Protein 1KVN (pdb70)

Secondary structure (DSSP, 8-state):
---EEEETTTT-SSS-TTTT--S-GGG--SS--HHHHHHHHHHHTSSEEE---TTT-SS-SS--EEEES--S-SHHHHHHHHHHHHHHHHHHHHS-HHHHSS--

Radius of gyration: 14.31 Å; Cα contacts (8 Å, |Δi|>4): 149; chains: 1; bounding box: 42×31×30 Å

Structure (mmCIF, N/CA/C/O backbone):
data_1KVN
#
_entry.id   1KVN
#
loop_
_atom_site.group_PDB
_atom_site.id
_atom_site.type_symbol
_atom_site.label_atom_id
_atom_site.label_alt_id
_atom_site.label_comp_id
_atom_site.label_asym_id
_atom_site.label_entity_id
_atom_site.label_seq_id
_atom_site.pdbx_PDB_ins_code
_atom_site.Cartn_x
_atom_site.Cartn_y
_atom_site.Cartn_z
_atom_site.occupancy
_atom_site.B_iso_or_equiv
_atom_site.auth_seq_id
_atom_site.auth_comp_id
_atom_site.auth_asym_id
_atom_site.auth_atom_id
_atom_site.pdbx_PDB_model_num
ATOM 1 N N . MET A 1 1 ? -12.117 3.827 16.211 1.00 0.00 1 MET A N 1
ATOM 2 C CA . MET A 1 1 ? -13.514 3.869 15.692 1.00 0.00 1 MET A CA 1
ATOM 3 C C . MET A 1 1 ? -13.605 4.808 14.486 1.00 0.00 1 MET A C 1
ATOM 4 O O . MET A 1 1 ? -14.337 5.778 14.496 1.00 0.00 1 MET A O 1
ATOM 20 N N . LYS A 1 2 ? -12.883 4.517 13.439 1.00 0.00 2 LYS A N 1
ATOM 21 C CA . LYS A 1 2 ? -12.945 5.377 12.227 1.00 0.00 2 LYS A CA 1
ATOM 22 C C . LYS A 1 2 ? -12.707 4.505 10.997 1.00 0.00 2 LYS A C 1
ATOM 23 O O . LYS A 1 2 ? -11.985 3.531 11.058 1.00 0.00 2 LYS A O 1
ATOM 42 N N . GLU A 1 3 ? -13.311 4.822 9.887 1.00 0.00 3 GLU A N 1
ATOM 43 C CA . GLU A 1 3 ? -13.099 3.977 8.681 1.00 0.00 3 GLU A CA 1
ATOM 44 C C . GLU A 1 3 ? -12.834 4.834 7.441 1.00 0.00 3 GLU A C 1
ATOM 45 O O . GLU A 1 3 ? -13.500 5.816 7.188 1.00 0.00 3 GLU A O 1
ATOM 57 N N . SER A 1 4 ? -11.876 4.443 6.652 1.00 0.00 4 SER A N 1
ATOM 58 C CA . SER A 1 4 ? -11.566 5.199 5.407 1.00 0.00 4 SER A CA 1
ATOM 59 C C . SER A 1 4 ? -11.222 4.211 4.297 1.00 0.00 4 SER A C 1
ATOM 60 O O . SER A 1 4 ? -10.555 3.222 4.531 1.00 0.00 4 SER A O 1
ATOM 68 N N . VAL A 1 5 ? -11.686 4.438 3.101 1.00 0.00 5 VAL A N 1
ATOM 69 C CA . VAL A 1 5 ? -11.390 3.466 2.016 1.00 0.00 5 VAL A CA 1
ATOM 70 C C . VAL A 1 5 ? -10.078 3.816 1.318 1.00 0.00 5 VAL A C 1
ATOM 71 O O . VAL A 1 5 ? -9.800 4.955 0.999 1.00 0.00 5 VAL A O 1
ATOM 84 N N . VAL A 1 6 ? -9.281 2.817 1.081 1.00 0.00 6 VAL A N 1
ATOM 85 C CA . VAL A 1 6 ? -7.980 3.014 0.403 1.00 0.00 6 VAL A CA 1
ATOM 86 C C . VAL A 1 6 ? -7.865 2.006 -0.737 1.00 0.00 6 VAL A C 1
ATOM 87 O O . VAL A 1 6 ? -8.403 0.919 -0.671 1.00 0.00 6 VAL A O 1
ATOM 100 N N . TRP A 1 7 ? -7.199 2.351 -1.789 1.00 0.00 7 TRP A N 1
ATOM 101 C CA . TRP A 1 7 ? -7.091 1.393 -2.922 1.00 0.00 7 TRP A CA 1
ATOM 102 C C . TRP A 1 7 ? -5.640 0.990 -3.202 1.00 0.00 7 TRP A C 1
ATOM 103 O O . TRP A 1 7 ? -4.694 1.646 -2.813 1.00 0.00 7 TRP A O 1
ATOM 124 N N . THR A 1 8 ? -5.499 -0.064 -3.946 1.00 0.00 8 THR A N 1
ATOM 125 C CA . THR A 1 8 ? -4.133 -0.510 -4.353 1.00 0.00 8 THR A CA 1
ATOM 126 C C . THR A 1 8 ? -3.579 0.466 -5.396 1.00 0.00 8 THR A C 1
ATOM 127 O O . THR A 1 8 ? -2.434 0.859 -5.354 1.00 0.00 8 THR A O 1
ATOM 138 N N . VAL A 1 9 ? -4.403 0.862 -6.330 1.00 0.00 9 VAL A N 1
ATOM 139 C CA . VAL A 1 9 ? -3.955 1.818 -7.387 1.00 0.00 9 VAL A CA 1
ATOM 140 C C . VAL A 1 9 ? -3.932 3.245 -6.833 1.00 0.00 9 VAL A C 1
ATOM 141 O O . VAL A 1 9 ? -3.161 4.080 -7.260 1.00 0.00 9 VAL A O 1
ATOM 154 N N . ASN A 1 10 ? -4.781 3.523 -5.882 1.00 0.00 10 ASN A N 1
ATOM 155 C CA . ASN A 1 10 ? -4.832 4.885 -5.284 1.00 0.00 10 ASN A CA 1
ATOM 156 C C . ASN A 1 10 ? -3.433 5.310 -4.835 1.00 0.00 10 ASN A C 1
ATOM 157 O O . ASN A 1 10 ? -2.994 6.409 -5.109 1.00 0.00 10 ASN A O 1
ATOM 168 N N . LEU A 1 11 ? -2.721 4.453 -4.159 1.00 0.00 11 LEU A N 1
ATOM 169 C CA . LEU A 1 11 ? -1.353 4.821 -3.715 1.00 0.00 11 LEU A CA 1
ATOM 170 C C . LEU A 1 11 ? -0.340 4.284 -4.724 1.00 0.00 11 LEU A C 1
ATOM 171 O O . LEU A 1 11 ? 0.750 3.877 -4.374 1.00 0.00 11 LEU A O 1
ATOM 187 N N . ASP A 1 12 ? -0.690 4.290 -5.980 1.00 0.00 12 ASP A N 1
ATOM 188 C CA . ASP A 1 12 ? 0.259 3.790 -7.012 1.00 0.00 12 ASP A CA 1
ATOM 189 C C . ASP A 1 12 ? 0.490 4.865 -8.077 1.00 0.00 12 ASP A C 1
ATOM 190 O O . ASP A 1 12 ? -0.436 5.358 -8.690 1.00 0.00 12 ASP A O 1
ATOM 199 N N . SER A 1 13 ? 1.722 5.226 -8.306 1.00 0.00 13 SER A N 1
ATOM 200 C CA . SER A 1 13 ? 2.020 6.262 -9.334 1.00 0.00 13 SER A CA 1
ATOM 201 C C . SER A 1 13 ? 2.017 5.627 -10.730 1.00 0.00 13 SER A C 1
ATOM 202 O O . SER A 1 13 ? 1.782 6.283 -11.726 1.00 0.00 13 SER A O 1
ATOM 210 N N . LYS A 1 14 ? 2.278 4.349 -10.801 1.00 0.00 14 LYS A N 1
ATOM 211 C CA . LYS A 1 14 ? 2.297 3.646 -12.119 1.00 0.00 14 LYS A CA 1
ATOM 212 C C . LYS A 1 14 ? 0.928 3.728 -12.802 1.00 0.00 14 LYS A C 1
ATOM 213 O O . LYS A 1 14 ? 0.826 3.734 -14.013 1.00 0.00 14 LYS A O 1
ATOM 232 N N . LYS A 1 15 ? -0.123 3.772 -12.034 1.00 0.00 15 LYS A N 1
ATOM 233 C CA . LYS A 1 15 ? -1.485 3.831 -12.634 1.00 0.00 15 LYS A CA 1
ATOM 234 C C . LYS A 1 15 ? -1.873 5.288 -12.899 1.00 0.00 15 LYS A C 1
ATOM 235 O O . LYS A 1 15 ? -1.456 6.189 -12.201 1.00 0.00 15 LYS A O 1
ATOM 254 N N . SER A 1 16 ? -2.666 5.524 -13.905 1.00 0.00 16 SER A N 1
ATOM 255 C CA . SER A 1 16 ? -3.084 6.922 -14.223 1.00 0.00 16 SER A CA 1
ATOM 256 C C . SER A 1 16 ? -4.292 7.317 -13.369 1.00 0.00 16 SER A C 1
ATOM 257 O O . SER A 1 16 ? -4.881 6.494 -12.698 1.00 0.00 16 SER A O 1
ATOM 265 N N . ARG A 1 17 ? -4.672 8.568 -13.389 1.00 0.00 17 ARG A N 1
ATOM 266 C CA . ARG A 1 17 ? -5.847 8.995 -12.576 1.00 0.00 17 ARG A CA 1
ATOM 267 C C . ARG A 1 17 ? -7.075 8.160 -12.949 1.00 0.00 17 ARG A C 1
ATOM 268 O O . ARG A 1 17 ? -7.807 7.700 -12.096 1.00 0.00 17 ARG A O 1
ATOM 289 N N . ALA A 1 18 ? -7.299 7.947 -14.218 1.00 0.00 18 ALA A N 1
ATOM 290 C CA . ALA A 1 18 ? -8.470 7.125 -14.638 1.00 0.00 18 ALA A CA 1
ATOM 291 C C . ALA A 1 18 ? -8.255 5.678 -14.194 1.00 0.00 18 ALA A C 1
ATOM 292 O O . ALA A 1 18 ? -9.171 4.992 -13.788 1.00 0.00 18 ALA A O 1
ATOM 299 N N . GLU A 1 19 ? -7.038 5.219 -14.271 1.00 0.00 19 GLU A N 1
ATOM 300 C CA . GLU A 1 19 ? -6.732 3.821 -13.859 1.00 0.00 19 GLU A CA 1
ATOM 301 C C . GLU A 1 19 ? -7.192 3.593 -12.418 1.00 0.00 19 GLU A C 1
ATOM 302 O O . GLU A 1 19 ? -7.488 2.486 -12.016 1.00 0.00 19 GLU A O 1
ATOM 314 N N . GLY A 1 20 ? -7.259 4.638 -11.641 1.00 0.00 20 GLY A N 1
ATOM 315 C CA . GLY A 1 20 ? -7.705 4.487 -10.225 1.00 0.00 20 GLY A CA 1
ATOM 316 C C . GLY A 1 20 ? -6.712 5.172 -9.278 1.00 0.00 20 GLY A C 1
ATOM 317 O O . GLY A 1 20 ? -6.593 4.802 -8.127 1.00 0.00 20 GLY A O 1
ATOM 321 N N . ARG A 1 21 ? -6.002 6.168 -9.741 1.00 0.00 21 ARG A N 1
ATOM 322 C CA . ARG A 1 21 ? -5.030 6.864 -8.851 1.00 0.00 21 ARG A CA 1
ATOM 323 C C . ARG A 1 21 ? -5.570 8.242 -8.467 1.00 0.00 21 ARG A C 1
ATOM 324 O O . ARG A 1 21 ? -6.217 8.907 -9.252 1.00 0.00 21 ARG A O 1
ATOM 345 N N . ARG A 1 22 ? -5.317 8.669 -7.265 1.00 0.00 22 ARG A N 1
ATOM 346 C CA . ARG A 1 22 ? -5.817 9.994 -6.823 1.00 0.00 22 ARG A CA 1
ATOM 347 C C . ARG A 1 22 ? -4.929 10.517 -5.700 1.00 0.00 22 ARG A C 1
ATOM 348 O O . ARG A 1 22 ? -5.369 11.246 -4.833 1.00 0.00 22 ARG A O 1
ATOM 369 N N . ILE A 1 23 ? -3.680 10.137 -5.699 1.00 0.00 23 ILE A N 1
ATOM 370 C CA . ILE A 1 23 ? -2.757 10.592 -4.627 1.00 0.00 23 ILE A CA 1
ATOM 371 C C . ILE A 1 23 ? -1.613 11.411 -5.244 1.00 0.00 23 ILE A C 1
ATOM 372 O O . ILE A 1 23 ? -1.204 11.157 -6.359 1.00 0.00 23 ILE A O 1
ATOM 388 N N . PRO A 1 24 ? -1.121 12.362 -4.490 1.00 0.00 24 PRO A N 1
ATOM 389 C CA . PRO A 1 24 ? -0.001 13.208 -4.971 1.00 0.00 24 PRO A CA 1
ATOM 390 C C . PRO A 1 24 ? 1.256 12.362 -5.189 1.00 0.00 24 PRO A C 1
ATOM 391 O O . PRO A 1 24 ? 1.699 11.639 -4.319 1.00 0.00 24 PRO A O 1
ATOM 402 N N . ARG A 1 25 ? 1.819 12.453 -6.356 1.00 0.00 25 ARG A N 1
ATOM 403 C CA . ARG A 1 25 ? 3.042 11.667 -6.687 1.00 0.00 25 ARG A CA 1
ATOM 404 C C . ARG A 1 25 ? 4.160 11.922 -5.672 1.00 0.00 25 ARG A C 1
ATOM 405 O O . ARG A 1 25 ? 5.025 11.093 -5.470 1.00 0.00 25 ARG A O 1
ATOM 426 N N . ARG A 1 26 ? 4.163 13.066 -5.051 1.00 0.00 26 ARG A N 1
ATOM 427 C CA . ARG A 1 26 ? 5.243 13.378 -4.072 1.00 0.00 26 ARG A CA 1
ATOM 428 C C . ARG A 1 26 ? 5.293 12.312 -2.975 1.00 0.00 26 ARG A C 1
ATOM 429 O O . ARG A 1 26 ? 6.349 11.976 -2.476 1.00 0.00 26 ARG A O 1
ATOM 450 N N . PHE A 1 27 ? 4.170 11.763 -2.604 1.00 0.00 27 PHE A N 1
ATOM 451 C CA . PHE A 1 27 ? 4.171 10.706 -1.552 1.00 0.00 27 PHE A CA 1
ATOM 452 C C . PHE A 1 27 ? 3.454 9.455 -2.067 1.00 0.00 27 PHE A C 1
ATOM 453 O O . PHE A 1 27 ? 2.773 8.775 -1.330 1.00 0.00 27 PHE A O 1
ATOM 470 N N . ALA A 1 28 ? 3.596 9.146 -3.328 1.00 0.00 28 ALA A N 1
ATOM 471 C CA . ALA A 1 28 ? 2.910 7.933 -3.871 1.00 0.00 28 ALA A CA 1
ATOM 472 C C . ALA A 1 28 ? 3.923 6.821 -4.177 1.00 0.00 28 ALA A C 1
ATOM 473 O O . ALA A 1 28 ? 4.973 7.062 -4.737 1.00 0.00 28 ALA A O 1
ATOM 480 N N . VAL A 1 29 ? 3.609 5.602 -3.818 1.00 0.00 29 VAL A N 1
ATOM 481 C CA . VAL A 1 29 ? 4.548 4.470 -4.092 1.00 0.00 29 VAL A CA 1
ATOM 482 C C . VAL A 1 29 ? 4.076 3.686 -5.329 1.00 0.00 29 VAL A C 1
ATOM 483 O O . VAL A 1 29 ? 2.981 3.160 -5.342 1.00 0.00 29 VAL A O 1
ATOM 496 N N . PRO A 1 30 ? 4.914 3.635 -6.338 1.00 0.00 30 PRO A N 1
ATOM 497 C CA . PRO A 1 30 ? 4.555 2.909 -7.583 1.00 0.00 30 PRO A CA 1
ATOM 498 C C . PRO A 1 30 ? 4.473 1.405 -7.317 1.00 0.00 30 PRO A C 1
ATOM 499 O O . PRO A 1 30 ? 5.146 0.882 -6.451 1.00 0.00 30 PRO A O 1
ATOM 510 N N . ASN A 1 31 ? 3.651 0.700 -8.053 1.00 0.00 31 ASN A N 1
ATOM 511 C CA . ASN A 1 31 ? 3.528 -0.775 -7.834 1.00 0.00 31 ASN A CA 1
ATOM 512 C C . ASN A 1 31 ? 3.024 -1.057 -6.416 1.00 0.00 31 ASN A C 1
ATOM 513 O O . ASN A 1 31 ? 3.754 -1.531 -5.568 1.00 0.00 31 ASN A O 1
ATOM 524 N N . VAL A 1 32 ? 1.790 -0.728 -6.146 1.00 0.00 32 VAL A N 1
ATOM 525 C CA . VAL A 1 32 ? 1.259 -0.940 -4.767 1.00 0.00 32 VAL A CA 1
ATOM 526 C C . VAL A 1 32 ? 1.439 -2.406 -4.369 1.00 0.00 32 VAL A C 1
ATOM 527 O O . VAL A 1 32 ? 0.852 -3.300 -4.945 1.00 0.00 32 VAL A O 1
ATOM 540 N N . LYS A 1 33 ? 2.285 -2.661 -3.406 1.00 0.00 33 LYS A N 1
ATOM 541 C CA . LYS A 1 33 ? 2.549 -4.069 -2.988 1.00 0.00 33 LYS A CA 1
ATOM 542 C C . LYS A 1 33 ? 1.860 -4.380 -1.662 1.00 0.00 33 LYS A C 1
ATOM 543 O O . LYS A 1 33 ? 1.794 -3.558 -0.775 1.00 0.00 33 LYS A O 1
ATOM 562 N N . LEU A 1 34 ? 1.360 -5.572 -1.512 1.00 0.00 34 LEU A N 1
ATOM 563 C CA . LEU A 1 34 ? 0.695 -5.936 -0.233 1.00 0.00 34 LEU A CA 1
ATOM 564 C C . LEU A 1 34 ? 1.669 -5.726 0.921 1.00 0.00 34 LEU A C 1
ATOM 565 O O . LEU A 1 34 ? 1.297 -5.317 2.003 1.00 0.00 34 LEU A O 1
ATOM 581 N N . HIS A 1 35 ? 2.914 -6.017 0.692 1.00 0.00 35 HIS A N 1
ATOM 582 C CA . HIS A 1 35 ? 3.932 -5.856 1.761 1.00 0.00 35 HIS A CA 1
ATOM 583 C C . HIS A 1 35 ? 3.938 -4.427 2.312 1.00 0.00 35 HIS A C 1
ATOM 584 O O . HIS A 1 35 ? 3.995 -4.229 3.499 1.00 0.00 35 HIS A O 1
ATOM 598 N N . GLU A 1 36 ? 3.864 -3.427 1.476 1.00 0.00 36 GLU A N 1
ATOM 599 C CA . GLU A 1 36 ? 3.856 -2.028 2.012 1.00 0.00 36 GLU A CA 1
ATOM 600 C C . GLU A 1 36 ? 2.505 -1.713 2.660 1.00 0.00 36 GLU A C 1
ATOM 601 O O . GLU A 1 36 ? 2.426 -1.108 3.710 1.00 0.00 36 GLU A O 1
ATOM 613 N N . LEU A 1 37 ? 1.442 -2.114 2.033 1.00 0.00 37 LEU A N 1
ATOM 614 C CA . LEU A 1 37 ? 0.100 -1.833 2.600 1.00 0.00 37 LEU A CA 1
ATOM 615 C C . LEU A 1 37 ? -0.141 -2.633 3.887 1.00 0.00 37 LEU A C 1
ATOM 616 O O . LEU A 1 37 ? -0.522 -2.087 4.903 1.00 0.00 37 LEU A O 1
ATOM 632 N N . VAL A 1 38 ? 0.062 -3.921 3.850 1.00 0.00 38 VAL A N 1
ATOM 633 C CA . VAL A 1 38 ? -0.176 -4.750 5.071 1.00 0.00 38 VAL A CA 1
ATOM 634 C C . VAL A 1 38 ? 0.907 -4.538 6.142 1.00 0.00 38 VAL A C 1
ATOM 635 O O . VAL A 1 38 ? 0.606 -4.339 7.301 1.00 0.00 38 VAL A O 1
ATOM 648 N N . GLU A 1 39 ? 2.158 -4.603 5.775 1.00 0.00 39 GLU A N 1
ATOM 649 C CA . GLU A 1 39 ? 3.251 -4.439 6.794 1.00 0.00 39 GLU A CA 1
ATOM 650 C C . GLU A 1 39 ? 3.120 -3.124 7.570 1.00 0.00 39 GLU A C 1
ATOM 651 O O . GLU A 1 39 ? 3.471 -3.055 8.732 1.00 0.00 39 GLU A O 1
ATOM 663 N N . ALA A 1 40 ? 2.617 -2.083 6.963 1.00 0.00 40 ALA A N 1
ATOM 664 C CA . ALA A 1 40 ? 2.480 -0.799 7.712 1.00 0.00 40 ALA A CA 1
ATOM 665 C C . ALA A 1 40 ? 1.471 -0.971 8.847 1.00 0.00 40 ALA A C 1
ATOM 666 O O . ALA A 1 40 ? 1.691 -0.547 9.963 1.00 0.00 40 ALA A O 1
ATOM 673 N N . SER A 1 41 ? 0.371 -1.603 8.565 1.00 0.00 41 SER A N 1
ATOM 674 C CA . SER A 1 41 ? -0.658 -1.828 9.619 1.00 0.00 41 SER A CA 1
ATOM 675 C C . SER A 1 41 ? -0.113 -2.779 10.682 1.00 0.00 41 SER A C 1
ATOM 676 O O . SER A 1 41 ? -0.396 -2.647 11.857 1.00 0.00 41 SER A O 1
ATOM 684 N N . LYS A 1 42 ? 0.674 -3.734 10.276 1.00 0.00 42 LYS A N 1
ATOM 685 C CA . LYS A 1 42 ? 1.249 -4.694 11.264 1.00 0.00 42 LYS A CA 1
ATOM 686 C C . LYS A 1 42 ? 2.011 -3.925 12.340 1.00 0.00 42 LYS A C 1
ATOM 687 O O . LYS A 1 42 ? 2.034 -4.304 13.494 1.00 0.00 42 LYS A O 1
ATOM 706 N N . GLU A 1 43 ? 2.631 -2.840 11.970 1.00 0.00 43 GLU A N 1
ATOM 707 C CA . GLU A 1 43 ? 3.386 -2.036 12.967 1.00 0.00 43 GLU A CA 1
ATOM 708 C C . GLU A 1 43 ? 2.448 -1.603 14.103 1.00 0.00 43 GLU A C 1
ATOM 709 O O . GLU A 1 43 ? 2.818 -1.592 15.260 1.00 0.00 43 GLU A O 1
ATOM 721 N N . LEU A 1 44 ? 1.234 -1.252 13.774 1.00 0.00 44 LEU A N 1
ATOM 722 C CA . LEU A 1 44 ? 0.262 -0.824 14.826 1.00 0.00 44 LEU A CA 1
ATOM 723 C C . LEU A 1 44 ? -0.750 -1.940 15.126 1.00 0.00 44 LEU A C 1
ATOM 724 O O . LEU A 1 44 ? -1.507 -1.863 16.073 1.00 0.00 44 LEU A O 1
ATOM 740 N N . GLY A 1 45 ? -0.758 -2.983 14.337 1.00 0.00 45 GLY A N 1
ATOM 741 C CA . GLY A 1 45 ? -1.707 -4.111 14.585 1.00 0.00 45 GLY A CA 1
ATOM 742 C C . GLY A 1 45 ? -3.165 -3.670 14.370 1.00 0.00 45 GLY A C 1
ATOM 743 O O . GLY A 1 45 ? -4.082 -4.435 14.591 1.00 0.00 45 GLY A O 1
ATOM 747 N N . LEU A 1 46 ? -3.394 -2.455 13.941 1.00 0.00 46 LEU A N 1
ATOM 748 C CA . LEU A 1 46 ? -4.794 -1.987 13.720 1.00 0.00 46 LEU A CA 1
ATOM 749 C C . LEU A 1 46 ? -4.772 -0.568 13.155 1.00 0.00 46 LEU A C 1
ATOM 750 O O . LEU A 1 46 ? -4.386 0.363 13.830 1.00 0.00 46 LEU A O 1
ATOM 766 N N . LYS A 1 47 ? -5.197 -0.400 11.930 1.00 0.00 47 LYS A N 1
ATOM 767 C CA . LYS A 1 47 ? -5.218 0.953 11.290 1.00 0.00 47 LYS A CA 1
ATOM 768 C C . LYS A 1 47 ? -5.583 0.795 9.816 1.00 0.00 47 LYS A C 1
ATOM 769 O O . LYS A 1 47 ? -6.319 1.578 9.253 1.00 0.00 47 LYS A O 1
ATOM 788 N N . PHE A 1 48 ? -5.058 -0.224 9.196 1.00 0.00 48 PHE A N 1
ATOM 789 C CA . PHE A 1 48 ? -5.341 -0.469 7.756 1.00 0.00 48 PHE A CA 1
ATOM 790 C C . PHE A 1 48 ? -5.902 -1.891 7.577 1.00 0.00 48 PHE A C 1
ATOM 791 O O . PHE A 1 48 ? -5.738 -2.745 8.425 1.00 0.00 48 PHE A O 1
ATOM 808 N N . ARG A 1 49 ? -6.559 -2.142 6.479 1.00 0.00 49 ARG A N 1
ATOM 809 C CA . ARG A 1 49 ? -7.129 -3.493 6.239 1.00 0.00 49 ARG A CA 1
ATOM 810 C C . ARG A 1 49 ? -7.124 -3.772 4.743 1.00 0.00 49 ARG A C 1
ATOM 811 O O . ARG A 1 49 ? -7.386 -2.895 3.947 1.00 0.00 49 ARG A O 1
ATOM 832 N N . ALA A 1 50 ? -6.838 -4.974 4.342 1.00 0.00 50 ALA A N 1
ATOM 833 C CA . ALA A 1 50 ? -6.840 -5.264 2.887 1.00 0.00 50 ALA A CA 1
ATOM 834 C C . ALA A 1 50 ? -7.624 -6.546 2.602 1.00 0.00 50 ALA A C 1
ATOM 835 O O . ALA A 1 50 ? -7.386 -7.575 3.202 1.00 0.00 50 ALA A O 1
ATOM 842 N N . GLU A 1 51 ? -8.555 -6.499 1.689 1.00 0.00 51 GLU A N 1
ATOM 843 C CA . GLU A 1 51 ? -9.342 -7.725 1.373 1.00 0.00 51 GLU A CA 1
ATOM 844 C C . GLU A 1 51 ? -9.560 -7.851 -0.138 1.00 0.00 51 GLU A C 1
ATOM 845 O O . GLU A 1 51 ? -10.003 -6.928 -0.792 1.00 0.00 51 GLU A O 1
ATOM 857 N N . GLU A 1 52 ? -9.251 -8.990 -0.695 1.00 0.00 52 GLU A N 1
ATOM 858 C CA . GLU A 1 52 ? -9.436 -9.185 -2.163 1.00 0.00 52 GLU A CA 1
ATOM 859 C C . GLU A 1 52 ? -10.790 -9.850 -2.441 1.00 0.00 52 GLU A C 1
ATOM 860 O O . GLU A 1 52 ? -11.244 -10.690 -1.689 1.00 0.00 52 GLU A O 1
ATOM 872 N N . LYS A 1 53 ? -11.441 -9.477 -3.511 1.00 0.00 53 LYS A N 1
ATOM 873 C CA . LYS A 1 53 ? -12.768 -10.085 -3.826 1.00 0.00 53 LYS A CA 1
ATOM 874 C C . LYS A 1 53 ? -12.624 -11.581 -4.124 1.00 0.00 53 LYS A C 1
ATOM 875 O O . LYS A 1 53 ? -11.606 -12.038 -4.604 1.00 0.00 53 LYS A O 1
ATOM 894 N N . LYS A 1 54 ? -13.644 -12.345 -3.834 1.00 0.00 54 LYS A N 1
ATOM 895 C CA . LYS A 1 54 ? -13.588 -13.814 -4.090 1.00 0.00 54 LYS A CA 1
ATOM 896 C C . LYS A 1 54 ? -13.535 -14.109 -5.594 1.00 0.00 54 LYS A C 1
ATOM 897 O O . LYS A 1 54 ? -13.017 -15.123 -6.013 1.00 0.00 54 LYS A O 1
ATOM 916 N N . TYR A 1 55 ? -14.089 -13.244 -6.407 1.00 0.00 55 TYR A N 1
ATOM 917 C CA . TYR A 1 55 ? -14.090 -13.491 -7.885 1.00 0.00 55 TYR A CA 1
ATOM 918 C C . TYR A 1 55 ? -12.707 -13.956 -8.374 1.00 0.00 55 TYR A C 1
ATOM 919 O O . TYR A 1 55 ? -12.576 -15.050 -8.885 1.00 0.00 55 TYR A O 1
ATOM 937 N N . PRO A 1 56 ? -11.715 -13.117 -8.202 1.00 0.00 56 PRO A N 1
ATOM 938 C CA . PRO A 1 56 ? -10.341 -13.478 -8.638 1.00 0.00 56 PRO A CA 1
ATOM 939 C C . PRO A 1 56 ? -9.770 -14.603 -7.769 1.00 0.00 56 PRO A C 1
ATOM 940 O O . PRO A 1 56 ? -8.974 -15.397 -8.228 1.00 0.00 56 PRO A O 1
ATOM 951 N N . LYS A 1 57 ? -10.177 -14.662 -6.519 1.00 0.00 57 LYS A N 1
ATOM 952 C CA . LYS A 1 57 ? -9.676 -15.716 -5.567 1.00 0.00 57 LYS A CA 1
ATOM 953 C C . LYS A 1 57 ? -8.182 -16.006 -5.775 1.00 0.00 57 LYS A C 1
ATOM 954 O O . LYS A 1 57 ? -7.484 -15.272 -6.444 1.00 0.00 57 LYS A O 1
ATOM 973 N N . SER A 1 58 ? -7.691 -17.073 -5.191 1.00 0.00 58 SER A N 1
ATOM 974 C CA . SER A 1 58 ? -6.241 -17.429 -5.337 1.00 0.00 58 SER A CA 1
ATOM 975 C C . SER A 1 58 ? -5.347 -16.187 -5.214 1.00 0.00 58 SER A C 1
ATOM 976 O O . SER A 1 58 ? -5.772 -15.147 -4.750 1.00 0.00 58 SER A O 1
ATOM 984 N N . TRP A 1 59 ? -4.115 -16.287 -5.633 1.00 0.00 59 TRP A N 1
ATOM 985 C CA . TRP A 1 59 ? -3.202 -15.110 -5.551 1.00 0.00 59 TRP A CA 1
ATOM 986 C C . TRP A 1 59 ? -2.966 -14.541 -6.953 1.00 0.00 59 TRP A C 1
ATOM 987 O O . TRP A 1 59 ? -2.414 -15.199 -7.813 1.00 0.00 59 TRP A O 1
ATOM 1008 N N . TRP A 1 60 ? -3.387 -13.327 -7.196 1.00 0.00 60 TRP A N 1
ATOM 1009 C CA . TRP A 1 60 ? -3.188 -12.734 -8.550 1.00 0.00 60 TRP A CA 1
ATOM 1010 C C . TRP A 1 60 ? -2.869 -11.238 -8.449 1.00 0.00 60 TRP A C 1
ATOM 1011 O O . TRP A 1 60 ? -3.177 -10.590 -7.469 1.00 0.00 60 TRP A O 1
ATOM 1032 N N . GLU A 1 61 ? -2.256 -10.690 -9.464 1.00 0.00 61 GLU A N 1
ATOM 1033 C CA . GLU A 1 61 ? -1.913 -9.238 -9.448 1.00 0.00 61 GLU A CA 1
ATOM 1034 C C . GLU A 1 61 ? -2.997 -8.428 -10.167 1.00 0.00 61 GLU A C 1
ATOM 1035 O O . GLU A 1 61 ? -2.746 -7.355 -10.679 1.00 0.00 61 GLU A O 1
ATOM 1047 N N . GLU A 1 62 ? -4.196 -8.939 -10.218 1.00 0.00 62 GLU A N 1
ATOM 1048 C CA . GLU A 1 62 ? -5.293 -8.203 -10.913 1.00 0.00 62 GLU A CA 1
ATOM 1049 C C . GLU A 1 62 ? -5.661 -6.924 -10.149 1.00 0.00 62 GLU A C 1
ATOM 1050 O O . GLU A 1 62 ? -6.401 -6.094 -10.639 1.00 0.00 62 GLU A O 1
ATOM 1062 N N . GLY A 1 63 ? -5.146 -6.746 -8.960 1.00 0.00 63 GLY A N 1
ATOM 1063 C CA . GLY A 1 63 ? -5.468 -5.510 -8.190 1.00 0.00 63 GLY A CA 1
ATOM 1064 C C . GLY A 1 63 ? -6.200 -5.875 -6.897 1.00 0.00 63 GLY A C 1
ATOM 1065 O O . GLY A 1 63 ? -6.912 -6.856 -6.828 1.00 0.00 63 GLY A O 1
ATOM 1069 N N . GLY A 1 64 ? -6.026 -5.086 -5.870 1.00 0.00 64 GLY A N 1
ATOM 1070 C CA . GLY A 1 64 ? -6.705 -5.377 -4.574 1.00 0.00 64 GLY A CA 1
ATOM 1071 C C . GLY A 1 64 ? -7.323 -4.089 -4.020 1.00 0.00 64 GLY A C 1
ATOM 1072 O O . GLY A 1 64 ? -7.401 -3.085 -4.700 1.00 0.00 64 GLY A O 1
ATOM 1076 N N . ARG A 1 65 ? -7.736 -4.102 -2.782 1.00 0.00 65 ARG A N 1
ATOM 1077 C CA . ARG A 1 65 ? -8.320 -2.867 -2.175 1.00 0.00 65 ARG A CA 1
ATOM 1078 C C . ARG A 1 65 ? -8.089 -2.872 -0.662 1.00 0.00 65 ARG A C 1
ATOM 1079 O O . ARG A 1 65 ? -8.131 -3.911 -0.031 1.00 0.00 65 ARG A O 1
ATOM 1100 N N . VAL A 1 66 ? -7.848 -1.735 -0.065 1.00 0.00 66 VAL A N 1
ATOM 1101 C CA . VAL A 1 66 ? -7.621 -1.731 1.416 1.00 0.00 66 VAL A CA 1
ATOM 1102 C C . VAL A 1 66 ? -8.481 -0.674 2.133 1.00 0.00 66 VAL A C 1
ATOM 1103 O O . VAL A 1 66 ? -8.832 0.347 1.583 1.00 0.00 66 VAL A O 1
ATOM 1116 N N . VAL A 1 67 ? -8.806 -0.923 3.375 1.00 0.00 67 VAL A N 1
ATOM 1117 C CA . VAL A 1 67 ? -9.626 0.048 4.163 1.00 0.00 67 VAL A CA 1
ATOM 1118 C C . VAL A 1 67 ? -8.839 0.468 5.407 1.00 0.00 67 VAL A C 1
ATOM 1119 O O . VAL A 1 67 ? -8.312 -0.361 6.121 1.00 0.00 67 VAL A O 1
ATOM 1132 N N . VAL A 1 68 ? -8.709 1.742 5.653 1.00 0.00 68 VAL A N 1
ATOM 1133 C CA . VAL A 1 68 ? -7.900 2.189 6.826 1.00 0.00 68 VAL A CA 1
ATOM 1134 C C . VAL A 1 68 ? -8.704 3.072 7.778 1.00 0.00 68 VAL A C 1
ATOM 1135 O O . VAL A 1 68 ? -9.572 3.817 7.381 1.00 0.00 68 VAL A O 1
ATOM 1148 N N . GLU A 1 69 ? -8.391 2.999 9.039 1.00 0.00 69 GLU A N 1
ATOM 1149 C CA . GLU A 1 69 ? -9.094 3.832 10.043 1.00 0.00 69 GLU A CA 1
ATOM 1150 C C . GLU A 1 69 ? -8.663 5.288 9.866 1.00 0.00 69 GLU A C 1
ATOM 1151 O O . GLU A 1 69 ? -7.543 5.568 9.491 1.00 0.00 69 GLU A O 1
ATOM 1163 N N . LYS A 1 70 ? -9.562 6.196 10.149 1.00 0.00 70 LYS A N 1
ATOM 1164 C CA . LYS A 1 70 ? -9.303 7.680 10.034 1.00 0.00 70 LYS A CA 1
ATOM 1165 C C . LYS A 1 70 ? -10.650 8.382 9.881 1.00 0.00 70 LYS A C 1
ATOM 1166 O O . LYS A 1 70 ? -11.120 9.053 10.777 1.00 0.00 70 LYS A O 1
ATOM 1185 N N . ARG A 1 71 ? -11.290 8.188 8.759 1.00 0.00 71 ARG A N 1
ATOM 1186 C CA . ARG A 1 71 ? -12.636 8.792 8.524 1.00 0.00 71 ARG A CA 1
ATOM 1187 C C . ARG A 1 71 ? -12.592 10.321 8.628 1.00 0.00 71 ARG A C 1
ATOM 1188 O O . ARG A 1 71 ? -12.108 10.882 9.591 1.00 0.00 71 ARG A O 1
ATOM 1209 N N . GLY A 1 72 ? -13.103 10.998 7.636 1.00 0.00 72 GLY A N 1
ATOM 1210 C CA . GLY A 1 72 ? -13.102 12.489 7.663 1.00 0.00 72 GLY A CA 1
ATOM 1211 C C . GLY A 1 72 ? -11.921 13.014 6.844 1.00 0.00 72 GLY A C 1
ATOM 1212 O O . GLY A 1 72 ? -11.930 14.131 6.369 1.00 0.00 72 GLY A O 1
ATOM 1216 N N . THR A 1 73 ? -10.904 12.216 6.678 1.00 0.00 73 THR A N 1
ATOM 1217 C CA . THR A 1 73 ? -9.720 12.666 5.891 1.00 0.00 73 THR A CA 1
ATOM 1218 C C . THR A 1 73 ? -9.830 12.200 4.435 1.00 0.00 73 THR A C 1
ATOM 1219 O O . THR A 1 73 ? -10.566 11.287 4.117 1.00 0.00 73 THR A O 1
ATOM 1230 N N . LYS A 1 74 ? -9.093 12.818 3.552 1.00 0.00 74 LYS A N 1
ATOM 1231 C CA . LYS A 1 74 ? -9.138 12.413 2.116 1.00 0.00 74 LYS A CA 1
ATOM 1232 C C . LYS A 1 74 ? -7.709 12.104 1.632 1.00 0.00 74 LYS A C 1
ATOM 1233 O O . LYS A 1 74 ? -7.095 11.162 2.092 1.00 0.00 74 LYS A O 1
ATOM 1252 N N . THR A 1 75 ? -7.154 12.885 0.735 1.00 0.00 75 THR A N 1
ATOM 1253 C CA . THR A 1 75 ? -5.761 12.605 0.282 1.00 0.00 75 THR A CA 1
ATOM 1254 C C . THR A 1 75 ? -4.840 12.652 1.496 1.00 0.00 75 THR A C 1
ATOM 1255 O O . THR A 1 75 ? -3.896 11.897 1.603 1.00 0.00 75 THR A O 1
ATOM 1266 N N . LYS A 1 76 ? -5.101 13.537 2.423 1.00 0.00 76 LYS A N 1
ATOM 1267 C CA . LYS A 1 76 ? -4.230 13.618 3.631 1.00 0.00 76 LYS A CA 1
ATOM 1268 C C . LYS A 1 76 ? -4.089 12.225 4.238 1.00 0.00 76 LYS A C 1
ATOM 1269 O O . LYS A 1 76 ? -3.009 11.809 4.604 1.00 0.00 76 LYS A O 1
ATOM 1288 N N . LEU A 1 77 ? -5.156 11.471 4.297 1.00 0.00 77 LEU A N 1
ATOM 1289 C CA . LEU A 1 77 ? -5.035 10.088 4.819 1.00 0.00 77 LEU A CA 1
ATOM 1290 C C . LEU A 1 77 ? -4.094 9.331 3.895 1.00 0.00 77 LEU A C 1
ATOM 1291 O O . LEU A 1 77 ? -3.214 8.612 4.325 1.00 0.00 77 LEU A O 1
ATOM 1307 N N . MET A 1 78 ? -4.278 9.502 2.614 1.00 0.00 78 MET A N 1
ATOM 1308 C CA . MET A 1 78 ? -3.394 8.807 1.645 1.00 0.00 78 MET A CA 1
ATOM 1309 C C . MET A 1 78 ? -1.963 9.269 1.857 1.00 0.00 78 MET A C 1
ATOM 1310 O O . MET A 1 78 ? -1.037 8.482 1.848 1.00 0.00 78 MET A O 1
ATOM 1324 N N . ILE A 1 79 ? -1.773 10.541 2.077 1.00 0.00 79 ILE A N 1
ATOM 1325 C CA . ILE A 1 79 ? -0.388 11.027 2.322 1.00 0.00 79 ILE A CA 1
ATOM 1326 C C . ILE A 1 79 ? 0.158 10.268 3.543 1.00 0.00 79 ILE A C 1
ATOM 1327 O O . ILE A 1 79 ? 1.252 9.741 3.522 1.00 0.00 79 ILE A O 1
ATOM 1343 N N . GLU A 1 80 ? -0.619 10.184 4.593 1.00 0.00 80 GLU A N 1
ATOM 1344 C CA . GLU A 1 80 ? -0.161 9.430 5.792 1.00 0.00 80 GLU A CA 1
ATOM 1345 C C . GLU A 1 80 ? -0.032 7.942 5.449 1.00 0.00 80 GLU A C 1
ATOM 1346 O O . GLU A 1 80 ? 0.927 7.301 5.820 1.00 0.00 80 GLU A O 1
ATOM 1358 N N . LEU A 1 81 ? -0.966 7.376 4.721 1.00 0.00 81 LEU A N 1
ATOM 1359 C CA . LEU A 1 81 ? -0.821 5.933 4.360 1.00 0.00 81 LEU A CA 1
ATOM 1360 C C . LEU A 1 81 ? 0.501 5.749 3.616 1.00 0.00 81 LEU A C 1
ATOM 1361 O O . LEU A 1 81 ? 1.251 4.829 3.867 1.00 0.00 81 LEU A O 1
ATOM 1377 N N . ALA A 1 82 ? 0.812 6.654 2.738 1.00 0.00 82 ALA A N 1
ATOM 1378 C CA . ALA A 1 82 ? 2.105 6.577 2.012 1.00 0.00 82 ALA A CA 1
ATOM 1379 C C . ALA A 1 82 ? 3.241 6.787 3.015 1.00 0.00 82 ALA A C 1
ATOM 1380 O O . ALA A 1 82 ? 4.320 6.258 2.877 1.00 0.00 82 ALA A O 1
ATOM 1387 N N . ARG A 1 83 ? 2.981 7.559 4.032 1.00 0.00 83 ARG A N 1
ATOM 1388 C CA . ARG A 1 83 ? 4.037 7.805 5.054 1.00 0.00 83 ARG A CA 1
ATOM 1389 C C . ARG A 1 83 ? 4.515 6.463 5.622 1.00 0.00 83 ARG A C 1
ATOM 1390 O O . ARG A 1 83 ? 5.694 6.176 5.641 1.00 0.00 83 ARG A O 1
ATOM 1411 N N . LYS A 1 84 ? 3.607 5.617 6.042 1.00 0.00 84 LYS A N 1
ATOM 1412 C CA . LYS A 1 84 ? 4.018 4.273 6.557 1.00 0.00 84 LYS A CA 1
ATOM 1413 C C . LYS A 1 84 ? 4.374 3.337 5.394 1.00 0.00 84 LYS A C 1
ATOM 1414 O O . LYS A 1 84 ? 5.383 2.661 5.411 1.00 0.00 84 LYS A O 1
ATOM 1433 N N . ILE A 1 85 ? 3.538 3.288 4.387 1.00 0.00 85 ILE A N 1
ATOM 1434 C CA . ILE A 1 85 ? 3.810 2.389 3.222 1.00 0.00 85 ILE A CA 1
ATOM 1435 C C . ILE A 1 85 ? 5.141 2.767 2.553 1.00 0.00 85 ILE A C 1
ATOM 1436 O O . ILE A 1 85 ? 5.905 1.914 2.147 1.00 0.00 85 ILE A O 1
ATOM 1452 N N . ALA A 1 86 ? 5.419 4.032 2.433 1.00 0.00 86 ALA A N 1
ATOM 1453 C CA . ALA A 1 86 ? 6.693 4.454 1.786 1.00 0.00 86 ALA A CA 1
ATOM 1454 C C . ALA A 1 86 ? 7.873 3.878 2.552 1.00 0.00 86 ALA A C 1
ATOM 1455 O O . ALA A 1 86 ? 8.900 3.579 1.978 1.00 0.00 86 ALA A O 1
ATOM 1462 N N . GLU A 1 87 ? 7.730 3.680 3.837 1.00 0.00 87 GLU A N 1
ATOM 1463 C CA . GLU A 1 87 ? 8.871 3.080 4.574 1.00 0.00 87 GLU A CA 1
ATOM 1464 C C . GLU A 1 87 ? 9.044 1.667 4.035 1.00 0.00 87 GLU A C 1
ATOM 1465 O O . GLU A 1 87 ? 10.119 1.266 3.658 1.00 0.00 87 GLU A O 1
ATOM 1477 N N . ILE A 1 88 ? 7.998 0.888 4.082 1.00 0.00 88 ILE A N 1
ATOM 1478 C CA . ILE A 1 88 ? 8.161 -0.538 3.650 1.00 0.00 88 ILE A CA 1
ATOM 1479 C C . ILE A 1 88 ? 8.818 -0.580 2.261 1.00 0.00 88 ILE A C 1
ATOM 1480 O O . ILE A 1 88 ? 9.846 -1.210 2.100 1.00 0.00 88 ILE A O 1
ATOM 1496 N N . ARG A 1 89 ? 8.293 0.089 1.258 1.00 0.00 89 ARG A N 1
ATOM 1497 C CA . ARG A 1 89 ? 8.990 0.054 -0.070 1.00 0.00 89 ARG A CA 1
ATOM 1498 C C . ARG A 1 89 ? 10.428 0.539 0.151 1.00 0.00 89 ARG A C 1
ATOM 1499 O O . ARG A 1 89 ? 11.388 -0.020 -0.340 1.00 0.00 89 ARG A O 1
ATOM 1520 N N . GLU A 1 90 ? 10.545 1.582 0.915 1.00 0.00 90 GLU A N 1
ATOM 1521 C CA . GLU A 1 90 ? 11.886 2.150 1.229 1.00 0.00 90 GLU A CA 1
ATOM 1522 C C . GLU A 1 90 ? 12.738 1.089 1.935 1.00 0.00 90 GLU A C 1
ATOM 1523 O O . GLU A 1 90 ? 13.942 1.044 1.777 1.00 0.00 90 GLU A O 1
ATOM 1535 N N . GLN A 1 91 ? 12.123 0.219 2.694 1.00 0.00 91 GLN A N 1
ATOM 1536 C CA . GLN A 1 91 ? 12.913 -0.849 3.375 1.00 0.00 91 GLN A CA 1
ATOM 1537 C C . GLN A 1 91 ? 13.390 -1.864 2.340 1.00 0.00 91 GLN A C 1
ATOM 1538 O O . GLN A 1 91 ? 14.485 -2.385 2.416 1.00 0.00 91 GLN A O 1
ATOM 1552 N N . LYS A 1 92 ? 12.568 -2.138 1.367 1.00 0.00 92 LYS A N 1
ATOM 1553 C CA . LYS A 1 92 ? 12.959 -3.110 0.311 1.00 0.00 92 LYS A CA 1
ATOM 1554 C C . LYS A 1 92 ? 14.183 -2.591 -0.444 1.00 0.00 92 LYS A C 1
ATOM 1555 O O . LYS A 1 92 ? 15.061 -3.343 -0.809 1.00 0.00 92 LYS A O 1
ATOM 1574 N N . ARG A 1 93 ? 14.249 -1.309 -0.680 1.00 0.00 93 ARG A N 1
ATOM 1575 C CA . ARG A 1 93 ? 15.422 -0.747 -1.409 1.00 0.00 93 ARG A CA 1
ATOM 1576 C C . ARG A 1 93 ? 16.705 -0.922 -0.591 1.00 0.00 93 ARG A C 1
ATOM 1577 O O . ARG A 1 93 ? 17.751 -1.241 -1.120 1.00 0.00 93 ARG A O 1
ATOM 1598 N N . GLU A 1 94 ? 16.638 -0.699 0.693 1.00 0.00 94 GLU A N 1
ATOM 1599 C CA . GLU A 1 94 ? 17.858 -0.833 1.544 1.00 0.00 94 GLU A CA 1
ATOM 1600 C C . GLU A 1 94 ? 18.429 -2.253 1.478 1.00 0.00 94 GLU A C 1
ATOM 1601 O O . GLU A 1 94 ? 19.627 -2.447 1.522 1.00 0.00 94 GLU A O 1
ATOM 1613 N N . GLN A 1 95 ? 17.591 -3.247 1.382 1.00 0.00 95 GLN A N 1
ATOM 1614 C CA . GLN A 1 95 ? 18.107 -4.646 1.326 1.00 0.00 95 GLN A CA 1
ATOM 1615 C C . GLN A 1 95 ? 17.815 -5.267 -0.040 1.00 0.00 95 GLN A C 1
ATOM 1616 O O . GLN A 1 95 ? 16.826 -4.962 -0.672 1.00 0.00 95 GLN A O 1
ATOM 1630 N N . LYS A 1 96 ? 18.664 -6.143 -0.500 1.00 0.00 96 LYS A N 1
ATOM 1631 C CA . LYS A 1 96 ? 18.420 -6.782 -1.824 1.00 0.00 96 LYS A CA 1
ATOM 1632 C C . LYS A 1 96 ? 18.654 -8.289 -1.719 1.00 0.00 96 LYS A C 1
ATOM 1633 O O . LYS A 1 96 ? 19.174 -8.770 -0.737 1.00 0.00 96 LYS A O 1
ATOM 1652 N N . LYS A 1 97 ? 18.271 -9.038 -2.716 1.00 0.00 97 LYS A N 1
ATOM 1653 C CA . LYS A 1 97 ? 18.467 -10.519 -2.661 1.00 0.00 97 LYS A CA 1
ATOM 1654 C C . LYS A 1 97 ? 19.895 -10.864 -2.221 1.00 0.00 97 LYS A C 1
ATOM 1655 O O . LYS A 1 97 ? 20.115 -11.805 -1.483 1.00 0.00 97 LYS A O 1
ATOM 1674 N N . ASP A 1 98 ? 20.866 -10.113 -2.660 1.00 0.00 98 ASP A N 1
ATOM 1675 C CA . ASP A 1 98 ? 22.270 -10.408 -2.253 1.00 0.00 98 ASP A CA 1
ATOM 1676 C C . ASP A 1 98 ? 22.420 -10.281 -0.733 1.00 0.00 98 ASP A C 1
ATOM 1677 O O . ASP A 1 98 ? 23.042 -11.102 -0.089 1.00 0.00 98 ASP A O 1
ATOM 1686 N N . LYS A 1 99 ? 21.852 -9.256 -0.155 1.00 0.00 99 LYS A N 1
ATOM 1687 C CA . LYS A 1 99 ? 21.958 -9.076 1.322 1.00 0.00 99 LYS A CA 1
ATOM 1688 C C . LYS A 1 99 ? 20.659 -9.502 2.018 1.00 0.00 99 LYS A C 1
ATOM 1689 O O . LYS A 1 99 ? 20.480 -9.286 3.200 1.00 0.00 99 LYS A O 1
ATOM 1708 N N . LYS A 1 100 ? 19.744 -10.087 1.295 1.00 0.00 100 LYS A N 1
ATOM 1709 C CA . LYS A 1 100 ? 18.456 -10.502 1.916 1.00 0.00 100 LYS A CA 1
ATOM 1710 C C . LYS A 1 100 ? 18.664 -11.695 2.855 1.00 0.00 100 LYS A C 1
ATOM 1711 O O . LYS A 1 100 ? 18.335 -11.637 4.024 1.00 0.00 100 LYS A O 1
ATOM 1730 N N . LYS A 1 101 ? 19.204 -12.776 2.358 1.00 0.00 101 LYS A N 1
ATOM 1731 C CA . LYS A 1 101 ? 19.422 -13.963 3.234 1.00 0.00 101 LYS A CA 1
ATOM 1732 C C . LYS A 1 101 ? 20.917 -14.284 3.354 1.00 0.00 101 LYS A C 1
ATOM 1733 O O . LYS A 1 101 ? 21.541 -14.010 4.359 1.00 0.00 101 LYS A O 1
ATOM 1752 N N . LYS A 1 102 ? 21.492 -14.870 2.338 1.00 0.00 102 LYS A N 1
ATOM 1753 C CA . LYS A 1 102 ? 22.942 -15.217 2.396 1.00 0.00 102 LYS A CA 1
ATOM 1754 C C . LYS A 1 102 ? 23.784 -14.105 1.764 1.00 0.00 102 LYS A C 1
ATOM 1755 O O . LYS A 1 102 ? 23.430 -13.551 0.742 1.00 0.00 102 LYS A O 1
ATOM 1774 N N . LYS A 1 103 ? 24.896 -13.777 2.364 1.00 0.00 103 LYS A N 1
ATOM 1775 C CA . LYS A 1 103 ? 25.763 -12.703 1.798 1.00 0.00 103 LYS A CA 1
ATOM 1776 C C . LYS A 1 103 ? 26.732 -13.291 0.770 1.00 0.00 103 LYS A C 1
ATOM 1777 O O . LYS A 1 103 ? 27.269 -14.366 0.952 1.00 0.00 103 LYS A O 1
ATOM 1796 N N . LYS A 1 104 ? 26.961 -12.592 -0.308 1.00 0.00 104 LYS A N 1
ATOM 1797 C CA . LYS A 1 104 ? 27.897 -13.107 -1.347 1.00 0.00 104 LYS A CA 1
ATOM 1798 C C . LYS A 1 104 ? 28.941 -12.043 -1.693 1.00 0.00 104 LYS A C 1
ATOM 1799 O O . LYS A 1 104 ? 28.612 -10.870 -1.614 1.00 0.00 104 LYS A O 1
ATOM 1819 N N . MET A 1 1 ? -12.157 8.311 14.122 1.00 0.00 1 MET A N 2
ATOM 1820 C CA . MET A 1 1 ? -12.043 6.825 14.059 1.00 0.00 1 MET A CA 2
ATOM 1821 C C . MET A 1 1 ? -13.197 6.237 13.240 1.00 0.00 1 MET A C 2
ATOM 1822 O O . MET A 1 1 ? -14.087 5.599 13.769 1.00 0.00 1 MET A O 2
ATOM 1838 N N . LYS A 1 2 ? -13.187 6.443 11.952 1.00 0.00 2 LYS A N 2
ATOM 1839 C CA . LYS A 1 2 ? -14.273 5.899 11.091 1.00 0.00 2 LYS A CA 2
ATOM 1840 C C . LYS A 1 2 ? -13.639 5.044 9.998 1.00 0.00 2 LYS A C 2
ATOM 1841 O O . LYS A 1 2 ? -12.568 4.526 10.182 1.00 0.00 2 LYS A O 2
ATOM 1860 N N . GLU A 1 3 ? -14.270 4.880 8.871 1.00 0.00 3 GLU A N 2
ATOM 1861 C CA . GLU A 1 3 ? -13.648 4.038 7.804 1.00 0.00 3 GLU A CA 2
ATOM 1862 C C . GLU A 1 3 ? -13.160 4.897 6.633 1.00 0.00 3 GLU A C 2
ATOM 1863 O O . GLU A 1 3 ? -13.772 5.877 6.273 1.00 0.00 3 GLU A O 2
ATOM 1875 N N . SER A 1 4 ? -12.078 4.510 6.012 1.00 0.00 4 SER A N 2
ATOM 1876 C CA . SER A 1 4 ? -11.574 5.281 4.839 1.00 0.00 4 SER A CA 2
ATOM 1877 C C . SER A 1 4 ? -11.144 4.291 3.762 1.00 0.00 4 SER A C 2
ATOM 1878 O O . SER A 1 4 ? -10.512 3.293 4.049 1.00 0.00 4 SER A O 2
ATOM 1886 N N . VAL A 1 5 ? -11.515 4.519 2.534 1.00 0.00 5 VAL A N 2
ATOM 1887 C CA . VAL A 1 5 ? -11.156 3.537 1.477 1.00 0.00 5 VAL A CA 2
ATOM 1888 C C . VAL A 1 5 ? -9.806 3.856 0.834 1.00 0.00 5 VAL A C 2
ATOM 1889 O O . VAL A 1 5 ? -9.518 4.969 0.439 1.00 0.00 5 VAL A O 2
ATOM 1902 N N . VAL A 1 6 ? -8.998 2.845 0.714 1.00 0.00 6 VAL A N 2
ATOM 1903 C CA . VAL A 1 6 ? -7.665 2.976 0.084 1.00 0.00 6 VAL A CA 2
ATOM 1904 C C . VAL A 1 6 ? -7.525 1.855 -0.940 1.00 0.00 6 VAL A C 2
ATOM 1905 O O . VAL A 1 6 ? -8.131 0.810 -0.806 1.00 0.00 6 VAL A O 2
ATOM 1918 N N . TRP A 1 7 ? -6.777 2.055 -1.972 1.00 0.00 7 TRP A N 2
ATOM 1919 C CA . TRP A 1 7 ? -6.661 0.981 -2.996 1.00 0.00 7 TRP A CA 2
ATOM 1920 C C . TRP A 1 7 ? -5.223 0.467 -3.166 1.00 0.00 7 TRP A C 2
ATOM 1921 O O . TRP A 1 7 ? -4.249 1.102 -2.821 1.00 0.00 7 TRP A O 2
ATOM 1942 N N . THR A 1 8 ? -5.136 -0.680 -3.765 1.00 0.00 8 THR A N 2
ATOM 1943 C CA . THR A 1 8 ? -3.801 -1.280 -4.065 1.00 0.00 8 THR A CA 2
ATOM 1944 C C . THR A 1 8 ? -3.148 -0.487 -5.204 1.00 0.00 8 THR A C 2
ATOM 1945 O O . THR A 1 8 ? -1.964 -0.217 -5.201 1.00 0.00 8 THR A O 2
ATOM 1956 N N . VAL A 1 9 ? -3.935 -0.133 -6.186 1.00 0.00 9 VAL A N 2
ATOM 1957 C CA . VAL A 1 9 ? -3.417 0.629 -7.363 1.00 0.00 9 VAL A CA 2
ATOM 1958 C C . VAL A 1 9 ? -3.304 2.137 -7.084 1.00 0.00 9 VAL A C 2
ATOM 1959 O O . VAL A 1 9 ? -2.499 2.821 -7.683 1.00 0.00 9 VAL A O 2
ATOM 1972 N N . ASN A 1 10 ? -4.117 2.672 -6.213 1.00 0.00 10 ASN A N 2
ATOM 1973 C CA . ASN A 1 10 ? -4.054 4.142 -5.955 1.00 0.00 10 ASN A CA 2
ATOM 1974 C C . ASN A 1 10 ? -2.652 4.565 -5.507 1.00 0.00 10 ASN A C 2
ATOM 1975 O O . ASN A 1 10 ? -2.183 5.632 -5.845 1.00 0.00 10 ASN A O 2
ATOM 1986 N N . LEU A 1 11 ? -1.984 3.749 -4.745 1.00 0.00 11 LEU A N 2
ATOM 1987 C CA . LEU A 1 11 ? -0.622 4.121 -4.276 1.00 0.00 11 LEU A CA 2
ATOM 1988 C C . LEU A 1 11 ? 0.395 3.967 -5.408 1.00 0.00 11 LEU A C 2
ATOM 1989 O O . LEU A 1 11 ? 1.540 4.352 -5.277 1.00 0.00 11 LEU A O 2
ATOM 2005 N N . ASP A 1 12 ? -0.003 3.401 -6.516 1.00 0.00 12 ASP A N 2
ATOM 2006 C CA . ASP A 1 12 ? 0.957 3.218 -7.636 1.00 0.00 12 ASP A CA 2
ATOM 2007 C C . ASP A 1 12 ? 0.870 4.374 -8.634 1.00 0.00 12 ASP A C 2
ATOM 2008 O O . ASP A 1 12 ? -0.196 4.739 -9.091 1.00 0.00 12 ASP A O 2
ATOM 2017 N N . SER A 1 13 ? 1.992 4.935 -8.988 1.00 0.00 13 SER A N 2
ATOM 2018 C CA . SER A 1 13 ? 1.993 6.051 -9.974 1.00 0.00 13 SER A CA 2
ATOM 2019 C C . SER A 1 13 ? 2.009 5.489 -11.402 1.00 0.00 13 SER A C 2
ATOM 2020 O O . SER A 1 13 ? 1.764 6.196 -12.358 1.00 0.00 13 SER A O 2
ATOM 2028 N N . LYS A 1 14 ? 2.282 4.215 -11.555 1.00 0.00 14 LYS A N 2
ATOM 2029 C CA . LYS A 1 14 ? 2.294 3.614 -12.921 1.00 0.00 14 LYS A CA 2
ATOM 2030 C C . LYS A 1 14 ? 0.904 3.739 -13.547 1.00 0.00 14 LYS A C 2
ATOM 2031 O O . LYS A 1 14 ? 0.755 3.863 -14.746 1.00 0.00 14 LYS A O 2
ATOM 2050 N N . LYS A 1 15 ? -0.113 3.700 -12.732 1.00 0.00 15 LYS A N 2
ATOM 2051 C CA . LYS A 1 15 ? -1.503 3.808 -13.253 1.00 0.00 15 LYS A CA 2
ATOM 2052 C C . LYS A 1 15 ? -1.923 5.278 -13.349 1.00 0.00 15 LYS A C 2
ATOM 2053 O O . LYS A 1 15 ? -1.450 6.121 -12.613 1.00 0.00 15 LYS A O 2
ATOM 2072 N N . SER A 1 16 ? -2.802 5.589 -14.261 1.00 0.00 16 SER A N 2
ATOM 2073 C CA . SER A 1 16 ? -3.253 7.003 -14.429 1.00 0.00 16 SER A CA 2
ATOM 2074 C C . SER A 1 16 ? -4.359 7.356 -13.427 1.00 0.00 16 SER A C 2
ATOM 2075 O O . SER A 1 16 ? -4.843 6.520 -12.691 1.00 0.00 16 SER A O 2
ATOM 2083 N N . ARG A 1 17 ? -4.749 8.602 -13.398 1.00 0.00 17 ARG A N 2
ATOM 2084 C CA . ARG A 1 17 ? -5.815 9.046 -12.452 1.00 0.00 17 ARG A CA 2
ATOM 2085 C C . ARG A 1 17 ? -7.087 8.216 -12.635 1.00 0.00 17 ARG A C 2
ATOM 2086 O O . ARG A 1 17 ? -7.738 7.847 -11.677 1.00 0.00 17 ARG A O 2
ATOM 2107 N N . ALA A 1 18 ? -7.452 7.919 -13.852 1.00 0.00 18 ALA A N 2
ATOM 2108 C CA . ALA A 1 18 ? -8.687 7.116 -14.076 1.00 0.00 18 ALA A CA 2
ATOM 2109 C C . ALA A 1 18 ? -8.575 5.789 -13.325 1.00 0.00 18 ALA A C 2
ATOM 2110 O O . ALA A 1 18 ? -9.531 5.297 -12.758 1.00 0.00 18 ALA A O 2
ATOM 2117 N N . GLU A 1 19 ? -7.407 5.213 -13.314 1.00 0.00 19 GLU A N 2
ATOM 2118 C CA . GLU A 1 19 ? -7.221 3.919 -12.595 1.00 0.00 19 GLU A CA 2
ATOM 2119 C C . GLU A 1 19 ? -7.533 4.106 -11.106 1.00 0.00 19 GLU A C 2
ATOM 2120 O O . GLU A 1 19 ? -7.975 3.195 -10.434 1.00 0.00 19 GLU A O 2
ATOM 2132 N N . GLY A 1 20 ? -7.307 5.283 -10.590 1.00 0.00 20 GLY A N 2
ATOM 2133 C CA . GLY A 1 20 ? -7.587 5.543 -9.147 1.00 0.00 20 GLY A CA 2
ATOM 2134 C C . GLY A 1 20 ? -6.647 6.640 -8.650 1.00 0.00 20 GLY A C 2
ATOM 2135 O O . GLY A 1 20 ? -7.054 7.754 -8.386 1.00 0.00 20 GLY A O 2
ATOM 2139 N N . ARG A 1 21 ? -5.386 6.330 -8.538 1.00 0.00 21 ARG A N 2
ATOM 2140 C CA . ARG A 1 21 ? -4.386 7.338 -8.076 1.00 0.00 21 ARG A CA 2
ATOM 2141 C C . ARG A 1 21 ? -4.890 8.118 -6.853 1.00 0.00 21 ARG A C 2
ATOM 2142 O O . ARG A 1 21 ? -5.614 9.087 -6.968 1.00 0.00 21 ARG A O 2
ATOM 2163 N N . ARG A 1 22 ? -4.476 7.707 -5.686 1.00 0.00 22 ARG A N 2
ATOM 2164 C CA . ARG A 1 22 ? -4.876 8.408 -4.431 1.00 0.00 22 ARG A CA 2
ATOM 2165 C C . ARG A 1 22 ? -3.625 8.529 -3.559 1.00 0.00 22 ARG A C 2
ATOM 2166 O O . ARG A 1 22 ? -3.637 8.281 -2.368 1.00 0.00 22 ARG A O 2
ATOM 2187 N N . ILE A 1 23 ? -2.537 8.884 -4.185 1.00 0.00 23 ILE A N 2
ATOM 2188 C CA . ILE A 1 23 ? -1.242 9.005 -3.454 1.00 0.00 23 ILE A CA 2
ATOM 2189 C C . ILE A 1 23 ? -0.386 10.149 -4.031 1.00 0.00 23 ILE A C 2
ATOM 2190 O O . ILE A 1 23 ? -0.384 10.373 -5.225 1.00 0.00 23 ILE A O 2
ATOM 2206 N N . PRO A 1 24 ? 0.317 10.838 -3.159 1.00 0.00 24 PRO A N 2
ATOM 2207 C CA . PRO A 1 24 ? 1.183 11.965 -3.595 1.00 0.00 24 PRO A CA 2
ATOM 2208 C C . PRO A 1 24 ? 2.398 11.454 -4.370 1.00 0.00 24 PRO A C 2
ATOM 2209 O O . PRO A 1 24 ? 2.994 10.453 -4.027 1.00 0.00 24 PRO A O 2
ATOM 2220 N N . ARG A 1 25 ? 2.777 12.153 -5.399 1.00 0.00 25 ARG A N 2
ATOM 2221 C CA . ARG A 1 25 ? 3.963 11.739 -6.201 1.00 0.00 25 ARG A CA 2
ATOM 2222 C C . ARG A 1 25 ? 5.224 11.720 -5.327 1.00 0.00 25 ARG A C 2
ATOM 2223 O O . ARG A 1 25 ? 6.115 10.917 -5.517 1.00 0.00 25 ARG A O 2
ATOM 2244 N N . ARG A 1 26 ? 5.306 12.615 -4.382 1.00 0.00 26 ARG A N 2
ATOM 2245 C CA . ARG A 1 26 ? 6.508 12.680 -3.498 1.00 0.00 26 ARG A CA 2
ATOM 2246 C C . ARG A 1 26 ? 6.696 11.376 -2.724 1.00 0.00 26 ARG A C 2
ATOM 2247 O O . ARG A 1 26 ? 7.807 10.945 -2.481 1.00 0.00 26 ARG A O 2
ATOM 2268 N N . PHE A 1 27 ? 5.630 10.743 -2.327 1.00 0.00 27 PHE A N 2
ATOM 2269 C CA . PHE A 1 27 ? 5.766 9.472 -1.566 1.00 0.00 27 PHE A CA 2
ATOM 2270 C C . PHE A 1 27 ? 4.798 8.420 -2.105 1.00 0.00 27 PHE A C 2
ATOM 2271 O O . PHE A 1 27 ? 4.177 7.694 -1.356 1.00 0.00 27 PHE A O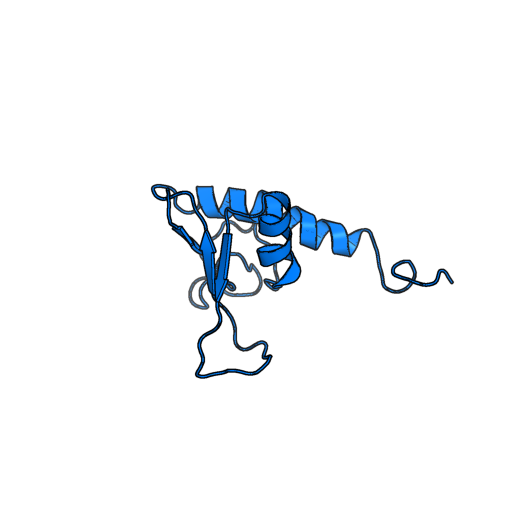 2
ATOM 2288 N N . ALA A 1 28 ? 4.673 8.320 -3.400 1.00 0.00 28 ALA A N 2
ATOM 2289 C CA . ALA A 1 28 ? 3.750 7.297 -3.970 1.00 0.00 28 ALA A CA 2
ATOM 2290 C C . ALA A 1 28 ? 4.532 6.036 -4.350 1.00 0.00 28 ALA A C 2
ATOM 2291 O O . ALA A 1 28 ? 5.600 6.110 -4.924 1.00 0.00 28 ALA A O 2
ATOM 2298 N N . VAL A 1 29 ? 4.022 4.877 -4.017 1.00 0.00 29 VAL A N 2
ATOM 2299 C CA . VAL A 1 29 ? 4.756 3.619 -4.341 1.00 0.00 29 VAL A CA 2
ATOM 2300 C C . VAL A 1 29 ? 4.169 2.980 -5.604 1.00 0.00 29 VAL A C 2
ATOM 2301 O O . VAL A 1 29 ? 3.057 2.498 -5.580 1.00 0.00 29 VAL A O 2
ATOM 2314 N N . PRO A 1 30 ? 4.941 2.986 -6.661 1.00 0.00 30 PRO A N 2
ATOM 2315 C CA . PRO A 1 30 ? 4.486 2.395 -7.947 1.00 0.00 30 PRO A CA 2
ATOM 2316 C C . PRO A 1 30 ? 4.337 0.878 -7.818 1.00 0.00 30 PRO A C 2
ATOM 2317 O O . PRO A 1 30 ? 5.018 0.249 -7.035 1.00 0.00 30 PRO A O 2
ATOM 2328 N N . ASN A 1 31 ? 3.441 0.295 -8.576 1.00 0.00 31 ASN A N 2
ATOM 2329 C CA . ASN A 1 31 ? 3.227 -1.181 -8.508 1.00 0.00 31 ASN A CA 2
ATOM 2330 C C . ASN A 1 31 ? 2.762 -1.590 -7.109 1.00 0.00 31 ASN A C 2
ATOM 2331 O O . ASN A 1 31 ? 3.346 -1.227 -6.109 1.00 0.00 31 ASN A O 2
ATOM 2342 N N . VAL A 1 32 ? 1.696 -2.330 -7.046 1.00 0.00 32 VAL A N 2
ATOM 2343 C CA . VAL A 1 32 ? 1.142 -2.770 -5.729 1.00 0.00 32 VAL A CA 2
ATOM 2344 C C . VAL A 1 32 ? 2.178 -3.582 -4.935 1.00 0.00 32 VAL A C 2
ATOM 2345 O O . VAL A 1 32 ? 2.957 -4.334 -5.488 1.00 0.00 32 VAL A O 2
ATOM 2358 N N . LYS A 1 33 ? 2.166 -3.442 -3.633 1.00 0.00 33 LYS A N 2
ATOM 2359 C CA . LYS A 1 33 ? 3.113 -4.207 -2.778 1.00 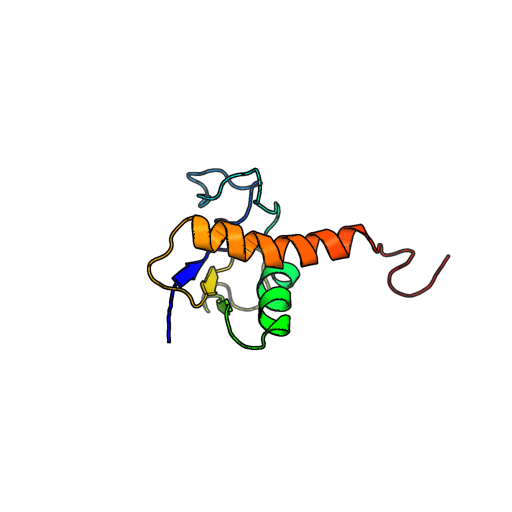0.00 33 LYS A CA 2
ATOM 2360 C C . LYS A 1 33 ? 2.379 -4.643 -1.512 1.00 0.00 33 LYS A C 2
ATOM 2361 O O . LYS A 1 33 ? 2.281 -3.898 -0.563 1.00 0.00 33 LYS A O 2
ATOM 2380 N N . LEU A 1 34 ? 1.855 -5.841 -1.477 1.00 0.00 34 LEU A N 2
ATOM 2381 C CA . LEU A 1 34 ? 1.130 -6.280 -0.246 1.00 0.00 34 LEU A CA 2
ATOM 2382 C C . LEU A 1 34 ? 2.053 -6.125 0.949 1.00 0.00 34 LEU A C 2
ATOM 2383 O O . LEU A 1 34 ? 1.643 -5.763 2.034 1.00 0.00 34 LEU A O 2
ATOM 2399 N N . HIS A 1 35 ? 3.307 -6.388 0.747 1.00 0.00 35 HIS A N 2
ATOM 2400 C CA . HIS A 1 35 ? 4.276 -6.251 1.853 1.00 0.00 35 HIS A CA 2
ATOM 2401 C C . HIS A 1 35 ? 4.195 -4.852 2.465 1.00 0.00 35 HIS A C 2
ATOM 2402 O O . HIS A 1 35 ? 4.320 -4.696 3.656 1.00 0.00 35 HIS A O 2
ATOM 2416 N N . GLU A 1 36 ? 3.981 -3.827 1.676 1.00 0.00 36 GLU A N 2
ATOM 2417 C CA . GLU A 1 36 ? 3.898 -2.464 2.279 1.00 0.00 36 GLU A CA 2
ATOM 2418 C C . GLU A 1 36 ? 2.571 -2.263 3.024 1.00 0.00 36 GLU A C 2
ATOM 2419 O O . GLU A 1 36 ? 2.537 -1.721 4.111 1.00 0.00 36 GLU A O 2
ATOM 2431 N N . LEU A 1 37 ? 1.480 -2.680 2.448 1.00 0.00 37 LEU A N 2
ATOM 2432 C CA . LEU A 1 37 ? 0.171 -2.490 3.132 1.00 0.00 37 LEU A CA 2
ATOM 2433 C C . LEU A 1 37 ? 0.029 -3.396 4.357 1.00 0.00 37 LEU A C 2
ATOM 2434 O O . LEU A 1 37 ? -0.279 -2.944 5.433 1.00 0.00 37 LEU A O 2
ATOM 2450 N N . VAL A 1 38 ? 0.233 -4.670 4.206 1.00 0.00 38 VAL A N 2
ATOM 2451 C CA . VAL A 1 38 ? 0.069 -5.583 5.374 1.00 0.00 38 VAL A CA 2
ATOM 2452 C C . VAL A 1 38 ? 1.152 -5.341 6.436 1.00 0.00 38 VAL A C 2
ATOM 2453 O O . VAL A 1 38 ? 0.866 -5.235 7.612 1.00 0.00 38 VAL A O 2
ATOM 2466 N N . GLU A 1 39 ? 2.390 -5.265 6.037 1.00 0.00 39 GLU A N 2
ATOM 2467 C CA . GLU A 1 39 ? 3.491 -5.045 7.033 1.00 0.00 39 GLU A CA 2
ATOM 2468 C C . GLU A 1 39 ? 3.352 -3.702 7.771 1.00 0.00 39 GLU A C 2
ATOM 2469 O O . GLU A 1 39 ? 3.755 -3.577 8.911 1.00 0.00 39 GLU A O 2
ATOM 2481 N N . ALA A 1 40 ? 2.812 -2.693 7.139 1.00 0.00 40 ALA A N 2
ATOM 2482 C CA . ALA A 1 40 ? 2.687 -1.364 7.822 1.00 0.00 40 ALA A CA 2
ATOM 2483 C C . ALA A 1 40 ? 1.708 -1.420 9.002 1.00 0.00 40 ALA A C 2
ATOM 2484 O O . ALA A 1 40 ? 1.985 -0.924 10.075 1.00 0.00 40 ALA A O 2
ATOM 2491 N N . SER A 1 41 ? 0.567 -2.012 8.808 1.00 0.00 41 SER A N 2
ATOM 2492 C CA . SER A 1 41 ? -0.437 -2.093 9.915 1.00 0.00 41 SER A CA 2
ATOM 2493 C C . SER A 1 41 ? 0.152 -2.819 11.128 1.00 0.00 41 SER A C 2
ATOM 2494 O O . SER A 1 41 ? -0.164 -2.513 12.260 1.00 0.00 41 SER A O 2
ATOM 2502 N N . LYS A 1 42 ? 0.997 -3.783 10.897 1.00 0.00 42 LYS A N 2
ATOM 2503 C CA . LYS A 1 42 ? 1.602 -4.537 12.033 1.00 0.00 42 LYS A CA 2
ATOM 2504 C C . LYS A 1 42 ? 2.370 -3.581 12.946 1.00 0.00 42 LYS A C 2
ATOM 2505 O O . LYS A 1 42 ? 2.419 -3.753 14.147 1.00 0.00 42 LYS A O 2
ATOM 2524 N N . GLU A 1 43 ? 2.976 -2.577 12.379 1.00 0.00 43 GLU A N 2
ATOM 2525 C CA . GLU A 1 43 ? 3.750 -1.608 13.203 1.00 0.00 43 GLU A CA 2
ATOM 2526 C C . GLU A 1 43 ? 2.851 -0.968 14.271 1.00 0.00 43 GLU A C 2
ATOM 2527 O O . GLU A 1 43 ? 3.244 -0.811 15.410 1.00 0.00 43 GLU A O 2
ATOM 2539 N N . LEU A 1 44 ? 1.650 -0.601 13.914 1.00 0.00 44 LEU A N 2
ATOM 2540 C CA . LEU A 1 44 ? 0.734 0.025 14.916 1.00 0.00 44 LEU A CA 2
ATOM 2541 C C . LEU A 1 44 ? -0.319 -0.981 15.403 1.00 0.00 44 LEU A C 2
ATOM 2542 O O . LEU A 1 44 ? -1.045 -0.723 16.343 1.00 0.00 44 LEU A O 2
ATOM 2558 N N . GLY A 1 45 ? -0.400 -2.129 14.784 1.00 0.00 45 GLY A N 2
ATOM 2559 C CA . GLY A 1 45 ? -1.396 -3.152 15.225 1.00 0.00 45 GLY A CA 2
ATOM 2560 C C . GLY A 1 45 ? -2.830 -2.706 14.889 1.00 0.00 45 GLY A C 2
ATOM 2561 O O . GLY A 1 45 ? -3.783 -3.383 15.218 1.00 0.00 45 GLY A O 2
ATOM 2565 N N . LEU A 1 46 ? -2.996 -1.583 14.237 1.00 0.00 46 LEU A N 2
ATOM 2566 C CA . LEU A 1 46 ? -4.372 -1.114 13.889 1.00 0.00 46 LEU A CA 2
ATOM 2567 C C . LEU A 1 46 ? -4.289 0.160 13.045 1.00 0.00 46 LEU A C 2
ATOM 2568 O O . LEU A 1 46 ? -3.648 1.119 13.421 1.00 0.00 46 LEU A O 2
ATOM 2584 N N . LYS A 1 47 ? -4.930 0.177 11.907 1.00 0.00 47 LYS A N 2
ATOM 2585 C CA . LYS A 1 47 ? -4.884 1.382 11.037 1.00 0.00 47 LYS A CA 2
ATOM 2586 C C . LYS A 1 47 ? -5.753 1.148 9.806 1.00 0.00 47 LYS A C 2
ATOM 2587 O O . LYS A 1 47 ? -6.506 2.006 9.390 1.00 0.00 47 LYS A O 2
ATOM 2606 N N . PHE A 1 48 ? -5.657 -0.016 9.220 1.00 0.00 48 PHE A N 2
ATOM 2607 C CA . PHE A 1 48 ? -6.482 -0.308 8.021 1.00 0.00 48 PHE A CA 2
ATOM 2608 C C . PHE A 1 48 ? -6.811 -1.799 7.890 1.00 0.00 48 PHE A C 2
ATOM 2609 O O . PHE A 1 48 ? -6.390 -2.625 8.676 1.00 0.00 48 PHE A O 2
ATOM 2626 N N . ARG A 1 49 ? -7.565 -2.125 6.880 1.00 0.00 49 ARG A N 2
ATOM 2627 C CA . ARG A 1 49 ? -7.956 -3.534 6.632 1.00 0.00 49 ARG A CA 2
ATOM 2628 C C . ARG A 1 49 ? -7.785 -3.832 5.151 1.00 0.00 49 ARG A C 2
ATOM 2629 O O . ARG A 1 49 ? -7.989 -2.975 4.316 1.00 0.00 49 ARG A O 2
ATOM 2650 N N . ALA A 1 50 ? -7.409 -5.026 4.808 1.00 0.00 50 ALA A N 2
ATOM 2651 C CA . ALA A 1 50 ? -7.230 -5.335 3.369 1.00 0.00 50 ALA A CA 2
ATOM 2652 C C . ALA A 1 50 ? -8.374 -6.223 2.865 1.00 0.00 50 ALA A C 2
ATOM 2653 O O . ALA A 1 50 ? -8.903 -7.044 3.586 1.00 0.00 50 ALA A O 2
ATOM 2660 N N . GLU A 1 51 ? -8.748 -6.061 1.627 1.00 0.00 51 GLU A N 2
ATOM 2661 C CA . GLU A 1 51 ? -9.846 -6.890 1.055 1.00 0.00 51 GLU A CA 2
ATOM 2662 C C . GLU A 1 51 ? -9.400 -7.490 -0.279 1.00 0.00 51 GLU A C 2
ATOM 2663 O O . GLU A 1 51 ? -8.567 -6.936 -0.969 1.00 0.00 51 GLU A O 2
ATOM 2675 N N . GLU A 1 52 ? -9.944 -8.614 -0.655 1.00 0.00 52 GLU A N 2
ATOM 2676 C CA . GLU A 1 52 ? -9.540 -9.230 -1.950 1.00 0.00 52 GLU A CA 2
ATOM 2677 C C . GLU A 1 52 ? -10.768 -9.754 -2.700 1.00 0.00 52 GLU A C 2
ATOM 2678 O O . GLU A 1 52 ? -11.666 -10.329 -2.118 1.00 0.00 52 GLU A O 2
ATOM 2690 N N . LYS A 1 53 ? -10.805 -9.570 -3.993 1.00 0.00 53 LYS A N 2
ATOM 2691 C CA . LYS A 1 53 ? -11.963 -10.065 -4.793 1.00 0.00 53 LYS A CA 2
ATOM 2692 C C . LYS A 1 53 ? -13.292 -9.628 -4.164 1.00 0.00 53 LYS A C 2
ATOM 2693 O O . LYS A 1 53 ? -13.801 -10.263 -3.260 1.00 0.00 53 LYS A O 2
ATOM 2712 N N . LYS A 1 54 ? -13.861 -8.553 -4.641 1.00 0.00 54 LYS A N 2
ATOM 2713 C CA . LYS A 1 54 ? -15.159 -8.084 -4.077 1.00 0.00 54 LYS A CA 2
ATOM 2714 C C . LYS A 1 54 ? -16.317 -8.718 -4.870 1.00 0.00 54 LYS A C 2
ATOM 2715 O O . LYS A 1 54 ? -16.330 -9.913 -5.090 1.00 0.00 54 LYS A O 2
ATOM 2734 N N . TYR A 1 55 ? -17.284 -7.949 -5.309 1.00 0.00 55 TYR A N 2
ATOM 2735 C CA . TYR A 1 55 ? -18.406 -8.556 -6.084 1.00 0.00 55 TYR A CA 2
ATOM 2736 C C . TYR A 1 55 ? -18.660 -7.758 -7.370 1.00 0.00 55 TYR A C 2
ATOM 2737 O O . TYR A 1 55 ? -19.759 -7.296 -7.604 1.00 0.00 55 TYR A O 2
ATOM 2755 N N . PRO A 1 56 ? -17.631 -7.629 -8.173 1.00 0.00 56 PRO A N 2
ATOM 2756 C CA . PRO A 1 56 ? -17.756 -6.887 -9.452 1.00 0.00 56 PRO A CA 2
ATOM 2757 C C . PRO A 1 56 ? -18.506 -7.729 -10.493 1.00 0.00 56 PRO A C 2
ATOM 2758 O O . PRO A 1 56 ? -18.924 -7.229 -11.519 1.00 0.00 56 PRO A O 2
ATOM 2769 N N . LYS A 1 57 ? -18.663 -9.005 -10.243 1.00 0.00 57 LYS A N 2
ATOM 2770 C CA . LYS A 1 57 ? -19.369 -9.882 -11.223 1.00 0.00 57 LYS A CA 2
ATOM 2771 C C . LYS A 1 57 ? -18.690 -9.786 -12.592 1.00 0.00 57 LYS A C 2
ATOM 2772 O O . LYS A 1 57 ? -19.292 -10.040 -13.616 1.00 0.00 57 LYS A O 2
ATOM 2791 N N . SER A 1 58 ? -17.435 -9.427 -12.609 1.00 0.00 58 SER A N 2
ATOM 2792 C CA . SER A 1 58 ? -16.700 -9.317 -13.902 1.00 0.00 58 SER A CA 2
ATOM 2793 C C . SER A 1 58 ? -15.228 -9.681 -13.694 1.00 0.00 58 SER A C 2
ATOM 2794 O O . SER A 1 58 ? -14.706 -9.590 -12.601 1.00 0.00 58 SER A O 2
ATOM 2802 N N . TRP A 1 59 ? -14.550 -10.088 -14.732 1.00 0.00 59 TRP A N 2
ATOM 2803 C CA . TRP A 1 59 ? -13.113 -10.450 -14.575 1.00 0.00 59 TRP A CA 2
ATOM 2804 C C . TRP A 1 59 ? -12.244 -9.193 -14.679 1.00 0.00 59 TRP A C 2
ATOM 2805 O O . TRP A 1 59 ? -11.659 -8.913 -15.707 1.00 0.00 59 TRP A O 2
ATOM 2826 N N . TRP A 1 60 ? -12.159 -8.434 -13.620 1.00 0.00 60 TRP A N 2
ATOM 2827 C CA . TRP A 1 60 ? -11.331 -7.193 -13.651 1.00 0.00 60 TRP A CA 2
ATOM 2828 C C . TRP A 1 60 ? -10.728 -6.918 -12.272 1.00 0.00 60 TRP A C 2
ATOM 2829 O O . TRP A 1 60 ? -10.936 -7.658 -11.331 1.00 0.00 60 TRP A O 2
ATOM 2850 N N . GLU A 1 61 ? -9.983 -5.852 -12.148 1.00 0.00 61 GLU A N 2
ATOM 2851 C CA . GLU A 1 61 ? -9.364 -5.512 -10.834 1.00 0.00 61 GLU A CA 2
ATOM 2852 C C . GLU A 1 61 ? -8.516 -6.679 -10.320 1.00 0.00 61 GLU A C 2
ATOM 2853 O O . GLU A 1 61 ? -8.810 -7.273 -9.302 1.00 0.00 61 GLU A O 2
ATOM 2865 N N . GLU A 1 62 ? -7.460 -7.002 -11.014 1.00 0.00 62 GLU A N 2
ATOM 2866 C CA . GLU A 1 62 ? -6.578 -8.120 -10.566 1.00 0.00 62 GLU A CA 2
ATOM 2867 C C . GLU A 1 62 ? -5.811 -7.722 -9.296 1.00 0.00 62 GLU A C 2
ATOM 2868 O O . GLU A 1 62 ? -5.144 -8.535 -8.685 1.00 0.00 62 GLU A O 2
ATOM 2880 N N . GLY A 1 63 ? -5.901 -6.482 -8.891 1.00 0.00 63 GLY A N 2
ATOM 2881 C CA . GLY A 1 63 ? -5.182 -6.040 -7.664 1.00 0.00 63 GLY A CA 2
ATOM 2882 C C . GLY A 1 63 ? -6.023 -6.374 -6.433 1.00 0.00 63 GLY A C 2
ATOM 2883 O O . GLY A 1 63 ? -6.792 -7.313 -6.431 1.00 0.00 63 GLY A O 2
ATOM 2887 N N . GLY A 1 64 ? -5.885 -5.608 -5.387 1.00 0.00 64 GLY A N 2
ATOM 2888 C CA . GLY A 1 64 ? -6.678 -5.874 -4.154 1.00 0.00 64 GLY A CA 2
ATOM 2889 C C . GLY A 1 64 ? -7.312 -4.568 -3.675 1.00 0.00 64 GLY A C 2
ATOM 2890 O O . GLY A 1 64 ? -7.442 -3.622 -4.427 1.00 0.00 64 GLY A O 2
ATOM 2894 N N . ARG A 1 65 ? -7.681 -4.491 -2.427 1.00 0.00 65 ARG A N 2
ATOM 2895 C CA . ARG A 1 65 ? -8.273 -3.222 -1.909 1.00 0.00 65 ARG A CA 2
ATOM 2896 C C . ARG A 1 65 ? -8.001 -3.097 -0.410 1.00 0.00 65 ARG A C 2
ATOM 2897 O O . ARG A 1 65 ? -8.046 -4.070 0.310 1.00 0.00 65 ARG A O 2
ATOM 2918 N N . VAL A 1 66 ? -7.730 -1.919 0.076 1.00 0.00 66 VAL A N 2
ATOM 2919 C CA . VAL A 1 66 ? -7.476 -1.778 1.544 1.00 0.00 66 VAL A CA 2
ATOM 2920 C C . VAL A 1 66 ? -8.310 -0.632 2.132 1.00 0.00 66 VAL A C 2
ATOM 2921 O O . VAL A 1 66 ? -8.599 0.345 1.476 1.00 0.00 66 VAL A O 2
ATOM 2934 N N . VAL A 1 67 ? -8.696 -0.751 3.371 1.00 0.00 67 VAL A N 2
ATOM 2935 C CA . VAL A 1 67 ? -9.509 0.325 4.012 1.00 0.00 67 VAL A CA 2
ATOM 2936 C C . VAL A 1 67 ? -8.806 0.831 5.274 1.00 0.00 67 VAL A C 2
ATOM 2937 O O . VAL A 1 67 ? -8.396 0.060 6.110 1.00 0.00 67 VAL A O 2
ATOM 2950 N N . VAL A 1 68 ? -8.658 2.116 5.425 1.00 0.00 68 VAL A N 2
ATOM 2951 C CA . VAL A 1 68 ? -7.968 2.639 6.644 1.00 0.00 68 VAL A CA 2
ATOM 2952 C C . VAL A 1 68 ? -8.962 3.377 7.526 1.00 0.00 68 VAL A C 2
ATOM 2953 O O . VAL A 1 68 ? -9.810 4.098 7.040 1.00 0.00 68 VAL A O 2
ATOM 2966 N N . GLU A 1 69 ? -8.890 3.204 8.821 1.00 0.00 69 GLU A N 2
ATOM 2967 C CA . GLU A 1 69 ? -9.874 3.915 9.682 1.00 0.00 69 GLU A CA 2
ATOM 2968 C C . GLU A 1 69 ? -9.514 5.400 9.773 1.00 0.00 69 GLU A C 2
ATOM 2969 O O . GLU A 1 69 ? -8.574 5.787 10.436 1.00 0.00 69 GLU A O 2
ATOM 2981 N N . LYS A 1 70 ? -10.272 6.223 9.087 1.00 0.00 70 LYS A N 2
ATOM 2982 C CA . LYS A 1 70 ? -10.006 7.699 9.079 1.00 0.00 70 LYS A CA 2
ATOM 2983 C C . LYS A 1 70 ? -10.972 8.409 8.127 1.00 0.00 70 LYS A C 2
ATOM 2984 O O . LYS A 1 70 ? -10.564 9.097 7.213 1.00 0.00 70 LYS A O 2
ATOM 3003 N N . ARG A 1 71 ? -12.249 8.249 8.329 1.00 0.00 71 ARG A N 2
ATOM 3004 C CA . ARG A 1 71 ? -13.231 8.914 7.425 1.00 0.00 71 ARG A CA 2
ATOM 3005 C C . ARG A 1 71 ? -13.331 10.410 7.738 1.00 0.00 71 ARG A C 2
ATOM 3006 O O . ARG A 1 71 ? -13.060 10.847 8.839 1.00 0.00 71 ARG A O 2
ATOM 3027 N N . GLY A 1 72 ? -13.710 11.196 6.768 1.00 0.00 72 GLY A N 2
ATOM 3028 C CA . GLY A 1 72 ? -13.823 12.666 6.988 1.00 0.00 72 GLY A CA 2
ATOM 3029 C C . GLY A 1 72 ? -12.593 13.351 6.392 1.00 0.00 72 GLY A C 2
ATOM 3030 O O . GLY A 1 72 ? -12.642 14.488 5.967 1.00 0.00 72 GLY A O 2
ATOM 3034 N N . THR A 1 73 ? -11.491 12.655 6.352 1.00 0.00 73 THR A N 2
ATOM 3035 C CA . THR A 1 73 ? -10.247 13.245 5.777 1.00 0.00 73 THR A CA 2
ATOM 3036 C C . THR A 1 73 ? -10.107 12.836 4.309 1.00 0.00 73 THR A C 2
ATOM 3037 O O . THR A 1 73 ? -10.773 11.933 3.842 1.00 0.00 73 THR A O 2
ATOM 3048 N N . LYS A 1 74 ? -9.249 13.490 3.574 1.00 0.00 74 LYS A N 2
ATOM 3049 C CA . LYS A 1 74 ? -9.079 13.128 2.137 1.00 0.00 74 LYS A CA 2
ATOM 3050 C C . LYS A 1 74 ? -7.686 12.511 1.895 1.00 0.00 74 LYS A C 2
ATOM 3051 O O . LYS A 1 74 ? -7.249 11.648 2.630 1.00 0.00 74 LYS A O 2
ATOM 3070 N N . THR A 1 75 ? -6.995 12.931 0.863 1.00 0.00 75 THR A N 2
ATOM 3071 C CA . THR A 1 75 ? -5.649 12.361 0.557 1.00 0.00 75 THR A CA 2
ATOM 3072 C C . THR A 1 75 ? -4.674 12.551 1.716 1.00 0.00 75 THR A C 2
ATOM 3073 O O . THR A 1 75 ? -3.826 11.717 1.947 1.00 0.00 75 THR A O 2
ATOM 3084 N N . LYS A 1 76 ? -4.748 13.642 2.423 1.00 0.00 76 LYS A N 2
ATOM 3085 C CA . LYS A 1 76 ? -3.772 13.861 3.534 1.00 0.00 76 LYS A CA 2
ATOM 3086 C C . LYS A 1 76 ? -3.713 12.643 4.449 1.00 0.00 76 LYS A C 2
ATOM 3087 O O . LYS A 1 76 ? -2.643 12.209 4.829 1.00 0.00 76 LYS A O 2
ATOM 3106 N N . LEU A 1 77 ? -4.830 12.057 4.783 1.00 0.00 77 LEU A N 2
ATOM 3107 C CA . LEU A 1 77 ? -4.767 10.847 5.637 1.00 0.00 77 LEU A CA 2
ATOM 3108 C C . LEU A 1 77 ? -4.086 9.756 4.823 1.00 0.00 77 LEU A C 2
ATOM 3109 O O . LEU A 1 77 ? -3.230 9.043 5.308 1.00 0.00 77 LEU A O 2
ATOM 3125 N N . MET A 1 78 ? -4.430 9.653 3.565 1.00 0.00 78 MET A N 2
ATOM 3126 C CA . MET A 1 78 ? -3.761 8.642 2.701 1.00 0.00 78 MET A CA 2
ATOM 3127 C C . MET A 1 78 ? -2.277 8.975 2.683 1.00 0.00 78 MET A C 2
ATOM 3128 O O . MET A 1 78 ? -1.423 8.110 2.694 1.00 0.00 78 MET A O 2
ATOM 3142 N N . ILE A 1 79 ? -1.970 10.245 2.692 1.00 0.00 79 ILE A N 2
ATOM 3143 C CA . ILE A 1 79 ? -0.544 10.669 2.716 1.00 0.00 79 ILE A CA 2
ATOM 3144 C C . ILE A 1 79 ? 0.117 9.967 3.914 1.00 0.00 79 ILE A C 2
ATOM 3145 O O . ILE A 1 79 ? 1.191 9.409 3.806 1.00 0.00 79 ILE A O 2
ATOM 3161 N N . GLU A 1 80 ? -0.541 9.963 5.047 1.00 0.00 80 GLU A N 2
ATOM 3162 C CA . GLU A 1 80 ? 0.041 9.257 6.229 1.00 0.00 80 GLU A CA 2
ATOM 3163 C C . GLU A 1 80 ? 0.178 7.762 5.916 1.00 0.00 80 GLU A C 2
ATOM 3164 O O . GLU A 1 80 ? 1.161 7.140 6.264 1.00 0.00 80 GLU A O 2
ATOM 3176 N N . LEU A 1 81 ? -0.779 7.176 5.239 1.00 0.00 81 LEU A N 2
ATOM 3177 C CA . LEU A 1 81 ? -0.644 5.727 4.898 1.00 0.00 81 LEU A CA 2
ATOM 3178 C C . LEU A 1 81 ? 0.635 5.534 4.085 1.00 0.00 81 LEU A C 2
ATOM 3179 O O . LEU A 1 81 ? 1.370 4.585 4.273 1.00 0.00 81 LEU A O 2
ATOM 3195 N N . ALA A 1 82 ? 0.931 6.462 3.217 1.00 0.00 82 ALA A N 2
ATOM 3196 C CA . ALA A 1 82 ? 2.190 6.378 2.427 1.00 0.00 82 ALA A CA 2
ATOM 3197 C C . ALA A 1 82 ? 3.372 6.543 3.384 1.00 0.00 82 ALA A C 2
ATOM 3198 O O . ALA A 1 82 ? 4.438 6.004 3.184 1.00 0.00 82 ALA A O 2
ATOM 3205 N N . ARG A 1 83 ? 3.164 7.288 4.434 1.00 0.00 83 ARG A N 2
ATOM 3206 C CA . ARG A 1 83 ? 4.258 7.491 5.425 1.00 0.00 83 ARG A CA 2
ATOM 3207 C C . ARG A 1 83 ? 4.722 6.118 5.928 1.00 0.00 83 ARG A C 2
ATOM 3208 O O . ARG A 1 83 ? 5.897 5.807 5.919 1.00 0.00 83 ARG A O 2
ATOM 3229 N N . LYS A 1 84 ? 3.798 5.278 6.320 1.00 0.00 84 LYS A N 2
ATOM 3230 C CA . LYS A 1 84 ? 4.176 3.898 6.772 1.00 0.00 84 LYS A CA 2
ATOM 3231 C C . LYS A 1 84 ? 4.533 3.023 5.567 1.00 0.00 84 LYS A C 2
ATOM 3232 O O . LYS A 1 84 ? 5.529 2.325 5.562 1.00 0.00 84 LYS A O 2
ATOM 3251 N N . ILE A 1 85 ? 3.723 3.060 4.544 1.00 0.00 85 ILE A N 2
ATOM 3252 C CA . ILE A 1 85 ? 4.006 2.235 3.328 1.00 0.00 85 ILE A CA 2
ATOM 3253 C C . ILE A 1 85 ? 5.350 2.625 2.698 1.00 0.00 85 ILE A C 2
ATOM 3254 O O . ILE A 1 85 ? 6.088 1.789 2.215 1.00 0.00 85 ILE A O 2
ATOM 3270 N N . ALA A 1 86 ? 5.654 3.889 2.679 1.00 0.00 86 ALA A N 2
ATOM 3271 C CA . ALA A 1 86 ? 6.928 4.355 2.060 1.00 0.00 86 ALA A CA 2
ATOM 3272 C C . ALA A 1 86 ? 8.131 3.729 2.758 1.00 0.00 86 ALA A C 2
ATOM 3273 O O . ALA A 1 86 ? 9.135 3.458 2.130 1.00 0.00 86 ALA A O 2
ATOM 3280 N N . GLU A 1 87 ? 8.039 3.458 4.036 1.00 0.00 87 GLU A N 2
ATOM 3281 C CA . GLU A 1 87 ? 9.207 2.809 4.691 1.00 0.00 87 GLU A CA 2
ATOM 3282 C C . GLU A 1 87 ? 9.347 1.432 4.050 1.00 0.00 87 GLU A C 2
ATOM 3283 O O . GLU A 1 87 ? 10.407 1.038 3.615 1.00 0.00 87 GLU A O 2
ATOM 3295 N N . ILE A 1 88 ? 8.285 0.669 4.079 1.00 0.00 88 ILE A N 2
ATOM 3296 C CA . ILE A 1 88 ? 8.400 -0.728 3.553 1.00 0.00 88 ILE A CA 2
ATOM 3297 C C . ILE A 1 88 ? 9.041 -0.692 2.157 1.00 0.00 88 ILE A C 2
ATOM 3298 O O . ILE A 1 88 ? 10.051 -1.333 1.937 1.00 0.00 88 ILE A O 2
ATOM 3314 N N . ARG A 1 89 ? 8.523 0.064 1.221 1.00 0.00 89 ARG A N 2
ATOM 3315 C CA . ARG A 1 89 ? 9.199 0.122 -0.113 1.00 0.00 89 ARG A CA 2
ATOM 3316 C C . ARG A 1 89 ? 10.649 0.576 0.110 1.00 0.00 89 ARG A C 2
ATOM 3317 O O . ARG A 1 89 ? 11.588 0.053 -0.456 1.00 0.00 89 ARG A O 2
ATOM 3338 N N . GLU A 1 90 ? 10.800 1.560 0.948 1.00 0.00 90 GLU A N 2
ATOM 3339 C CA . GLU A 1 90 ? 12.156 2.098 1.258 1.00 0.00 90 GLU A CA 2
ATOM 3340 C C . GLU A 1 90 ? 13.036 0.977 1.826 1.00 0.00 90 GLU A C 2
ATOM 3341 O O . GLU A 1 90 ? 14.228 0.940 1.597 1.00 0.00 90 GLU A O 2
ATOM 3353 N N . GLN A 1 91 ? 12.454 0.042 2.534 1.00 0.00 91 GLN A N 2
ATOM 3354 C CA . GLN A 1 91 ? 13.279 -1.087 3.066 1.00 0.00 91 GLN A CA 2
ATOM 3355 C C . GLN A 1 91 ? 13.698 -1.992 1.905 1.00 0.00 91 GLN A C 2
ATOM 3356 O O . GLN A 1 91 ? 14.810 -2.480 1.845 1.00 0.00 91 GLN A O 2
ATOM 3370 N N . LYS A 1 92 ? 12.807 -2.202 0.978 1.00 0.00 92 LYS A N 2
ATOM 3371 C CA . LYS A 1 92 ? 13.128 -3.056 -0.202 1.00 0.00 92 LYS A CA 2
ATOM 3372 C C . LYS A 1 92 ? 14.202 -2.389 -1.064 1.00 0.00 92 LYS A C 2
ATOM 3373 O O . LYS A 1 92 ? 15.080 -3.035 -1.601 1.00 0.00 92 LYS A O 2
ATOM 3392 N N . ARG A 1 93 ? 14.130 -1.093 -1.202 1.00 0.00 93 ARG A N 2
ATOM 3393 C CA . ARG A 1 93 ? 15.129 -0.356 -2.028 1.00 0.00 93 ARG A CA 2
ATOM 3394 C C . ARG A 1 93 ? 16.517 -0.411 -1.381 1.00 0.00 93 ARG A C 2
ATOM 3395 O O . ARG A 1 93 ? 17.526 -0.276 -2.043 1.00 0.00 93 ARG A O 2
ATOM 3416 N N . GLU A 1 94 ? 16.577 -0.577 -0.088 1.00 0.00 94 GLU A N 2
ATOM 3417 C CA . GLU A 1 94 ? 17.903 -0.608 0.596 1.00 0.00 94 GLU A CA 2
ATOM 3418 C C . GLU A 1 94 ? 18.802 -1.711 0.019 1.00 0.00 94 GLU A C 2
ATOM 3419 O O . GLU A 1 94 ? 19.960 -1.470 -0.251 1.00 0.00 94 GLU A O 2
ATOM 3431 N N . GLN A 1 95 ? 18.266 -2.906 -0.174 1.00 0.00 95 GLN A N 2
ATOM 3432 C CA . GLN A 1 95 ? 19.057 -4.071 -0.740 1.00 0.00 95 GLN A CA 2
ATOM 3433 C C . GLN A 1 95 ? 20.580 -3.883 -0.592 1.00 0.00 95 GLN A C 2
ATOM 3434 O O . GLN A 1 95 ? 21.262 -3.484 -1.512 1.00 0.00 95 GLN A O 2
ATOM 3448 N N . LYS A 1 96 ? 21.116 -4.154 0.568 1.00 0.00 96 LYS A N 2
ATOM 3449 C CA . LYS A 1 96 ? 22.585 -3.968 0.763 1.00 0.00 96 LYS A CA 2
ATOM 3450 C C . LYS A 1 96 ? 23.348 -5.252 0.411 1.00 0.00 96 LYS A C 2
ATOM 3451 O O . LYS A 1 96 ? 23.971 -5.341 -0.627 1.00 0.00 96 LYS A O 2
ATOM 3470 N N . LYS A 1 97 ? 23.302 -6.251 1.252 1.00 0.00 97 LYS A N 2
ATOM 3471 C CA . LYS A 1 97 ? 24.023 -7.519 0.935 1.00 0.00 97 LYS A CA 2
ATOM 3472 C C . LYS A 1 97 ? 23.015 -8.616 0.608 1.00 0.00 97 LYS A C 2
ATOM 3473 O O . LYS A 1 97 ? 22.397 -9.189 1.485 1.00 0.00 97 LYS A O 2
ATOM 3492 N N . ASP A 1 98 ? 22.836 -8.906 -0.652 1.00 0.00 98 ASP A N 2
ATOM 3493 C CA . ASP A 1 98 ? 21.859 -9.958 -1.048 1.00 0.00 98 ASP A CA 2
ATOM 3494 C C . ASP A 1 98 ? 20.519 -9.718 -0.345 1.00 0.00 98 ASP A C 2
ATOM 3495 O O . ASP A 1 98 ? 19.789 -10.643 -0.052 1.00 0.00 98 ASP A O 2
ATOM 3504 N N . LYS A 1 99 ? 20.193 -8.477 -0.075 1.00 0.00 99 LYS A N 2
ATOM 3505 C CA . LYS A 1 99 ? 18.898 -8.169 0.607 1.00 0.00 99 LYS A CA 2
ATOM 3506 C C . LYS A 1 99 ? 18.720 -9.083 1.830 1.00 0.00 99 LYS A C 2
ATOM 3507 O O . LYS A 1 99 ? 18.216 -10.184 1.726 1.00 0.00 99 LYS A O 2
ATOM 3526 N N . LYS A 1 100 ? 19.146 -8.641 2.982 1.00 0.00 100 LYS A N 2
ATOM 3527 C CA . LYS A 1 100 ? 19.018 -9.495 4.197 1.00 0.00 100 LYS A CA 2
ATOM 3528 C C . LYS A 1 100 ? 17.567 -9.546 4.671 1.00 0.00 100 LYS A C 2
ATOM 3529 O O . LYS A 1 100 ? 16.977 -8.546 5.029 1.00 0.00 100 LYS A O 2
ATOM 3548 N N . LYS A 1 101 ? 16.997 -10.716 4.674 1.00 0.00 101 LYS A N 2
ATOM 3549 C CA . LYS A 1 101 ? 15.586 -10.872 5.118 1.00 0.00 101 LYS A CA 2
ATOM 3550 C C . LYS A 1 101 ? 15.358 -12.295 5.633 1.00 0.00 101 LYS A C 2
ATOM 3551 O O . LYS A 1 101 ? 14.751 -12.503 6.664 1.00 0.00 101 LYS A O 2
ATOM 3570 N N . LYS A 1 102 ? 15.848 -13.274 4.922 1.00 0.00 102 LYS A N 2
ATOM 3571 C CA . LYS A 1 102 ? 15.669 -14.684 5.369 1.00 0.00 102 LYS A CA 2
ATOM 3572 C C . LYS A 1 102 ? 16.667 -15.003 6.485 1.00 0.00 102 LYS A C 2
ATOM 3573 O O . LYS A 1 102 ? 17.849 -14.747 6.362 1.00 0.00 102 LYS A O 2
ATOM 3592 N N . LYS A 1 103 ? 16.205 -15.553 7.573 1.00 0.00 103 LYS A N 2
ATOM 3593 C CA . LYS A 1 103 ? 17.137 -15.877 8.692 1.00 0.00 103 LYS A CA 2
ATOM 3594 C C . LYS A 1 103 ? 18.051 -17.041 8.304 1.00 0.00 103 LYS A C 2
ATOM 3595 O O . LYS A 1 103 ? 17.618 -18.018 7.726 1.00 0.00 103 LYS A O 2
ATOM 3614 N N . LYS A 1 104 ? 19.312 -16.943 8.620 1.00 0.00 104 LYS A N 2
ATOM 3615 C CA . LYS A 1 104 ? 20.257 -18.043 8.271 1.00 0.00 104 LYS A CA 2
ATOM 3616 C C . LYS A 1 104 ? 20.776 -18.723 9.543 1.00 0.00 104 LYS A C 2
ATOM 3617 O O . LYS A 1 104 ? 21.928 -19.124 9.549 1.00 0.00 104 LYS A O 2
ATOM 3637 N N . MET A 1 1 ? -13.242 9.411 13.502 1.00 0.00 1 MET A N 3
ATOM 3638 C CA . MET A 1 1 ? -12.520 8.150 13.169 1.00 0.00 1 MET A CA 3
ATOM 3639 C C . MET A 1 1 ? -13.516 7.025 12.874 1.00 0.00 1 MET A C 3
ATOM 3640 O O . MET A 1 1 ? -14.283 6.622 13.726 1.00 0.00 1 MET A O 3
ATOM 3656 N N . LYS A 1 2 ? -13.491 6.501 11.677 1.00 0.00 2 LYS A N 3
ATOM 3657 C CA . LYS A 1 2 ? -14.416 5.386 11.321 1.00 0.00 2 LYS A CA 3
ATOM 3658 C C . LYS A 1 2 ? -13.831 4.561 10.166 1.00 0.00 2 LYS A C 3
ATOM 3659 O O . LYS A 1 2 ? -13.032 3.672 10.378 1.00 0.00 2 LYS A O 3
ATOM 3678 N N . GLU A 1 3 ? -14.221 4.835 8.948 1.00 0.00 3 GLU A N 3
ATOM 3679 C CA . GLU A 1 3 ? -13.678 4.048 7.804 1.00 0.00 3 GLU A CA 3
ATOM 3680 C C . GLU A 1 3 ? -13.315 4.957 6.622 1.00 0.00 3 GLU A C 3
ATOM 3681 O O . GLU A 1 3 ? -14.004 5.909 6.313 1.00 0.00 3 GLU A O 3
ATOM 3693 N N . SER A 1 4 ? -12.241 4.641 5.951 1.00 0.00 4 SER A N 3
ATOM 3694 C CA . SER A 1 4 ? -11.805 5.436 4.768 1.00 0.00 4 SER A CA 3
ATOM 3695 C C . SER A 1 4 ? -11.262 4.477 3.710 1.00 0.00 4 SER A C 3
ATOM 3696 O O . SER A 1 4 ? -10.587 3.517 4.029 1.00 0.00 4 SER A O 3
ATOM 3704 N N . VAL A 1 5 ? -11.586 4.684 2.464 1.00 0.00 5 VAL A N 3
ATOM 3705 C CA . VAL A 1 5 ? -11.118 3.725 1.425 1.00 0.00 5 VAL A CA 3
ATOM 3706 C C . VAL A 1 5 ? -9.749 4.107 0.857 1.00 0.00 5 VAL A C 3
ATOM 3707 O O . VAL A 1 5 ? -9.488 5.234 0.483 1.00 0.00 5 VAL A O 3
ATOM 3720 N N . VAL A 1 6 ? -8.896 3.127 0.774 1.00 0.00 6 VAL A N 3
ATOM 3721 C CA . VAL A 1 6 ? -7.533 3.308 0.214 1.00 0.00 6 VAL A CA 3
ATOM 3722 C C . VAL A 1 6 ? -7.314 2.208 -0.820 1.00 0.00 6 VAL A C 3
ATOM 3723 O O . VAL A 1 6 ? -7.782 1.103 -0.654 1.00 0.00 6 VAL A O 3
ATOM 3736 N N . TRP A 1 7 ? -6.635 2.483 -1.889 1.00 0.00 7 TRP A N 3
ATOM 3737 C CA . TRP A 1 7 ? -6.447 1.410 -2.908 1.00 0.00 7 TRP A CA 3
ATOM 3738 C C . TRP A 1 7 ? -4.976 1.067 -3.142 1.00 0.00 7 TRP A C 3
ATOM 3739 O O . TRP A 1 7 ? -4.062 1.778 -2.773 1.00 0.00 7 TRP A O 3
ATOM 3760 N N . THR A 1 8 ? -4.793 -0.002 -3.849 1.00 0.00 8 THR A N 3
ATOM 3761 C CA . THR A 1 8 ? -3.417 -0.409 -4.244 1.00 0.00 8 THR A CA 3
ATOM 3762 C C . THR A 1 8 ? -2.911 0.565 -5.316 1.00 0.00 8 THR A C 3
ATOM 3763 O O . THR A 1 8 ? -1.767 0.960 -5.325 1.00 0.00 8 THR A O 3
ATOM 3774 N N . VAL A 1 9 ? -3.772 0.938 -6.229 1.00 0.00 9 VAL A N 3
ATOM 3775 C CA . VAL A 1 9 ? -3.376 1.868 -7.335 1.00 0.00 9 VAL A CA 3
ATOM 3776 C C . VAL A 1 9 ? -3.375 3.351 -6.906 1.00 0.00 9 VAL A C 3
ATOM 3777 O O . VAL A 1 9 ? -2.642 4.151 -7.454 1.00 0.00 9 VAL A O 3
ATOM 3790 N N . ASN A 1 10 ? -4.193 3.736 -5.963 1.00 0.00 10 ASN A N 3
ATOM 3791 C CA . ASN A 1 10 ? -4.226 5.177 -5.557 1.00 0.00 10 ASN A CA 3
ATOM 3792 C C . ASN A 1 10 ? -2.854 5.688 -5.108 1.00 0.00 10 ASN A C 3
ATOM 3793 O O . ASN A 1 10 ? -2.527 6.835 -5.322 1.00 0.00 10 ASN A O 3
ATOM 3804 N N . LEU A 1 11 ? -2.054 4.875 -4.473 1.00 0.00 11 LEU A N 3
ATOM 3805 C CA . LEU A 1 11 ? -0.722 5.368 -4.006 1.00 0.00 11 LEU A CA 3
ATOM 3806 C C . LEU A 1 11 ? 0.366 5.146 -5.069 1.00 0.00 11 LEU A C 3
ATOM 3807 O O . LEU A 1 11 ? 1.509 5.513 -4.876 1.00 0.00 11 LEU A O 3
ATOM 3823 N N . ASP A 1 12 ? 0.038 4.522 -6.166 1.00 0.00 12 ASP A N 3
ATOM 3824 C CA . ASP A 1 12 ? 1.075 4.248 -7.211 1.00 0.00 12 ASP A CA 3
ATOM 3825 C C . ASP A 1 12 ? 1.137 5.357 -8.266 1.00 0.00 12 ASP A C 3
ATOM 3826 O O . ASP A 1 12 ? 0.149 5.702 -8.883 1.00 0.00 12 ASP A O 3
ATOM 3835 N N . SER A 1 13 ? 2.305 5.901 -8.486 1.00 0.00 13 SER A N 3
ATOM 3836 C CA . SER A 1 13 ? 2.454 6.972 -9.513 1.00 0.00 13 SER A CA 3
ATOM 3837 C C . SER A 1 13 ? 2.586 6.354 -10.914 1.00 0.00 13 SER A C 3
ATOM 3838 O O . SER A 1 13 ? 2.303 6.990 -11.910 1.00 0.00 13 SER A O 3
ATOM 3846 N N . LYS A 1 14 ? 3.007 5.117 -10.997 1.00 0.00 14 LYS A N 3
ATOM 3847 C CA . LYS A 1 14 ? 3.147 4.461 -12.334 1.00 0.00 14 LYS A CA 3
ATOM 3848 C C . LYS A 1 14 ? 1.794 4.445 -13.047 1.00 0.00 14 LYS A C 3
ATOM 3849 O O . LYS A 1 14 ? 1.707 4.528 -14.256 1.00 0.00 14 LYS A O 3
ATOM 3868 N N . LYS A 1 15 ? 0.742 4.334 -12.291 1.00 0.00 15 LYS A N 3
ATOM 3869 C CA . LYS A 1 15 ? -0.619 4.304 -12.891 1.00 0.00 15 LYS A CA 3
ATOM 3870 C C . LYS A 1 15 ? -1.137 5.732 -13.060 1.00 0.00 15 LYS A C 3
ATOM 3871 O O . LYS A 1 15 ? -0.761 6.631 -12.334 1.00 0.00 15 LYS A O 3
ATOM 3890 N N . SER A 1 16 ? -1.992 5.952 -14.020 1.00 0.00 16 SER A N 3
ATOM 3891 C CA . SER A 1 16 ? -2.534 7.323 -14.250 1.00 0.00 16 SER A CA 3
ATOM 3892 C C . SER A 1 16 ? -3.813 7.531 -13.437 1.00 0.00 16 SER A C 3
ATOM 3893 O O . SER A 1 16 ? -4.313 6.621 -12.807 1.00 0.00 16 SER A O 3
ATOM 3901 N N . ARG A 1 17 ? -4.350 8.722 -13.448 1.00 0.00 17 ARG A N 3
ATOM 3902 C CA . ARG A 1 17 ? -5.598 8.980 -12.674 1.00 0.00 17 ARG A CA 3
ATOM 3903 C C . ARG A 1 17 ? -6.710 8.030 -13.125 1.00 0.00 17 ARG A C 3
ATOM 3904 O O . ARG A 1 17 ? -7.432 7.482 -12.315 1.00 0.00 17 ARG A O 3
ATOM 3925 N N . ALA A 1 18 ? -6.847 7.812 -14.407 1.00 0.00 18 ALA A N 3
ATOM 3926 C CA . ALA A 1 18 ? -7.906 6.877 -14.884 1.00 0.00 18 ALA A CA 3
ATOM 3927 C C . ALA A 1 18 ? -7.610 5.480 -14.339 1.00 0.00 18 ALA A C 3
ATOM 3928 O O . ALA A 1 18 ? -8.489 4.761 -13.909 1.00 0.00 18 ALA A O 3
ATOM 3935 N N . GLU A 1 19 ? -6.361 5.112 -14.341 1.00 0.00 19 GLU A N 3
ATOM 3936 C CA . GLU A 1 19 ? -5.967 3.779 -13.809 1.00 0.00 19 GLU A CA 3
ATOM 3937 C C . GLU A 1 19 ? -6.342 3.694 -12.326 1.00 0.00 19 GLU A C 3
ATOM 3938 O O . GLU A 1 19 ? -6.510 2.624 -11.775 1.00 0.00 19 GLU A O 3
ATOM 3950 N N . GLY A 1 20 ? -6.475 4.823 -11.682 1.00 0.00 20 GLY A N 3
ATOM 3951 C CA . GLY A 1 20 ? -6.839 4.825 -10.236 1.00 0.00 20 GLY A CA 3
ATOM 3952 C C . GLY A 1 20 ? -5.807 5.633 -9.436 1.00 0.00 20 GLY A C 3
ATOM 3953 O O . GLY A 1 20 ? -5.708 5.503 -8.233 1.00 0.00 20 GLY A O 3
ATOM 3957 N N . ARG A 1 21 ? -5.044 6.471 -10.089 1.00 0.00 21 ARG A N 3
ATOM 3958 C CA . ARG A 1 21 ? -4.031 7.284 -9.358 1.00 0.00 21 ARG A CA 3
ATOM 3959 C C . ARG A 1 21 ? -4.678 8.545 -8.788 1.00 0.00 21 ARG A C 3
ATOM 3960 O O . ARG A 1 21 ? -5.391 9.252 -9.471 1.00 0.00 21 ARG A O 3
ATOM 3981 N N . ARG A 1 22 ? -4.437 8.834 -7.544 1.00 0.00 22 ARG A N 3
ATOM 3982 C CA . ARG A 1 22 ? -5.039 10.050 -6.939 1.00 0.00 22 ARG A CA 3
ATOM 3983 C C . ARG A 1 22 ? -4.249 10.448 -5.694 1.00 0.00 22 ARG A C 3
ATOM 3984 O O . ARG A 1 22 ? -4.806 10.891 -4.710 1.00 0.00 22 ARG A O 3
ATOM 4005 N N . ILE A 1 23 ? -2.954 10.286 -5.726 1.00 0.00 23 ILE A N 3
ATOM 4006 C CA . ILE A 1 23 ? -2.113 10.642 -4.551 1.00 0.00 23 ILE A CA 3
ATOM 4007 C C . ILE A 1 23 ? -0.997 11.587 -5.008 1.00 0.00 23 ILE A C 3
ATOM 4008 O O . ILE A 1 23 ? -0.525 11.473 -6.123 1.00 0.00 23 ILE A O 3
ATOM 4024 N N . PRO A 1 24 ? -0.588 12.478 -4.148 1.00 0.00 24 PRO A N 3
ATOM 4025 C CA . PRO A 1 24 ? 0.501 13.412 -4.513 1.00 0.00 24 PRO A CA 3
ATOM 4026 C C . PRO A 1 24 ? 1.796 12.633 -4.750 1.00 0.00 24 PRO A C 3
ATOM 4027 O O . PRO A 1 24 ? 2.279 11.921 -3.892 1.00 0.00 24 PRO A O 3
ATOM 4038 N N . ARG A 1 25 ? 2.340 12.758 -5.922 1.00 0.00 25 ARG A N 3
ATOM 4039 C CA . ARG A 1 25 ? 3.592 12.027 -6.265 1.00 0.00 25 ARG A CA 3
ATOM 4040 C C . ARG A 1 25 ? 4.689 12.312 -5.239 1.00 0.00 25 ARG A C 3
ATOM 4041 O O . ARG A 1 25 ? 5.591 11.521 -5.046 1.00 0.00 25 ARG A O 3
ATOM 4062 N N . ARG A 1 26 ? 4.633 13.439 -4.593 1.00 0.00 26 ARG A N 3
ATOM 4063 C CA . ARG A 1 26 ? 5.688 13.772 -3.597 1.00 0.00 26 ARG A CA 3
ATOM 4064 C C . ARG A 1 26 ? 5.773 12.681 -2.523 1.00 0.00 26 ARG A C 3
ATOM 4065 O O . ARG A 1 26 ? 6.838 12.388 -2.017 1.00 0.00 26 ARG A O 3
ATOM 4086 N N . PHE A 1 27 ? 4.674 12.066 -2.172 1.00 0.00 27 PHE A N 3
ATOM 4087 C CA . PHE A 1 27 ? 4.724 10.992 -1.135 1.00 0.00 27 PHE A CA 3
ATOM 4088 C C . PHE A 1 27 ? 4.017 9.725 -1.640 1.00 0.00 27 PHE A C 3
ATOM 4089 O O . PHE A 1 27 ? 3.447 8.976 -0.872 1.00 0.00 27 PHE A O 3
ATOM 4106 N N . ALA A 1 28 ? 4.052 9.479 -2.923 1.00 0.00 28 ALA A N 3
ATOM 4107 C CA . ALA A 1 28 ? 3.379 8.258 -3.468 1.00 0.00 28 ALA A CA 3
ATOM 4108 C C . ALA A 1 28 ? 4.418 7.214 -3.891 1.00 0.00 28 ALA A C 3
ATOM 4109 O O . ALA A 1 28 ? 5.437 7.541 -4.466 1.00 0.00 28 ALA A O 3
ATOM 4116 N N . VAL A 1 29 ? 4.181 5.961 -3.598 1.00 0.00 29 VAL A N 3
ATOM 4117 C CA . VAL A 1 29 ? 5.171 4.908 -3.970 1.00 0.00 29 VAL A CA 3
ATOM 4118 C C . VAL A 1 29 ? 4.731 4.187 -5.256 1.00 0.00 29 VAL A C 3
ATOM 4119 O O . VAL A 1 29 ? 3.689 3.567 -5.290 1.00 0.00 29 VAL A O 3
ATOM 4132 N N . PRO A 1 30 ? 5.548 4.284 -6.281 1.00 0.00 30 PRO A N 3
ATOM 4133 C CA . PRO A 1 30 ? 5.224 3.620 -7.568 1.00 0.00 30 PRO A CA 3
ATOM 4134 C C . PRO A 1 30 ? 5.317 2.105 -7.399 1.00 0.00 30 PRO A C 3
ATOM 4135 O O . PRO A 1 30 ? 6.019 1.620 -6.534 1.00 0.00 30 PRO A O 3
ATOM 4146 N N . ASN A 1 31 ? 4.608 1.349 -8.197 1.00 0.00 31 ASN A N 3
ATOM 4147 C CA . ASN A 1 31 ? 4.663 -0.139 -8.048 1.00 0.00 31 ASN A CA 3
ATOM 4148 C C . ASN A 1 31 ? 4.215 -0.523 -6.635 1.00 0.00 31 ASN A C 3
ATOM 4149 O O . ASN A 1 31 ? 4.952 -1.116 -5.873 1.00 0.00 31 ASN A O 3
ATOM 4160 N N . VAL A 1 32 ? 3.019 -0.151 -6.275 1.00 0.00 32 VAL A N 3
ATOM 4161 C CA . VAL A 1 32 ? 2.520 -0.448 -4.897 1.00 0.00 32 VAL A CA 3
ATOM 4162 C C . VAL A 1 32 ? 2.532 -1.948 -4.610 1.00 0.00 32 VAL A C 3
ATOM 4163 O O . VAL A 1 32 ? 1.813 -2.720 -5.212 1.00 0.00 32 VAL A O 3
ATOM 4176 N N . LYS A 1 33 ? 3.351 -2.354 -3.680 1.00 0.00 33 LYS A N 3
ATOM 4177 C CA . LYS A 1 33 ? 3.438 -3.795 -3.314 1.00 0.00 33 LYS A CA 3
ATOM 4178 C C . LYS A 1 33 ? 2.668 -4.033 -2.006 1.00 0.00 33 LYS A C 3
ATOM 4179 O O . LYS A 1 33 ? 2.624 -3.185 -1.143 1.00 0.00 33 LYS A O 3
ATOM 4198 N N . LEU A 1 34 ? 2.038 -5.164 -1.859 1.00 0.00 34 LEU A N 3
ATOM 4199 C CA . LEU A 1 34 ? 1.263 -5.417 -0.607 1.00 0.00 34 LEU A CA 3
ATOM 4200 C C . LEU A 1 34 ? 2.179 -5.456 0.616 1.00 0.00 34 LEU A C 3
ATOM 4201 O O . LEU A 1 34 ? 1.804 -5.044 1.693 1.00 0.00 34 LEU A O 3
ATOM 4217 N N . HIS A 1 35 ? 3.362 -5.977 0.468 1.00 0.00 35 HIS A N 3
ATOM 4218 C CA . HIS A 1 35 ? 4.279 -6.077 1.640 1.00 0.00 35 HIS A CA 3
ATOM 4219 C C . HIS A 1 35 ? 4.413 -4.732 2.359 1.00 0.00 35 HIS A C 3
ATOM 4220 O O . HIS A 1 35 ? 4.331 -4.666 3.563 1.00 0.00 35 HIS A O 3
ATOM 4234 N N . GLU A 1 36 ? 4.585 -3.658 1.642 1.00 0.00 36 GLU A N 3
ATOM 4235 C CA . GLU A 1 36 ? 4.682 -2.332 2.318 1.00 0.00 36 GLU A CA 3
ATOM 4236 C C . GLU A 1 36 ? 3.299 -1.876 2.790 1.00 0.00 36 GLU A C 3
ATOM 4237 O O . GLU A 1 36 ? 3.160 -1.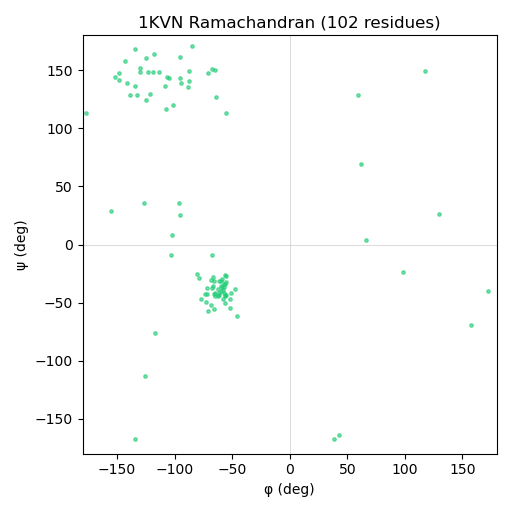224 3.807 1.00 0.00 36 GLU A O 3
ATOM 4249 N N . LEU A 1 37 ? 2.281 -2.191 2.037 1.00 0.00 37 LEU A N 3
ATOM 4250 C CA . LEU A 1 37 ? 0.904 -1.755 2.409 1.00 0.00 37 LEU A CA 3
ATOM 4251 C C . LEU A 1 37 ? 0.413 -2.445 3.690 1.00 0.00 37 LEU A C 3
ATOM 4252 O O . LEU A 1 37 ? 0.022 -1.791 4.635 1.00 0.00 37 LEU A O 3
ATOM 4268 N N . VAL A 1 38 ? 0.434 -3.753 3.739 1.00 0.00 38 VAL A N 3
ATOM 4269 C CA . VAL A 1 38 ? -0.041 -4.462 4.972 1.00 0.00 38 VAL A CA 3
ATOM 4270 C C . VAL A 1 38 ? 0.966 -4.305 6.116 1.00 0.00 38 VAL A C 3
ATOM 4271 O O . VAL A 1 38 ? 0.598 -4.125 7.260 1.00 0.00 38 VAL A O 3
ATOM 4284 N N . GLU A 1 39 ? 2.230 -4.375 5.816 1.00 0.00 39 GLU A N 3
ATOM 4285 C CA . GLU A 1 39 ? 3.277 -4.234 6.877 1.00 0.00 39 GLU A CA 3
ATOM 4286 C C . GLU A 1 39 ? 3.207 -2.869 7.571 1.00 0.00 39 GLU A C 3
ATOM 4287 O O . GLU A 1 39 ? 3.566 -2.735 8.723 1.00 0.00 39 GLU A O 3
ATOM 4299 N N . ALA A 1 40 ? 2.758 -1.851 6.887 1.00 0.00 40 ALA A N 3
ATOM 4300 C CA . ALA A 1 40 ? 2.683 -0.503 7.526 1.00 0.00 40 ALA A CA 3
ATOM 4301 C C . ALA A 1 40 ? 1.679 -0.506 8.684 1.00 0.00 40 ALA A C 3
ATOM 4302 O O . ALA A 1 40 ? 1.923 0.059 9.732 1.00 0.00 40 ALA A O 3
ATOM 4309 N N . SER A 1 41 ? 0.554 -1.139 8.502 1.00 0.00 41 SER A N 3
ATOM 4310 C CA . SER A 1 41 ? -0.468 -1.184 9.589 1.00 0.00 41 SER A CA 3
ATOM 4311 C C . SER A 1 41 ? 0.101 -1.895 10.820 1.00 0.00 41 SER A C 3
ATOM 4312 O O . SER A 1 41 ? -0.224 -1.573 11.945 1.00 0.00 41 SER A O 3
ATOM 4320 N N . LYS A 1 42 ? 0.949 -2.863 10.607 1.00 0.00 42 LYS A N 3
ATOM 4321 C CA . LYS A 1 42 ? 1.546 -3.610 11.753 1.00 0.00 42 LYS A CA 3
ATOM 4322 C C . LYS A 1 42 ? 2.288 -2.646 12.677 1.00 0.00 42 LYS A C 3
ATOM 4323 O O . LYS A 1 42 ? 2.323 -2.819 13.879 1.00 0.00 42 LYS A O 3
ATOM 4342 N N . GLU A 1 43 ? 2.890 -1.636 12.116 1.00 0.00 43 GLU A N 3
ATOM 4343 C CA . GLU A 1 43 ? 3.644 -0.656 12.946 1.00 0.00 43 GLU A CA 3
ATOM 4344 C C . GLU A 1 43 ? 2.733 -0.017 14.004 1.00 0.00 43 GLU A C 3
ATOM 4345 O O . GLU A 1 43 ? 3.138 0.208 15.127 1.00 0.00 43 GLU A O 3
ATOM 4357 N N . LEU A 1 44 ? 1.509 0.279 13.656 1.00 0.00 44 LEU A N 3
ATOM 4358 C CA . LEU A 1 44 ? 0.585 0.904 14.652 1.00 0.00 44 LEU A CA 3
ATOM 4359 C C . LEU A 1 44 ? -0.366 -0.140 15.255 1.00 0.00 44 LEU A C 3
ATOM 4360 O O . LEU A 1 44 ? -1.092 0.139 16.189 1.00 0.00 44 LEU A O 3
ATOM 4376 N N . GLY A 1 45 ? -0.371 -1.338 14.734 1.00 0.00 45 GLY A N 3
ATOM 4377 C CA . GLY A 1 45 ? -1.277 -2.390 15.285 1.00 0.00 45 GLY A CA 3
ATOM 4378 C C . GLY A 1 45 ? -2.735 -2.093 14.902 1.00 0.00 45 GLY A C 3
ATOM 4379 O O . GLY A 1 45 ? -3.643 -2.783 15.320 1.00 0.00 45 GLY A O 3
ATOM 4383 N N . LEU A 1 46 ? -2.967 -1.078 14.110 1.00 0.00 46 LEU A N 3
ATOM 4384 C CA . LEU A 1 46 ? -4.362 -0.742 13.698 1.00 0.00 46 LEU A CA 3
ATOM 4385 C C . LEU A 1 46 ? -4.318 0.425 12.707 1.00 0.00 46 LEU A C 3
ATOM 4386 O O . LEU A 1 46 ? -3.702 1.440 12.968 1.00 0.00 46 LEU A O 3
ATOM 4402 N N . LYS A 1 47 ? -4.946 0.295 11.572 1.00 0.00 47 LYS A N 3
ATOM 4403 C CA . LYS A 1 47 ? -4.905 1.406 10.588 1.00 0.00 47 LYS A CA 3
ATOM 4404 C C . LYS A 1 47 ? -5.821 1.101 9.410 1.00 0.00 47 LYS A C 3
ATOM 4405 O O . LYS A 1 47 ? -6.641 1.916 9.031 1.00 0.00 47 LYS A O 3
ATOM 4424 N N . PHE A 1 48 ? -5.694 -0.056 8.815 1.00 0.00 48 PHE A N 3
ATOM 4425 C CA . PHE A 1 48 ? -6.574 -0.367 7.661 1.00 0.00 48 PHE A CA 3
ATOM 4426 C C . PHE A 1 48 ? -6.859 -1.867 7.520 1.00 0.00 48 PHE A C 3
ATOM 4427 O O . PHE A 1 48 ? -6.347 -2.696 8.246 1.00 0.00 48 PHE A O 3
ATOM 4444 N N . ARG A 1 49 ? -7.685 -2.192 6.568 1.00 0.00 49 ARG A N 3
ATOM 4445 C CA . ARG A 1 49 ? -8.056 -3.606 6.302 1.00 0.00 49 ARG A CA 3
ATOM 4446 C C . ARG A 1 49 ? -8.065 -3.826 4.797 1.00 0.00 49 ARG A C 3
ATOM 4447 O O . ARG A 1 49 ? -8.355 -2.922 4.040 1.00 0.00 49 ARG A O 3
ATOM 4468 N N . ALA A 1 50 ? -7.738 -4.998 4.341 1.00 0.00 50 ALA A N 3
ATOM 4469 C CA . ALA A 1 50 ? -7.724 -5.213 2.872 1.00 0.00 50 ALA A CA 3
ATOM 4470 C C . ALA A 1 50 ? -8.956 -5.998 2.415 1.00 0.00 50 ALA A C 3
ATOM 4471 O O . ALA A 1 50 ? -9.418 -6.904 3.081 1.00 0.00 50 ALA A O 3
ATOM 4478 N N . GLU A 1 51 ? -9.481 -5.658 1.270 1.00 0.00 51 GLU A N 3
ATOM 4479 C CA . GLU A 1 51 ? -10.674 -6.377 0.739 1.00 0.00 51 GLU A CA 3
ATOM 4480 C C . GLU A 1 51 ? -10.383 -6.863 -0.682 1.00 0.00 51 GLU A C 3
ATOM 4481 O O . GLU A 1 51 ? -9.619 -6.255 -1.406 1.00 0.00 51 GLU A O 3
ATOM 4493 N N . GLU A 1 52 ? -10.981 -7.947 -1.099 1.00 0.00 52 GLU A N 3
ATOM 4494 C CA . GLU A 1 52 ? -10.717 -8.440 -2.482 1.00 0.00 52 GLU A CA 3
ATOM 4495 C C . GLU A 1 52 ? -12.027 -8.577 -3.265 1.00 0.00 52 GLU A C 3
ATOM 4496 O O . GLU A 1 52 ? -12.921 -9.305 -2.881 1.00 0.00 52 GLU A O 3
ATOM 4508 N N . LYS A 1 53 ? -12.135 -7.889 -4.370 1.00 0.00 53 LYS A N 3
ATOM 4509 C CA . LYS A 1 53 ? -13.373 -7.975 -5.203 1.00 0.00 53 LYS A CA 3
ATOM 4510 C C . LYS A 1 53 ? -14.634 -7.757 -4.356 1.00 0.00 53 LYS A C 3
ATOM 4511 O O . LYS A 1 53 ? -15.721 -8.127 -4.754 1.00 0.00 53 LYS A O 3
ATOM 4530 N N . LYS A 1 54 ? -14.507 -7.148 -3.206 1.00 0.00 54 LYS A N 3
ATOM 4531 C CA . LYS A 1 54 ? -15.704 -6.902 -2.346 1.00 0.00 54 LYS A CA 3
ATOM 4532 C C . LYS A 1 54 ? -16.464 -8.218 -2.096 1.00 0.00 54 LYS A C 3
ATOM 4533 O O . LYS A 1 54 ? -16.195 -9.231 -2.709 1.00 0.00 54 LYS A O 3
ATOM 4552 N N . TYR A 1 55 ? -17.403 -8.215 -1.188 1.00 0.00 55 TYR A N 3
ATOM 4553 C CA . TYR A 1 55 ? -18.167 -9.465 -0.894 1.00 0.00 55 TYR A CA 3
ATOM 4554 C C . TYR A 1 55 ? -18.837 -10.015 -2.165 1.00 0.00 55 TYR A C 3
ATOM 4555 O O . TYR A 1 55 ? -18.577 -11.135 -2.558 1.00 0.00 55 TYR A O 3
ATOM 4573 N N . PRO A 1 56 ? -19.687 -9.215 -2.767 1.00 0.00 56 PRO A N 3
ATOM 4574 C CA . PRO A 1 56 ? -20.399 -9.652 -4.000 1.00 0.00 56 PRO A CA 3
ATOM 4575 C C . PRO A 1 56 ? -19.427 -9.799 -5.174 1.00 0.00 56 PRO A C 3
ATOM 4576 O O . PRO A 1 56 ? -18.427 -9.113 -5.256 1.00 0.00 56 PRO A O 3
ATOM 4587 N N . LYS A 1 57 ? -19.714 -10.693 -6.083 1.00 0.00 57 LYS A N 3
ATOM 4588 C CA . LYS A 1 57 ? -18.809 -10.889 -7.253 1.00 0.00 57 LYS A CA 3
ATOM 4589 C C . LYS A 1 57 ? -19.114 -9.860 -8.347 1.00 0.00 57 LYS A C 3
ATOM 4590 O O . LYS A 1 57 ? -20.250 -9.479 -8.558 1.00 0.00 57 LYS A O 3
ATOM 4609 N N . SER A 1 58 ? -18.108 -9.411 -9.044 1.00 0.00 58 SER A N 3
ATOM 4610 C CA . SER A 1 58 ? -18.334 -8.410 -10.127 1.00 0.00 58 SER A CA 3
ATOM 4611 C C . SER A 1 58 ? -17.710 -8.900 -11.436 1.00 0.00 58 SER A C 3
ATOM 4612 O O . SER A 1 58 ? -16.677 -9.539 -11.441 1.00 0.00 58 SER A O 3
ATOM 4620 N N . TRP A 1 59 ? -18.326 -8.604 -12.549 1.00 0.00 59 TRP A N 3
ATOM 4621 C CA . TRP A 1 59 ? -17.761 -9.054 -13.854 1.00 0.00 59 TRP A CA 3
ATOM 4622 C C . TRP A 1 59 ? -16.308 -8.589 -13.982 1.00 0.00 59 TRP A C 3
ATOM 4623 O O . TRP A 1 59 ? -15.464 -9.294 -14.499 1.00 0.00 59 TRP A O 3
ATOM 4644 N N . TRP A 1 60 ? -16.008 -7.411 -13.507 1.00 0.00 60 TRP A N 3
ATOM 4645 C CA . TRP A 1 60 ? -14.608 -6.907 -13.590 1.00 0.00 60 TRP A CA 3
ATOM 4646 C C . TRP A 1 60 ? -14.009 -6.804 -12.184 1.00 0.00 60 TRP A C 3
ATOM 4647 O O . TRP A 1 60 ? -14.675 -6.422 -11.243 1.00 0.00 60 TRP A O 3
ATOM 4668 N N . GLU A 1 61 ? -12.758 -7.148 -12.029 1.00 0.00 61 GLU A N 3
ATOM 4669 C CA . GLU A 1 61 ? -12.129 -7.073 -10.679 1.00 0.00 61 GLU A CA 3
ATOM 4670 C C . GLU A 1 61 ? -11.346 -5.764 -10.528 1.00 0.00 61 GLU A C 3
ATOM 4671 O O . GLU A 1 61 ? -10.458 -5.467 -11.303 1.00 0.00 61 GLU A O 3
ATOM 4683 N N . GLU A 1 62 ? -11.667 -4.983 -9.530 1.00 0.00 62 GLU A N 3
ATOM 4684 C CA . GLU A 1 62 ? -10.941 -3.694 -9.321 1.00 0.00 62 GLU A CA 3
ATOM 4685 C C . GLU A 1 62 ? -9.504 -3.968 -8.870 1.00 0.00 62 GLU A C 3
ATOM 4686 O O . GLU A 1 62 ? -8.622 -3.150 -9.033 1.00 0.00 62 GLU A O 3
ATOM 4698 N N . GLY A 1 63 ? -9.271 -5.118 -8.303 1.00 0.00 63 GLY A N 3
ATOM 4699 C CA . GLY A 1 63 ? -7.900 -5.461 -7.837 1.00 0.00 63 GLY A CA 3
ATOM 4700 C C . GLY A 1 63 ? -7.805 -5.281 -6.320 1.00 0.00 63 GLY A C 3
ATOM 4701 O O . GLY A 1 63 ? -8.632 -4.637 -5.705 1.00 0.00 63 GLY A O 3
ATOM 4705 N N . GLY A 1 64 ? -6.804 -5.860 -5.714 1.00 0.00 64 GLY A N 3
ATOM 4706 C CA . GLY A 1 64 ? -6.645 -5.746 -4.234 1.00 0.00 64 GLY A CA 3
ATOM 4707 C C . GLY A 1 64 ? -6.744 -4.280 -3.801 1.00 0.00 64 GLY A C 3
ATOM 4708 O O . GLY A 1 64 ? -6.214 -3.392 -4.440 1.00 0.00 64 GLY A O 3
ATOM 4712 N N . ARG A 1 65 ? -7.426 -4.026 -2.717 1.00 0.00 65 ARG A N 3
ATOM 4713 C CA . ARG A 1 65 ? -7.578 -2.624 -2.223 1.00 0.00 65 ARG A CA 3
ATOM 4714 C C . ARG A 1 65 ? -7.666 -2.632 -0.697 1.00 0.00 65 ARG A C 3
ATOM 4715 O O . ARG A 1 65 ? -7.848 -3.669 -0.089 1.00 0.00 65 ARG A O 3
ATOM 4736 N N . VAL A 1 66 ? -7.510 -1.501 -0.063 1.00 0.00 66 VAL A N 3
ATOM 4737 C CA . VAL A 1 66 ? -7.560 -1.497 1.437 1.00 0.00 66 VAL A CA 3
ATOM 4738 C C . VAL A 1 66 ? -8.486 -0.418 2.013 1.00 0.00 66 VAL A C 3
ATOM 4739 O O . VAL A 1 66 ? -8.791 0.577 1.393 1.00 0.00 66 VAL A O 3
ATOM 4752 N N . VAL A 1 67 ? -8.903 -0.615 3.233 1.00 0.00 67 VAL A N 3
ATOM 4753 C CA . VAL A 1 67 ? -9.775 0.382 3.916 1.00 0.00 67 VAL A CA 3
ATOM 4754 C C . VAL A 1 67 ? -9.089 0.829 5.210 1.00 0.00 67 VAL A C 3
ATOM 4755 O O . VAL A 1 67 ? -8.678 0.018 6.007 1.00 0.00 67 VAL A O 3
ATOM 4768 N N . VAL A 1 68 ? -8.972 2.106 5.427 1.00 0.00 68 VAL A N 3
ATOM 4769 C CA . VAL A 1 68 ? -8.304 2.603 6.669 1.00 0.00 68 VAL A CA 3
ATOM 4770 C C . VAL A 1 68 ? -9.330 3.281 7.563 1.00 0.00 68 VAL A C 3
ATOM 4771 O O . VAL A 1 68 ? -10.219 3.933 7.076 1.00 0.00 68 VAL A O 3
ATOM 4784 N N . GLU A 1 69 ? -9.241 3.138 8.859 1.00 0.00 69 GLU A N 3
ATOM 4785 C CA . GLU A 1 69 ? -10.278 3.804 9.695 1.00 0.00 69 GLU A CA 3
ATOM 4786 C C . GLU A 1 69 ? -9.875 5.237 10.069 1.00 0.00 69 GLU A C 3
ATOM 4787 O O . GLU A 1 69 ? -9.019 5.469 10.897 1.00 0.00 69 GLU A O 3
ATOM 4799 N N . LYS A 1 70 ? -10.522 6.187 9.441 1.00 0.00 70 LYS A N 3
ATOM 4800 C CA . LYS A 1 70 ? -10.255 7.639 9.694 1.00 0.00 70 LYS A CA 3
ATOM 4801 C C . LYS A 1 70 ? -10.987 8.474 8.635 1.00 0.00 70 LYS A C 3
ATOM 4802 O O . LYS A 1 70 ? -10.379 9.202 7.876 1.00 0.00 70 LYS A O 3
ATOM 4821 N N . ARG A 1 71 ? -12.293 8.363 8.569 1.00 0.00 71 ARG A N 3
ATOM 4822 C CA . ARG A 1 71 ? -13.059 9.138 7.548 1.00 0.00 71 ARG A CA 3
ATOM 4823 C C . ARG A 1 71 ? -12.874 10.644 7.755 1.00 0.00 71 ARG A C 3
ATOM 4824 O O . ARG A 1 71 ? -12.243 11.082 8.697 1.00 0.00 71 ARG A O 3
ATOM 4845 N N . GLY A 1 72 ? -13.416 11.436 6.870 1.00 0.00 72 GLY A N 3
ATOM 4846 C CA . GLY A 1 72 ? -13.274 12.913 6.998 1.00 0.00 72 GLY A CA 3
ATOM 4847 C C . GLY A 1 72 ? -12.079 13.361 6.162 1.00 0.00 72 GLY A C 3
ATOM 4848 O O . GLY A 1 72 ? -12.123 14.363 5.476 1.00 0.00 72 GLY A O 3
ATOM 4852 N N . THR A 1 73 ? -11.012 12.617 6.213 1.00 0.00 73 THR A N 3
ATOM 4853 C CA . THR A 1 73 ? -9.804 12.974 5.423 1.00 0.00 73 THR A CA 3
ATOM 4854 C C . THR A 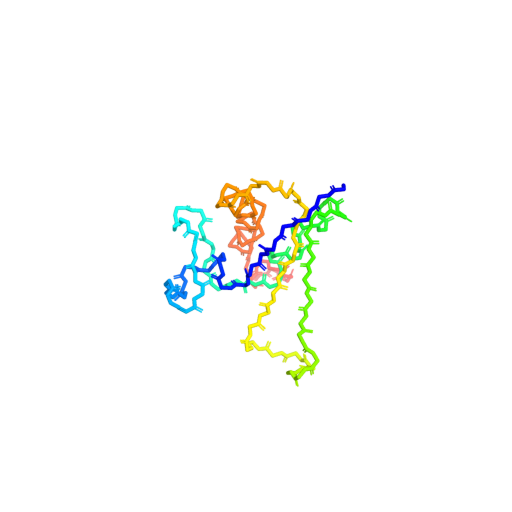1 73 ? -9.813 12.211 4.095 1.00 0.00 73 THR A C 3
ATOM 4855 O O . THR A 1 73 ? -10.486 11.210 3.952 1.00 0.00 73 THR A O 3
ATOM 4866 N N . LYS A 1 74 ? -9.065 12.663 3.129 1.00 0.00 74 LYS A N 3
ATOM 4867 C CA . LYS A 1 74 ? -9.025 11.945 1.823 1.00 0.00 74 LYS A CA 3
ATOM 4868 C C . LYS A 1 74 ? -7.572 11.571 1.494 1.00 0.00 74 LYS A C 3
ATOM 4869 O O . LYS A 1 74 ? -7.041 10.624 2.030 1.00 0.00 74 LYS A O 3
ATOM 4888 N N . THR A 1 75 ? -6.915 12.304 0.636 1.00 0.00 75 THR A N 3
ATOM 4889 C CA . THR A 1 75 ? -5.498 11.976 0.313 1.00 0.00 75 THR A CA 3
ATOM 4890 C C . THR A 1 75 ? -4.638 12.101 1.565 1.00 0.00 75 THR A C 3
ATOM 4891 O O . THR A 1 75 ? -3.692 11.364 1.756 1.00 0.00 75 THR A O 3
ATOM 4902 N N . LYS A 1 76 ? -4.935 13.047 2.411 1.00 0.00 76 LYS A N 3
ATOM 4903 C CA . LYS A 1 76 ? -4.102 13.231 3.635 1.00 0.00 76 LYS A CA 3
ATOM 4904 C C . LYS A 1 76 ? -3.919 11.903 4.360 1.00 0.00 76 LYS A C 3
ATOM 4905 O O . LYS A 1 76 ? -2.825 11.574 4.770 1.00 0.00 76 LYS A O 3
ATOM 4924 N N . LEU A 1 77 ? -4.954 11.115 4.504 1.00 0.00 77 LEU A N 3
ATOM 4925 C CA . LEU A 1 77 ? -4.753 9.813 5.182 1.00 0.00 77 LEU A CA 3
ATOM 4926 C C . LEU A 1 77 ? -3.858 8.957 4.291 1.00 0.00 77 LEU A C 3
ATOM 4927 O O . LEU A 1 77 ? -2.991 8.247 4.762 1.00 0.00 77 LEU A O 3
ATOM 4943 N N . MET A 1 78 ? -4.058 9.025 2.997 1.00 0.00 78 MET A N 3
ATOM 4944 C CA . MET A 1 78 ? -3.202 8.215 2.086 1.00 0.00 78 MET A CA 3
ATOM 4945 C C . MET A 1 78 ? -1.768 8.659 2.291 1.00 0.00 78 MET A C 3
ATOM 4946 O O . MET A 1 78 ? -0.857 7.859 2.375 1.00 0.00 78 MET A O 3
ATOM 4960 N N . ILE A 1 79 ? -1.572 9.939 2.436 1.00 0.00 79 ILE A N 3
ATOM 4961 C CA . ILE A 1 79 ? -0.197 10.432 2.711 1.00 0.00 79 ILE A CA 3
ATOM 4962 C C . ILE A 1 79 ? 0.286 9.765 4.001 1.00 0.00 79 ILE A C 3
ATOM 4963 O O . ILE A 1 79 ? 1.382 9.244 4.072 1.00 0.00 79 ILE A O 3
ATOM 4979 N N . GLU A 1 80 ? -0.538 9.759 5.021 1.00 0.00 80 GLU A N 3
ATOM 4980 C CA . GLU A 1 80 ? -0.130 9.103 6.294 1.00 0.00 80 GLU A CA 3
ATOM 4981 C C . GLU A 1 80 ? 0.078 7.606 6.053 1.00 0.00 80 GLU A C 3
ATOM 4982 O O . GLU A 1 80 ? 1.081 7.049 6.447 1.00 0.00 80 GLU A O 3
ATOM 4994 N N . LEU A 1 81 ? -0.836 6.944 5.387 1.00 0.00 81 LEU A N 3
ATOM 4995 C CA . LEU A 1 81 ? -0.614 5.493 5.123 1.00 0.00 81 LEU A CA 3
ATOM 4996 C C . LEU A 1 81 ? 0.655 5.348 4.285 1.00 0.00 81 LEU A C 3
ATOM 4997 O O . LEU A 1 81 ? 1.457 4.460 4.494 1.00 0.00 81 LEU A O 3
ATOM 5013 N N . ALA A 1 82 ? 0.863 6.255 3.370 1.00 0.00 82 ALA A N 3
ATOM 5014 C CA . ALA A 1 82 ? 2.102 6.225 2.545 1.00 0.00 82 ALA A CA 3
ATOM 5015 C C . ALA A 1 82 ? 3.294 6.537 3.451 1.00 0.00 82 ALA A C 3
ATOM 5016 O O . ALA A 1 82 ? 4.387 6.057 3.258 1.00 0.00 82 ALA A O 3
ATOM 5023 N N . ARG A 1 83 ? 3.065 7.338 4.454 1.00 0.00 83 ARG A N 3
ATOM 5024 C CA . ARG A 1 83 ? 4.170 7.679 5.393 1.00 0.00 83 ARG A CA 3
ATOM 5025 C C . ARG A 1 83 ? 4.748 6.380 5.966 1.00 0.00 83 ARG A C 3
ATOM 5026 O O . ARG A 1 83 ? 5.941 6.154 5.943 1.00 0.00 83 ARG A O 3
ATOM 5047 N N . LYS A 1 84 ? 3.899 5.510 6.447 1.00 0.00 84 LYS A N 3
ATOM 5048 C CA . LYS A 1 84 ? 4.379 4.200 6.986 1.00 0.00 84 LYS A CA 3
ATOM 5049 C C . LYS A 1 84 ? 4.766 3.246 5.847 1.00 0.00 84 LYS A C 3
ATOM 5050 O O . LYS A 1 84 ? 5.802 2.610 5.876 1.00 0.00 84 LYS A O 3
ATOM 5069 N N . ILE A 1 85 ? 3.922 3.133 4.853 1.00 0.00 85 ILE A N 3
ATOM 5070 C CA . ILE A 1 85 ? 4.210 2.208 3.711 1.00 0.00 85 ILE A CA 3
ATOM 5071 C C . ILE A 1 85 ? 5.429 2.659 2.895 1.00 0.00 85 ILE A C 3
ATOM 5072 O O . ILE A 1 85 ? 6.229 1.852 2.465 1.00 0.00 85 ILE A O 3
ATOM 5088 N N . ALA A 1 86 ? 5.570 3.931 2.662 1.00 0.00 86 ALA A N 3
ATOM 5089 C CA . ALA A 1 86 ? 6.727 4.416 1.854 1.00 0.00 86 ALA A CA 3
ATOM 5090 C C . ALA A 1 86 ? 8.037 4.005 2.508 1.00 0.00 86 ALA A C 3
ATOM 5091 O O . ALA A 1 86 ? 9.007 3.728 1.835 1.00 0.00 86 ALA A O 3
ATOM 5098 N N . GLU A 1 87 ? 8.065 3.913 3.809 1.00 0.00 87 GLU A N 3
ATOM 5099 C CA . GLU A 1 87 ? 9.331 3.463 4.443 1.00 0.00 87 GLU A CA 3
ATOM 5100 C C . GLU A 1 87 ? 9.523 2.009 4.030 1.00 0.00 87 GLU A C 3
ATOM 5101 O O . GLU A 1 87 ? 10.577 1.607 3.584 1.00 0.00 87 GLU A O 3
ATOM 5113 N N . ILE A 1 88 ? 8.527 1.203 4.276 1.00 0.00 88 ILE A N 3
ATOM 5114 C CA . ILE A 1 88 ? 8.703 -0.255 3.988 1.00 0.00 88 ILE A CA 3
ATOM 5115 C C . ILE A 1 88 ? 9.222 -0.433 2.547 1.00 0.00 88 ILE A C 3
ATOM 5116 O O . ILE A 1 88 ? 10.256 -1.039 2.350 1.00 0.00 88 ILE A O 3
ATOM 5132 N N . ARG A 1 89 ? 8.570 0.099 1.536 1.00 0.00 89 ARG A N 3
ATOM 5133 C CA . ARG A 1 89 ? 9.135 -0.060 0.154 1.00 0.00 89 ARG A CA 3
ATOM 5134 C C . ARG A 1 89 ? 10.551 0.530 0.149 1.00 0.00 89 ARG A C 3
ATOM 5135 O O . ARG A 1 89 ? 11.487 -0.033 -0.381 1.00 0.00 89 ARG A O 3
ATOM 5156 N N . GLU A 1 90 ? 10.681 1.669 0.761 1.00 0.00 90 GLU A N 3
ATOM 5157 C CA . GLU A 1 90 ? 12.006 2.349 0.841 1.00 0.00 90 GLU A CA 3
ATOM 5158 C C . GLU A 1 90 ? 13.008 1.416 1.529 1.00 0.00 90 GLU A C 3
ATOM 5159 O O . GLU A 1 90 ? 14.190 1.444 1.253 1.00 0.00 90 GLU A O 3
ATOM 5171 N N . GLN A 1 91 ? 12.533 0.578 2.408 1.00 0.00 91 GLN A N 3
ATOM 5172 C CA . GLN A 1 91 ? 13.452 -0.374 3.099 1.00 0.00 91 GLN A CA 3
ATOM 5173 C C . GLN A 1 91 ? 13.914 -1.451 2.116 1.00 0.00 91 GLN A C 3
ATOM 5174 O O . GLN A 1 91 ? 15.023 -1.944 2.189 1.00 0.00 91 GLN A O 3
ATOM 5188 N N . LYS A 1 92 ? 13.069 -1.804 1.189 1.00 0.00 92 LYS A N 3
ATOM 5189 C CA . LYS A 1 92 ? 13.447 -2.837 0.183 1.00 0.00 92 LYS A CA 3
ATOM 5190 C C . LYS A 1 92 ? 14.579 -2.315 -0.706 1.00 0.00 92 LYS A C 3
ATOM 5191 O O . LYS A 1 92 ? 15.447 -3.056 -1.123 1.00 0.00 92 LYS A O 3
ATOM 5210 N N . ARG A 1 93 ? 14.576 -1.042 -0.997 1.00 0.00 93 ARG A N 3
ATOM 5211 C CA . ARG A 1 93 ? 15.650 -0.466 -1.859 1.00 0.00 93 ARG A CA 3
ATOM 5212 C C . ARG A 1 93 ? 17.026 -0.613 -1.203 1.00 0.00 93 ARG A C 3
ATOM 5213 O O . ARG A 1 93 ? 18.022 -0.819 -1.870 1.00 0.00 93 ARG A O 3
ATOM 5234 N N . GLU A 1 94 ? 17.099 -0.486 0.093 1.00 0.00 94 GLU A N 3
ATOM 5235 C CA . GLU A 1 94 ? 18.423 -0.591 0.778 1.00 0.00 94 GLU A CA 3
ATOM 5236 C C . GLU A 1 94 ? 19.064 -1.964 0.544 1.00 0.00 94 GLU A C 3
ATOM 5237 O O . GLU A 1 94 ? 20.249 -2.061 0.293 1.00 0.00 94 GLU A O 3
ATOM 5249 N N . GLN A 1 95 ? 18.295 -3.023 0.614 1.00 0.00 95 GLN A N 3
ATOM 5250 C CA . GLN A 1 95 ? 18.864 -4.393 0.392 1.00 0.00 95 GLN A CA 3
ATOM 5251 C C . GLN A 1 95 ? 20.200 -4.559 1.132 1.00 0.00 95 GLN A C 3
ATOM 5252 O O . GLN A 1 95 ? 21.256 -4.551 0.529 1.00 0.00 95 GLN A O 3
ATOM 5266 N N . LYS A 1 96 ? 20.167 -4.697 2.430 1.00 0.00 96 LYS A N 3
ATOM 5267 C CA . LYS A 1 96 ? 21.446 -4.847 3.189 1.00 0.00 96 LYS A CA 3
ATOM 5268 C C . LYS A 1 96 ? 21.272 -5.811 4.369 1.00 0.00 96 LYS A C 3
ATOM 5269 O O . LYS A 1 96 ? 20.303 -5.743 5.098 1.00 0.00 96 LYS A O 3
ATOM 5288 N N . LYS A 1 97 ? 22.209 -6.705 4.558 1.00 0.00 97 LYS A N 3
ATOM 5289 C CA . LYS A 1 97 ? 22.115 -7.682 5.687 1.00 0.00 97 LYS A CA 3
ATOM 5290 C C . LYS A 1 97 ? 20.778 -8.430 5.647 1.00 0.00 97 LYS A C 3
ATOM 5291 O O . LYS A 1 97 ? 20.676 -9.494 5.069 1.00 0.00 97 LYS A O 3
ATOM 5310 N N . ASP A 1 98 ? 19.750 -7.891 6.250 1.00 0.00 98 ASP A N 3
ATOM 5311 C CA . ASP A 1 98 ? 18.432 -8.586 6.229 1.00 0.00 98 ASP A CA 3
ATOM 5312 C C . ASP A 1 98 ? 18.038 -8.907 4.787 1.00 0.00 98 ASP A C 3
ATOM 5313 O O . ASP A 1 98 ? 17.464 -9.940 4.502 1.00 0.00 98 ASP A O 3
ATOM 5322 N N . LYS A 1 99 ? 18.350 -8.028 3.874 1.00 0.00 99 LYS A N 3
ATOM 5323 C CA . LYS A 1 99 ? 18.002 -8.279 2.448 1.00 0.00 99 LYS A CA 3
ATOM 5324 C C . LYS A 1 99 ? 19.265 -8.234 1.580 1.00 0.00 99 LYS A C 3
ATOM 5325 O O . LYS A 1 99 ? 19.874 -7.198 1.407 1.00 0.00 99 LYS A O 3
ATOM 5344 N N . LYS A 1 100 ? 19.658 -9.352 1.032 1.00 0.00 100 LYS A N 3
ATOM 5345 C CA . LYS A 1 100 ? 20.877 -9.377 0.171 1.00 0.00 100 LYS A CA 3
ATOM 5346 C C . LYS A 1 100 ? 20.729 -10.448 -0.914 1.00 0.00 100 LYS A C 3
ATOM 5347 O O . LYS A 1 100 ? 20.708 -10.145 -2.088 1.00 0.00 100 LYS A O 3
ATOM 5366 N N . LYS A 1 101 ? 20.623 -11.695 -0.517 1.00 0.00 101 LYS A N 3
ATOM 5367 C CA . LYS A 1 101 ? 20.468 -12.818 -1.501 1.00 0.00 101 LYS A CA 3
ATOM 5368 C C . LYS A 1 101 ? 21.714 -12.952 -2.384 1.00 0.00 101 LYS A C 3
ATOM 5369 O O . LYS A 1 101 ? 22.399 -13.956 -2.355 1.00 0.00 101 LYS A O 3
ATOM 5388 N N . LYS A 1 102 ? 22.014 -11.957 -3.172 1.00 0.00 102 LYS A N 3
ATOM 5389 C CA . LYS A 1 102 ? 23.212 -12.043 -4.053 1.00 0.00 102 LYS A CA 3
ATOM 5390 C C . LYS A 1 102 ? 24.480 -11.708 -3.265 1.00 0.00 102 LYS A C 3
ATOM 5391 O O . LYS A 1 102 ? 24.505 -10.796 -2.462 1.00 0.00 102 LYS A O 3
ATOM 5410 N N . LYS A 1 103 ? 25.536 -12.441 -3.492 1.00 0.00 103 LYS A N 3
ATOM 5411 C CA . LYS A 1 103 ? 26.807 -12.171 -2.764 1.00 0.00 103 LYS A CA 3
ATOM 5412 C C . LYS A 1 103 ? 27.829 -11.531 -3.708 1.00 0.00 103 LYS A C 3
ATOM 5413 O O . LYS A 1 103 ? 27.932 -11.893 -4.863 1.00 0.00 103 LYS A O 3
ATOM 5432 N N . LYS A 1 104 ? 28.585 -10.579 -3.228 1.00 0.00 104 LYS A N 3
ATOM 5433 C CA . LYS A 1 104 ? 29.600 -9.915 -4.101 1.00 0.00 104 LYS A CA 3
ATOM 5434 C C . LYS A 1 104 ? 28.926 -9.331 -5.345 1.00 0.00 104 LYS A C 3
ATOM 5435 O O . LYS A 1 104 ? 27.739 -9.556 -5.513 1.00 0.00 104 LYS A O 3
ATOM 5455 N N . MET A 1 1 ? -11.623 9.148 12.922 1.00 0.00 1 MET A N 4
ATOM 5456 C CA . MET A 1 1 ? -11.466 7.744 13.401 1.00 0.00 1 MET A CA 4
ATOM 5457 C C . MET A 1 1 ? -12.662 6.897 12.961 1.00 0.00 1 MET A C 4
ATOM 5458 O O . MET A 1 1 ? -13.488 6.508 13.761 1.00 0.00 1 MET A O 4
ATOM 5474 N N . LYS A 1 2 ? -12.756 6.608 11.693 1.00 0.00 2 LYS A N 4
ATOM 5475 C CA . LYS A 1 2 ? -13.894 5.783 11.198 1.00 0.00 2 LYS A CA 4
ATOM 5476 C C . LYS A 1 2 ? -13.431 4.897 10.029 1.00 0.00 2 LYS A C 4
ATOM 5477 O O . LYS A 1 2 ? -12.625 4.007 10.214 1.00 0.00 2 LYS A O 4
ATOM 5496 N N . GLU A 1 3 ? -13.923 5.109 8.833 1.00 0.00 3 GLU A N 4
ATOM 5497 C CA . GLU A 1 3 ? -13.484 4.245 7.697 1.00 0.00 3 GLU A CA 4
ATOM 5498 C C . GLU A 1 3 ? -13.126 5.082 6.464 1.00 0.00 3 GLU A C 4
ATOM 5499 O O . GLU A 1 3 ? -13.789 6.043 6.138 1.00 0.00 3 GLU A O 4
ATOM 5511 N N . SER A 1 4 ? -12.101 4.693 5.756 1.00 0.00 4 SER A N 4
ATOM 5512 C CA . SER A 1 4 ? -11.718 5.430 4.517 1.00 0.00 4 SER A CA 4
ATOM 5513 C C . SER A 1 4 ? -11.250 4.422 3.474 1.00 0.00 4 SER A C 4
ATOM 5514 O O . SER A 1 4 ? -10.579 3.460 3.794 1.00 0.00 4 SER A O 4
ATOM 5522 N N . VAL A 1 5 ? -11.629 4.596 2.241 1.00 0.00 5 VAL A N 4
ATOM 5523 C CA . VAL A 1 5 ? -11.230 3.598 1.213 1.00 0.00 5 VAL A CA 4
ATOM 5524 C C . VAL A 1 5 ? -9.895 3.957 0.562 1.00 0.00 5 VAL A C 4
ATOM 5525 O O . VAL A 1 5 ? -9.641 5.083 0.179 1.00 0.00 5 VAL A O 4
ATOM 5538 N N . VAL A 1 6 ? -9.061 2.969 0.422 1.00 0.00 6 VAL A N 4
ATOM 5539 C CA . VAL A 1 6 ? -7.738 3.148 -0.217 1.00 0.00 6 VAL A CA 4
ATOM 5540 C C . VAL A 1 6 ? -7.580 2.061 -1.273 1.00 0.00 6 VAL A C 4
ATOM 5541 O O . VAL A 1 6 ? -8.143 0.991 -1.154 1.00 0.00 6 VAL A O 4
ATOM 5554 N N . TRP A 1 7 ? -6.860 2.314 -2.315 1.00 0.00 7 TRP A N 4
ATOM 5555 C CA . TRP A 1 7 ? -6.729 1.266 -3.362 1.00 0.00 7 TRP A CA 4
ATOM 5556 C C . TRP A 1 7 ? -5.268 0.852 -3.596 1.00 0.00 7 TRP A C 4
ATOM 5557 O O . TRP A 1 7 ? -4.328 1.480 -3.149 1.00 0.00 7 TRP A O 4
ATOM 5578 N N . THR A 1 8 ? -5.119 -0.199 -4.341 1.00 0.00 8 THR A N 4
ATOM 5579 C CA . THR A 1 8 ? -3.745 -0.689 -4.682 1.00 0.00 8 THR A CA 4
ATOM 5580 C C . THR A 1 8 ? -3.074 0.322 -5.628 1.00 0.00 8 THR A C 4
ATOM 5581 O O . THR A 1 8 ? -1.925 0.679 -5.461 1.00 0.00 8 THR A O 4
ATOM 5592 N N . VAL A 1 9 ? -3.800 0.792 -6.610 1.00 0.00 9 VAL A N 4
ATOM 5593 C CA . VAL A 1 9 ? -3.240 1.796 -7.572 1.00 0.00 9 VAL A CA 4
ATOM 5594 C C . VAL A 1 9 ? -3.346 3.218 -7.003 1.00 0.00 9 VAL A C 4
ATOM 5595 O O . VAL A 1 9 ? -2.608 4.107 -7.375 1.00 0.00 9 VAL A O 4
ATOM 5608 N N . ASN A 1 10 ? -4.273 3.431 -6.114 1.00 0.00 10 ASN A N 4
ATOM 5609 C CA . ASN A 1 10 ? -4.462 4.782 -5.517 1.00 0.00 10 ASN A CA 4
ATOM 5610 C C . ASN A 1 10 ? -3.163 5.257 -4.894 1.00 0.00 10 ASN A C 4
ATOM 5611 O O . ASN A 1 10 ? -2.820 6.418 -4.961 1.00 0.00 10 ASN A O 4
ATOM 5622 N N . LEU A 1 11 ? -2.422 4.367 -4.307 1.00 0.00 11 LEU A N 4
ATOM 5623 C CA . LEU A 1 11 ? -1.128 4.761 -3.704 1.00 0.00 11 LEU A CA 4
ATOM 5624 C C . LEU A 1 11 ? -0.026 4.538 -4.736 1.00 0.00 11 LEU A C 4
ATOM 5625 O O . LEU A 1 11 ? 1.059 4.093 -4.417 1.00 0.00 11 LEU A O 4
ATOM 5641 N N . ASP A 1 12 ? -0.300 4.837 -5.979 1.00 0.00 12 ASP A N 4
ATOM 5642 C CA . ASP A 1 12 ? 0.733 4.632 -7.037 1.00 0.00 12 ASP A CA 4
ATOM 5643 C C . ASP A 1 12 ? 0.858 5.872 -7.935 1.00 0.00 12 ASP A C 4
ATOM 5644 O O . ASP A 1 12 ? -0.124 6.430 -8.383 1.00 0.00 12 ASP A O 4
ATOM 5653 N N . SER A 1 13 ? 2.066 6.312 -8.188 1.00 0.00 13 SER A N 4
ATOM 5654 C CA . SER A 1 13 ? 2.270 7.523 -9.042 1.00 0.00 13 SER A CA 4
ATOM 5655 C C . SER A 1 13 ? 2.418 7.171 -10.533 1.00 0.00 13 SER A C 4
ATOM 5656 O O . SER A 1 13 ? 2.122 7.982 -11.387 1.00 0.00 13 SER A O 4
ATOM 5664 N N . LYS A 1 14 ? 2.873 5.987 -10.870 1.00 0.00 14 LYS A N 4
ATOM 5665 C CA . LYS A 1 14 ? 3.022 5.651 -12.325 1.00 0.00 14 LYS A CA 4
ATOM 5666 C C . LYS A 1 14 ? 1.642 5.593 -12.993 1.00 0.00 14 LYS A C 4
ATOM 5667 O O . LYS A 1 14 ? 1.515 5.673 -14.198 1.00 0.00 14 LYS A O 4
ATOM 5686 N N . LYS A 1 15 ? 0.612 5.460 -12.207 1.00 0.00 15 LYS A N 4
ATOM 5687 C CA . LYS A 1 15 ? -0.762 5.402 -12.771 1.00 0.00 15 LYS A CA 4
ATOM 5688 C C . LYS A 1 15 ? -1.307 6.826 -12.924 1.00 0.00 15 LYS A C 4
ATOM 5689 O O . LYS A 1 15 ? -0.928 7.723 -12.200 1.00 0.00 15 LYS A O 4
ATOM 5708 N N . SER A 1 16 ? -2.190 7.040 -13.856 1.00 0.00 16 SER A N 4
ATOM 5709 C CA . SER A 1 16 ? -2.763 8.405 -14.054 1.00 0.00 16 SER A CA 4
ATOM 5710 C C . SER A 1 16 ? -4.155 8.477 -13.416 1.00 0.00 16 SER A C 4
ATOM 5711 O O . SER A 1 16 ? -4.668 7.494 -12.920 1.00 0.00 16 SER A O 4
ATOM 5719 N N . ARG A 1 17 ? -4.770 9.629 -13.418 1.00 0.00 17 ARG A N 4
ATOM 5720 C CA . ARG A 1 17 ? -6.126 9.745 -12.803 1.00 0.00 17 ARG A CA 4
ATOM 5721 C C . ARG A 1 17 ? -7.085 8.734 -13.438 1.00 0.00 17 ARG A C 4
ATOM 5722 O O . ARG A 1 17 ? -7.895 8.126 -12.766 1.00 0.00 17 ARG A O 4
ATOM 5743 N N . ALA A 1 18 ? -6.998 8.545 -14.727 1.00 0.00 18 ALA A N 4
ATOM 5744 C CA . ALA A 1 18 ? -7.902 7.566 -15.399 1.00 0.00 18 ALA A CA 4
ATOM 5745 C C . ALA A 1 18 ? -7.550 6.139 -14.966 1.00 0.00 18 ALA A C 4
ATOM 5746 O O . ALA A 1 18 ? -8.414 5.316 -14.739 1.00 0.00 18 ALA A O 4
ATOM 5753 N N . GLU A 1 19 ? -6.283 5.845 -14.850 1.00 0.00 19 GLU A N 4
ATOM 5754 C CA . GLU A 1 19 ? -5.874 4.473 -14.431 1.00 0.00 19 GLU A CA 4
ATOM 5755 C C . GLU A 1 19 ? -6.406 4.172 -13.029 1.00 0.00 19 GLU A C 4
ATOM 5756 O O . GLU A 1 19 ? -6.689 3.039 -12.691 1.00 0.00 19 GLU A O 4
ATOM 5768 N N . GLY A 1 20 ? -6.552 5.178 -12.211 1.00 0.00 20 GLY A N 4
ATOM 5769 C CA . GLY A 1 20 ? -7.076 4.946 -10.835 1.00 0.00 20 GLY A CA 4
ATOM 5770 C C . GLY A 1 20 ? -6.175 5.625 -9.800 1.00 0.00 20 GLY A C 4
ATOM 5771 O O . GLY A 1 20 ? -5.998 5.129 -8.705 1.00 0.00 20 GLY A O 4
ATOM 5775 N N . ARG A 1 21 ? -5.612 6.758 -10.124 1.00 0.00 21 ARG A N 4
ATOM 5776 C CA . ARG A 1 21 ? -4.740 7.453 -9.135 1.00 0.00 21 ARG A CA 4
ATOM 5777 C C . ARG A 1 21 ? -5.407 8.738 -8.650 1.00 0.00 21 ARG A C 4
ATOM 5778 O O . ARG A 1 21 ? -6.070 9.431 -9.395 1.00 0.00 21 ARG A O 4
ATOM 5799 N N . ARG A 1 22 ? -5.225 9.059 -7.403 1.00 0.00 22 ARG A N 4
ATOM 5800 C CA . ARG A 1 22 ? -5.830 10.295 -6.847 1.00 0.00 22 ARG A CA 4
ATOM 5801 C C . ARG A 1 22 ? -5.086 10.666 -5.570 1.00 0.00 22 ARG A C 4
ATOM 5802 O O . ARG A 1 22 ? -5.660 11.170 -4.626 1.00 0.00 22 ARG A O 4
ATOM 5823 N N . ILE A 1 23 ? -3.807 10.405 -5.529 1.00 0.00 23 ILE A N 4
ATOM 5824 C CA . ILE A 1 23 ? -3.004 10.720 -4.320 1.00 0.00 23 ILE A CA 4
ATOM 5825 C C . ILE A 1 23 ? -1.845 11.645 -4.721 1.00 0.00 23 ILE A C 4
ATOM 5826 O O . ILE A 1 23 ? -1.355 11.558 -5.830 1.00 0.00 23 ILE A O 4
ATOM 5842 N N . PRO A 1 24 ? -1.436 12.500 -3.821 1.00 0.00 24 PRO A N 4
ATOM 5843 C CA . PRO A 1 24 ? -0.323 13.433 -4.124 1.00 0.00 24 PRO A CA 4
ATOM 5844 C C . PRO A 1 24 ? 0.978 12.668 -4.379 1.00 0.00 24 PRO A C 4
ATOM 5845 O O . PRO A 1 24 ? 1.484 11.963 -3.529 1.00 0.00 24 PRO A O 4
ATOM 5856 N N . ARG A 1 25 ? 1.518 12.818 -5.555 1.00 0.00 25 ARG A N 4
ATOM 5857 C CA . ARG A 1 25 ? 2.788 12.124 -5.908 1.00 0.00 25 ARG A CA 4
ATOM 5858 C C . ARG A 1 25 ? 3.879 12.472 -4.893 1.00 0.00 25 ARG A C 4
ATOM 5859 O O . ARG A 1 25 ? 4.819 11.729 -4.695 1.00 0.00 25 ARG A O 4
ATOM 5880 N N . ARG A 1 26 ? 3.768 13.608 -4.268 1.00 0.00 26 ARG A N 4
ATOM 5881 C CA . ARG A 1 26 ? 4.806 14.026 -3.282 1.00 0.00 26 ARG A CA 4
ATOM 5882 C C . ARG A 1 26 ? 4.967 12.964 -2.192 1.00 0.00 26 ARG A C 4
ATOM 5883 O O . ARG A 1 26 ? 6.059 12.710 -1.724 1.00 0.00 26 ARG A O 4
ATOM 5904 N N . PHE A 1 27 ? 3.899 12.336 -1.787 1.00 0.00 27 PHE A N 4
ATOM 5905 C CA . PHE A 1 27 ? 4.013 11.288 -0.733 1.00 0.00 27 PHE A CA 4
ATOM 5906 C C . PHE A 1 27 ? 3.345 9.991 -1.203 1.00 0.00 27 PHE A C 4
ATOM 5907 O O . PHE A 1 27 ? 2.759 9.267 -0.426 1.00 0.00 27 PHE A O 4
ATOM 5924 N N . ALA A 1 28 ? 3.441 9.690 -2.472 1.00 0.00 28 ALA A N 4
ATOM 5925 C CA . ALA A 1 28 ? 2.822 8.434 -2.994 1.00 0.00 28 ALA A CA 4
ATOM 5926 C C . ALA A 1 28 ? 3.914 7.469 -3.472 1.00 0.00 28 ALA A C 4
ATOM 5927 O O . ALA A 1 28 ? 4.939 7.884 -3.976 1.00 0.00 28 ALA A O 4
ATOM 5934 N N . VAL A 1 29 ? 3.719 6.187 -3.301 1.00 0.00 29 VAL A N 4
ATOM 5935 C CA . VAL A 1 29 ? 4.769 5.211 -3.729 1.00 0.00 29 VAL A CA 4
ATOM 5936 C C . VAL A 1 29 ? 4.410 4.593 -5.092 1.00 0.00 29 VAL A C 4
ATOM 5937 O O . VAL A 1 29 ? 3.341 4.042 -5.250 1.00 0.00 29 VAL A O 4
ATOM 5950 N N . PRO A 1 30 ? 5.318 4.706 -6.038 1.00 0.00 30 PRO A N 4
ATOM 5951 C CA . PRO A 1 30 ? 5.077 4.151 -7.398 1.00 0.00 30 PRO A CA 4
ATOM 5952 C C . PRO A 1 30 ? 5.072 2.620 -7.382 1.00 0.00 30 PRO A C 4
ATOM 5953 O O . PRO A 1 30 ? 5.798 1.994 -6.637 1.00 0.00 30 PRO A O 4
ATOM 5964 N N . ASN A 1 31 ? 4.254 2.015 -8.211 1.00 0.00 31 ASN A N 4
ATOM 5965 C CA . ASN A 1 31 ? 4.184 0.519 -8.275 1.00 0.00 31 ASN A CA 4
ATOM 5966 C C . ASN A 1 31 ? 3.591 -0.055 -6.985 1.00 0.00 31 ASN A C 4
ATOM 5967 O O . ASN A 1 31 ? 4.133 0.108 -5.910 1.00 0.00 31 ASN A O 4
ATOM 5978 N N . VAL A 1 32 ? 2.468 -0.717 -7.091 1.00 0.00 32 VAL A N 4
ATOM 5979 C CA . VAL A 1 32 ? 1.804 -1.302 -5.888 1.00 0.00 32 VAL A CA 4
ATOM 5980 C C . VAL A 1 32 ? 2.740 -2.294 -5.184 1.00 0.00 32 VAL A C 4
ATOM 5981 O O . VAL A 1 32 ? 3.519 -2.988 -5.808 1.00 0.00 32 VAL A O 4
ATOM 5994 N N . LYS A 1 33 ? 2.645 -2.370 -3.884 1.00 0.00 33 LYS A N 4
ATOM 5995 C CA . LYS A 1 33 ? 3.496 -3.317 -3.116 1.00 0.00 33 LYS A CA 4
ATOM 5996 C C . LYS A 1 33 ? 2.711 -3.871 -1.926 1.00 0.00 33 LYS A C 4
ATOM 5997 O O . LYS A 1 33 ? 2.552 -3.208 -0.923 1.00 0.00 33 LYS A O 4
ATOM 6016 N N . LEU A 1 34 ? 2.232 -5.084 -1.994 1.00 0.00 34 LEU A N 4
ATOM 6017 C CA . LEU A 1 34 ? 1.498 -5.621 -0.811 1.00 0.00 34 LEU A CA 4
ATOM 6018 C C . LEU A 1 34 ? 2.422 -5.536 0.394 1.00 0.00 34 LEU A C 4
ATOM 6019 O O . LEU A 1 34 ? 2.015 -5.233 1.498 1.00 0.00 34 LEU A O 4
ATOM 6035 N N . HIS A 1 35 ? 3.676 -5.791 0.169 1.00 0.00 35 HIS A N 4
ATOM 6036 C CA . HIS A 1 35 ? 4.660 -5.719 1.269 1.00 0.00 35 HIS A CA 4
ATOM 6037 C C . HIS A 1 35 ? 4.647 -4.324 1.895 1.00 0.00 35 HIS A C 4
ATOM 6038 O O . HIS A 1 35 ? 4.638 -4.189 3.094 1.00 0.00 35 HIS A O 4
ATOM 6052 N N . GLU A 1 36 ? 4.608 -3.278 1.103 1.00 0.00 36 GLU A N 4
ATOM 6053 C CA . GLU A 1 36 ? 4.554 -1.916 1.713 1.00 0.00 36 GLU A CA 4
ATOM 6054 C C . GLU A 1 36 ? 3.142 -1.636 2.229 1.00 0.00 36 GLU A C 4
ATOM 6055 O O . GLU A 1 36 ? 2.950 -1.059 3.282 1.00 0.00 36 GLU A O 4
ATOM 6067 N N . LEU A 1 37 ? 2.157 -2.014 1.461 1.00 0.00 37 LEU A N 4
ATOM 6068 C CA . LEU A 1 37 ? 0.747 -1.743 1.862 1.00 0.00 37 LEU A CA 4
ATOM 6069 C C . LEU A 1 37 ? 0.336 -2.533 3.110 1.00 0.00 37 LEU A C 4
ATOM 6070 O O . LEU A 1 37 ? -0.182 -1.972 4.044 1.00 0.00 37 LEU A O 4
ATOM 6086 N N . VAL A 1 38 ? 0.535 -3.824 3.130 1.00 0.00 38 VAL A N 4
ATOM 6087 C CA . VAL A 1 38 ? 0.117 -4.627 4.327 1.00 0.00 38 VAL A CA 4
ATOM 6088 C C . VAL A 1 38 ? 1.019 -4.368 5.543 1.00 0.00 38 VAL A C 4
ATOM 6089 O O . VAL A 1 38 ? 0.552 -4.220 6.655 1.00 0.00 38 VAL A O 4
ATOM 6102 N N . GLU A 1 39 ? 2.305 -4.359 5.345 1.00 0.00 39 GLU A N 4
ATOM 6103 C CA . GLU A 1 39 ? 3.267 -4.165 6.486 1.00 0.00 39 GLU A CA 4
ATOM 6104 C C . GLU A 1 39 ? 3.082 -2.845 7.248 1.00 0.00 39 GLU A C 4
ATOM 6105 O O . GLU A 1 39 ? 3.423 -2.762 8.413 1.00 0.00 39 GLU A O 4
ATOM 6117 N N . ALA A 1 40 ? 2.571 -1.812 6.636 1.00 0.00 40 ALA A N 4
ATOM 6118 C CA . ALA A 1 40 ? 2.414 -0.528 7.390 1.00 0.00 40 ALA A CA 4
ATOM 6119 C C . ALA A 1 40 ? 1.532 -0.749 8.623 1.00 0.00 40 ALA A C 4
ATOM 6120 O O . ALA A 1 40 ? 1.789 -0.225 9.688 1.00 0.00 40 ALA A O 4
ATOM 6127 N N . SER A 1 41 ? 0.504 -1.533 8.484 1.00 0.00 41 SER A N 4
ATOM 6128 C CA . SER A 1 41 ? -0.398 -1.816 9.639 1.00 0.00 41 SER A CA 4
ATOM 6129 C C . SER A 1 41 ? 0.370 -2.511 10.763 1.00 0.00 41 SER A C 4
ATOM 6130 O O . SER A 1 41 ? 0.104 -2.306 11.928 1.00 0.00 41 SER A O 4
ATOM 6138 N N . LYS A 1 42 ? 1.315 -3.343 10.423 1.00 0.00 42 LYS A N 4
ATOM 6139 C CA . LYS A 1 42 ? 2.092 -4.061 11.473 1.00 0.00 42 LYS A CA 4
ATOM 6140 C C . LYS A 1 42 ? 2.778 -3.057 12.396 1.00 0.00 42 LYS A C 4
ATOM 6141 O O . LYS A 1 42 ? 2.930 -3.280 13.580 1.00 0.00 42 LYS A O 4
ATOM 6160 N N . GLU A 1 43 ? 3.202 -1.955 11.852 1.00 0.00 43 GLU A N 4
ATOM 6161 C CA . GLU A 1 43 ? 3.893 -0.926 12.675 1.00 0.00 43 GLU A CA 4
ATOM 6162 C C . GLU A 1 43 ? 2.966 -0.357 13.759 1.00 0.00 43 GLU A C 4
ATOM 6163 O O . GLU A 1 43 ? 3.374 -0.147 14.885 1.00 0.00 43 GLU A O 4
ATOM 6175 N N . LEU A 1 44 ? 1.729 -0.095 13.433 1.00 0.00 44 LEU A N 4
ATOM 6176 C CA . LEU A 1 44 ? 0.792 0.473 14.453 1.00 0.00 44 LEU A CA 4
ATOM 6177 C C . LEU A 1 44 ? -0.184 -0.594 14.972 1.00 0.00 44 LEU A C 4
ATOM 6178 O O . LEU A 1 44 ? -0.891 -0.379 15.937 1.00 0.00 44 LEU A O 4
ATOM 6194 N N . GLY A 1 45 ? -0.229 -1.738 14.345 1.00 0.00 45 GLY A N 4
ATOM 6195 C CA . GLY A 1 45 ? -1.161 -2.808 14.808 1.00 0.00 45 GLY A CA 4
ATOM 6196 C C . GLY A 1 45 ? -2.617 -2.421 14.502 1.00 0.00 45 GLY A C 4
ATOM 6197 O O . GLY A 1 45 ? -3.539 -3.114 14.883 1.00 0.00 45 GLY A O 4
ATOM 6201 N N . LEU A 1 46 ? -2.834 -1.326 13.818 1.00 0.00 46 LEU A N 4
ATOM 6202 C CA . LEU A 1 46 ? -4.228 -0.902 13.490 1.00 0.00 46 LEU A CA 4
ATOM 6203 C C . LEU A 1 46 ? -4.181 0.345 12.604 1.00 0.00 46 LEU A C 4
ATOM 6204 O O . LEU A 1 46 ? -3.573 1.337 12.955 1.00 0.00 46 LEU A O 4
ATOM 6220 N N . LYS A 1 47 ? -4.808 0.307 11.458 1.00 0.00 47 LYS A N 4
ATOM 6221 C CA . LYS A 1 47 ? -4.781 1.488 10.557 1.00 0.00 47 LYS A CA 4
ATOM 6222 C C . LYS A 1 47 ? -5.664 1.225 9.340 1.00 0.00 47 LYS A C 4
ATOM 6223 O O . LYS A 1 47 ? -6.432 2.068 8.924 1.00 0.00 47 LYS A O 4
ATOM 6242 N N . PHE A 1 48 ? -5.556 0.057 8.762 1.00 0.00 48 PHE A N 4
ATOM 6243 C CA . PHE A 1 48 ? -6.390 -0.252 7.570 1.00 0.00 48 PHE A CA 4
ATOM 6244 C C . PHE A 1 48 ? -6.720 -1.745 7.465 1.00 0.00 48 PHE A C 4
ATOM 6245 O O . PHE A 1 48 ? -6.264 -2.565 8.237 1.00 0.00 48 PHE A O 4
ATOM 6262 N N . ARG A 1 49 ? -7.511 -2.078 6.487 1.00 0.00 49 ARG A N 4
ATOM 6263 C CA . ARG A 1 49 ? -7.906 -3.490 6.253 1.00 0.00 49 ARG A CA 4
ATOM 6264 C C . ARG A 1 49 ? -7.854 -3.756 4.755 1.00 0.00 49 ARG A C 4
ATOM 6265 O O . ARG A 1 49 ? -8.133 -2.882 3.960 1.00 0.00 49 ARG A O 4
ATOM 6286 N N . ALA A 1 50 ? -7.497 -4.937 4.351 1.00 0.00 50 ALA A N 4
ATOM 6287 C CA . ALA A 1 50 ? -7.433 -5.207 2.892 1.00 0.00 50 ALA A CA 4
ATOM 6288 C C . ALA A 1 50 ? -8.669 -5.990 2.443 1.00 0.00 50 ALA A C 4
ATOM 6289 O O . ALA A 1 50 ? -9.171 -6.839 3.152 1.00 0.00 50 ALA A O 4
ATOM 6296 N N . GLU A 1 51 ? -9.164 -5.707 1.270 1.00 0.00 51 GLU A N 4
ATOM 6297 C CA . GLU A 1 51 ? -10.367 -6.433 0.776 1.00 0.00 51 GLU A CA 4
ATOM 6298 C C . GLU A 1 51 ? -10.114 -6.995 -0.623 1.00 0.00 51 GLU A C 4
ATOM 6299 O O . GLU A 1 51 ? -9.328 -6.467 -1.384 1.00 0.00 51 GLU A O 4
ATOM 6311 N N . GLU A 1 52 ? -10.784 -8.060 -0.969 1.00 0.00 52 GLU A N 4
ATOM 6312 C CA . GLU A 1 52 ? -10.598 -8.656 -2.323 1.00 0.00 52 GLU A CA 4
ATOM 6313 C C . GLU A 1 52 ? -11.947 -8.705 -3.047 1.00 0.00 52 GLU A C 4
ATOM 6314 O O . GLU A 1 52 ? -12.973 -8.942 -2.441 1.00 0.00 52 GLU A O 4
ATOM 6326 N N . LYS A 1 53 ? -11.962 -8.476 -4.331 1.00 0.00 53 LYS A N 4
ATOM 6327 C CA . LYS A 1 53 ? -13.260 -8.503 -5.070 1.00 0.00 53 LYS A CA 4
ATOM 6328 C C . LYS A 1 53 ? -13.730 -9.942 -5.309 1.00 0.00 53 LYS A C 4
ATOM 6329 O O . LYS A 1 53 ? -13.088 -10.710 -6.000 1.00 0.00 53 LYS A O 4
ATOM 6348 N N . LYS A 1 54 ? -14.860 -10.301 -4.757 1.00 0.00 54 LYS A N 4
ATOM 6349 C CA . LYS A 1 54 ? -15.407 -11.680 -4.956 1.00 0.00 54 LYS A CA 4
ATOM 6350 C C . LYS A 1 54 ? -14.317 -12.746 -4.795 1.00 0.00 54 LYS A C 4
ATOM 6351 O O . LYS A 1 54 ? -13.632 -13.090 -5.738 1.00 0.00 54 LYS A O 4
ATOM 6370 N N . TYR A 1 55 ? -14.163 -13.284 -3.609 1.00 0.00 55 TYR A N 4
ATOM 6371 C CA . TYR A 1 55 ? -13.127 -14.343 -3.380 1.00 0.00 55 TYR A CA 4
ATOM 6372 C C . TYR A 1 55 ? -11.719 -13.787 -3.644 1.00 0.00 55 TYR A C 4
ATOM 6373 O O . TYR A 1 55 ? -11.500 -13.109 -4.627 1.00 0.00 55 TYR A O 4
ATOM 6391 N N . PRO A 1 56 ? -10.802 -14.094 -2.757 1.00 0.00 56 PRO A N 4
ATOM 6392 C CA . PRO A 1 56 ? -9.408 -13.612 -2.921 1.00 0.00 56 PRO A CA 4
ATOM 6393 C C . PRO A 1 56 ? -8.744 -14.308 -4.114 1.00 0.00 56 PRO A C 4
ATOM 6394 O O . PRO A 1 56 ? -7.775 -13.826 -4.665 1.00 0.00 56 PRO A O 4
ATOM 6405 N N . LYS A 1 57 ? -9.262 -15.437 -4.517 1.00 0.00 57 LYS A N 4
ATOM 6406 C CA . LYS A 1 57 ? -8.663 -16.162 -5.676 1.00 0.00 57 LYS A CA 4
ATOM 6407 C C . LYS A 1 57 ? -9.349 -15.721 -6.971 1.00 0.00 57 LYS A C 4
ATOM 6408 O O . LYS A 1 57 ? -10.556 -15.586 -7.026 1.00 0.00 57 LYS A O 4
ATOM 6427 N N . SER A 1 58 ? -8.598 -15.488 -8.010 1.00 0.00 58 SER A N 4
ATOM 6428 C CA . SER A 1 58 ? -9.224 -15.050 -9.291 1.00 0.00 58 SER A CA 4
ATOM 6429 C C . SER A 1 58 ? -8.395 -15.521 -10.489 1.00 0.00 58 SER A C 4
ATOM 6430 O O . SER A 1 58 ? -7.240 -15.874 -10.361 1.00 0.00 58 SER A O 4
ATOM 6438 N N . TRP A 1 59 ? -8.980 -15.521 -11.655 1.00 0.00 59 TRP A N 4
ATOM 6439 C CA . TRP A 1 59 ? -8.234 -15.959 -12.868 1.00 0.00 59 TRP A CA 4
ATOM 6440 C C . TRP A 1 59 ? -7.035 -15.041 -13.127 1.00 0.00 59 TRP A C 4
ATOM 6441 O O . TRP A 1 59 ? -5.996 -15.482 -13.578 1.00 0.00 59 TRP A O 4
ATOM 6462 N N . TRP A 1 60 ? -7.165 -13.769 -12.853 1.00 0.00 60 TRP A N 4
ATOM 6463 C CA . TRP A 1 60 ? -6.021 -12.842 -13.100 1.00 0.00 60 TRP A CA 4
ATOM 6464 C C . TRP A 1 60 ? -6.265 -11.477 -12.442 1.00 0.00 60 TRP A C 4
ATOM 6465 O O . TRP A 1 60 ? -6.605 -10.513 -13.100 1.00 0.00 60 TRP A O 4
ATOM 6486 N N . GLU A 1 61 ? -6.076 -11.383 -11.154 1.00 0.00 61 GLU A N 4
ATOM 6487 C CA . GLU A 1 61 ? -6.279 -10.074 -10.465 1.00 0.00 61 GLU A CA 4
ATOM 6488 C C . GLU A 1 61 ? -5.273 -9.938 -9.321 1.00 0.00 61 GLU A C 4
ATOM 6489 O O . GLU A 1 61 ? -5.608 -10.080 -8.161 1.00 0.00 61 GLU A O 4
ATOM 6501 N N . GLU A 1 62 ? -4.038 -9.667 -9.643 1.00 0.00 62 GLU A N 4
ATOM 6502 C CA . GLU A 1 62 ? -2.996 -9.525 -8.587 1.00 0.00 62 GLU A CA 4
ATOM 6503 C C . GLU A 1 62 ? -3.227 -8.257 -7.758 1.00 0.00 62 GLU A C 4
ATOM 6504 O O . GLU A 1 62 ? -2.578 -8.040 -6.755 1.00 0.00 62 GLU A O 4
ATOM 6516 N N . GLY A 1 63 ? -4.149 -7.420 -8.154 1.00 0.00 63 GLY A N 4
ATOM 6517 C CA . GLY A 1 63 ? -4.406 -6.183 -7.367 1.00 0.00 63 GLY A CA 4
ATOM 6518 C C . GLY A 1 63 ? -5.545 -6.436 -6.381 1.00 0.00 63 GLY A C 4
ATOM 6519 O O . GLY A 1 63 ? -6.216 -7.447 -6.436 1.00 0.00 63 GLY A O 4
ATOM 6523 N N . GLY A 1 64 ? -5.770 -5.526 -5.474 1.00 0.00 64 GLY A N 4
ATOM 6524 C CA . GLY A 1 64 ? -6.866 -5.720 -4.485 1.00 0.00 64 GLY A CA 4
ATOM 6525 C C . GLY A 1 64 ? -7.378 -4.361 -4.006 1.00 0.00 64 GLY A C 4
ATOM 6526 O O . GLY A 1 64 ? -7.437 -3.409 -4.757 1.00 0.00 64 GLY A O 4
ATOM 6530 N N . ARG A 1 65 ? -7.724 -4.260 -2.753 1.00 0.00 65 ARG A N 4
ATOM 6531 C CA . ARG A 1 65 ? -8.203 -2.952 -2.212 1.00 0.00 65 ARG A CA 4
ATOM 6532 C C . ARG A 1 65 ? -7.860 -2.835 -0.728 1.00 0.00 65 ARG A C 4
ATOM 6533 O O . ARG A 1 65 ? -7.948 -3.794 0.014 1.00 0.00 65 ARG A O 4
ATOM 6554 N N . VAL A 1 66 ? -7.506 -1.666 -0.275 1.00 0.00 66 VAL A N 4
ATOM 6555 C CA . VAL A 1 66 ? -7.205 -1.506 1.183 1.00 0.00 66 VAL A CA 4
ATOM 6556 C C . VAL A 1 66 ? -8.101 -0.414 1.784 1.00 0.00 66 VAL A C 4
ATOM 6557 O O . VAL A 1 66 ? -8.413 0.571 1.153 1.00 0.00 66 VAL A O 4
ATOM 6570 N N . VAL A 1 67 ? -8.512 -0.583 3.008 1.00 0.00 67 VAL A N 4
ATOM 6571 C CA . VAL A 1 67 ? -9.377 0.443 3.656 1.00 0.00 67 VAL A CA 4
ATOM 6572 C C . VAL A 1 67 ? -8.706 0.938 4.935 1.00 0.00 67 VAL A C 4
ATOM 6573 O O . VAL A 1 67 ? -8.281 0.160 5.749 1.00 0.00 67 VAL A O 4
ATOM 6586 N N . VAL A 1 68 ? -8.613 2.222 5.118 1.00 0.00 68 VAL A N 4
ATOM 6587 C CA . VAL A 1 68 ? -7.961 2.755 6.353 1.00 0.00 68 VAL A CA 4
ATOM 6588 C C . VAL A 1 68 ? -9.011 3.411 7.236 1.00 0.00 68 VAL A C 4
ATOM 6589 O O . VAL A 1 68 ? -9.880 4.102 6.747 1.00 0.00 68 VAL A O 4
ATOM 6602 N N . GLU A 1 69 ? -8.963 3.209 8.529 1.00 0.00 69 GLU A N 4
ATOM 6603 C CA . GLU A 1 69 ? -10.009 3.854 9.372 1.00 0.00 69 GLU A CA 4
ATOM 6604 C C . GLU A 1 69 ? -9.563 5.246 9.833 1.00 0.00 69 GLU A C 4
ATOM 6605 O O . GLU A 1 69 ? -8.695 5.399 10.668 1.00 0.00 69 GLU A O 4
ATOM 6617 N N . LYS A 1 70 ? -10.164 6.256 9.266 1.00 0.00 70 LYS A N 4
ATOM 6618 C CA . LYS A 1 70 ? -9.814 7.665 9.613 1.00 0.00 70 LYS A CA 4
ATOM 6619 C C . LYS A 1 70 ? -10.935 8.578 9.124 1.00 0.00 70 LYS A C 4
ATOM 6620 O O . LYS A 1 70 ? -11.390 9.466 9.818 1.00 0.00 70 LYS A O 4
ATOM 6639 N N . ARG A 1 71 ? -11.384 8.343 7.921 1.00 0.00 71 ARG A N 4
ATOM 6640 C CA . ARG A 1 71 ? -12.484 9.160 7.336 1.00 0.00 71 ARG A CA 4
ATOM 6641 C C . ARG A 1 71 ? -12.209 10.654 7.550 1.00 0.00 71 ARG A C 4
ATOM 6642 O O . ARG A 1 71 ? -11.083 11.055 7.772 1.00 0.00 71 ARG A O 4
ATOM 6663 N N . GLY A 1 72 ? -13.213 11.485 7.469 1.00 0.00 72 GLY A N 4
ATOM 6664 C CA . GLY A 1 72 ? -12.976 12.941 7.648 1.00 0.00 72 GLY A CA 4
ATOM 6665 C C . GLY A 1 72 ? -12.125 13.439 6.479 1.00 0.00 72 GLY A C 4
ATOM 6666 O O . GLY A 1 72 ? -12.632 13.968 5.510 1.00 0.00 72 GLY A O 4
ATOM 6670 N N . THR A 1 73 ? -10.836 13.258 6.558 1.00 0.00 73 THR A N 4
ATOM 6671 C CA . THR A 1 73 ? -9.951 13.705 5.445 1.00 0.00 73 THR A CA 4
ATOM 6672 C C . THR A 1 73 ? -9.670 12.536 4.490 1.00 0.00 73 THR A C 4
ATOM 6673 O O . THR A 1 73 ? -9.627 11.391 4.895 1.00 0.00 73 THR A O 4
ATOM 6684 N N . LYS A 1 74 ? -9.490 12.814 3.226 1.00 0.00 74 LYS A N 4
ATOM 6685 C CA . LYS A 1 74 ? -9.224 11.715 2.250 1.00 0.00 74 LYS A CA 4
ATOM 6686 C C . LYS A 1 74 ? -7.724 11.577 1.960 1.00 0.00 74 LYS A C 4
ATOM 6687 O O . LYS A 1 74 ? -7.084 10.633 2.379 1.00 0.00 74 LYS A O 4
ATOM 6706 N N . THR A 1 75 ? -7.166 12.502 1.225 1.00 0.00 75 THR A N 4
ATOM 6707 C CA . THR A 1 75 ? -5.714 12.419 0.878 1.00 0.00 75 THR A CA 4
ATOM 6708 C C . THR A 1 75 ? -4.845 12.419 2.133 1.00 0.00 75 THR A C 4
ATOM 6709 O O . THR A 1 75 ? -3.875 11.693 2.207 1.00 0.00 75 THR A O 4
ATOM 6720 N N . LYS A 1 76 ? -5.145 13.232 3.114 1.00 0.00 76 LYS A N 4
ATOM 6721 C CA . LYS A 1 76 ? -4.277 13.249 4.332 1.00 0.00 76 LYS A CA 4
ATOM 6722 C C . LYS A 1 76 ? -4.089 11.826 4.843 1.00 0.00 76 LYS A C 4
ATOM 6723 O O . LYS A 1 76 ? -2.996 11.425 5.188 1.00 0.00 76 LYS A O 4
ATOM 6742 N N . LEU A 1 77 ? -5.126 11.033 4.846 1.00 0.00 77 LEU A N 4
ATOM 6743 C CA . LEU A 1 77 ? -4.959 9.623 5.279 1.00 0.00 77 LEU A CA 4
ATOM 6744 C C . LEU A 1 77 ? -3.963 8.963 4.336 1.00 0.00 77 LEU A C 4
ATOM 6745 O O . LEU A 1 77 ? -3.080 8.234 4.743 1.00 0.00 77 LEU A O 4
ATOM 6761 N N . MET A 1 78 ? -4.118 9.214 3.065 1.00 0.00 78 MET A N 4
ATOM 6762 C CA . MET A 1 78 ? -3.198 8.602 2.072 1.00 0.00 78 MET A CA 4
ATOM 6763 C C . MET A 1 78 ? -1.782 9.081 2.345 1.00 0.00 78 MET A C 4
ATOM 6764 O O . MET A 1 78 ? -0.843 8.310 2.321 1.00 0.00 78 MET A O 4
ATOM 6778 N N . ILE A 1 79 ? -1.618 10.341 2.640 1.00 0.00 79 ILE A N 4
ATOM 6779 C CA . ILE A 1 79 ? -0.247 10.829 2.950 1.00 0.00 79 ILE A CA 4
ATOM 6780 C C . ILE A 1 79 ? 0.258 10.051 4.177 1.00 0.00 79 ILE A C 4
ATOM 6781 O O . ILE A 1 79 ? 1.350 9.520 4.185 1.00 0.00 79 ILE A O 4
ATOM 6797 N N . GLU A 1 80 ? -0.549 9.970 5.205 1.00 0.00 80 GLU A N 4
ATOM 6798 C CA . GLU A 1 80 ? -0.128 9.216 6.419 1.00 0.00 80 GLU A CA 4
ATOM 6799 C C . GLU A 1 80 ? 0.045 7.735 6.075 1.00 0.00 80 GLU A C 4
ATOM 6800 O O . GLU A 1 80 ? 1.033 7.124 6.426 1.00 0.00 80 GLU A O 4
ATOM 6812 N N . LEU A 1 81 ? -0.892 7.143 5.376 1.00 0.00 81 LEU A N 4
ATOM 6813 C CA . LEU A 1 81 ? -0.721 5.707 5.016 1.00 0.00 81 LEU A CA 4
ATOM 6814 C C . LEU A 1 81 ? 0.535 5.555 4.160 1.00 0.00 81 LEU A C 4
ATOM 6815 O O . LEU A 1 81 ? 1.310 4.635 4.327 1.00 0.00 81 LEU A O 4
ATOM 6831 N N . ALA A 1 82 ? 0.761 6.483 3.272 1.00 0.00 82 ALA A N 4
ATOM 6832 C CA . ALA A 1 82 ? 1.988 6.437 2.432 1.00 0.00 82 ALA A CA 4
ATOM 6833 C C . ALA A 1 82 ? 3.199 6.703 3.326 1.00 0.00 82 ALA A C 4
ATOM 6834 O O . ALA A 1 82 ? 4.281 6.203 3.105 1.00 0.00 82 ALA A O 4
ATOM 6841 N N . ARG A 1 83 ? 3.003 7.489 4.347 1.00 0.00 83 ARG A N 4
ATOM 6842 C CA . ARG A 1 83 ? 4.131 7.781 5.273 1.00 0.00 83 ARG A CA 4
ATOM 6843 C C . ARG A 1 83 ? 4.667 6.455 5.825 1.00 0.00 83 ARG A C 4
ATOM 6844 O O . ARG A 1 83 ? 5.851 6.190 5.792 1.00 0.00 83 ARG A O 4
ATOM 6865 N N . LYS A 1 84 ? 3.792 5.599 6.294 1.00 0.00 84 LYS A N 4
ATOM 6866 C CA . LYS A 1 84 ? 4.240 4.265 6.800 1.00 0.00 84 LYS A CA 4
ATOM 6867 C C . LYS A 1 84 ? 4.587 3.340 5.626 1.00 0.00 84 LYS A C 4
ATOM 6868 O O . LYS A 1 84 ? 5.598 2.666 5.624 1.00 0.00 84 LYS A O 4
ATOM 6887 N N . ILE A 1 85 ? 3.731 3.299 4.638 1.00 0.00 85 ILE A N 4
ATOM 6888 C CA . ILE A 1 85 ? 3.967 2.411 3.456 1.00 0.00 85 ILE A CA 4
ATOM 6889 C C . ILE A 1 85 ? 5.216 2.820 2.656 1.00 0.00 85 ILE A C 4
ATOM 6890 O O . ILE A 1 85 ? 5.962 1.984 2.188 1.00 0.00 85 ILE A O 4
ATOM 6906 N N . ALA A 1 86 ? 5.428 4.085 2.469 1.00 0.00 86 ALA A N 4
ATOM 6907 C CA . ALA A 1 86 ? 6.605 4.534 1.669 1.00 0.00 86 ALA A CA 4
ATOM 6908 C C . ALA A 1 86 ? 7.902 4.091 2.322 1.00 0.00 86 ALA A C 4
ATOM 6909 O O . ALA A 1 86 ? 8.870 3.795 1.647 1.00 0.00 86 ALA A O 4
ATOM 6916 N N . GLU A 1 87 ? 7.928 4.003 3.619 1.00 0.00 87 GLU A N 4
ATOM 6917 C CA . GLU A 1 87 ? 9.181 3.529 4.254 1.00 0.00 87 GLU A CA 4
ATOM 6918 C C . GLU A 1 87 ? 9.345 2.069 3.859 1.00 0.00 87 GLU A C 4
ATOM 6919 O O . GLU A 1 87 ? 10.392 1.646 3.431 1.00 0.00 87 GLU A O 4
ATOM 6931 N N . ILE A 1 88 ? 8.340 1.281 4.114 1.00 0.00 88 ILE A N 4
ATOM 6932 C CA . ILE A 1 88 ? 8.500 -0.185 3.864 1.00 0.00 88 ILE A CA 4
ATOM 6933 C C . ILE A 1 88 ? 9.049 -0.432 2.446 1.00 0.00 88 ILE A C 4
ATOM 6934 O O . ILE A 1 88 ? 10.062 -1.091 2.309 1.00 0.00 88 ILE A O 4
ATOM 6950 N N . ARG A 1 89 ? 8.452 0.080 1.389 1.00 0.00 89 ARG A N 4
ATOM 6951 C CA . ARG A 1 89 ? 9.068 -0.181 0.046 1.00 0.00 89 ARG A CA 4
ATOM 6952 C C . ARG A 1 89 ? 10.484 0.410 0.048 1.00 0.00 89 ARG A C 4
ATOM 6953 O O . ARG A 1 89 ? 11.426 -0.183 -0.436 1.00 0.00 89 ARG A O 4
ATOM 6974 N N . GLU A 1 90 ? 10.624 1.580 0.612 1.00 0.00 90 GLU A N 4
ATOM 6975 C CA . GLU A 1 90 ? 11.960 2.228 0.678 1.00 0.00 90 GLU A CA 4
ATOM 6976 C C . GLU A 1 90 ? 12.894 1.296 1.435 1.00 0.00 90 GLU A C 4
ATOM 6977 O O . GLU A 1 90 ? 14.067 1.177 1.140 1.00 0.00 90 GLU A O 4
ATOM 6989 N N . GLN A 1 91 ? 12.348 0.601 2.385 1.00 0.00 91 GLN A N 4
ATOM 6990 C CA . GLN A 1 91 ? 13.150 -0.376 3.154 1.00 0.00 91 GLN A CA 4
ATOM 6991 C C . GLN A 1 91 ? 13.381 -1.600 2.278 1.00 0.00 91 GLN A C 4
ATOM 6992 O O . GLN A 1 91 ? 14.456 -2.166 2.239 1.00 0.00 91 GLN A O 4
ATOM 7006 N N . LYS A 1 92 ? 12.368 -1.997 1.552 1.00 0.00 92 LYS A N 4
ATOM 7007 C CA . LYS A 1 92 ? 12.515 -3.171 0.649 1.00 0.00 92 LYS A CA 4
ATOM 7008 C C . LYS A 1 92 ? 13.507 -2.823 -0.459 1.00 0.00 92 LYS A C 4
ATOM 7009 O O . LYS A 1 92 ? 14.363 -3.608 -0.817 1.00 0.00 92 LYS A O 4
ATOM 7028 N N . ARG A 1 93 ? 13.410 -1.632 -0.990 1.00 0.00 93 ARG A N 4
ATOM 7029 C CA . ARG A 1 93 ? 14.360 -1.212 -2.060 1.00 0.00 93 ARG A CA 4
ATOM 7030 C C . ARG A 1 93 ? 15.786 -1.189 -1.504 1.00 0.00 93 ARG A C 4
ATOM 7031 O O . ARG A 1 93 ? 16.738 -1.520 -2.181 1.00 0.00 93 ARG A O 4
ATOM 7052 N N . GLU A 1 94 ? 15.930 -0.796 -0.268 1.00 0.00 94 GLU A N 4
ATOM 7053 C CA . GLU A 1 94 ? 17.282 -0.740 0.358 1.00 0.00 94 GLU A CA 4
ATOM 7054 C C . GLU A 1 94 ? 17.909 -2.138 0.410 1.00 0.00 94 GLU A C 4
ATOM 7055 O O . GLU A 1 94 ? 19.106 -2.282 0.552 1.00 0.00 94 GLU A O 4
ATOM 7067 N N . GLN A 1 95 ? 17.103 -3.163 0.319 1.00 0.00 95 GLN A N 4
ATOM 7068 C CA . GLN A 1 95 ? 17.636 -4.559 0.379 1.00 0.00 95 GLN A CA 4
ATOM 7069 C C . GLN A 1 95 ? 18.377 -4.791 1.697 1.00 0.00 95 GLN A C 4
ATOM 7070 O O . GLN A 1 95 ? 18.537 -3.892 2.499 1.00 0.00 95 GLN A O 4
ATOM 7084 N N . LYS A 1 96 ? 18.817 -5.997 1.933 1.00 0.00 96 LYS A N 4
ATOM 7085 C CA . LYS A 1 96 ? 19.534 -6.296 3.205 1.00 0.00 96 LYS A CA 4
ATOM 7086 C C . LYS A 1 96 ? 20.138 -7.705 3.154 1.00 0.00 96 LYS A C 4
ATOM 7087 O O . LYS A 1 96 ? 21.318 -7.883 2.940 1.00 0.00 96 LYS A O 4
ATOM 7106 N N . LYS A 1 97 ? 19.338 -8.715 3.346 1.00 0.00 97 LYS A N 4
ATOM 7107 C CA . LYS A 1 97 ? 19.869 -10.109 3.307 1.00 0.00 97 LYS A CA 4
ATOM 7108 C C . LYS A 1 97 ? 20.707 -10.322 2.040 1.00 0.00 97 LYS A C 4
ATOM 7109 O O . LYS A 1 97 ? 21.690 -11.035 2.049 1.00 0.00 97 LYS A O 4
ATOM 7128 N N . ASP A 1 98 ? 20.331 -9.702 0.954 1.00 0.00 98 ASP A N 4
ATOM 7129 C CA . ASP A 1 98 ? 21.118 -9.861 -0.304 1.00 0.00 98 ASP A CA 4
ATOM 7130 C C . ASP A 1 98 ? 21.997 -8.625 -0.537 1.00 0.00 98 ASP A C 4
ATOM 7131 O O . ASP A 1 98 ? 22.992 -8.679 -1.233 1.00 0.00 98 ASP A O 4
ATOM 7140 N N . LYS A 1 99 ? 21.631 -7.513 0.042 1.00 0.00 99 LYS A N 4
ATOM 7141 C CA . LYS A 1 99 ? 22.435 -6.267 -0.140 1.00 0.00 99 LYS A CA 4
ATOM 7142 C C . LYS A 1 99 ? 23.314 -6.007 1.091 1.00 0.00 99 LYS A C 4
ATOM 7143 O O . LYS A 1 99 ? 24.518 -5.877 1.000 1.00 0.00 99 LYS A O 4
ATOM 7162 N N . LYS A 1 100 ? 22.708 -5.953 2.239 1.00 0.00 100 LYS A N 4
ATOM 7163 C CA . LYS A 1 100 ? 23.464 -5.729 3.509 1.00 0.00 100 LYS A CA 4
ATOM 7164 C C . LYS A 1 100 ? 24.414 -6.903 3.769 1.00 0.00 100 LYS A C 4
ATOM 7165 O O . LYS A 1 100 ? 25.300 -6.829 4.599 1.00 0.00 100 LYS A O 4
ATOM 7184 N N . LYS A 1 101 ? 24.221 -7.991 3.075 1.00 0.00 101 LYS A N 4
ATOM 7185 C CA . LYS A 1 101 ? 25.084 -9.186 3.280 1.00 0.00 101 LYS A CA 4
ATOM 7186 C C . LYS A 1 101 ? 26.570 -8.807 3.281 1.00 0.00 101 LYS A C 4
ATOM 7187 O O . LYS A 1 101 ? 27.341 -9.308 4.075 1.00 0.00 101 LYS A O 4
ATOM 7206 N N . LYS A 1 102 ? 26.984 -7.932 2.406 1.00 0.00 102 LYS A N 4
ATOM 7207 C CA . LYS A 1 102 ? 28.425 -7.545 2.381 1.00 0.00 102 LYS A CA 4
ATOM 7208 C C . LYS A 1 102 ? 28.596 -6.080 2.788 1.00 0.00 102 LYS A C 4
ATOM 7209 O O . LYS A 1 102 ? 27.794 -5.231 2.452 1.00 0.00 102 LYS A O 4
ATOM 7228 N N . LYS A 1 103 ? 29.640 -5.781 3.511 1.00 0.00 103 LYS A N 4
ATOM 7229 C CA . LYS A 1 103 ? 29.877 -4.375 3.947 1.00 0.00 103 LYS A CA 4
ATOM 7230 C C . LYS A 1 103 ? 31.009 -3.752 3.124 1.00 0.00 103 LYS A C 4
ATOM 7231 O O . LYS A 1 103 ? 31.997 -4.394 2.828 1.00 0.00 103 LYS A O 4
ATOM 7250 N N . LYS A 1 104 ? 30.876 -2.508 2.754 1.00 0.00 104 LYS A N 4
ATOM 7251 C CA . LYS A 1 104 ? 31.952 -1.853 1.954 1.00 0.00 104 LYS A CA 4
ATOM 7252 C C . LYS A 1 104 ? 32.831 -0.983 2.859 1.00 0.00 104 LYS A C 4
ATOM 7253 O O . LYS A 1 104 ? 33.783 -1.510 3.410 1.00 0.00 104 LYS A O 4
ATOM 7273 N N . MET A 1 1 ? -12.117 9.365 13.879 1.00 0.00 1 MET A N 5
ATOM 7274 C CA . MET A 1 1 ? -11.478 8.103 13.404 1.00 0.00 1 MET A CA 5
ATOM 7275 C C . MET A 1 1 ? -12.525 6.995 13.259 1.00 0.00 1 MET A C 5
ATOM 7276 O O . MET A 1 1 ? -13.246 6.684 14.183 1.00 0.00 1 MET A O 5
ATOM 7292 N N . LYS A 1 2 ? -12.582 6.384 12.106 1.00 0.00 2 LYS A N 5
ATOM 7293 C CA . LYS A 1 2 ? -13.554 5.273 11.877 1.00 0.00 2 LYS A CA 5
ATOM 7294 C C . LYS A 1 2 ? -13.110 4.432 10.674 1.00 0.00 2 LYS A C 5
ATOM 7295 O O . LYS A 1 2 ? -12.333 3.507 10.810 1.00 0.00 2 LYS A O 5
ATOM 7314 N N . GLU A 1 3 ? -13.589 4.740 9.499 1.00 0.00 3 GLU A N 5
ATOM 7315 C CA . GLU A 1 3 ? -13.185 3.953 8.300 1.00 0.00 3 GLU A CA 5
ATOM 7316 C C . GLU A 1 3 ? -12.903 4.879 7.111 1.00 0.00 3 GLU A C 5
ATOM 7317 O O . GLU A 1 3 ? -13.607 5.840 6.875 1.00 0.00 3 GLU A O 5
ATOM 7329 N N . SER A 1 4 ? -11.893 4.569 6.345 1.00 0.00 4 SER A N 5
ATOM 7330 C CA . SER A 1 4 ? -11.566 5.390 5.144 1.00 0.00 4 SER A CA 5
ATOM 7331 C C . SER A 1 4 ? -11.079 4.454 4.036 1.00 0.00 4 SER A C 5
ATOM 7332 O O . SER A 1 4 ? -10.405 3.478 4.301 1.00 0.00 4 SER A O 5
ATOM 7340 N N . VAL A 1 5 ? -11.447 4.700 2.810 1.00 0.00 5 VAL A N 5
ATOM 7341 C CA . VAL A 1 5 ? -11.030 3.765 1.724 1.00 0.00 5 VAL A CA 5
ATOM 7342 C C . VAL A 1 5 ? -9.691 4.158 1.093 1.00 0.00 5 VAL A C 5
ATOM 7343 O O . VAL A 1 5 ? -9.426 5.305 0.792 1.00 0.00 5 VAL A O 5
ATOM 7356 N N . VAL A 1 6 ? -8.868 3.169 0.864 1.00 0.00 6 VAL A N 5
ATOM 7357 C CA . VAL A 1 6 ? -7.547 3.378 0.218 1.00 0.00 6 VAL A CA 5
ATOM 7358 C C . VAL A 1 6 ? -7.419 2.365 -0.921 1.00 0.00 6 VAL A C 5
ATOM 7359 O O . VAL A 1 6 ? -7.966 1.281 -0.854 1.00 0.00 6 VAL A O 5
ATOM 7372 N N . TRP A 1 7 ? -6.756 2.707 -1.981 1.00 0.00 7 TRP A N 5
ATOM 7373 C CA . TRP A 1 7 ? -6.667 1.750 -3.123 1.00 0.00 7 TRP A CA 5
ATOM 7374 C C . TRP A 1 7 ? -5.222 1.361 -3.484 1.00 0.00 7 TRP A C 5
ATOM 7375 O O . TRP A 1 7 ? -4.270 2.078 -3.246 1.00 0.00 7 TRP A O 5
ATOM 7396 N N . THR A 1 8 ? -5.116 0.248 -4.153 1.00 0.00 8 THR A N 5
ATOM 7397 C CA . THR A 1 8 ? -3.781 -0.204 -4.668 1.00 0.00 8 THR A CA 5
ATOM 7398 C C . THR A 1 8 ? -3.393 0.631 -5.895 1.00 0.00 8 THR A C 5
ATOM 7399 O O . THR A 1 8 ? -2.258 1.027 -6.068 1.00 0.00 8 THR A O 5
ATOM 7410 N N . VAL A 1 9 ? -4.346 0.869 -6.763 1.00 0.00 9 VAL A N 5
ATOM 7411 C CA . VAL A 1 9 ? -4.077 1.644 -8.014 1.00 0.00 9 VAL A CA 5
ATOM 7412 C C . VAL A 1 9 ? -4.034 3.155 -7.754 1.00 0.00 9 VAL A C 5
ATOM 7413 O O . VAL A 1 9 ? -3.322 3.880 -8.417 1.00 0.00 9 VAL A O 5
ATOM 7426 N N . ASN A 1 10 ? -4.797 3.646 -6.819 1.00 0.00 10 ASN A N 5
ATOM 7427 C CA . ASN A 1 10 ? -4.780 5.117 -6.568 1.00 0.00 10 ASN A CA 5
ATOM 7428 C C . ASN A 1 10 ? -3.621 5.490 -5.638 1.00 0.00 10 ASN A C 5
ATOM 7429 O O . ASN A 1 10 ? -3.397 6.649 -5.348 1.00 0.00 10 ASN A O 5
ATOM 7440 N N . LEU A 1 11 ? -2.868 4.524 -5.182 1.00 0.00 11 LEU A N 5
ATOM 7441 C CA . LEU A 1 11 ? -1.713 4.828 -4.292 1.00 0.00 11 LEU A CA 5
ATOM 7442 C C . LEU A 1 11 ? -0.403 4.657 -5.069 1.00 0.00 11 LEU A C 5
ATOM 7443 O O . LEU A 1 11 ? 0.654 5.056 -4.619 1.00 0.00 11 LEU A O 5
ATOM 7459 N N . ASP A 1 12 ? -0.460 4.051 -6.227 1.00 0.00 12 ASP A N 5
ATOM 7460 C CA . ASP A 1 12 ? 0.783 3.837 -7.016 1.00 0.00 12 ASP A CA 5
ATOM 7461 C C . ASP A 1 12 ? 0.936 4.894 -8.117 1.00 0.00 12 ASP A C 5
ATOM 7462 O O . ASP A 1 12 ? 0.008 5.604 -8.454 1.00 0.00 12 ASP A O 5
ATOM 7471 N N . SER A 1 13 ? 2.109 4.987 -8.676 1.00 0.00 13 SER A N 5
ATOM 7472 C CA . SER A 1 13 ? 2.364 5.975 -9.764 1.00 0.00 13 SER A CA 5
ATOM 7473 C C . SER A 1 13 ? 2.353 5.275 -11.133 1.00 0.00 13 SER A C 5
ATOM 7474 O O . SER A 1 13 ? 2.200 5.903 -12.162 1.00 0.00 13 SER A O 5
ATOM 7482 N N . LYS A 1 14 ? 2.530 3.974 -11.149 1.00 0.00 14 LYS A N 5
ATOM 7483 C CA . LYS A 1 14 ? 2.547 3.213 -12.444 1.00 0.00 14 LYS A CA 5
ATOM 7484 C C . LYS A 1 14 ? 1.139 3.120 -13.073 1.00 0.00 14 LYS A C 5
ATOM 7485 O O . LYS A 1 14 ? 0.939 2.469 -14.078 1.00 0.00 14 LYS A O 5
ATOM 7504 N N . LYS A 1 15 ? 0.171 3.757 -12.485 1.00 0.00 15 LYS A N 5
ATOM 7505 C CA . LYS A 1 15 ? -1.218 3.703 -13.029 1.00 0.00 15 LYS A CA 5
ATOM 7506 C C . LYS A 1 15 ? -1.382 4.722 -14.164 1.00 0.00 15 LYS A C 5
ATOM 7507 O O . LYS A 1 15 ? -0.722 5.742 -14.202 1.00 0.00 15 LYS A O 5
ATOM 7526 N N . SER A 1 16 ? -2.248 4.431 -15.101 1.00 0.00 16 SER A N 5
ATOM 7527 C CA . SER A 1 16 ? -2.461 5.348 -16.264 1.00 0.00 16 SER A CA 5
ATOM 7528 C C . SER A 1 16 ? -3.312 6.558 -15.870 1.00 0.00 16 SER A C 5
ATOM 7529 O O . SER A 1 16 ? -3.830 6.639 -14.780 1.00 0.00 16 SER A O 5
ATOM 7537 N N . ARG A 1 17 ? -3.463 7.498 -16.762 1.00 0.00 17 ARG A N 5
ATOM 7538 C CA . ARG A 1 17 ? -4.278 8.705 -16.445 1.00 0.00 17 ARG A CA 5
ATOM 7539 C C . ARG A 1 17 ? -5.734 8.319 -16.179 1.00 0.00 17 ARG A C 5
ATOM 7540 O O . ARG A 1 17 ? -6.383 8.879 -15.318 1.00 0.00 17 ARG A O 5
ATOM 7561 N N . ALA A 1 18 ? -6.257 7.364 -16.900 1.00 0.00 18 ALA A N 5
ATOM 7562 C CA . ALA A 1 18 ? -7.672 6.958 -16.663 1.00 0.00 18 ALA A CA 5
ATOM 7563 C C . ALA A 1 18 ? -7.814 6.462 -15.225 1.00 0.00 18 ALA A C 5
ATOM 7564 O O . ALA A 1 18 ? -8.759 6.782 -14.531 1.00 0.00 18 ALA A O 5
ATOM 7571 N N . GLU A 1 19 ? -6.880 5.667 -14.783 1.00 0.00 19 GLU A N 5
ATOM 7572 C CA . GLU A 1 19 ? -6.961 5.130 -13.393 1.00 0.00 19 GLU A CA 5
ATOM 7573 C C . GLU A 1 19 ? -7.120 6.293 -12.405 1.00 0.00 19 GLU A C 5
ATOM 7574 O O . GLU A 1 19 ? -7.688 6.146 -11.342 1.00 0.00 19 GLU A O 5
ATOM 7586 N N . GLY A 1 20 ? -6.656 7.458 -12.769 1.00 0.00 20 GLY A N 5
ATOM 7587 C CA . GLY A 1 20 ? -6.817 8.644 -11.883 1.00 0.00 20 GLY A CA 5
ATOM 7588 C C . GLY A 1 20 ? -6.171 8.396 -10.526 1.00 0.00 20 GLY A C 5
ATOM 7589 O O . GLY A 1 20 ? -6.723 7.734 -9.670 1.00 0.00 20 GLY A O 5
ATOM 7593 N N . ARG A 1 21 ? -5.004 8.932 -10.324 1.00 0.00 21 ARG A N 5
ATOM 7594 C CA . ARG A 1 21 ? -4.313 8.741 -9.020 1.00 0.00 21 ARG A CA 5
ATOM 7595 C C . ARG A 1 21 ? -5.038 9.512 -7.914 1.00 0.00 21 ARG A C 5
ATOM 7596 O O . ARG A 1 21 ? -5.753 10.462 -8.166 1.00 0.00 21 ARG A O 5
ATOM 7617 N N . ARG A 1 22 ? -4.823 9.130 -6.689 1.00 0.00 22 ARG A N 5
ATOM 7618 C CA . ARG A 1 22 ? -5.454 9.852 -5.552 1.00 0.00 22 ARG A CA 5
ATOM 7619 C C . ARG A 1 22 ? -4.377 10.214 -4.529 1.00 0.00 22 ARG A C 5
ATOM 7620 O O . ARG A 1 22 ? -4.669 10.631 -3.426 1.00 0.00 22 ARG A O 5
ATOM 7641 N N . ILE A 1 23 ? -3.127 10.044 -4.882 1.00 0.00 23 ILE A N 5
ATOM 7642 C CA . ILE A 1 23 ? -2.026 10.360 -3.939 1.00 0.00 23 ILE A CA 5
ATOM 7643 C C . ILE A 1 23 ? -1.047 11.335 -4.616 1.00 0.00 23 ILE A C 5
ATOM 7644 O O . ILE A 1 23 ? -0.809 11.242 -5.803 1.00 0.00 23 ILE A O 5
ATOM 7660 N N . PRO A 1 24 ? -0.497 12.226 -3.835 1.00 0.00 24 PRO A N 5
ATOM 7661 C CA . PRO A 1 24 ? 0.473 13.197 -4.379 1.00 0.00 24 PRO A CA 5
ATOM 7662 C C . PRO A 1 24 ? 1.772 12.480 -4.755 1.00 0.00 24 PRO A C 5
ATOM 7663 O O . PRO A 1 24 ? 2.296 11.675 -4.010 1.00 0.00 24 PRO A O 5
ATOM 7674 N N . ARG A 1 25 ? 2.275 12.766 -5.915 1.00 0.00 25 ARG A N 5
ATOM 7675 C CA . ARG A 1 25 ? 3.528 12.116 -6.395 1.00 0.00 25 ARG A CA 5
ATOM 7676 C C . ARG A 1 25 ? 4.673 12.300 -5.393 1.00 0.00 25 ARG A C 5
ATOM 7677 O O . ARG A 1 25 ? 5.597 11.512 -5.343 1.00 0.00 25 ARG A O 5
ATOM 7698 N N . ARG A 1 26 ? 4.635 13.345 -4.620 1.00 0.00 26 ARG A N 5
ATOM 7699 C CA . ARG A 1 26 ? 5.738 13.595 -3.645 1.00 0.00 26 ARG A CA 5
ATOM 7700 C C . ARG A 1 26 ? 5.904 12.416 -2.681 1.00 0.00 26 ARG A C 5
ATOM 7701 O O . ARG A 1 26 ? 7.007 12.077 -2.298 1.00 0.00 26 ARG A O 5
ATOM 7722 N N . PHE A 1 27 ? 4.835 11.784 -2.281 1.00 0.00 27 PHE A N 5
ATOM 7723 C CA . PHE A 1 27 ? 4.967 10.632 -1.341 1.00 0.00 27 PHE A CA 5
ATOM 7724 C C . PHE A 1 27 ? 4.238 9.399 -1.882 1.00 0.00 27 PHE A C 5
ATOM 7725 O O . PHE A 1 27 ? 3.662 8.633 -1.136 1.00 0.00 27 PHE A O 5
ATOM 7742 N N . ALA A 1 28 ? 4.256 9.199 -3.170 1.00 0.00 28 ALA A N 5
ATOM 7743 C CA . ALA A 1 28 ? 3.557 8.008 -3.741 1.00 0.00 28 ALA A CA 5
ATOM 7744 C C . ALA A 1 28 ? 4.569 6.939 -4.178 1.00 0.00 28 ALA A C 5
ATOM 7745 O O . ALA A 1 28 ? 5.596 7.244 -4.751 1.00 0.00 28 ALA A O 5
ATOM 7752 N N . VAL A 1 29 ? 4.295 5.689 -3.897 1.00 0.00 29 VAL A N 5
ATOM 7753 C CA . VAL A 1 29 ? 5.251 4.604 -4.280 1.00 0.00 29 VAL A CA 5
ATOM 7754 C C . VAL A 1 29 ? 4.817 3.968 -5.611 1.00 0.00 29 VAL A C 5
ATOM 7755 O O . VAL A 1 29 ? 3.698 3.516 -5.738 1.00 0.00 29 VAL A O 5
ATOM 7768 N N . PRO A 1 30 ? 5.717 3.964 -6.572 1.00 0.00 30 PRO A N 5
ATOM 7769 C CA . PRO A 1 30 ? 5.403 3.389 -7.909 1.00 0.00 30 PRO A CA 5
ATOM 7770 C C . PRO A 1 30 ? 5.144 1.885 -7.808 1.00 0.00 30 PRO A C 5
ATOM 7771 O O . PRO A 1 30 ? 5.896 1.161 -7.187 1.00 0.00 30 PRO A O 5
ATOM 7782 N N . ASN A 1 31 ? 4.082 1.403 -8.409 1.00 0.00 31 ASN A N 5
ATOM 7783 C CA . ASN A 1 31 ? 3.788 -0.062 -8.331 1.00 0.00 31 ASN A CA 5
ATOM 7784 C C . ASN A 1 31 ? 3.607 -0.484 -6.870 1.00 0.00 31 ASN A C 5
ATOM 7785 O O . ASN A 1 31 ? 4.399 -1.225 -6.323 1.00 0.00 31 ASN A O 5
ATOM 7796 N N . VAL A 1 32 ? 2.588 0.016 -6.225 1.00 0.00 32 VAL A N 5
ATOM 7797 C CA . VAL A 1 32 ? 2.379 -0.320 -4.787 1.00 0.00 32 VAL A CA 5
ATOM 7798 C C . VAL A 1 32 ? 2.271 -1.830 -4.601 1.00 0.00 32 VAL A C 5
ATOM 7799 O O . VAL A 1 32 ? 1.514 -2.506 -5.269 1.00 0.00 32 VAL A O 5
ATOM 7812 N N . LYS A 1 33 ? 3.046 -2.359 -3.696 1.00 0.00 33 LYS A N 5
ATOM 7813 C CA . LYS A 1 33 ? 3.031 -3.824 -3.446 1.00 0.00 33 LYS A CA 5
ATOM 7814 C C . LYS A 1 33 ? 2.281 -4.133 -2.151 1.00 0.00 33 LYS A C 5
ATOM 7815 O O . LYS A 1 33 ? 2.330 -3.381 -1.203 1.00 0.00 33 LYS A O 5
ATOM 7834 N N . LEU A 1 34 ? 1.594 -5.240 -2.088 1.00 0.00 34 LEU A N 5
ATOM 7835 C CA . LEU A 1 34 ? 0.864 -5.576 -0.834 1.00 0.00 34 LEU A CA 5
ATOM 7836 C C . LEU A 1 34 ? 1.846 -5.597 0.334 1.00 0.00 34 LEU A C 5
ATOM 7837 O O . LEU A 1 34 ? 1.529 -5.208 1.440 1.00 0.00 34 LEU A O 5
ATOM 7853 N N . HIS A 1 35 ? 3.034 -6.069 0.090 1.00 0.00 35 HIS A N 5
ATOM 7854 C CA . HIS A 1 35 ? 4.045 -6.142 1.175 1.00 0.00 35 HIS A CA 5
ATOM 7855 C C . HIS A 1 35 ? 4.232 -4.784 1.856 1.00 0.00 35 HIS A C 5
ATOM 7856 O O . HIS A 1 35 ? 4.330 -4.713 3.060 1.00 0.00 35 HIS A O 5
ATOM 7870 N N . GLU A 1 36 ? 4.266 -3.701 1.121 1.00 0.00 36 GLU A N 5
ATOM 7871 C CA . GLU A 1 36 ? 4.430 -2.379 1.798 1.00 0.00 36 GLU A CA 5
ATOM 7872 C C . GLU A 1 36 ? 3.129 -1.968 2.494 1.00 0.00 36 GLU A C 5
ATOM 7873 O O . GLU A 1 36 ? 3.134 -1.460 3.596 1.00 0.00 36 GLU A O 5
ATOM 7885 N N . LEU A 1 37 ? 2.020 -2.163 1.837 1.00 0.00 37 LEU A N 5
ATOM 7886 C CA . LEU A 1 37 ? 0.718 -1.755 2.433 1.00 0.00 37 LEU A CA 5
ATOM 7887 C C . LEU A 1 37 ? 0.355 -2.588 3.664 1.00 0.00 37 LEU A C 5
ATOM 7888 O O . LEU A 1 37 ? 0.073 -2.051 4.711 1.00 0.00 37 LEU A O 5
ATOM 7904 N N . VAL A 1 38 ? 0.339 -3.884 3.554 1.00 0.00 38 VAL A N 5
ATOM 7905 C CA . VAL A 1 38 ? -0.042 -4.725 4.730 1.00 0.00 38 VAL A CA 5
ATOM 7906 C C . VAL A 1 38 ? 1.040 -4.696 5.821 1.00 0.00 38 VAL A C 5
ATOM 7907 O O . VAL A 1 38 ? 0.746 -4.587 6.995 1.00 0.00 38 VAL A O 5
ATOM 7920 N N . GLU A 1 39 ? 2.281 -4.806 5.444 1.00 0.00 39 GLU A N 5
ATOM 7921 C CA . GLU A 1 39 ? 3.389 -4.801 6.455 1.00 0.00 39 GLU A CA 5
ATOM 7922 C C . GLU A 1 39 ? 3.447 -3.488 7.252 1.00 0.00 39 GLU A C 5
ATOM 7923 O O . GLU A 1 39 ? 3.851 -3.474 8.398 1.00 0.00 39 GLU A O 5
ATOM 7935 N N . ALA A 1 40 ? 3.056 -2.387 6.671 1.00 0.00 40 ALA A N 5
ATOM 7936 C CA . ALA A 1 40 ? 3.107 -1.093 7.420 1.00 0.00 40 ALA A CA 5
ATOM 7937 C C . ALA A 1 40 ? 2.161 -1.135 8.624 1.00 0.00 40 ALA A C 5
ATOM 7938 O O . ALA A 1 40 ? 2.475 -0.658 9.695 1.00 0.00 40 ALA A O 5
ATOM 7945 N N . SER A 1 41 ? 1.006 -1.707 8.454 1.00 0.00 41 SER A N 5
ATOM 7946 C CA . SER A 1 41 ? 0.032 -1.792 9.584 1.00 0.00 41 SER A CA 5
ATOM 7947 C C . SER A 1 41 ? 0.643 -2.551 10.763 1.00 0.00 41 SER A C 5
ATOM 7948 O O . SER A 1 41 ? 0.371 -2.257 11.907 1.00 0.00 41 SER A O 5
ATOM 7956 N N . LYS A 1 42 ? 1.461 -3.530 10.493 1.00 0.00 42 LYS A N 5
ATOM 7957 C CA . LYS A 1 42 ? 2.078 -4.308 11.604 1.00 0.00 42 LYS A CA 5
ATOM 7958 C C . LYS A 1 42 ? 2.825 -3.365 12.541 1.00 0.00 42 LYS A C 5
ATOM 7959 O O . LYS A 1 42 ? 2.874 -3.567 13.738 1.00 0.00 42 LYS A O 5
ATOM 7978 N N . GLU A 1 43 ? 3.408 -2.337 12.001 1.00 0.00 43 GLU A N 5
ATOM 7979 C CA . GLU A 1 43 ? 4.156 -1.374 12.848 1.00 0.00 43 GLU A CA 5
ATOM 7980 C C . GLU A 1 43 ? 3.233 -0.765 13.914 1.00 0.00 43 GLU A C 5
ATOM 7981 O O . GLU A 1 43 ? 3.625 -0.573 15.048 1.00 0.00 43 GLU A O 5
ATOM 7993 N N . LEU A 1 44 ? 2.011 -0.463 13.563 1.00 0.00 44 LEU A N 5
ATOM 7994 C CA . LEU A 1 44 ? 1.071 0.128 14.565 1.00 0.00 44 LEU A CA 5
ATOM 7995 C C . LEU A 1 44 ? 0.066 -0.924 15.059 1.00 0.00 44 LEU A C 5
ATOM 7996 O O . LEU A 1 44 ? -0.618 -0.726 16.044 1.00 0.00 44 LEU A O 5
ATOM 8012 N N . GLY A 1 45 ? -0.023 -2.042 14.388 1.00 0.00 45 GLY A N 5
ATOM 8013 C CA . GLY A 1 45 ? -0.974 -3.107 14.823 1.00 0.00 45 GLY A CA 5
ATOM 8014 C C . GLY A 1 45 ? -2.427 -2.634 14.659 1.00 0.00 45 GLY A C 5
ATOM 8015 O O . GLY A 1 45 ? -3.347 -3.287 15.109 1.00 0.00 45 GLY A O 5
ATOM 8019 N N . LEU A 1 46 ? -2.645 -1.514 14.019 1.00 0.00 46 LEU A N 5
ATOM 8020 C CA . LEU A 1 46 ? -4.042 -1.013 13.835 1.00 0.00 46 LEU A CA 5
ATOM 8021 C C . LEU A 1 46 ? -4.017 0.266 12.993 1.00 0.00 46 LEU A C 5
ATOM 8022 O O . LEU A 1 46 ? -3.427 1.254 13.379 1.00 0.00 46 LEU A O 5
ATOM 8038 N N . LYS A 1 47 ? -4.648 0.261 11.848 1.00 0.00 47 LYS A N 5
ATOM 8039 C CA . LYS A 1 47 ? -4.643 1.480 10.995 1.00 0.00 47 LYS A CA 5
ATOM 8040 C C . LYS A 1 47 ? -5.506 1.252 9.757 1.00 0.00 47 LYS A C 5
ATOM 8041 O O . LYS A 1 47 ? -6.291 2.096 9.370 1.00 0.00 47 LYS A O 5
ATOM 8060 N N . PHE A 1 48 ? -5.356 0.123 9.118 1.00 0.00 48 PHE A N 5
ATOM 8061 C CA . PHE A 1 48 ? -6.158 -0.140 7.895 1.00 0.00 48 PHE A CA 5
ATOM 8062 C C . PHE A 1 48 ? -6.428 -1.645 7.717 1.00 0.00 48 PHE A C 5
ATOM 8063 O O . PHE A 1 48 ? -5.955 -2.473 8.469 1.00 0.00 48 PHE A O 5
ATOM 8080 N N . ARG A 1 49 ? -7.179 -1.984 6.708 1.00 0.00 49 ARG A N 5
ATOM 8081 C CA . ARG A 1 49 ? -7.492 -3.410 6.435 1.00 0.00 49 ARG A CA 5
ATOM 8082 C C . ARG A 1 49 ? -7.518 -3.614 4.928 1.00 0.00 49 ARG A C 5
ATOM 8083 O O . ARG A 1 49 ? -7.817 -2.702 4.181 1.00 0.00 49 ARG A O 5
ATOM 8104 N N . ALA A 1 50 ? -7.202 -4.785 4.466 1.00 0.00 50 ALA A N 5
ATOM 8105 C CA . ALA A 1 50 ? -7.207 -5.003 2.999 1.00 0.00 50 ALA A CA 5
ATOM 8106 C C . ALA A 1 50 ? -8.439 -5.802 2.572 1.00 0.00 50 ALA A C 5
ATOM 8107 O O . ALA A 1 50 ? -8.899 -6.683 3.272 1.00 0.00 50 ALA A O 5
ATOM 8114 N N . GLU A 1 51 ? -8.967 -5.505 1.418 1.00 0.00 51 GLU A N 5
ATOM 8115 C CA . GLU A 1 51 ? -10.160 -6.248 0.926 1.00 0.00 51 GLU A CA 5
ATOM 8116 C C . GLU A 1 51 ? -9.819 -6.940 -0.395 1.00 0.00 51 GLU A C 5
ATOM 8117 O O . GLU A 1 51 ? -9.046 -6.436 -1.185 1.00 0.00 51 GLU A O 5
ATOM 8129 N N . GLU A 1 52 ? -10.379 -8.090 -0.641 1.00 0.00 52 GLU A N 5
ATOM 8130 C CA . GLU A 1 52 ? -10.069 -8.803 -1.911 1.00 0.00 52 GLU A CA 5
ATOM 8131 C C . GLU A 1 52 ? -11.354 -9.119 -2.682 1.00 0.00 52 GLU A C 5
ATOM 8132 O O . GLU A 1 52 ? -12.374 -9.441 -2.106 1.00 0.00 52 GLU A O 5
ATOM 8144 N N . LYS A 1 53 ? -11.306 -9.032 -3.983 1.00 0.00 53 LYS A N 5
ATOM 8145 C CA . LYS A 1 53 ? -12.514 -9.330 -4.804 1.00 0.00 53 LYS A CA 5
ATOM 8146 C C . LYS A 1 53 ? -12.119 -10.235 -5.981 1.00 0.00 53 LYS A C 5
ATOM 8147 O O . LYS A 1 53 ? -11.316 -11.134 -5.832 1.00 0.00 53 LYS A O 5
ATOM 8166 N N . LYS A 1 54 ? -12.669 -10.012 -7.151 1.00 0.00 54 LYS A N 5
ATOM 8167 C CA . LYS A 1 54 ? -12.311 -10.863 -8.325 1.00 0.00 54 LYS A CA 5
ATOM 8168 C C . LYS A 1 54 ? -12.606 -12.337 -8.030 1.00 0.00 54 LYS A C 5
ATOM 8169 O O . LYS A 1 54 ? -11.888 -12.991 -7.300 1.00 0.00 54 LYS A O 5
ATOM 8188 N N . TYR A 1 55 ? -13.661 -12.862 -8.601 1.00 0.00 55 TYR A N 5
ATOM 8189 C CA . TYR A 1 55 ? -14.017 -14.295 -8.369 1.00 0.00 55 TYR A CA 5
ATOM 8190 C C . TYR A 1 55 ? -12.782 -15.204 -8.490 1.00 0.00 55 TYR A C 5
ATOM 8191 O O . TYR A 1 55 ? -12.500 -15.971 -7.592 1.00 0.00 55 TYR A O 5
ATOM 8209 N N . PRO A 1 56 ? -12.079 -15.097 -9.595 1.00 0.00 56 PRO A N 5
ATOM 8210 C CA . PRO A 1 56 ? -10.872 -15.939 -9.798 1.00 0.00 56 PRO A CA 5
ATOM 8211 C C . PRO A 1 56 ? -9.768 -15.537 -8.813 1.00 0.00 56 PRO A C 5
ATOM 8212 O O . PRO A 1 56 ? -9.718 -14.418 -8.344 1.00 0.00 56 PRO A O 5
ATOM 8223 N N . LYS A 1 57 ? -8.894 -16.451 -8.483 1.00 0.00 57 LYS A N 5
ATOM 8224 C CA . LYS A 1 57 ? -7.807 -16.132 -7.512 1.00 0.00 57 LYS A CA 5
ATOM 8225 C C . LYS A 1 57 ? -7.014 -14.902 -7.961 1.00 0.00 57 LYS A C 5
ATOM 8226 O O . LYS A 1 57 ? -6.990 -13.894 -7.284 1.00 0.00 57 LYS A O 5
ATOM 8245 N N . SER A 1 58 ? -6.363 -14.985 -9.099 1.00 0.00 58 SER A N 5
ATOM 8246 C CA . SER A 1 58 ? -5.553 -13.831 -9.615 1.00 0.00 58 SER A CA 5
ATOM 8247 C C . SER A 1 58 ? -4.775 -13.151 -8.479 1.00 0.00 58 SER A C 5
ATOM 8248 O O . SER A 1 58 ? -5.261 -12.234 -7.849 1.00 0.00 58 SER A O 5
ATOM 8256 N N . TRP A 1 59 ? -3.580 -13.597 -8.205 1.00 0.00 59 TRP A N 5
ATOM 8257 C CA . TRP A 1 59 ? -2.793 -12.975 -7.101 1.00 0.00 59 TRP A CA 5
ATOM 8258 C C . TRP A 1 59 ? -2.651 -11.464 -7.322 1.00 0.00 59 TRP A C 5
ATOM 8259 O O . TRP A 1 59 ? -3.454 -10.687 -6.851 1.00 0.00 5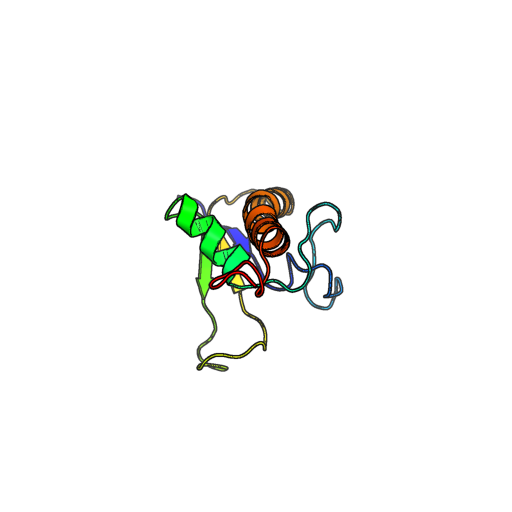9 TRP A O 5
ATOM 8280 N N . TRP A 1 60 ? -1.637 -11.036 -8.024 1.00 0.00 60 TRP A N 5
ATOM 8281 C CA . TRP A 1 60 ? -1.460 -9.573 -8.256 1.00 0.00 60 TRP A CA 5
ATOM 8282 C C . TRP A 1 60 ? -2.369 -9.088 -9.389 1.00 0.00 60 TRP A C 5
ATOM 8283 O O . TRP A 1 60 ? -2.726 -7.930 -9.458 1.00 0.00 60 TRP A O 5
ATOM 8304 N N . GLU A 1 61 ? -2.725 -9.959 -10.292 1.00 0.00 61 GLU A N 5
ATOM 8305 C CA . GLU A 1 61 ? -3.590 -9.538 -11.433 1.00 0.00 61 GLU A CA 5
ATOM 8306 C C . GLU A 1 61 ? -4.885 -8.879 -10.938 1.00 0.00 61 GLU A C 5
ATOM 8307 O O . GLU A 1 61 ? -5.355 -7.918 -11.513 1.00 0.00 61 GLU A O 5
ATOM 8319 N N . GLU A 1 62 ? -5.470 -9.385 -9.886 1.00 0.00 62 GLU A N 5
ATOM 8320 C CA . GLU A 1 62 ? -6.737 -8.775 -9.378 1.00 0.00 62 GLU A CA 5
ATOM 8321 C C . GLU A 1 62 ? -6.458 -7.450 -8.657 1.00 0.00 62 GLU A C 5
ATOM 8322 O O . GLU A 1 62 ? -7.362 -6.686 -8.378 1.00 0.00 62 GLU A O 5
ATOM 8334 N N . GLY A 1 63 ? -5.222 -7.174 -8.337 1.00 0.00 63 GLY A N 5
ATOM 8335 C CA . GLY A 1 63 ? -4.912 -5.905 -7.622 1.00 0.00 63 GLY A CA 5
ATOM 8336 C C . GLY A 1 63 ? -5.324 -6.048 -6.157 1.00 0.00 63 GLY A C 5
ATOM 8337 O O . GLY A 1 63 ? -4.809 -6.881 -5.436 1.00 0.00 63 GLY A O 5
ATOM 8341 N N . GLY A 1 64 ? -6.252 -5.249 -5.708 1.00 0.00 64 GLY A N 5
ATOM 8342 C CA . GLY A 1 64 ? -6.699 -5.347 -4.290 1.00 0.00 64 GLY A CA 5
ATOM 8343 C C . GLY A 1 64 ? -6.994 -3.948 -3.752 1.00 0.00 64 GLY A C 5
ATOM 8344 O O . GLY A 1 64 ? -6.526 -2.962 -4.277 1.00 0.00 64 GLY A O 5
ATOM 8348 N N . ARG A 1 65 ? -7.780 -3.846 -2.720 1.00 0.00 65 ARG A N 5
ATOM 8349 C CA . ARG A 1 65 ? -8.107 -2.500 -2.168 1.00 0.00 65 ARG A CA 5
ATOM 8350 C C . ARG A 1 65 ? -7.915 -2.508 -0.655 1.00 0.00 65 ARG A C 5
ATOM 8351 O O . ARG A 1 65 ? -8.135 -3.508 0.001 1.00 0.00 65 ARG A O 5
ATOM 8372 N N . VAL A 1 66 ? -7.507 -1.409 -0.092 1.00 0.00 66 VAL A N 5
ATOM 8373 C CA . VAL A 1 66 ? -7.304 -1.380 1.389 1.00 0.00 66 VAL A CA 5
ATOM 8374 C C . VAL A 1 66 ? -8.119 -0.260 2.035 1.00 0.00 66 VAL A C 5
ATOM 8375 O O . VAL A 1 66 ? -8.417 0.746 1.427 1.00 0.00 66 VAL A O 5
ATOM 8388 N N . VAL A 1 67 ? -8.463 -0.426 3.281 1.00 0.00 67 VAL A N 5
ATOM 8389 C CA . VAL A 1 67 ? -9.240 0.630 3.986 1.00 0.00 67 VAL A CA 5
ATOM 8390 C C . VAL A 1 67 ? -8.505 1.050 5.257 1.00 0.00 67 VAL A C 5
ATOM 8391 O O . VAL A 1 67 ? -8.070 0.228 6.031 1.00 0.00 67 VAL A O 5
ATOM 8404 N N . VAL A 1 68 ? -8.383 2.320 5.484 1.00 0.00 68 VAL A N 5
ATOM 8405 C CA . VAL A 1 68 ? -7.686 2.804 6.710 1.00 0.00 68 VAL A CA 5
ATOM 8406 C C . VAL A 1 68 ? -8.700 3.488 7.608 1.00 0.00 68 VAL A C 5
ATOM 8407 O O . VAL A 1 68 ? -9.568 4.179 7.124 1.00 0.00 68 VAL A O 5
ATOM 8420 N N . GLU A 1 69 ? -8.624 3.321 8.901 1.00 0.00 69 GLU A N 5
ATOM 8421 C CA . GLU A 1 69 ? -9.643 4.016 9.731 1.00 0.00 69 GLU A CA 5
ATOM 8422 C C . GLU A 1 69 ? -9.305 5.504 9.793 1.00 0.00 69 GLU A C 5
ATOM 8423 O O . GLU A 1 69 ? -8.354 5.914 10.424 1.00 0.00 69 GLU A O 5
ATOM 8435 N N . LYS A 1 70 ? -10.073 6.303 9.099 1.00 0.00 70 LYS A N 5
ATOM 8436 C CA . LYS A 1 70 ? -9.805 7.772 9.057 1.00 0.00 70 LYS A CA 5
ATOM 8437 C C . LYS A 1 70 ? -10.880 8.451 8.216 1.00 0.00 70 LYS A C 5
ATOM 8438 O O . LYS A 1 70 ? -10.600 9.090 7.222 1.00 0.00 70 LYS A O 5
ATOM 8457 N N . ARG A 1 71 ? -12.109 8.296 8.598 1.00 0.00 71 ARG A N 5
ATOM 8458 C CA . ARG A 1 71 ? -13.211 8.905 7.816 1.00 0.00 71 ARG A CA 5
ATOM 8459 C C . ARG A 1 71 ? -13.233 10.421 8.018 1.00 0.00 71 ARG A C 5
ATOM 8460 O O . ARG A 1 71 ? -12.899 10.925 9.073 1.00 0.00 71 ARG A O 5
ATOM 8481 N N . GLY A 1 72 ? -13.605 11.150 7.005 1.00 0.00 72 GLY A N 5
ATOM 8482 C CA . GLY A 1 72 ? -13.629 12.635 7.114 1.00 0.00 72 GLY A CA 5
ATOM 8483 C C . GLY A 1 72 ? -12.392 13.193 6.413 1.00 0.00 72 GLY A C 5
ATOM 8484 O O . GLY A 1 72 ? -12.421 14.256 5.826 1.00 0.00 72 GLY A O 5
ATOM 8488 N N . THR A 1 73 ? -11.310 12.465 6.453 1.00 0.00 73 THR A N 5
ATOM 8489 C CA . THR A 1 73 ? -10.069 12.926 5.769 1.00 0.00 73 THR A CA 5
ATOM 8490 C C . THR A 1 73 ? -9.992 12.280 4.385 1.00 0.00 73 THR A C 5
ATOM 8491 O O . THR A 1 73 ? -10.680 11.319 4.107 1.00 0.00 73 THR A O 5
ATOM 8502 N N . LYS A 1 74 ? -9.168 12.791 3.513 1.00 0.00 74 LYS A N 5
ATOM 8503 C CA . LYS A 1 74 ? -9.074 12.185 2.156 1.00 0.00 74 LYS A CA 5
ATOM 8504 C C . LYS A 1 74 ? -7.610 11.854 1.806 1.00 0.00 74 LYS A C 5
ATOM 8505 O O . LYS A 1 74 ? -7.052 10.904 2.321 1.00 0.00 74 LYS A O 5
ATOM 8524 N N . THR A 1 75 ? -6.982 12.606 0.937 1.00 0.00 75 THR A N 5
ATOM 8525 C CA . THR A 1 75 ? -5.570 12.299 0.573 1.00 0.00 75 THR A CA 5
ATOM 8526 C C . THR A 1 75 ? -4.672 12.368 1.807 1.00 0.00 75 THR A C 5
ATOM 8527 O O . THR A 1 75 ? -3.752 11.590 1.951 1.00 0.00 75 THR A O 5
ATOM 8538 N N . LYS A 1 76 ? -4.913 13.295 2.694 1.00 0.00 76 LYS A N 5
ATOM 8539 C CA . LYS A 1 76 ? -4.043 13.393 3.901 1.00 0.00 76 LYS A CA 5
ATOM 8540 C C . LYS A 1 76 ? -3.929 12.039 4.589 1.00 0.00 76 LYS A C 5
ATOM 8541 O O . LYS A 1 76 ? -2.854 11.627 4.972 1.00 0.00 76 LYS A O 5
ATOM 8560 N N . LEU A 1 77 ? -5.013 11.327 4.742 1.00 0.00 77 LEU A N 5
ATOM 8561 C CA . LEU A 1 77 ? -4.911 10.000 5.394 1.00 0.00 77 LEU A CA 5
ATOM 8562 C C . LEU A 1 77 ? -4.065 9.109 4.487 1.00 0.00 77 LEU A C 5
ATOM 8563 O O . LEU A 1 77 ? -3.178 8.408 4.934 1.00 0.00 77 LEU A O 5
ATOM 8579 N N . MET A 1 78 ? -4.322 9.148 3.210 1.00 0.00 78 MET A N 5
ATOM 8580 C CA . MET A 1 78 ? -3.518 8.322 2.279 1.00 0.00 78 MET A CA 5
ATOM 8581 C C . MET A 1 78 ? -2.065 8.763 2.418 1.00 0.00 78 MET A C 5
ATOM 8582 O O . MET A 1 78 ? -1.159 7.957 2.473 1.00 0.00 78 MET A O 5
ATOM 8596 N N . ILE A 1 79 ? -1.849 10.048 2.536 1.00 0.00 79 ILE A N 5
ATOM 8597 C CA . ILE A 1 79 ? -0.460 10.541 2.745 1.00 0.00 79 ILE A CA 5
ATOM 8598 C C . ILE A 1 79 ? 0.077 9.891 4.021 1.00 0.00 79 ILE A C 5
ATOM 8599 O O . ILE A 1 79 ? 1.155 9.332 4.036 1.00 0.00 79 ILE A O 5
ATOM 8615 N N . GLU A 1 80 ? -0.683 9.932 5.089 1.00 0.00 80 GLU A N 5
ATOM 8616 C CA . GLU A 1 80 ? -0.203 9.276 6.340 1.00 0.00 80 GLU A CA 5
ATOM 8617 C C . GLU A 1 80 ? 0.006 7.788 6.061 1.00 0.00 80 GLU A C 5
ATOM 8618 O O . GLU A 1 80 ? 1.007 7.212 6.431 1.00 0.00 80 GLU A O 5
ATOM 8630 N N . LEU A 1 81 ? -0.915 7.160 5.378 1.00 0.00 81 LEU A N 5
ATOM 8631 C CA . LEU A 1 81 ? -0.726 5.719 5.050 1.00 0.00 81 LEU A CA 5
ATOM 8632 C C . LEU A 1 81 ? 0.523 5.570 4.187 1.00 0.00 81 LEU A C 5
ATOM 8633 O O . LEU A 1 81 ? 1.327 4.680 4.379 1.00 0.00 81 LEU A O 5
ATOM 8649 N N . ALA A 1 82 ? 0.716 6.469 3.265 1.00 0.00 82 ALA A N 5
ATOM 8650 C CA . ALA A 1 82 ? 1.936 6.422 2.417 1.00 0.00 82 ALA A CA 5
ATOM 8651 C C . ALA A 1 82 ? 3.149 6.704 3.304 1.00 0.00 82 ALA A C 5
ATOM 8652 O O . ALA A 1 82 ? 4.227 6.201 3.093 1.00 0.00 82 ALA A O 5
ATOM 8659 N N . ARG A 1 83 ? 2.953 7.506 4.311 1.00 0.00 83 ARG A N 5
ATOM 8660 C CA . ARG A 1 83 ? 4.080 7.818 5.230 1.00 0.00 83 ARG A CA 5
ATOM 8661 C C . ARG A 1 83 ? 4.633 6.507 5.805 1.00 0.00 83 ARG A C 5
ATOM 8662 O O . ARG A 1 83 ? 5.818 6.247 5.753 1.00 0.00 83 ARG A O 5
ATOM 8683 N N . LYS A 1 84 ? 3.773 5.659 6.315 1.00 0.00 84 LYS A N 5
ATOM 8684 C CA . LYS A 1 84 ? 4.240 4.341 6.851 1.00 0.00 84 LYS A CA 5
ATOM 8685 C C . LYS A 1 84 ? 4.569 3.369 5.710 1.00 0.00 84 LYS A C 5
ATOM 8686 O O . LYS A 1 84 ? 5.581 2.696 5.722 1.00 0.00 84 LYS A O 5
ATOM 8705 N N . ILE A 1 85 ? 3.700 3.279 4.738 1.00 0.00 85 ILE A N 5
ATOM 8706 C CA . ILE A 1 85 ? 3.923 2.337 3.598 1.00 0.00 85 ILE A CA 5
ATOM 8707 C C . ILE A 1 85 ? 5.142 2.753 2.755 1.00 0.00 85 ILE A C 5
ATOM 8708 O O . ILE A 1 85 ? 5.914 1.922 2.321 1.00 0.00 85 ILE A O 5
ATOM 8724 N N . ALA A 1 86 ? 5.315 4.018 2.508 1.00 0.00 86 ALA A N 5
ATOM 8725 C CA . ALA A 1 86 ? 6.475 4.456 1.679 1.00 0.00 86 ALA A CA 5
ATOM 8726 C C . ALA A 1 86 ? 7.777 3.996 2.318 1.00 0.00 86 ALA A C 5
ATOM 8727 O O . ALA A 1 86 ? 8.731 3.689 1.636 1.00 0.00 86 ALA A O 5
ATOM 8734 N N . GLU A 1 87 ? 7.815 3.902 3.618 1.00 0.00 87 GLU A N 5
ATOM 8735 C CA . GLU A 1 87 ? 9.071 3.409 4.239 1.00 0.00 87 GLU A CA 5
ATOM 8736 C C . GLU A 1 87 ? 9.215 1.951 3.820 1.00 0.00 87 GLU A C 5
ATOM 8737 O O . GLU A 1 87 ? 10.256 1.516 3.375 1.00 0.00 87 GLU A O 5
ATOM 8749 N N . ILE A 1 88 ? 8.193 1.178 4.060 1.00 0.00 88 ILE A N 5
ATOM 8750 C CA . ILE A 1 88 ? 8.325 -0.284 3.768 1.00 0.00 88 ILE A CA 5
ATOM 8751 C C . ILE A 1 88 ? 8.838 -0.475 2.326 1.00 0.00 88 ILE A C 5
ATOM 8752 O O . ILE A 1 88 ? 9.850 -1.119 2.131 1.00 0.00 88 ILE A O 5
ATOM 8768 N N . ARG A 1 89 ? 8.213 0.084 1.310 1.00 0.00 89 ARG A N 5
ATOM 8769 C CA . ARG A 1 89 ? 8.787 -0.097 -0.068 1.00 0.00 89 ARG A CA 5
ATOM 8770 C C . ARG A 1 89 ? 10.236 0.411 -0.048 1.00 0.00 89 AR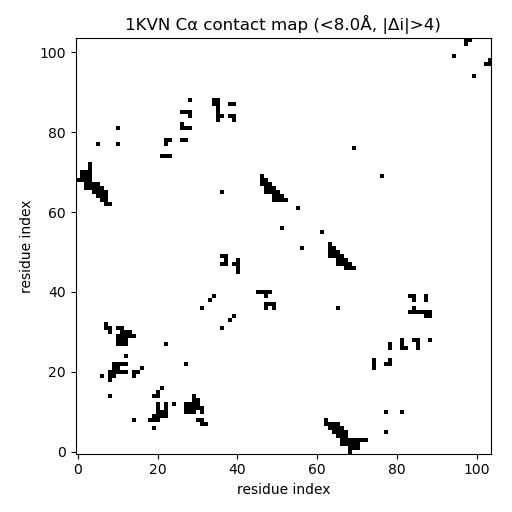G A C 5
ATOM 8771 O O . ARG A 1 89 ? 11.148 -0.204 -0.567 1.00 0.00 89 ARG A O 5
ATOM 8792 N N . GLU A 1 90 ? 10.421 1.535 0.574 1.00 0.00 90 GLU A N 5
ATOM 8793 C CA . GLU A 1 90 ? 11.782 2.132 0.683 1.00 0.00 90 GLU A CA 5
ATOM 8794 C C . GLU A 1 90 ? 12.716 1.152 1.404 1.00 0.00 90 GLU A C 5
ATOM 8795 O O . GLU A 1 90 ? 13.898 1.096 1.130 1.00 0.00 90 GLU A O 5
ATOM 8807 N N . GLN A 1 91 ? 12.192 0.354 2.298 1.00 0.00 91 GLN A N 5
ATOM 8808 C CA . GLN A 1 91 ? 13.067 -0.640 2.993 1.00 0.00 91 GLN A CA 5
ATOM 8809 C C . GLN A 1 91 ? 13.492 -1.725 2.004 1.00 0.00 91 GLN A C 5
ATOM 8810 O O . GLN A 1 91 ? 14.576 -2.269 2.087 1.00 0.00 91 GLN A O 5
ATOM 8824 N N . LYS A 1 92 ? 12.646 -2.033 1.062 1.00 0.00 92 LYS A N 5
ATOM 8825 C CA . LYS A 1 92 ? 12.997 -3.075 0.055 1.00 0.00 92 LYS A CA 5
ATOM 8826 C C . LYS A 1 92 ? 14.214 -2.631 -0.760 1.00 0.00 92 LYS A C 5
ATOM 8827 O O . LYS A 1 92 ? 15.051 -3.432 -1.131 1.00 0.00 92 LYS A O 5
ATOM 8846 N N . ARG A 1 93 ? 14.316 -1.361 -1.046 1.00 0.00 93 ARG A N 5
ATOM 8847 C CA . ARG A 1 93 ? 15.474 -0.859 -1.841 1.00 0.00 93 ARG A CA 5
ATOM 8848 C C . ARG A 1 93 ? 16.797 -1.183 -1.141 1.00 0.00 93 ARG A C 5
ATOM 8849 O O . ARG A 1 93 ? 17.786 -1.491 -1.776 1.00 0.00 93 ARG A O 5
ATOM 8870 N N . GLU A 1 94 ? 16.832 -1.102 0.161 1.00 0.00 94 GLU A N 5
ATOM 8871 C CA . GLU A 1 94 ? 18.100 -1.389 0.894 1.00 0.00 94 GLU A CA 5
ATOM 8872 C C . GLU A 1 94 ? 18.615 -2.794 0.569 1.00 0.00 94 GLU A C 5
ATOM 8873 O O . GLU A 1 94 ? 19.805 -3.040 0.572 1.00 0.00 94 GLU A O 5
ATOM 8885 N N . GLN A 1 95 ? 17.736 -3.720 0.294 1.00 0.00 95 GLN A N 5
ATOM 8886 C CA . GLN A 1 95 ? 18.197 -5.103 -0.023 1.00 0.00 95 GLN A CA 5
ATOM 8887 C C . GLN A 1 95 ? 18.539 -5.223 -1.510 1.00 0.00 95 GLN A C 5
ATOM 8888 O O . GLN A 1 95 ? 17.700 -5.044 -2.370 1.00 0.00 95 GLN A O 5
ATOM 8902 N N . LYS A 1 96 ? 19.771 -5.525 -1.817 1.00 0.00 96 LYS A N 5
ATOM 8903 C CA . LYS A 1 96 ? 20.178 -5.659 -3.244 1.00 0.00 96 LYS A CA 5
ATOM 8904 C C . LYS A 1 96 ? 20.858 -7.015 -3.466 1.00 0.00 96 LYS A C 5
ATOM 8905 O O . LYS A 1 96 ? 21.023 -7.791 -2.546 1.00 0.00 96 LYS A O 5
ATOM 8924 N N . LYS A 1 97 ? 21.249 -7.312 -4.676 1.00 0.00 97 LYS A N 5
ATOM 8925 C CA . LYS A 1 97 ? 21.910 -8.625 -4.939 1.00 0.00 97 LYS A CA 5
ATOM 8926 C C . LYS A 1 97 ? 23.112 -8.808 -4.010 1.00 0.00 97 LYS A C 5
ATOM 8927 O O . LYS A 1 97 ? 23.326 -9.870 -3.461 1.00 0.00 97 LYS A O 5
ATOM 8946 N N . ASP A 1 98 ? 23.893 -7.783 -3.825 1.00 0.00 98 ASP A N 5
ATOM 8947 C CA . ASP A 1 98 ? 25.075 -7.906 -2.926 1.00 0.00 98 ASP A CA 5
ATOM 8948 C C . ASP A 1 98 ? 24.624 -8.301 -1.519 1.00 0.00 98 ASP A C 5
ATOM 8949 O O . ASP A 1 98 ? 25.262 -9.087 -0.847 1.00 0.00 98 ASP A O 5
ATOM 8958 N N . LYS A 1 99 ? 23.526 -7.758 -1.070 1.00 0.00 99 LYS A N 5
ATOM 8959 C CA . LYS A 1 99 ? 23.026 -8.095 0.293 1.00 0.00 99 LYS A CA 5
ATOM 8960 C C . LYS A 1 99 ? 22.037 -9.272 0.231 1.00 0.00 99 LYS A C 5
ATOM 8961 O O . LYS A 1 99 ? 21.526 -9.714 1.240 1.00 0.00 99 LYS A O 5
ATOM 8980 N N . LYS A 1 100 ? 21.763 -9.780 -0.944 1.00 0.00 100 LYS A N 5
ATOM 8981 C CA . LYS A 1 100 ? 20.807 -10.922 -1.064 1.00 0.00 100 LYS A CA 5
ATOM 8982 C C . LYS A 1 100 ? 21.339 -12.143 -0.305 1.00 0.00 100 LYS A C 5
ATOM 8983 O O . LYS A 1 100 ? 22.269 -12.049 0.470 1.00 0.00 100 LYS A O 5
ATOM 9002 N N . LYS A 1 101 ? 20.754 -13.290 -0.530 1.00 0.00 101 LYS A N 5
ATOM 9003 C CA . LYS A 1 101 ? 21.221 -14.521 0.169 1.00 0.00 101 LYS A CA 5
ATOM 9004 C C . LYS A 1 101 ? 21.286 -14.279 1.679 1.00 0.00 101 LYS A C 5
ATOM 9005 O O . LYS A 1 101 ? 20.693 -13.352 2.195 1.00 0.00 101 LYS A O 5
ATOM 9024 N N . LYS A 1 102 ? 22.004 -15.102 2.394 1.00 0.00 102 LYS A N 5
ATOM 9025 C CA . LYS A 1 102 ? 22.102 -14.907 3.868 1.00 0.00 102 LYS A CA 5
ATOM 9026 C C . LYS A 1 102 ? 23.135 -13.821 4.182 1.00 0.00 102 LYS A C 5
ATOM 9027 O O . LYS A 1 102 ? 24.257 -13.865 3.719 1.00 0.00 102 LYS A O 5
ATOM 9046 N N . LYS A 1 103 ? 22.761 -12.845 4.962 1.00 0.00 103 LYS A N 5
ATOM 9047 C CA . LYS A 1 103 ? 23.717 -11.752 5.303 1.00 0.00 103 LYS A CA 5
ATOM 9048 C C . LYS A 1 103 ? 24.747 -12.242 6.326 1.00 0.00 103 LYS A C 5
ATOM 9049 O O . LYS A 1 103 ? 24.415 -12.911 7.285 1.00 0.00 103 LYS A O 5
ATOM 9068 N N . LYS A 1 104 ? 25.996 -11.914 6.128 1.00 0.00 104 LYS A N 5
ATOM 9069 C CA . LYS A 1 104 ? 27.047 -12.361 7.088 1.00 0.00 104 LYS A CA 5
ATOM 9070 C C . LYS A 1 104 ? 28.144 -11.298 7.206 1.00 0.00 104 LYS A C 5
ATOM 9071 O O . LYS A 1 104 ? 28.065 -10.494 8.120 1.00 0.00 104 LYS A O 5
ATOM 9091 N N . MET A 1 1 ? -15.292 4.996 15.379 1.00 0.00 1 MET A N 6
ATOM 9092 C CA . MET A 1 1 ? -14.714 4.292 14.195 1.00 0.00 1 MET A CA 6
ATOM 9093 C C . MET A 1 1 ? -14.615 5.250 13.005 1.00 0.00 1 MET A C 6
ATOM 9094 O O . MET A 1 1 ? -15.253 6.284 12.972 1.00 0.00 1 MET A O 6
ATOM 9110 N N . LYS A 1 2 ? -13.831 4.907 12.019 1.00 0.00 2 LYS A N 6
ATOM 9111 C CA . LYS A 1 2 ? -13.703 5.779 10.823 1.00 0.00 2 LYS A CA 6
ATOM 9112 C C . LYS A 1 2 ? -13.382 4.895 9.622 1.00 0.00 2 LYS A C 6
ATOM 9113 O O . LYS A 1 2 ? -12.826 3.828 9.773 1.00 0.00 2 LYS A O 6
ATOM 9132 N N . GLU A 1 3 ? -13.730 5.302 8.435 1.00 0.00 3 GLU A N 6
ATOM 9133 C CA . GLU A 1 3 ? -13.427 4.440 7.259 1.00 0.00 3 GLU A CA 6
ATOM 9134 C C . GLU A 1 3 ? -12.895 5.270 6.090 1.00 0.00 3 GLU A C 6
ATOM 9135 O O . GLU A 1 3 ? -13.438 6.297 5.742 1.00 0.00 3 GLU A O 6
ATOM 9147 N N . SER A 1 4 ? -11.849 4.807 5.467 1.00 0.00 4 SER A N 6
ATOM 9148 C CA . SER A 1 4 ? -11.287 5.533 4.299 1.00 0.00 4 SER A CA 6
ATOM 9149 C C . SER A 1 4 ? -10.884 4.511 3.246 1.00 0.00 4 SER A C 6
ATOM 9150 O O . SER A 1 4 ? -10.320 3.481 3.563 1.00 0.00 4 SER A O 6
ATOM 9158 N N . VAL A 1 5 ? -11.200 4.748 2.006 1.00 0.00 5 VAL A N 6
ATOM 9159 C CA . VAL A 1 5 ? -10.861 3.736 0.974 1.00 0.00 5 VAL A CA 6
ATOM 9160 C C . VAL A 1 5 ? -9.465 3.971 0.402 1.00 0.00 5 VAL A C 6
ATOM 9161 O O . VAL A 1 5 ? -9.077 5.071 0.061 1.00 0.00 5 VAL A O 6
ATOM 9174 N N . VAL A 1 6 ? -8.732 2.907 0.282 1.00 0.00 6 VAL A N 6
ATOM 9175 C CA . VAL A 1 6 ? -7.365 2.958 -0.278 1.00 0.00 6 VAL A CA 6
ATOM 9176 C C . VAL A 1 6 ? -7.282 1.877 -1.345 1.00 0.00 6 VAL A C 6
ATOM 9177 O O . VAL A 1 6 ? -7.970 0.879 -1.270 1.00 0.00 6 VAL A O 6
ATOM 9190 N N . TRP A 1 7 ? -6.501 2.058 -2.356 1.00 0.00 7 TRP A N 6
ATOM 9191 C CA . TRP A 1 7 ? -6.460 1.013 -3.411 1.00 0.00 7 TRP A CA 6
ATOM 9192 C C . TRP A 1 7 ? -5.042 0.543 -3.720 1.00 0.00 7 TRP A C 6
ATOM 9193 O O . TRP A 1 7 ? -4.054 1.090 -3.273 1.00 0.00 7 TRP A O 6
ATOM 9214 N N . THR A 1 8 ? -4.981 -0.440 -4.561 1.00 0.00 8 THR A N 6
ATOM 9215 C CA . THR A 1 8 ? -3.662 -0.954 -5.025 1.00 0.00 8 THR A CA 6
ATOM 9216 C C . THR A 1 8 ? -3.054 0.072 -5.991 1.00 0.00 8 THR A C 6
ATOM 9217 O O . THR A 1 8 ? -1.875 0.362 -5.962 1.00 0.00 8 THR A O 6
ATOM 9228 N N . VAL A 1 9 ? -3.877 0.598 -6.865 1.00 0.00 9 VAL A N 6
ATOM 9229 C CA . VAL A 1 9 ? -3.406 1.593 -7.884 1.00 0.00 9 VAL A CA 6
ATOM 9230 C C . VAL A 1 9 ? -3.349 3.036 -7.345 1.00 0.00 9 VAL A C 6
ATOM 9231 O O . VAL A 1 9 ? -2.507 3.814 -7.745 1.00 0.00 9 VAL A O 6
ATOM 9244 N N . ASN A 1 10 ? -4.239 3.414 -6.461 1.00 0.00 10 ASN A N 6
ATOM 9245 C CA . ASN A 1 10 ? -4.220 4.816 -5.938 1.00 0.00 10 ASN A CA 6
ATOM 9246 C C . ASN A 1 10 ? -2.828 5.177 -5.440 1.00 0.00 10 ASN A C 6
ATOM 9247 O O . ASN A 1 10 ? -2.389 6.304 -5.557 1.00 0.00 10 ASN A O 6
ATOM 9258 N N . LEU A 1 11 ? -2.118 4.230 -4.900 1.00 0.00 11 LEU A N 6
ATOM 9259 C CA . LEU A 1 11 ? -0.745 4.523 -4.416 1.00 0.00 11 LEU A CA 6
ATOM 9260 C C . LEU A 1 11 ? 0.263 4.199 -5.522 1.00 0.00 11 LEU A C 6
ATOM 9261 O O . LEU A 1 11 ? 1.383 3.805 -5.266 1.00 0.00 11 LEU A O 6
ATOM 9277 N N . ASP A 1 12 ? -0.129 4.388 -6.755 1.00 0.00 12 ASP A N 6
ATOM 9278 C CA . ASP A 1 12 ? 0.802 4.124 -7.890 1.00 0.00 12 ASP A CA 6
ATOM 9279 C C . ASP A 1 12 ? 1.343 5.451 -8.436 1.00 0.00 12 ASP A C 6
ATOM 9280 O O . ASP A 1 12 ? 0.615 6.406 -8.586 1.00 0.00 12 ASP A O 6
ATOM 9289 N N . SER A 1 13 ? 2.616 5.522 -8.721 1.00 0.00 13 SER A N 6
ATOM 9290 C CA . SER A 1 13 ? 3.196 6.796 -9.251 1.00 0.00 13 SER A CA 6
ATOM 9291 C C . SER A 1 13 ? 3.282 6.753 -10.784 1.00 0.00 13 SER A C 6
ATOM 9292 O O . SER A 1 13 ? 3.170 7.762 -11.452 1.00 0.00 13 SER A O 6
ATOM 9300 N N . LYS A 1 14 ? 3.494 5.589 -11.335 1.00 0.00 14 LYS A N 6
ATOM 9301 C CA . LYS A 1 14 ? 3.612 5.446 -12.823 1.00 0.00 14 LYS A CA 6
ATOM 9302 C C . LYS A 1 14 ? 2.258 5.662 -13.529 1.00 0.00 14 LYS A C 6
ATOM 9303 O O . LYS A 1 14 ? 2.159 5.589 -14.737 1.00 0.00 14 LYS A O 6
ATOM 9322 N N . LYS A 1 15 ? 1.216 5.902 -12.789 1.00 0.00 15 LYS A N 6
ATOM 9323 C CA . LYS A 1 15 ? -0.127 6.084 -13.425 1.00 0.00 15 LYS A CA 6
ATOM 9324 C C . LYS A 1 15 ? -0.348 7.519 -13.933 1.00 0.00 15 LYS A C 6
ATOM 9325 O O . LYS A 1 15 ? 0.239 8.473 -13.463 1.00 0.00 15 LYS A O 6
ATOM 9344 N N . SER A 1 16 ? -1.201 7.658 -14.910 1.00 0.00 16 SER A N 6
ATOM 9345 C CA . SER A 1 16 ? -1.510 8.999 -15.486 1.00 0.00 16 SER A CA 6
ATOM 9346 C C . SER A 1 16 ? -2.877 9.472 -14.967 1.00 0.00 16 SER A C 6
ATOM 9347 O O . SER A 1 16 ? -3.550 8.763 -14.247 1.00 0.00 16 SER A O 6
ATOM 9355 N N . ARG A 1 17 ? -3.289 10.664 -15.308 1.00 0.00 17 ARG A N 6
ATOM 9356 C CA . ARG A 1 17 ? -4.607 11.176 -14.810 1.00 0.00 17 ARG A CA 6
ATOM 9357 C C . ARG A 1 17 ? -5.758 10.223 -15.166 1.00 0.00 17 ARG A C 6
ATOM 9358 O O . ARG A 1 17 ? -6.654 10.003 -14.375 1.00 0.00 17 ARG A O 6
ATOM 9379 N N . ALA A 1 18 ? -5.748 9.660 -16.344 1.00 0.00 18 ALA A N 6
ATOM 9380 C CA . ALA A 1 18 ? -6.854 8.729 -16.734 1.00 0.00 18 ALA A CA 6
ATOM 9381 C C . ALA A 1 18 ? -6.908 7.547 -15.764 1.00 0.00 18 ALA A C 6
ATOM 9382 O O . ALA A 1 18 ? -7.960 7.031 -15.445 1.00 0.00 18 ALA A O 6
ATOM 9389 N N . GLU A 1 19 ? -5.770 7.118 -15.308 1.00 0.00 19 GLU A N 6
ATOM 9390 C CA . GLU A 1 19 ? -5.740 5.963 -14.366 1.00 0.00 19 GLU A CA 6
ATOM 9391 C C . GLU A 1 19 ? -6.621 6.262 -13.143 1.00 0.00 19 GLU A C 6
ATOM 9392 O O . GLU A 1 19 ? -7.194 5.369 -12.550 1.00 0.00 19 GLU A O 6
ATOM 9404 N N . GLY A 1 20 ? -6.754 7.512 -12.776 1.00 0.00 20 GLY A N 6
ATOM 9405 C CA . GLY A 1 20 ? -7.618 7.865 -11.609 1.00 0.00 20 GLY A CA 6
ATOM 9406 C C . GLY A 1 20 ? -6.903 7.516 -10.308 1.00 0.00 20 GLY A C 6
ATOM 9407 O O . GLY A 1 20 ? -6.770 6.365 -9.953 1.00 0.00 20 GLY A O 6
ATOM 9411 N N . ARG A 1 21 ? -6.441 8.504 -9.594 1.00 0.00 21 ARG A N 6
ATOM 9412 C CA . ARG A 1 21 ? -5.727 8.227 -8.312 1.00 0.00 21 ARG A CA 6
ATOM 9413 C C . ARG A 1 21 ? -6.151 9.219 -7.231 1.00 0.00 21 ARG A C 6
ATOM 9414 O O . ARG A 1 21 ? -6.767 10.231 -7.500 1.00 0.00 21 ARG A O 6
ATOM 9435 N N . ARG A 1 22 ? -5.789 8.939 -6.014 1.00 0.00 22 ARG A N 6
ATOM 9436 C CA . ARG A 1 22 ? -6.118 9.853 -4.886 1.00 0.00 22 ARG A CA 6
ATOM 9437 C C . ARG A 1 22 ? -4.837 10.098 -4.087 1.00 0.00 22 ARG A C 6
ATOM 9438 O O . ARG A 1 22 ? -4.852 10.305 -2.890 1.00 0.00 22 ARG A O 6
ATOM 9459 N N . ILE A 1 23 ? -3.727 10.061 -4.771 1.00 0.00 23 ILE A N 6
ATOM 9460 C CA . ILE A 1 23 ? -2.418 10.275 -4.090 1.00 0.00 23 ILE A CA 6
ATOM 9461 C C . ILE A 1 23 ? -1.497 11.164 -4.937 1.00 0.00 23 ILE A C 6
ATOM 9462 O O . ILE A 1 23 ? -1.298 10.905 -6.107 1.00 0.00 23 ILE A O 6
ATOM 9478 N N . PRO A 1 24 ? -0.939 12.173 -4.310 1.00 0.00 24 PRO A N 6
ATOM 9479 C CA . PRO A 1 24 ? -0.010 13.072 -5.022 1.00 0.00 24 PRO A CA 6
ATOM 9480 C C . PRO A 1 24 ? 1.288 12.322 -5.312 1.00 0.00 24 PRO A C 6
ATOM 9481 O O . PRO A 1 24 ? 1.700 11.458 -4.565 1.00 0.00 24 PRO A O 6
ATOM 9492 N N . ARG A 1 25 ? 1.920 12.637 -6.395 1.00 0.00 25 ARG A N 6
ATOM 9493 C CA . ARG A 1 25 ? 3.186 11.943 -6.763 1.00 0.00 25 ARG A CA 6
ATOM 9494 C C . ARG A 1 25 ? 4.239 12.067 -5.654 1.00 0.00 25 ARG A C 6
ATOM 9495 O O . ARG A 1 25 ? 5.074 11.200 -5.483 1.00 0.00 25 ARG A O 6
ATOM 9516 N N . ARG A 1 26 ? 4.225 13.142 -4.915 1.00 0.00 26 ARG A N 6
ATOM 9517 C CA . ARG A 1 26 ? 5.248 13.321 -3.842 1.00 0.00 26 ARG A CA 6
ATOM 9518 C C . ARG A 1 26 ? 5.193 12.174 -2.827 1.00 0.00 26 ARG A C 6
ATOM 9519 O O . ARG A 1 26 ? 6.209 11.738 -2.323 1.00 0.00 26 ARG A O 6
ATOM 9540 N N . PHE A 1 27 ? 4.027 11.676 -2.520 1.00 0.00 27 PHE A N 6
ATOM 9541 C CA . PHE A 1 27 ? 3.932 10.558 -1.538 1.00 0.00 27 PHE A CA 6
ATOM 9542 C C . PHE A 1 27 ? 3.341 9.316 -2.209 1.00 0.00 27 PHE A C 6
ATOM 9543 O O . PHE A 1 27 ? 2.644 8.538 -1.590 1.00 0.00 27 PHE A O 6
ATOM 9560 N N . ALA A 1 28 ? 3.617 9.122 -3.468 1.00 0.00 28 ALA A N 6
ATOM 9561 C CA . ALA A 1 28 ? 3.072 7.926 -4.171 1.00 0.00 28 ALA A CA 6
ATOM 9562 C C . ALA A 1 28 ? 4.211 6.993 -4.591 1.00 0.00 28 ALA A C 6
ATOM 9563 O O . ALA A 1 28 ? 5.275 7.438 -4.974 1.00 0.00 28 ALA A O 6
ATOM 9570 N N . VAL A 1 29 ? 4.000 5.705 -4.529 1.00 0.00 29 VAL A N 6
ATOM 9571 C CA . VAL A 1 29 ? 5.078 4.759 -4.931 1.00 0.00 29 VAL A CA 6
ATOM 9572 C C . VAL A 1 29 ? 4.814 4.244 -6.353 1.00 0.00 29 VAL A C 6
ATOM 9573 O O . VAL A 1 29 ? 3.684 3.986 -6.715 1.00 0.00 29 VAL A O 6
ATOM 9586 N N . PRO A 1 30 ? 5.864 4.120 -7.125 1.00 0.00 30 PRO A N 6
ATOM 9587 C CA . PRO A 1 30 ? 5.716 3.635 -8.517 1.00 0.00 30 PRO A CA 6
ATOM 9588 C C . PRO A 1 30 ? 5.383 2.143 -8.517 1.00 0.00 30 PRO A C 6
ATOM 9589 O O . PRO A 1 30 ? 6.009 1.366 -7.826 1.00 0.00 30 PRO A O 6
ATOM 9600 N N . ASN A 1 31 ? 4.399 1.731 -9.282 1.00 0.00 31 ASN A N 6
ATOM 9601 C CA . ASN A 1 31 ? 4.024 0.284 -9.325 1.00 0.00 31 ASN A CA 6
ATOM 9602 C C . ASN A 1 31 ? 3.477 -0.173 -7.970 1.00 0.00 31 ASN A C 6
ATOM 9603 O O . ASN A 1 31 ? 4.032 0.105 -6.925 1.00 0.00 31 ASN A O 6
ATOM 9614 N N . VAL A 1 32 ? 2.381 -0.870 -8.001 1.00 0.00 32 VAL A N 6
ATOM 9615 C CA . VAL A 1 32 ? 1.734 -1.371 -6.748 1.00 0.00 32 VAL A CA 6
ATOM 9616 C C . VAL A 1 32 ? 2.675 -2.297 -5.963 1.00 0.00 32 VAL A C 6
ATOM 9617 O O . VAL A 1 32 ? 3.456 -3.037 -6.528 1.00 0.00 32 VAL A O 6
ATOM 9630 N N . LYS A 1 33 ? 2.574 -2.276 -4.657 1.00 0.00 33 LYS A N 6
ATOM 9631 C CA . LYS A 1 33 ? 3.421 -3.167 -3.821 1.00 0.00 33 LYS A CA 6
ATOM 9632 C C . LYS A 1 33 ? 2.621 -3.621 -2.601 1.00 0.00 33 LYS A C 6
ATOM 9633 O O . LYS A 1 33 ? 2.517 -2.914 -1.627 1.00 0.00 33 LYS A O 6
ATOM 9652 N N . LEU A 1 34 ? 2.056 -4.799 -2.636 1.00 0.00 34 LEU A N 6
ATOM 9653 C CA . LEU A 1 34 ? 1.273 -5.269 -1.456 1.00 0.00 34 LEU A CA 6
ATOM 9654 C C . LEU A 1 34 ? 2.152 -5.216 -0.216 1.00 0.00 34 LEU A C 6
ATOM 9655 O O . LEU A 1 34 ? 1.702 -4.918 0.873 1.00 0.00 34 LEU A O 6
ATOM 9671 N N . HIS A 1 35 ? 3.407 -5.504 -0.381 1.00 0.00 35 HIS A N 6
ATOM 9672 C CA . HIS A 1 35 ? 4.329 -5.473 0.776 1.00 0.00 35 HIS A CA 6
ATOM 9673 C C . HIS A 1 35 ? 4.246 -4.124 1.494 1.00 0.00 35 HIS A C 6
ATOM 9674 O O . HIS A 1 35 ? 4.312 -4.066 2.698 1.00 0.00 35 HIS A O 6
ATOM 9688 N N . GLU A 1 36 ? 4.101 -3.035 0.779 1.00 0.00 36 GLU A N 6
ATOM 9689 C CA . GLU A 1 36 ? 4.019 -1.719 1.480 1.00 0.00 36 GLU A CA 6
ATOM 9690 C C . GLU A 1 36 ? 2.657 -1.535 2.169 1.00 0.00 36 GLU A C 6
ATOM 9691 O O . GLU A 1 36 ? 2.568 -1.055 3.281 1.00 0.00 36 GLU A O 6
ATOM 9703 N N . LEU A 1 37 ? 1.603 -1.888 1.492 1.00 0.00 37 LEU A N 6
ATOM 9704 C CA . LEU A 1 37 ? 0.242 -1.710 2.068 1.00 0.00 37 LEU A CA 6
ATOM 9705 C C . LEU A 1 37 ? -0.015 -2.647 3.256 1.00 0.00 37 LEU A C 6
ATOM 9706 O O . LEU A 1 37 ? -0.430 -2.217 4.314 1.00 0.00 37 LEU A O 6
ATOM 9722 N N . VAL A 1 38 ? 0.204 -3.920 3.088 1.00 0.00 38 VAL A N 6
ATOM 9723 C CA . VAL A 1 38 ? -0.054 -4.876 4.207 1.00 0.00 38 VAL A CA 6
ATOM 9724 C C . VAL A 1 38 ? 0.993 -4.743 5.326 1.00 0.00 38 VAL A C 6
ATOM 9725 O O . VAL A 1 38 ? 0.664 -4.719 6.496 1.00 0.00 38 VAL A O 6
ATOM 9738 N N . GLU A 1 39 ? 2.249 -4.688 4.977 1.00 0.00 39 GLU A N 6
ATOM 9739 C CA . GLU A 1 39 ? 3.324 -4.590 6.023 1.00 0.00 39 GLU A CA 6
ATOM 9740 C C . GLU A 1 39 ? 3.203 -3.317 6.872 1.00 0.00 39 GLU A C 6
ATOM 9741 O O . GLU A 1 39 ? 3.548 -3.314 8.038 1.00 0.00 39 GLU A O 6
ATOM 9753 N N . ALA A 1 40 ? 2.734 -2.232 6.314 1.00 0.00 40 ALA A N 6
ATOM 9754 C CA . ALA A 1 40 ? 2.621 -0.979 7.121 1.00 0.00 40 ALA A CA 6
ATOM 9755 C C . ALA A 1 40 ? 1.601 -1.157 8.251 1.00 0.00 40 ALA A C 6
ATOM 9756 O O . ALA A 1 40 ? 1.846 -0.803 9.386 1.00 0.00 40 ALA A O 6
ATOM 9763 N N . SER A 1 41 ? 0.466 -1.715 7.943 1.00 0.00 41 SER A N 6
ATOM 9764 C CA . SER A 1 41 ? -0.574 -1.937 8.991 1.00 0.00 41 SER A CA 6
ATOM 9765 C C . SER A 1 41 ? -0.089 -2.976 9.999 1.00 0.00 41 SER A C 6
ATOM 9766 O O . SER A 1 41 ? -0.375 -2.901 11.179 1.00 0.00 41 SER A O 6
ATOM 9774 N N . LYS A 1 42 ? 0.641 -3.948 9.535 1.00 0.00 42 LYS A N 6
ATOM 9775 C CA . LYS A 1 42 ? 1.153 -5.007 10.451 1.00 0.00 42 LYS A CA 6
ATOM 9776 C C . LYS A 1 42 ? 1.922 -4.359 11.600 1.00 0.00 42 LYS A C 6
ATOM 9777 O O . LYS A 1 42 ? 1.904 -4.825 12.722 1.00 0.00 42 LYS A O 6
ATOM 9796 N N . GLU A 1 43 ? 2.594 -3.279 11.322 1.00 0.00 43 GLU A N 6
ATOM 9797 C CA . GLU A 1 43 ? 3.366 -2.583 12.386 1.00 0.00 43 GLU A CA 6
ATOM 9798 C C . GLU A 1 43 ? 2.435 -2.171 13.537 1.00 0.00 43 GLU A C 6
ATOM 9799 O O . GLU A 1 43 ? 2.781 -2.280 14.696 1.00 0.00 43 GLU A O 6
ATOM 9811 N N . LEU A 1 44 ? 1.259 -1.694 13.220 1.00 0.00 44 LEU A N 6
ATOM 9812 C CA . LEU A 1 44 ? 0.309 -1.269 14.296 1.00 0.00 44 LEU A CA 6
ATOM 9813 C C . LEU A 1 44 ? -0.799 -2.313 14.510 1.00 0.00 44 LEU A C 6
ATOM 9814 O O . LEU A 1 44 ? -1.559 -2.235 15.456 1.00 0.00 44 LEU A O 6
ATOM 9830 N N . GLY A 1 45 ? -0.889 -3.294 13.653 1.00 0.00 45 GLY A N 6
ATOM 9831 C CA . GLY A 1 45 ? -1.937 -4.349 13.823 1.00 0.00 45 GLY A CA 6
ATOM 9832 C C . GLY A 1 45 ? -3.347 -3.758 13.649 1.00 0.00 45 GLY A C 6
ATOM 9833 O O . GLY A 1 45 ? -4.335 -4.431 13.869 1.00 0.00 45 GLY A O 6
ATOM 9837 N N . LEU A 1 46 ? -3.456 -2.515 13.263 1.00 0.00 46 LEU A N 6
ATOM 9838 C CA . LEU A 1 46 ? -4.805 -1.900 13.087 1.00 0.00 46 LEU A CA 6
ATOM 9839 C C . LEU A 1 46 ? -4.650 -0.476 12.555 1.00 0.00 46 LEU A C 6
ATOM 9840 O O . LEU A 1 46 ? -4.154 0.393 13.240 1.00 0.00 46 LEU A O 6
ATOM 9856 N N . LYS A 1 47 ? -5.077 -0.238 11.341 1.00 0.00 47 LYS A N 6
ATOM 9857 C CA . LYS A 1 47 ? -4.969 1.121 10.722 1.00 0.00 47 LYS A CA 6
ATOM 9858 C C . LYS A 1 47 ? -5.338 1.006 9.249 1.00 0.00 47 LYS A C 6
ATOM 9859 O O . LYS A 1 47 ? -5.996 1.851 8.686 1.00 0.00 47 LYS A O 6
ATOM 9878 N N . PHE A 1 48 ? -4.907 -0.056 8.631 1.00 0.00 48 PHE A N 6
ATOM 9879 C CA . PHE A 1 48 ? -5.201 -0.281 7.193 1.00 0.00 48 PHE A CA 6
ATOM 9880 C C . PHE A 1 48 ? -5.756 -1.701 7.025 1.00 0.00 48 PHE A C 6
ATOM 9881 O O . PHE A 1 48 ? -5.699 -2.506 7.935 1.00 0.00 48 PHE A O 6
ATOM 9898 N N . ARG A 1 49 ? -6.295 -2.018 5.882 1.00 0.00 49 ARG A N 6
ATOM 9899 C CA . ARG A 1 49 ? -6.848 -3.381 5.689 1.00 0.00 49 ARG A CA 6
ATOM 9900 C C . ARG A 1 49 ? -6.847 -3.727 4.208 1.00 0.00 49 ARG A C 6
ATOM 9901 O O . ARG A 1 49 ? -6.994 -2.865 3.363 1.00 0.00 49 ARG A O 6
ATOM 9922 N N . ALA A 1 50 ? -6.697 -4.975 3.880 1.00 0.00 50 ALA A N 6
ATOM 9923 C CA . ALA A 1 50 ? -6.707 -5.349 2.445 1.00 0.00 50 ALA A CA 6
ATOM 9924 C C . ALA A 1 50 ? -7.638 -6.544 2.217 1.00 0.00 50 ALA A C 6
ATOM 9925 O O . ALA A 1 50 ? -7.520 -7.564 2.867 1.00 0.00 50 ALA A O 6
ATOM 9932 N N . GLU A 1 51 ? -8.561 -6.430 1.302 1.00 0.00 51 GLU A N 6
ATOM 9933 C CA . GLU A 1 51 ? -9.491 -7.567 1.044 1.00 0.00 51 GLU A CA 6
ATOM 9934 C C . GLU A 1 51 ? -9.734 -7.731 -0.460 1.00 0.00 51 GLU A C 6
ATOM 9935 O O . GLU A 1 51 ? -10.055 -6.787 -1.155 1.00 0.00 51 GLU A O 6
ATOM 9947 N N . GLU A 1 52 ? -9.576 -8.922 -0.969 1.00 0.00 52 GLU A N 6
ATOM 9948 C CA . GLU A 1 52 ? -9.793 -9.144 -2.428 1.00 0.00 52 GLU A CA 6
ATOM 9949 C C . GLU A 1 52 ? -11.172 -9.765 -2.675 1.00 0.00 52 GLU A C 6
ATOM 9950 O O . GLU A 1 52 ? -11.637 -10.591 -1.916 1.00 0.00 52 GLU A O 6
ATOM 9962 N N . LYS A 1 53 ? -11.826 -9.370 -3.733 1.00 0.00 53 LYS A N 6
ATOM 9963 C CA . LYS A 1 53 ? -13.174 -9.932 -4.035 1.00 0.00 53 LYS A CA 6
ATOM 9964 C C . LYS A 1 53 ? -13.055 -11.408 -4.433 1.00 0.00 53 LYS A C 6
ATOM 9965 O O . LYS A 1 53 ? -12.009 -11.858 -4.858 1.00 0.00 53 LYS A O 6
ATOM 9984 N N . LYS A 1 54 ? -14.113 -12.161 -4.282 1.00 0.00 54 LYS A N 6
ATOM 9985 C CA . LYS A 1 54 ? -14.074 -13.613 -4.636 1.00 0.00 54 LYS A CA 6
ATOM 9986 C C . LYS A 1 54 ? -12.989 -14.337 -3.834 1.00 0.00 54 LYS A C 6
ATOM 9987 O O . LYS A 1 54 ? -11.833 -14.359 -4.208 1.00 0.00 54 LYS A O 6
ATOM 10006 N N . TYR A 1 55 ? -13.364 -14.934 -2.734 1.00 0.00 55 TYR A N 6
ATOM 10007 C CA . TYR A 1 55 ? -12.376 -15.671 -1.893 1.00 0.00 55 TYR A CA 6
ATOM 10008 C C . TYR A 1 55 ? -11.469 -16.571 -2.749 1.00 0.00 55 TYR A C 6
ATOM 10009 O O . TYR A 1 55 ? -10.261 -16.499 -2.638 1.00 0.00 55 TYR A O 6
ATOM 10027 N N . PRO A 1 56 ? -12.072 -17.400 -3.569 1.00 0.00 56 PRO A N 6
ATOM 10028 C CA . PRO A 1 56 ? -11.278 -18.316 -4.426 1.00 0.00 56 PRO A CA 6
ATOM 10029 C C . PRO A 1 56 ? -10.521 -17.533 -5.500 1.00 0.00 56 PRO A C 6
ATOM 10030 O O . PRO A 1 56 ? -10.829 -16.393 -5.784 1.00 0.00 56 PRO A O 6
ATOM 10041 N N . LYS A 1 57 ? -9.524 -18.133 -6.090 1.00 0.00 57 LYS A N 6
ATOM 10042 C CA . LYS A 1 57 ? -8.737 -17.422 -7.135 1.00 0.00 57 LYS A CA 6
ATOM 10043 C C . LYS A 1 57 ? -9.645 -16.984 -8.288 1.00 0.00 57 LYS A C 6
ATOM 10044 O O . LYS A 1 57 ? -10.663 -17.589 -8.559 1.00 0.00 57 LYS A O 6
ATOM 10063 N N . SER A 1 58 ? -9.273 -15.934 -8.963 1.00 0.00 58 SER A N 6
ATOM 10064 C CA . SER A 1 58 ? -10.095 -15.436 -10.102 1.00 0.00 58 SER A CA 6
ATOM 10065 C C . SER A 1 58 ? -9.184 -15.127 -11.292 1.00 0.00 58 SER A C 6
ATOM 10066 O O . SER A 1 58 ? -7.976 -15.086 -11.160 1.00 0.00 58 SER A O 6
ATOM 10074 N N . TRP A 1 59 ? -9.741 -14.908 -12.452 1.00 0.00 59 TRP A N 6
ATOM 10075 C CA . TRP A 1 59 ? -8.881 -14.603 -13.632 1.00 0.00 59 TRP A CA 6
ATOM 10076 C C . TRP A 1 59 ? -7.967 -13.418 -13.316 1.00 0.00 59 TRP A C 6
ATOM 10077 O O . TRP A 1 59 ? -8.419 -12.373 -12.891 1.00 0.00 59 TRP A O 6
ATOM 10098 N N . TRP A 1 60 ? -6.684 -13.574 -13.523 1.00 0.00 60 TRP A N 6
ATOM 10099 C CA . TRP A 1 60 ? -5.721 -12.464 -13.238 1.00 0.00 60 TRP A CA 6
ATOM 10100 C C . TRP A 1 60 ? -6.043 -11.793 -11.896 1.00 0.00 60 TRP A C 6
ATOM 10101 O O . TRP A 1 60 ? -6.742 -12.344 -11.070 1.00 0.00 60 TRP A O 6
ATOM 10122 N N . GLU A 1 61 ? -5.542 -10.607 -11.676 1.00 0.00 61 GLU A N 6
ATOM 10123 C CA . GLU A 1 61 ? -5.829 -9.909 -10.391 1.00 0.00 61 GLU A CA 6
ATOM 10124 C C . GLU A 1 61 ? -7.088 -9.048 -10.532 1.00 0.00 61 GLU A C 6
ATOM 10125 O O . GLU A 1 61 ? -7.025 -7.835 -10.543 1.00 0.00 61 GLU A O 6
ATOM 10137 N N . GLU A 1 62 ? -8.232 -9.668 -10.640 1.00 0.00 62 GLU A N 6
ATOM 10138 C CA . GLU A 1 62 ? -9.493 -8.886 -10.780 1.00 0.00 62 GLU A CA 6
ATOM 10139 C C . GLU A 1 62 ? -9.810 -8.147 -9.477 1.00 0.00 62 GLU A C 6
ATOM 10140 O O . GLU A 1 62 ? -10.575 -7.203 -9.461 1.00 0.00 62 GLU A O 6
ATOM 10152 N N . GLY A 1 63 ? -9.220 -8.559 -8.388 1.00 0.00 63 GLY A N 6
ATOM 10153 C CA . GLY A 1 63 ? -9.480 -7.870 -7.092 1.00 0.00 63 GLY A CA 6
ATOM 10154 C C . GLY A 1 63 ? -8.253 -7.042 -6.710 1.00 0.00 63 GLY A C 6
ATOM 10155 O O . GLY A 1 63 ? -7.337 -6.879 -7.491 1.00 0.00 63 GLY A O 6
ATOM 10159 N N . GLY A 1 64 ? -8.219 -6.520 -5.515 1.00 0.00 64 GLY A N 6
ATOM 10160 C CA . GLY A 1 64 ? -7.044 -5.707 -5.094 1.00 0.00 64 GLY A CA 6
ATOM 10161 C C . GLY A 1 64 ? -7.520 -4.364 -4.545 1.00 0.00 64 GLY A C 6
ATOM 10162 O O . GLY A 1 64 ? -7.541 -3.369 -5.240 1.00 0.00 64 GLY A O 6
ATOM 10166 N N . ARG A 1 65 ? -7.880 -4.321 -3.294 1.00 0.00 65 ARG A N 6
ATOM 10167 C CA . ARG A 1 65 ? -8.322 -3.031 -2.691 1.00 0.00 65 ARG A CA 6
ATOM 10168 C C . ARG A 1 65 ? -8.041 -3.035 -1.190 1.00 0.00 65 ARG A C 6
ATOM 10169 O O . ARG A 1 65 ? -8.211 -4.040 -0.528 1.00 0.00 65 ARG A O 6
ATOM 10190 N N . VAL A 1 66 ? -7.642 -1.926 -0.632 1.00 0.00 66 VAL A N 6
ATOM 10191 C CA . VAL A 1 66 ? -7.394 -1.906 0.845 1.00 0.00 66 VAL A CA 6
ATOM 10192 C C . VAL A 1 66 ? -8.200 -0.782 1.505 1.00 0.00 66 VAL A C 6
ATOM 10193 O O . VAL A 1 66 ? -8.415 0.263 0.935 1.00 0.00 66 VAL A O 6
ATOM 10206 N N . VAL A 1 67 ? -8.653 -0.988 2.712 1.00 0.00 67 VAL A N 6
ATOM 10207 C CA . VAL A 1 67 ? -9.444 0.080 3.390 1.00 0.00 67 VAL A CA 6
ATOM 10208 C C . VAL A 1 67 ? -8.811 0.454 4.730 1.00 0.00 67 VAL A C 6
ATOM 10209 O O . VAL A 1 67 ? -8.427 -0.393 5.512 1.00 0.00 67 VAL A O 6
ATOM 10222 N N . VAL A 1 68 ? -8.688 1.725 4.983 1.00 0.00 68 VAL A N 6
ATOM 10223 C CA . VAL A 1 68 ? -8.065 2.200 6.252 1.00 0.00 68 VAL A CA 6
ATOM 10224 C C . VAL A 1 68 ? -9.105 2.944 7.083 1.00 0.00 68 VAL A C 6
ATOM 10225 O O . VAL A 1 68 ? -9.862 3.735 6.556 1.00 0.00 68 VAL A O 6
ATOM 10238 N N . GLU A 1 69 ? -9.163 2.721 8.373 1.00 0.00 69 GLU A N 6
ATOM 10239 C CA . GLU A 1 69 ? -10.184 3.461 9.168 1.00 0.00 69 GLU A CA 6
ATOM 10240 C C . GLU A 1 69 ? -9.594 4.751 9.740 1.00 0.00 69 GLU A C 6
ATOM 10241 O O . GLU A 1 69 ? -8.812 4.742 10.671 1.00 0.00 69 GLU A O 6
ATOM 10253 N N . LYS A 1 70 ? -9.967 5.860 9.166 1.00 0.00 70 LYS A N 6
ATOM 10254 C CA . LYS A 1 70 ? -9.445 7.179 9.625 1.00 0.00 70 LYS A CA 6
ATOM 10255 C C . LYS A 1 70 ? -10.418 8.279 9.198 1.00 0.00 70 LYS A C 6
ATOM 10256 O O . LYS A 1 70 ? -10.738 9.174 9.954 1.00 0.00 70 LYS A O 6
ATOM 10275 N N . ARG A 1 71 ? -10.899 8.195 7.985 1.00 0.00 71 ARG A N 6
ATOM 10276 C CA . ARG A 1 71 ? -11.872 9.199 7.461 1.00 0.00 71 ARG A CA 6
ATOM 10277 C C . ARG A 1 71 ? -11.480 10.627 7.860 1.00 0.00 71 ARG A C 6
ATOM 10278 O O . ARG A 1 71 ? -10.321 10.928 8.066 1.00 0.00 71 ARG A O 6
ATOM 10299 N N . GLY A 1 72 ? -12.439 11.510 7.962 1.00 0.00 72 GLY A N 6
ATOM 10300 C CA . GLY A 1 72 ? -12.121 12.916 8.336 1.00 0.00 72 GLY A CA 6
ATOM 10301 C C . GLY A 1 72 ? -11.421 13.601 7.163 1.00 0.00 72 GLY A C 6
ATOM 10302 O O . GLY A 1 72 ? -12.013 14.372 6.435 1.00 0.00 72 GLY A O 6
ATOM 10306 N N . THR A 1 73 ? -10.164 13.320 6.972 1.00 0.00 73 THR A N 6
ATOM 10307 C CA . THR A 1 73 ? -9.416 13.946 5.845 1.00 0.00 73 THR A CA 6
ATOM 10308 C C . THR A 1 73 ? -9.429 13.017 4.623 1.00 0.00 73 THR A C 6
ATOM 10309 O O . THR A 1 73 ? -9.777 11.857 4.721 1.00 0.00 73 THR A O 6
ATOM 10320 N N . LYS A 1 74 ? -9.074 13.517 3.465 1.00 0.00 74 LYS A N 6
ATOM 10321 C CA . LYS A 1 74 ? -9.097 12.652 2.246 1.00 0.00 74 LYS A CA 6
ATOM 10322 C C . LYS A 1 74 ? -7.681 12.203 1.828 1.00 0.00 74 LYS A C 6
ATOM 10323 O O . LYS A 1 74 ? -7.191 11.188 2.279 1.00 0.00 74 LYS A O 6
ATOM 10342 N N . THR A 1 75 ? -7.027 12.937 0.956 1.00 0.00 75 THR A N 6
ATOM 10343 C CA . THR A 1 75 ? -5.661 12.526 0.502 1.00 0.00 75 THR A CA 6
ATOM 10344 C C . THR A 1 75 ? -4.680 12.491 1.668 1.00 0.00 75 THR A C 6
ATOM 10345 O O . THR A 1 75 ? -3.874 11.589 1.775 1.00 0.00 75 THR A O 6
ATOM 10356 N N . LYS A 1 76 ? -4.736 13.450 2.549 1.00 0.00 76 LYS A N 6
ATOM 10357 C CA . LYS A 1 76 ? -3.784 13.436 3.694 1.00 0.00 76 LYS A CA 6
ATOM 10358 C C . LYS A 1 76 ? -3.885 12.109 4.429 1.00 0.00 76 LYS A C 6
ATOM 10359 O O . LYS A 1 76 ? -2.892 11.553 4.857 1.00 0.00 76 LYS A O 6
ATOM 10378 N N . LEU A 1 77 ? -5.068 11.572 4.566 1.00 0.00 77 LEU A N 6
ATOM 10379 C CA . LEU A 1 77 ? -5.202 10.263 5.255 1.00 0.00 77 LEU A CA 6
ATOM 10380 C C . LEU A 1 77 ? -4.374 9.243 4.485 1.00 0.00 77 LEU A C 6
ATOM 10381 O O . LEU A 1 77 ? -3.579 8.511 5.038 1.00 0.00 77 LEU A O 6
ATOM 10397 N N . MET A 1 78 ? -4.546 9.223 3.193 1.00 0.00 78 MET A N 6
ATOM 10398 C CA . MET A 1 78 ? -3.760 8.288 2.352 1.00 0.00 78 MET A CA 6
ATOM 10399 C C . MET A 1 78 ? -2.295 8.689 2.427 1.00 0.00 78 MET A C 6
ATOM 10400 O O . MET A 1 78 ? -1.418 7.854 2.519 1.00 0.00 78 MET A O 6
ATOM 10414 N N . ILE A 1 79 ? -2.016 9.971 2.434 1.00 0.00 79 ILE A N 6
ATOM 10415 C CA . ILE A 1 79 ? -0.593 10.395 2.557 1.00 0.00 79 ILE A CA 6
ATOM 10416 C C . ILE A 1 79 ? -0.032 9.771 3.838 1.00 0.00 79 ILE A C 6
ATOM 10417 O O . ILE A 1 79 ? 1.018 9.161 3.828 1.00 0.00 79 ILE A O 6
ATOM 10433 N N . GLU A 1 80 ? -0.744 9.871 4.937 1.00 0.00 80 GLU A N 6
ATOM 10434 C CA . GLU A 1 80 ? -0.243 9.224 6.184 1.00 0.00 80 GLU A CA 6
ATOM 10435 C C . GLU A 1 80 ? -0.060 7.732 5.906 1.00 0.00 80 GLU A C 6
ATOM 10436 O O . GLU A 1 80 ? 0.910 7.125 6.311 1.00 0.00 80 GLU A O 6
ATOM 10448 N N . LEU A 1 81 ? -0.966 7.146 5.169 1.00 0.00 81 LEU A N 6
ATOM 10449 C CA . LEU A 1 81 ? -0.803 5.710 4.819 1.00 0.00 81 LEU A CA 6
ATOM 10450 C C . LEU A 1 81 ? 0.461 5.582 3.977 1.00 0.00 81 LEU A C 6
ATOM 10451 O O . LEU A 1 81 ? 1.220 4.643 4.105 1.00 0.00 81 LEU A O 6
ATOM 10467 N N . ALA A 1 82 ? 0.713 6.565 3.154 1.00 0.00 82 ALA A N 6
ATOM 10468 C CA . ALA A 1 82 ? 1.955 6.565 2.338 1.00 0.00 82 ALA A CA 6
ATOM 10469 C C . ALA A 1 82 ? 3.141 6.765 3.283 1.00 0.00 82 ALA A C 6
ATOM 10470 O O . ALA A 1 82 ? 4.219 6.266 3.072 1.00 0.00 82 ALA A O 6
ATOM 10477 N N . ARG A 1 83 ? 2.925 7.508 4.331 1.00 0.00 83 ARG A N 6
ATOM 10478 C CA . ARG A 1 83 ? 4.027 7.746 5.303 1.00 0.00 83 ARG A CA 6
ATOM 10479 C C . ARG A 1 83 ? 4.525 6.393 5.825 1.00 0.00 83 ARG A C 6
ATOM 10480 O O . ARG A 1 83 ? 5.709 6.118 5.832 1.00 0.00 83 ARG A O 6
ATOM 10501 N N . LYS A 1 84 ? 3.624 5.528 6.216 1.00 0.00 84 LYS A N 6
ATOM 10502 C CA . LYS A 1 84 ? 4.040 4.166 6.685 1.00 0.00 84 LYS A CA 6
ATOM 10503 C C . LYS A 1 84 ? 4.445 3.305 5.481 1.00 0.00 84 LYS A C 6
ATOM 10504 O O . LYS A 1 84 ? 5.464 2.644 5.478 1.00 0.00 84 LYS A O 6
ATOM 10523 N N . ILE A 1 85 ? 3.634 3.331 4.459 1.00 0.00 85 ILE A N 6
ATOM 10524 C CA . ILE A 1 85 ? 3.921 2.542 3.220 1.00 0.00 85 ILE A CA 6
ATOM 10525 C C . ILE A 1 85 ? 5.249 2.983 2.585 1.00 0.00 85 ILE A C 6
ATOM 10526 O O . ILE A 1 85 ? 6.021 2.176 2.107 1.00 0.00 85 ILE A O 6
ATOM 10542 N N . ALA A 1 86 ? 5.508 4.253 2.573 1.00 0.00 86 ALA A N 6
ATOM 10543 C CA . ALA A 1 86 ? 6.768 4.760 1.967 1.00 0.00 86 ALA A CA 6
ATOM 10544 C C . ALA A 1 86 ? 7.964 4.151 2.679 1.00 0.00 86 ALA A C 6
ATOM 10545 O O . ALA A 1 86 ? 8.986 3.898 2.078 1.00 0.00 86 ALA A O 6
ATOM 10552 N N . GLU A 1 87 ? 7.834 3.866 3.947 1.00 0.00 87 GLU A N 6
ATOM 10553 C CA . GLU A 1 87 ? 8.986 3.225 4.633 1.00 0.00 87 GLU A CA 6
ATOM 10554 C C . GLU A 1 87 ? 9.160 1.859 3.985 1.00 0.00 87 GLU A C 6
ATOM 10555 O O . GLU A 1 87 ? 10.241 1.475 3.592 1.00 0.00 87 GLU A O 6
ATOM 10567 N N . ILE A 1 88 ? 8.103 1.091 3.9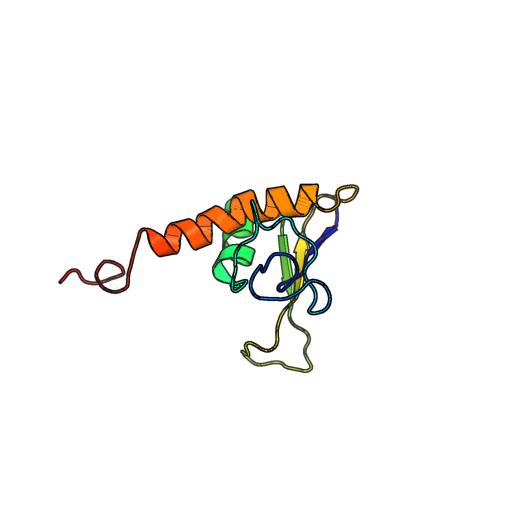66 1.00 0.00 88 ILE A N 6
ATOM 10568 C CA . ILE A 1 88 ? 8.242 -0.302 3.441 1.00 0.00 88 ILE A CA 6
ATOM 10569 C C . ILE A 1 88 ? 8.946 -0.267 2.072 1.00 0.00 88 ILE A C 6
ATOM 10570 O O . ILE A 1 88 ? 9.955 -0.922 1.891 1.00 0.00 88 ILE A O 6
ATOM 10586 N N . ARG A 1 89 ? 8.478 0.497 1.113 1.00 0.00 89 ARG A N 6
ATOM 10587 C CA . ARG A 1 89 ? 9.209 0.541 -0.194 1.00 0.00 89 ARG A CA 6
ATOM 10588 C C . ARG A 1 89 ? 10.658 0.988 0.075 1.00 0.00 89 ARG A C 6
ATOM 10589 O O . ARG A 1 89 ? 11.611 0.437 -0.438 1.00 0.00 89 ARG A O 6
ATOM 10610 N N . GLU A 1 90 ? 10.794 1.994 0.891 1.00 0.00 90 GLU A N 6
ATOM 10611 C CA . GLU A 1 90 ? 12.146 2.529 1.242 1.00 0.00 90 GLU A CA 6
ATOM 10612 C C . GLU A 1 90 ? 12.993 1.442 1.916 1.00 0.00 90 GLU A C 6
ATOM 10613 O O . GLU A 1 90 ? 14.197 1.393 1.759 1.00 0.00 90 GLU A O 6
ATOM 10625 N N . GLN A 1 91 ? 12.370 0.554 2.641 1.00 0.00 91 GLN A N 6
ATOM 10626 C CA . GLN A 1 91 ? 13.143 -0.548 3.293 1.00 0.00 91 GLN A CA 6
ATOM 10627 C C . GLN A 1 91 ? 13.756 -1.447 2.219 1.00 0.00 91 GLN A C 6
ATOM 10628 O O . GLN A 1 91 ? 14.800 -2.039 2.405 1.00 0.00 91 GLN A O 6
ATOM 10642 N N . LYS A 1 92 ? 13.109 -1.539 1.092 1.00 0.00 92 LYS A N 6
ATOM 10643 C CA . LYS A 1 92 ? 13.643 -2.382 -0.013 1.00 0.00 92 LYS A CA 6
ATOM 10644 C C . LYS A 1 92 ? 14.985 -1.826 -0.503 1.00 0.00 92 LYS A C 6
ATOM 10645 O O . LYS A 1 92 ? 15.845 -2.558 -0.948 1.00 0.00 92 LYS A O 6
ATOM 10664 N N . ARG A 1 93 ? 15.165 -0.532 -0.431 1.00 0.00 93 ARG A N 6
ATOM 10665 C CA . ARG A 1 93 ? 16.445 0.074 -0.903 1.00 0.00 93 ARG A CA 6
ATOM 10666 C C . ARG A 1 93 ? 17.638 -0.469 -0.112 1.00 0.00 93 ARG A C 6
ATOM 10667 O O . ARG A 1 93 ? 18.705 -0.678 -0.656 1.00 0.00 93 ARG A O 6
ATOM 10688 N N . GLU A 1 94 ? 17.484 -0.686 1.166 1.00 0.00 94 GLU A N 6
ATOM 10689 C CA . GLU A 1 94 ? 18.634 -1.195 1.972 1.00 0.00 94 GLU A CA 6
ATOM 10690 C C . GLU A 1 94 ? 19.158 -2.513 1.393 1.00 0.00 94 GLU A C 6
ATOM 10691 O O . GLU A 1 94 ? 20.339 -2.797 1.449 1.00 0.00 94 GLU A O 6
ATOM 10703 N N . GLN A 1 95 ? 18.298 -3.322 0.838 1.00 0.00 95 GLN A N 6
ATOM 10704 C CA . GLN A 1 95 ? 18.766 -4.618 0.262 1.00 0.00 95 GLN A CA 6
ATOM 10705 C C . GLN A 1 95 ? 18.957 -4.496 -1.254 1.00 0.00 95 GLN A C 6
ATOM 10706 O O . GLN A 1 95 ? 18.035 -4.186 -1.981 1.00 0.00 95 GLN A O 6
ATOM 10720 N N . LYS A 1 96 ? 20.144 -4.751 -1.736 1.00 0.00 96 LYS A N 6
ATOM 10721 C CA . LYS A 1 96 ? 20.388 -4.665 -3.205 1.00 0.00 96 LYS A CA 6
ATOM 10722 C C . LYS A 1 96 ? 20.078 -6.014 -3.858 1.00 0.00 96 LYS A C 6
ATOM 10723 O O . LYS A 1 96 ? 19.067 -6.185 -4.511 1.00 0.00 96 LYS A O 6
ATOM 10742 N N . LYS A 1 97 ? 20.936 -6.979 -3.671 1.00 0.00 97 LYS A N 6
ATOM 10743 C CA . LYS A 1 97 ? 20.694 -8.328 -4.259 1.00 0.00 97 LYS A CA 6
ATOM 10744 C C . LYS A 1 97 ? 21.037 -9.397 -3.221 1.00 0.00 97 LYS A C 6
ATOM 10745 O O . LYS A 1 97 ? 22.180 -9.562 -2.843 1.00 0.00 97 LYS A O 6
ATOM 10764 N N . ASP A 1 98 ? 20.054 -10.117 -2.744 1.00 0.00 98 ASP A N 6
ATOM 10765 C CA . ASP A 1 98 ? 20.316 -11.167 -1.712 1.00 0.00 98 ASP A CA 6
ATOM 10766 C C . ASP A 1 98 ? 21.204 -10.600 -0.595 1.00 0.00 98 ASP A C 6
ATOM 10767 O O . ASP A 1 98 ? 21.939 -11.322 0.050 1.00 0.00 98 ASP A O 6
ATOM 10776 N N . LYS A 1 99 ? 21.130 -9.302 -0.379 1.00 0.00 99 LYS A N 6
ATOM 10777 C CA . LYS A 1 99 ? 21.953 -8.617 0.679 1.00 0.00 99 LYS A CA 6
ATOM 10778 C C . LYS A 1 99 ? 23.329 -9.281 0.863 1.00 0.00 99 LYS A C 6
ATOM 10779 O O . LYS A 1 99 ? 23.534 -10.101 1.731 1.00 0.00 99 LYS A O 6
ATOM 10798 N N . LYS A 1 100 ? 24.279 -8.920 0.042 1.00 0.00 100 LYS A N 6
ATOM 10799 C CA . LYS A 1 100 ? 25.639 -9.518 0.163 1.00 0.00 100 LYS A CA 6
ATOM 10800 C C . LYS A 1 100 ? 26.450 -8.795 1.239 1.00 0.00 100 LYS A C 6
ATOM 10801 O O . LYS A 1 100 ? 26.545 -7.584 1.253 1.00 0.00 100 LYS A O 6
ATOM 10820 N N . LYS A 1 101 ? 27.042 -9.535 2.135 1.00 0.00 101 LYS A N 6
ATOM 10821 C CA . LYS A 1 101 ? 27.858 -8.904 3.208 1.00 0.00 101 LYS A CA 6
ATOM 10822 C C . LYS A 1 101 ? 29.169 -9.677 3.376 1.00 0.00 101 LYS A C 6
ATOM 10823 O O . LYS A 1 101 ? 29.215 -10.879 3.208 1.00 0.00 101 LYS A O 6
ATOM 10842 N N . LYS A 1 102 ? 30.235 -9.003 3.703 1.00 0.00 102 LYS A N 6
ATOM 10843 C CA . LYS A 1 102 ? 31.529 -9.717 3.873 1.00 0.00 102 LYS A CA 6
ATOM 10844 C C . LYS A 1 102 ? 31.539 -10.474 5.203 1.00 0.00 102 LYS A C 6
ATOM 10845 O O . LYS A 1 102 ? 31.255 -9.921 6.247 1.00 0.00 102 LYS A O 6
ATOM 10864 N N . LYS A 1 103 ? 31.863 -11.737 5.170 1.00 0.00 103 LYS A N 6
ATOM 10865 C CA . LYS A 1 103 ? 31.891 -12.535 6.429 1.00 0.00 103 LYS A CA 6
ATOM 10866 C C . LYS A 1 103 ? 33.272 -12.442 7.083 1.00 0.00 103 LYS A C 6
ATOM 10867 O O . LYS A 1 103 ? 34.286 -12.442 6.414 1.00 0.00 103 LYS A O 6
ATOM 10886 N N . LYS A 1 104 ? 33.315 -12.357 8.385 1.00 0.00 104 LYS A N 6
ATOM 10887 C CA . LYS A 1 104 ? 34.625 -12.260 9.095 1.00 0.00 104 LYS A CA 6
ATOM 10888 C C . LYS A 1 104 ? 35.423 -11.064 8.567 1.00 0.00 104 LYS A C 6
ATOM 10889 O O . LYS A 1 104 ? 34.820 -10.204 7.947 1.00 0.00 104 LYS A O 6
ATOM 10909 N N . MET A 1 1 ? -11.847 4.366 16.732 1.00 0.00 1 MET A N 7
ATOM 10910 C CA . MET A 1 1 ? -12.876 3.665 15.913 1.00 0.00 1 MET A CA 7
ATOM 10911 C C . MET A 1 1 ? -13.279 4.531 14.713 1.00 0.00 1 MET A C 7
ATOM 10912 O O . MET A 1 1 ? -14.106 5.416 14.821 1.00 0.00 1 MET A O 7
ATOM 10928 N N . LYS A 1 2 ? -12.726 4.253 13.564 1.00 0.00 2 LYS A N 7
ATOM 10929 C CA . LYS A 1 2 ? -13.083 5.018 12.336 1.00 0.00 2 LYS A CA 7
ATOM 10930 C C . LYS A 1 2 ? -12.743 4.175 11.109 1.00 0.00 2 LYS A C 7
ATOM 10931 O O . LYS A 1 2 ? -11.907 3.296 11.166 1.00 0.00 2 LYS A O 7
ATOM 10950 N N . GLU A 1 3 ? -13.382 4.422 10.003 1.00 0.00 3 GLU A N 7
ATOM 10951 C CA . GLU A 1 3 ? -13.076 3.612 8.792 1.00 0.00 3 GLU A CA 7
ATOM 10952 C C . GLU A 1 3 ? -12.908 4.508 7.566 1.00 0.00 3 GLU A C 7
ATOM 10953 O O . GLU A 1 3 ? -13.634 5.461 7.367 1.00 0.00 3 GLU A O 7
ATOM 10965 N N . SER A 1 4 ? -11.968 4.180 6.728 1.00 0.00 4 SER A N 7
ATOM 10966 C CA . SER A 1 4 ? -11.746 4.970 5.488 1.00 0.00 4 SER A CA 7
ATOM 10967 C C . SER A 1 4 ? -11.369 4.005 4.370 1.00 0.00 4 SER A C 7
ATOM 10968 O O . SER A 1 4 ? -10.589 3.094 4.572 1.00 0.00 4 SER A O 7
ATOM 10976 N N . VAL A 1 5 ? -11.922 4.166 3.203 1.00 0.00 5 VAL A N 7
ATOM 10977 C CA . VAL A 1 5 ? -11.587 3.215 2.111 1.00 0.00 5 VAL A CA 7
ATOM 10978 C C . VAL A 1 5 ? -10.400 3.721 1.287 1.00 0.00 5 VAL A C 7
ATOM 10979 O O . VAL A 1 5 ? -10.481 4.711 0.587 1.00 0.00 5 VAL A O 7
ATOM 10992 N N . VAL A 1 6 ? -9.301 3.026 1.363 1.00 0.00 6 VAL A N 7
ATOM 10993 C CA . VAL A 1 6 ? -8.093 3.404 0.601 1.00 0.00 6 VAL A CA 7
ATOM 10994 C C . VAL A 1 6 ? -7.946 2.424 -0.558 1.00 0.00 6 VAL A C 7
ATOM 10995 O O . VAL A 1 6 ? -8.398 1.298 -0.487 1.00 0.00 6 VAL A O 7
ATOM 11008 N N . TRP A 1 7 ? -7.356 2.833 -1.629 1.00 0.00 7 TRP A N 7
ATOM 11009 C CA . TRP A 1 7 ? -7.228 1.899 -2.780 1.00 0.00 7 TRP A CA 7
ATOM 11010 C C . TRP A 1 7 ? -5.769 1.533 -3.072 1.00 0.00 7 TRP A C 7
ATOM 11011 O O . TRP A 1 7 ? -4.833 2.138 -2.589 1.00 0.00 7 TRP A O 7
ATOM 11032 N N . THR A 1 8 ? -5.614 0.562 -3.919 1.00 0.00 8 THR A N 7
ATOM 11033 C CA . THR A 1 8 ? -4.243 0.140 -4.343 1.00 0.00 8 THR A CA 7
ATOM 11034 C C . THR A 1 8 ? -3.629 1.232 -5.229 1.00 0.00 8 THR A C 7
ATOM 11035 O O . THR A 1 8 ? -2.464 1.557 -5.123 1.00 0.00 8 THR A O 7
ATOM 11046 N N . VAL A 1 9 ? -4.420 1.788 -6.112 1.00 0.00 9 VAL A N 7
ATOM 11047 C CA . VAL A 1 9 ? -3.916 2.855 -7.029 1.00 0.00 9 VAL A CA 7
ATOM 11048 C C . VAL A 1 9 ? -3.845 4.215 -6.319 1.00 0.00 9 VAL A C 7
ATOM 11049 O O . VAL A 1 9 ? -3.086 5.083 -6.703 1.00 0.00 9 VAL A O 7
ATOM 11062 N N . ASN A 1 10 ? -4.629 4.411 -5.294 1.00 0.00 10 ASN A N 7
ATOM 11063 C CA . ASN A 1 10 ? -4.602 5.717 -4.576 1.00 0.00 10 ASN A CA 7
ATOM 11064 C C . ASN A 1 10 ? -3.193 6.028 -4.077 1.00 0.00 10 ASN A C 7
ATOM 11065 O O . ASN A 1 10 ? -2.766 7.166 -4.072 1.00 0.00 10 ASN A O 7
ATOM 11076 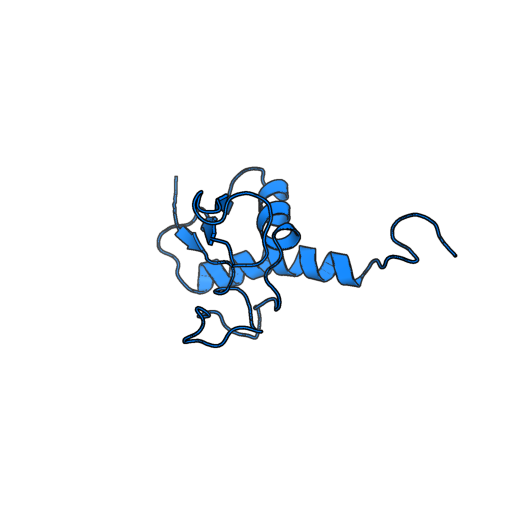N N . LEU A 1 11 ? -2.459 5.033 -3.664 1.00 0.00 11 LEU A N 7
ATOM 11077 C CA . LEU A 1 11 ? -1.076 5.277 -3.175 1.00 0.00 11 LEU A CA 7
ATOM 11078 C C . LEU A 1 11 ? -0.080 4.924 -4.282 1.00 0.00 11 LEU A C 7
ATOM 11079 O O . LEU A 1 11 ? 1.039 4.536 -4.022 1.00 0.00 11 LEU A O 7
ATOM 11095 N N . ASP A 1 12 ? -0.482 5.052 -5.521 1.00 0.00 12 ASP A N 7
ATOM 11096 C CA . ASP A 1 12 ? 0.447 4.711 -6.642 1.00 0.00 12 ASP A CA 7
ATOM 11097 C C . ASP A 1 12 ? 0.520 5.851 -7.663 1.00 0.00 12 ASP A C 7
ATOM 11098 O O . ASP A 1 12 ? -0.486 6.312 -8.167 1.00 0.00 12 ASP A O 7
ATOM 11107 N N . SER A 1 13 ? 1.705 6.304 -7.976 1.00 0.00 13 SER A N 7
ATOM 11108 C CA . SER A 1 13 ? 1.849 7.409 -8.969 1.00 0.00 13 SER A CA 7
ATOM 11109 C C . SER A 1 13 ? 1.889 6.857 -10.400 1.00 0.00 13 SER A C 7
ATOM 11110 O O . SER A 1 13 ? 1.683 7.578 -11.355 1.00 0.00 13 SER A O 7
ATOM 11118 N N . LYS A 1 14 ? 2.151 5.586 -10.557 1.00 0.00 14 LYS A N 7
ATOM 11119 C CA . LYS A 1 14 ? 2.202 5.000 -11.931 1.00 0.00 14 LYS A CA 7
ATOM 11120 C C . LYS A 1 14 ? 0.857 5.170 -12.629 1.00 0.00 14 LYS A C 7
ATOM 11121 O O . LYS A 1 14 ? 0.779 5.269 -13.838 1.00 0.00 14 LYS A O 7
ATOM 11140 N N . LYS A 1 15 ? -0.200 5.184 -11.876 1.00 0.00 15 LYS A N 7
ATOM 11141 C CA . LYS A 1 15 ? -1.545 5.324 -12.491 1.00 0.00 15 LYS A CA 7
ATOM 11142 C C . LYS A 1 15 ? -1.905 6.798 -12.679 1.00 0.00 15 LYS A C 7
ATOM 11143 O O . LYS A 1 15 ? -1.476 7.659 -11.937 1.00 0.00 15 LYS A O 7
ATOM 11162 N N . SER A 1 16 ? -2.687 7.084 -13.680 1.00 0.00 16 SER A N 7
ATOM 11163 C CA . SER A 1 16 ? -3.089 8.494 -13.952 1.00 0.00 16 SER A CA 7
ATOM 11164 C C . SER A 1 16 ? -4.133 8.961 -12.935 1.00 0.00 16 SER A C 7
ATOM 11165 O O . SER A 1 16 ? -4.664 8.183 -12.167 1.00 0.00 16 SER A O 7
ATOM 11173 N N . ARG A 1 17 ? -4.426 10.232 -12.923 1.00 0.00 17 ARG A N 7
ATOM 11174 C CA . ARG A 1 17 ? -5.431 10.766 -11.959 1.00 0.00 17 ARG A CA 7
ATOM 11175 C C . ARG A 1 17 ? -6.782 10.071 -12.150 1.00 0.00 17 ARG A C 7
ATOM 11176 O O . ARG A 1 17 ? -7.464 9.751 -11.198 1.00 0.00 17 ARG A O 7
ATOM 11197 N N . ALA A 1 18 ? -7.177 9.836 -13.373 1.00 0.00 18 ALA A N 7
ATOM 11198 C CA . ALA A 1 18 ? -8.485 9.164 -13.612 1.00 0.00 18 ALA A CA 7
ATOM 11199 C C . ALA A 1 18 ? -8.474 7.769 -12.985 1.00 0.00 18 ALA A C 7
ATOM 11200 O O . ALA A 1 18 ? -9.450 7.327 -12.412 1.00 0.00 18 ALA A O 7
ATOM 11207 N N . GLU A 1 19 ? -7.379 7.068 -13.097 1.00 0.00 19 GLU A N 7
ATOM 11208 C CA . GLU A 1 19 ? -7.322 5.697 -12.510 1.00 0.00 19 GLU A CA 7
ATOM 11209 C C . GLU A 1 19 ? -7.698 5.765 -11.027 1.00 0.00 19 GLU A C 7
ATOM 11210 O O . GLU A 1 19 ? -8.242 4.832 -10.470 1.00 0.00 19 GLU A O 7
ATOM 11222 N N . GLY A 1 20 ? -7.431 6.873 -10.387 1.00 0.00 20 GLY A N 7
ATOM 11223 C CA . GLY A 1 20 ? -7.798 7.007 -8.950 1.00 0.00 20 GLY A CA 7
ATOM 11224 C C . GLY A 1 20 ? -6.541 7.097 -8.081 1.00 0.00 20 GLY A C 7
ATOM 11225 O O . GLY A 1 20 ? -6.272 6.225 -7.280 1.00 0.00 20 GLY A O 7
ATOM 11229 N N . ARG A 1 21 ? -5.774 8.146 -8.219 1.00 0.00 21 ARG A N 7
ATOM 11230 C CA . ARG A 1 21 ? -4.549 8.280 -7.382 1.00 0.00 21 ARG A CA 7
ATOM 11231 C C . ARG A 1 21 ? -4.729 9.426 -6.384 1.00 0.00 21 ARG A C 7
ATOM 11232 O O . ARG A 1 21 ? -5.491 10.344 -6.606 1.00 0.00 21 ARG A O 7
ATOM 11253 N N . ARG A 1 22 ? -4.018 9.379 -5.296 1.00 0.00 22 ARG A N 7
ATOM 11254 C CA . ARG A 1 22 ? -4.108 10.454 -4.266 1.00 0.00 22 ARG A CA 7
ATOM 11255 C C . ARG A 1 22 ? -2.809 10.436 -3.462 1.00 0.00 22 ARG A C 7
ATOM 11256 O O . ARG A 1 22 ? -2.786 10.642 -2.265 1.00 0.00 22 ARG A O 7
ATOM 11277 N N . ILE A 1 23 ? -1.736 10.142 -4.135 1.00 0.00 23 ILE A N 7
ATOM 11278 C CA . ILE A 1 23 ? -0.415 10.044 -3.453 1.00 0.00 23 ILE A CA 7
ATOM 11279 C C . ILE A 1 23 ? 0.471 11.255 -3.782 1.00 0.00 23 ILE A C 7
ATOM 11280 O O . ILE A 1 23 ? 0.446 11.756 -4.888 1.00 0.00 23 ILE A O 7
ATOM 11296 N N . PRO A 1 24 ? 1.228 11.691 -2.794 1.00 0.00 24 PRO A N 7
ATOM 11297 C CA . PRO A 1 24 ? 2.125 12.861 -2.982 1.00 0.00 24 PRO A CA 7
ATOM 11298 C C . PRO A 1 24 ? 3.246 12.532 -3.970 1.00 0.00 24 PRO A C 7
ATOM 11299 O O . PRO A 1 24 ? 3.962 11.565 -3.820 1.00 0.00 24 PRO A O 7
ATOM 11310 N N . ARG A 1 25 ? 3.393 13.343 -4.976 1.00 0.00 25 ARG A N 7
ATOM 11311 C CA . ARG A 1 25 ? 4.453 13.110 -6.001 1.00 0.00 25 ARG A CA 7
ATOM 11312 C C . ARG A 1 25 ? 5.853 13.082 -5.371 1.00 0.00 25 ARG A C 7
ATOM 11313 O O . ARG A 1 25 ? 6.719 12.343 -5.796 1.00 0.00 25 ARG A O 7
ATOM 11334 N N . ARG A 1 26 ? 6.087 13.891 -4.379 1.00 0.00 26 ARG A N 7
ATOM 11335 C CA . ARG A 1 26 ? 7.437 13.926 -3.739 1.00 0.00 26 ARG A CA 7
ATOM 11336 C C . ARG A 1 26 ? 7.644 12.709 -2.834 1.00 0.00 26 ARG A C 7
ATOM 11337 O O . ARG A 1 26 ? 8.758 12.362 -2.493 1.00 0.00 26 ARG A O 7
ATOM 11358 N N . PHE A 1 27 ? 6.587 12.057 -2.446 1.00 0.00 27 PHE A N 7
ATOM 11359 C CA . PHE A 1 27 ? 6.726 10.861 -1.568 1.00 0.00 27 PHE A CA 7
ATOM 11360 C C . PHE A 1 27 ? 5.741 9.782 -2.018 1.00 0.00 27 PHE A C 7
ATOM 11361 O O . PHE A 1 27 ? 5.103 9.133 -1.213 1.00 0.00 27 PHE A O 7
ATOM 11378 N N . ALA A 1 28 ? 5.601 9.597 -3.303 1.00 0.00 28 ALA A N 7
ATOM 11379 C CA . ALA A 1 28 ? 4.638 8.567 -3.795 1.00 0.00 28 ALA A CA 7
ATOM 11380 C C . ALA A 1 28 ? 5.347 7.267 -4.183 1.00 0.00 28 ALA A C 7
ATOM 11381 O O . ALA A 1 28 ? 6.410 7.274 -4.773 1.00 0.00 28 ALA A O 7
ATOM 11388 N N . VAL A 1 29 ? 4.752 6.148 -3.858 1.00 0.00 29 VAL A N 7
ATOM 11389 C CA . VAL A 1 29 ? 5.373 4.837 -4.211 1.00 0.00 29 VAL A CA 7
ATOM 11390 C C . VAL A 1 29 ? 4.691 4.257 -5.462 1.00 0.00 29 VAL A C 7
ATOM 11391 O O . VAL A 1 29 ? 3.535 3.886 -5.417 1.00 0.00 29 VAL A O 7
ATOM 11404 N N . PRO A 1 30 ? 5.429 4.195 -6.546 1.00 0.00 30 PRO A N 7
ATOM 11405 C CA . PRO A 1 30 ? 4.870 3.648 -7.809 1.00 0.00 30 PRO A CA 7
ATOM 11406 C C . PRO A 1 30 ? 4.646 2.139 -7.681 1.00 0.00 30 PRO A C 7
ATOM 11407 O O . PRO A 1 30 ? 5.378 1.452 -6.997 1.00 0.00 30 PRO A O 7
ATOM 11418 N N . ASN A 1 31 ? 3.638 1.615 -8.331 1.00 0.00 31 ASN A N 7
ATOM 11419 C CA . ASN A 1 31 ? 3.375 0.144 -8.241 1.00 0.00 31 ASN A CA 7
ATOM 11420 C C . ASN A 1 31 ? 3.190 -0.284 -6.780 1.00 0.00 31 ASN A C 7
ATOM 11421 O O . ASN A 1 31 ? 3.999 -1.002 -6.229 1.00 0.00 31 ASN A O 7
ATOM 11432 N N . VAL A 1 32 ? 2.161 0.192 -6.134 1.00 0.00 32 VAL A N 7
ATOM 11433 C CA . VAL A 1 32 ? 1.975 -0.153 -4.694 1.00 0.00 32 VAL A CA 7
ATOM 11434 C C . VAL A 1 32 ? 1.968 -1.669 -4.502 1.00 0.00 32 VAL A C 7
ATOM 11435 O O . VAL A 1 32 ? 1.279 -2.400 -5.187 1.00 0.00 32 VAL A O 7
ATOM 11448 N N . LYS A 1 33 ? 2.756 -2.136 -3.569 1.00 0.00 33 LYS A N 7
ATOM 11449 C CA . LYS A 1 33 ? 2.843 -3.598 -3.303 1.00 0.00 33 LYS A CA 7
ATOM 11450 C C . LYS A 1 33 ? 2.064 -3.937 -2.027 1.00 0.00 33 LYS A C 7
ATOM 11451 O O . LYS A 1 33 ? 2.017 -3.157 -1.107 1.00 0.00 33 LYS A O 7
ATOM 11470 N N . LEU A 1 34 ? 1.455 -5.088 -1.951 1.00 0.00 34 LEU A N 7
ATOM 11471 C CA . LEU A 1 34 ? 0.704 -5.421 -0.705 1.00 0.00 34 LEU A CA 7
ATOM 11472 C C . LEU A 1 34 ? 1.645 -5.374 0.491 1.00 0.00 34 LEU A C 7
ATOM 11473 O O . LEU A 1 34 ? 1.266 -4.994 1.577 1.00 0.00 34 LEU A O 7
ATOM 11489 N N . HIS A 1 35 ? 2.863 -5.785 0.299 1.00 0.00 35 HIS A N 7
ATOM 11490 C CA . HIS A 1 35 ? 3.831 -5.802 1.425 1.00 0.00 35 HIS A CA 7
ATOM 11491 C C . HIS A 1 35 ? 3.894 -4.442 2.126 1.00 0.00 35 HIS A C 7
ATOM 11492 O O . HIS A 1 35 ? 3.876 -4.374 3.330 1.00 0.00 35 HIS A O 7
ATOM 11506 N N . GLU A 1 36 ? 3.941 -3.356 1.402 1.00 0.00 36 GLU A N 7
ATOM 11507 C CA . GLU A 1 36 ? 3.981 -2.030 2.087 1.00 0.00 36 GLU A CA 7
ATOM 11508 C C . GLU A 1 36 ? 2.612 -1.705 2.688 1.00 0.00 36 GLU A C 7
ATOM 11509 O O . GLU A 1 36 ? 2.505 -1.091 3.731 1.00 0.00 36 GLU A O 7
ATOM 11521 N N . LEU A 1 37 ? 1.567 -2.104 2.025 1.00 0.00 37 LEU A N 7
ATOM 11522 C CA . LEU A 1 37 ? 0.198 -1.814 2.535 1.00 0.00 37 LEU A CA 7
ATOM 11523 C C . LEU A 1 37 ? -0.130 -2.606 3.813 1.00 0.00 37 LEU A C 7
ATOM 11524 O O . LEU A 1 37 ? -0.522 -2.041 4.815 1.00 0.00 37 LEU A O 7
ATOM 11540 N N . VAL A 1 38 ? 0.004 -3.906 3.785 1.00 0.00 38 VAL A N 7
ATOM 11541 C CA . VAL A 1 38 ? -0.329 -4.718 5.001 1.00 0.00 38 VAL A CA 7
ATOM 11542 C C . VAL A 1 38 ? 0.741 -4.592 6.099 1.00 0.00 38 VAL A C 7
ATOM 11543 O O . VAL A 1 38 ? 0.431 -4.504 7.270 1.00 0.00 38 VAL A O 7
ATOM 11556 N N . GLU A 1 39 ? 1.994 -4.619 5.734 1.00 0.00 39 GLU A N 7
ATOM 11557 C CA . GLU A 1 39 ? 3.083 -4.539 6.767 1.00 0.00 39 GLU A CA 7
ATOM 11558 C C . GLU A 1 39 ? 3.032 -3.233 7.564 1.00 0.00 39 GLU A C 7
ATOM 11559 O O . GLU A 1 39 ? 3.361 -3.210 8.732 1.00 0.00 39 GLU A O 7
ATOM 11571 N N . ALA A 1 40 ? 2.628 -2.146 6.965 1.00 0.00 40 ALA A N 7
ATOM 11572 C CA . ALA A 1 40 ? 2.574 -0.866 7.734 1.00 0.00 40 ALA A CA 7
ATOM 11573 C C . ALA A 1 40 ? 1.522 -0.967 8.833 1.00 0.00 40 ALA A C 7
ATOM 11574 O O . ALA A 1 40 ? 1.739 -0.587 9.963 1.00 0.00 40 ALA A O 7
ATOM 11581 N N . SER A 1 41 ? 0.387 -1.493 8.498 1.00 0.00 41 SER A N 7
ATOM 11582 C CA . SER A 1 41 ? -0.696 -1.650 9.505 1.00 0.00 41 SER A CA 7
ATOM 11583 C C . SER A 1 41 ? -0.273 -2.656 10.567 1.00 0.00 41 SER A C 7
ATOM 11584 O O . SER A 1 41 ? -0.541 -2.491 11.742 1.00 0.00 41 SER A O 7
ATOM 11592 N N . LYS A 1 42 ? 0.388 -3.701 10.158 1.00 0.00 42 LYS A N 7
ATOM 11593 C CA . LYS A 1 42 ? 0.832 -4.725 11.144 1.00 0.00 42 LYS A CA 7
ATOM 11594 C C . LYS A 1 42 ? 1.703 -4.060 12.208 1.00 0.00 42 LYS A C 7
ATOM 11595 O O . LYS A 1 42 ? 1.670 -4.426 13.366 1.00 0.00 42 LYS A O 7
ATOM 11614 N N . GLU A 1 43 ? 2.463 -3.067 11.832 1.00 0.00 43 GLU A N 7
ATOM 11615 C CA . GLU A 1 43 ? 3.307 -2.368 12.840 1.00 0.00 43 GLU A CA 7
ATOM 11616 C C . GLU A 1 43 ? 2.400 -1.818 13.948 1.00 0.00 43 GLU A C 7
ATOM 11617 O O . GLU A 1 43 ? 2.714 -1.891 15.120 1.00 0.00 43 GLU A O 7
ATOM 11629 N N . LEU A 1 44 ? 1.268 -1.279 13.576 1.00 0.00 44 LEU A N 7
ATOM 11630 C CA . LEU A 1 44 ? 0.319 -0.733 14.593 1.00 0.00 44 LEU A CA 7
ATOM 11631 C C . LEU A 1 44 ? -0.739 -1.787 14.964 1.00 0.00 44 LEU A C 7
ATOM 11632 O O . LEU A 1 44 ? -1.534 -1.586 15.861 1.00 0.00 44 LEU A O 7
ATOM 11648 N N . GLY A 1 45 ? -0.749 -2.907 14.289 1.00 0.00 45 GLY A N 7
ATOM 11649 C CA . GLY A 1 45 ? -1.747 -3.967 14.616 1.00 0.00 45 GLY A CA 7
ATOM 11650 C C . GLY A 1 45 ? -3.165 -3.484 14.282 1.00 0.00 45 GLY A C 7
ATOM 11651 O O . GLY A 1 45 ? -4.141 -4.070 14.708 1.00 0.00 45 GLY A O 7
ATOM 11655 N N . LEU A 1 46 ? -3.293 -2.425 13.525 1.00 0.00 46 LEU A N 7
ATOM 11656 C CA . LEU A 1 46 ? -4.654 -1.913 13.170 1.00 0.00 46 LEU A CA 7
ATOM 11657 C C . LEU A 1 46 ? -4.511 -0.712 12.222 1.00 0.00 46 LEU A C 7
ATOM 11658 O O . LEU A 1 46 ? -3.616 -0.675 11.403 1.00 0.00 46 LEU A O 7
ATOM 11674 N N . LYS A 1 47 ? -5.368 0.276 12.333 1.00 0.00 47 LYS A N 7
ATOM 11675 C CA . LYS A 1 47 ? -5.275 1.494 11.453 1.00 0.00 47 LYS A CA 7
ATOM 11676 C C . LYS A 1 47 ? -5.542 1.187 9.968 1.00 0.00 47 LYS A C 7
ATOM 11677 O O . LYS A 1 47 ? -6.292 1.886 9.324 1.00 0.00 47 LYS A O 7
ATOM 11696 N N . PHE A 1 48 ? -4.939 0.169 9.412 1.00 0.00 48 PHE A N 7
ATOM 11697 C CA . PHE A 1 48 ? -5.168 -0.136 7.970 1.00 0.00 48 PHE A CA 7
ATOM 11698 C C . PHE A 1 48 ? -5.652 -1.580 7.800 1.00 0.00 48 PHE A C 7
ATOM 11699 O O . PHE A 1 48 ? -5.478 -2.414 8.667 1.00 0.00 48 PHE A O 7
ATOM 11716 N N . ARG A 1 49 ? -6.253 -1.877 6.681 1.00 0.00 49 ARG A N 7
ATOM 11717 C CA . ARG A 1 49 ? -6.743 -3.257 6.437 1.00 0.00 49 ARG A CA 7
ATOM 11718 C C . ARG A 1 49 ? -6.823 -3.499 4.938 1.00 0.00 49 ARG A C 7
ATOM 11719 O O . ARG A 1 49 ? -7.040 -2.585 4.167 1.00 0.00 49 ARG A O 7
ATOM 11740 N N . ALA A 1 50 ? -6.649 -4.713 4.507 1.00 0.00 50 ALA A N 7
ATOM 11741 C CA . ALA A 1 50 ? -6.716 -4.976 3.050 1.00 0.00 50 ALA A CA 7
ATOM 11742 C C . ALA A 1 50 ? -8.034 -5.664 2.691 1.00 0.00 50 ALA A C 7
ATOM 11743 O O . ALA A 1 50 ? -8.545 -6.487 3.424 1.00 0.00 50 ALA A O 7
ATOM 11750 N N . GLU A 1 51 ? -8.578 -5.329 1.558 1.00 0.00 51 GLU A N 7
ATOM 11751 C CA . GLU A 1 51 ? -9.856 -5.949 1.116 1.00 0.00 51 GLU A CA 7
ATOM 11752 C C . GLU A 1 51 ? -9.667 -6.581 -0.264 1.00 0.00 51 GLU A C 7
ATOM 11753 O O . GLU A 1 51 ? -8.848 -6.144 -1.048 1.00 0.00 51 GLU A O 7
ATOM 11765 N N . GLU A 1 52 ? -10.417 -7.600 -0.572 1.00 0.00 52 GLU A N 7
ATOM 11766 C CA . GLU A 1 52 ? -10.281 -8.249 -1.905 1.00 0.00 52 GLU A CA 7
ATOM 11767 C C . GLU A 1 52 ? -11.667 -8.467 -2.515 1.00 0.00 52 GLU A C 7
ATOM 11768 O O . GLU A 1 52 ? -12.617 -8.768 -1.820 1.00 0.00 52 GLU A O 7
ATOM 11780 N N . LYS A 1 53 ? -11.798 -8.315 -3.806 1.00 0.00 53 LYS A N 7
ATOM 11781 C CA . LYS A 1 53 ? -13.136 -8.512 -4.440 1.00 0.00 53 LYS A CA 7
ATOM 11782 C C . LYS A 1 53 ? -13.707 -9.878 -4.043 1.00 0.00 53 LYS A C 7
ATOM 11783 O O . LYS A 1 53 ? -13.031 -10.887 -4.096 1.00 0.00 53 LYS A O 7
ATOM 11802 N N . LYS A 1 54 ? -14.945 -9.912 -3.630 1.00 0.00 54 LYS A N 7
ATOM 11803 C CA . LYS A 1 54 ? -15.569 -11.201 -3.206 1.00 0.00 54 LYS A CA 7
ATOM 11804 C C . LYS A 1 54 ? -15.526 -12.233 -4.338 1.00 0.00 54 LYS A C 7
ATOM 11805 O O . LYS A 1 54 ? -15.322 -13.408 -4.106 1.00 0.00 54 LYS A O 7
ATOM 11824 N N . TYR A 1 55 ? -15.725 -11.812 -5.556 1.00 0.00 55 TYR A N 7
ATOM 11825 C CA . TYR A 1 55 ? -15.703 -12.784 -6.688 1.00 0.00 55 TYR A CA 7
ATOM 11826 C C . TYR A 1 55 ? -14.376 -13.559 -6.700 1.00 0.00 55 TYR A C 7
ATOM 11827 O O . TYR A 1 55 ? -13.342 -12.999 -7.006 1.00 0.00 55 TYR A O 7
ATOM 11845 N N . PRO A 1 56 ? -14.445 -14.828 -6.370 1.00 0.00 56 PRO A N 7
ATOM 11846 C CA . PRO A 1 56 ? -13.223 -15.669 -6.352 1.00 0.00 56 PRO A CA 7
ATOM 11847 C C . PRO A 1 56 ? -12.750 -15.942 -7.782 1.00 0.00 56 PRO A C 7
ATOM 11848 O O . PRO A 1 56 ? -13.539 -15.997 -8.704 1.00 0.00 56 PRO A O 7
ATOM 11859 N N . LYS A 1 57 ? -11.471 -16.109 -7.977 1.00 0.00 57 LYS A N 7
ATOM 11860 C CA . LYS A 1 57 ? -10.961 -16.374 -9.353 1.00 0.00 57 LYS A CA 7
ATOM 11861 C C . LYS A 1 57 ? -11.453 -15.285 -10.310 1.00 0.00 57 LYS A C 7
ATOM 11862 O O . LYS A 1 57 ? -12.439 -15.452 -11.000 1.00 0.00 57 LYS A O 7
ATOM 11881 N N . SER A 1 58 ? -10.777 -14.171 -10.354 1.00 0.00 58 SER A N 7
ATOM 11882 C CA . SER A 1 58 ? -11.210 -13.075 -11.264 1.00 0.00 58 SER A CA 7
ATOM 11883 C C . SER A 1 58 ? -10.188 -12.888 -12.386 1.00 0.00 58 SER A C 7
ATOM 11884 O O . SER A 1 58 ? -9.003 -13.089 -12.201 1.00 0.00 58 SER A O 7
ATOM 11892 N N . TRP A 1 59 ? -10.638 -12.514 -13.550 1.00 0.00 59 TRP A N 7
ATOM 11893 C CA . TRP A 1 59 ? -9.696 -12.323 -14.689 1.00 0.00 59 TRP A CA 7
ATOM 11894 C C . TRP A 1 59 ? -9.719 -10.866 -15.160 1.00 0.00 59 TRP A C 7
ATOM 11895 O O . TRP A 1 59 ? -10.664 -10.141 -14.922 1.00 0.00 59 TRP A O 7
ATOM 11916 N N . TRP A 1 60 ? -8.678 -10.432 -15.825 1.00 0.00 60 TRP A N 7
ATOM 11917 C CA . TRP A 1 60 ? -8.617 -9.017 -16.318 1.00 0.00 60 TRP A CA 7
ATOM 11918 C C . TRP A 1 60 ? -8.520 -8.051 -15.133 1.00 0.00 60 TRP A C 7
ATOM 11919 O O . TRP A 1 60 ? -7.505 -7.417 -14.924 1.00 0.00 60 TRP A O 7
ATOM 11940 N N . GLU A 1 61 ? -9.560 -7.933 -14.350 1.00 0.00 61 GLU A N 7
ATOM 11941 C CA . GLU A 1 61 ? -9.502 -7.007 -13.184 1.00 0.00 61 GLU A CA 7
ATOM 11942 C C . GLU A 1 61 ? -8.550 -7.563 -12.121 1.00 0.00 61 GLU A C 7
ATOM 11943 O O . GLU A 1 61 ? -8.608 -8.724 -11.768 1.00 0.00 61 GLU A O 7
ATOM 11955 N N . GLU A 1 62 ? -7.673 -6.745 -11.610 1.00 0.00 62 GLU A N 7
ATOM 11956 C CA . GLU A 1 62 ? -6.717 -7.230 -10.572 1.00 0.00 62 GLU A CA 7
ATOM 11957 C C . GLU A 1 62 ? -7.236 -6.923 -9.159 1.00 0.00 62 GLU A C 7
ATOM 11958 O O . GLU A 1 62 ? -6.620 -7.283 -8.175 1.00 0.00 62 GLU A O 7
ATOM 11970 N N . GLY A 1 63 ? -8.361 -6.266 -9.045 1.00 0.00 63 GLY A N 7
ATOM 11971 C CA . GLY A 1 63 ? -8.905 -5.949 -7.692 1.00 0.00 63 GLY A CA 7
ATOM 11972 C C . GLY A 1 63 ? -7.838 -5.225 -6.865 1.00 0.00 63 GLY A C 7
ATOM 11973 O O . GLY A 1 63 ? -7.025 -4.489 -7.387 1.00 0.00 63 GLY A O 7
ATOM 11977 N N . GLY A 1 64 ? -7.831 -5.434 -5.576 1.00 0.00 64 GLY A N 7
ATOM 11978 C CA . GLY A 1 64 ? -6.814 -4.763 -4.716 1.00 0.00 64 GLY A CA 7
ATOM 11979 C C . GLY A 1 64 ? -7.420 -3.513 -4.075 1.00 0.00 64 GLY A C 7
ATOM 11980 O O . GLY A 1 64 ? -7.542 -2.479 -4.701 1.00 0.00 64 GLY A O 7
ATOM 11984 N N . ARG A 1 65 ? -7.777 -3.592 -2.822 1.00 0.00 65 ARG A N 7
ATOM 11985 C CA . ARG A 1 65 ? -8.347 -2.398 -2.125 1.00 0.00 65 ARG A CA 7
ATOM 11986 C C . ARG A 1 65 ? -8.013 -2.461 -0.632 1.00 0.00 65 ARG A C 7
ATOM 11987 O O . ARG A 1 65 ? -8.008 -3.519 -0.046 1.00 0.00 65 ARG A O 7
ATOM 12008 N N . VAL A 1 66 ? -7.744 -1.348 -0.005 1.00 0.00 66 VAL A N 7
ATOM 12009 C CA . VAL A 1 66 ? -7.429 -1.395 1.462 1.00 0.00 66 VAL A CA 7
ATOM 12010 C C . VAL A 1 66 ? -8.322 -0.425 2.247 1.00 0.00 66 VAL A C 7
ATOM 12011 O O . VAL A 1 66 ? -8.727 0.605 1.757 1.00 0.00 66 VAL A O 7
ATOM 12024 N N . VAL A 1 67 ? -8.630 -0.754 3.474 1.00 0.00 67 VAL A N 7
ATOM 12025 C CA . VAL A 1 67 ? -9.492 0.147 4.297 1.00 0.00 67 VAL A CA 7
ATOM 12026 C C . VAL A 1 67 ? -8.724 0.595 5.542 1.00 0.00 67 VAL A C 7
ATOM 12027 O O . VAL A 1 67 ? -8.198 -0.212 6.282 1.00 0.00 67 VAL A O 7
ATOM 12040 N N . VAL A 1 68 ? -8.614 1.876 5.752 1.00 0.00 68 VAL A N 7
ATOM 12041 C CA . VAL A 1 68 ? -7.831 2.381 6.918 1.00 0.00 68 VAL A CA 7
ATOM 12042 C C . VAL A 1 68 ? -8.673 3.286 7.821 1.00 0.00 68 VAL A C 7
ATOM 12043 O O . VAL A 1 68 ? -9.567 3.971 7.379 1.00 0.00 68 VAL A O 7
ATOM 12056 N N . GLU A 1 69 ? -8.382 3.283 9.091 1.00 0.00 69 GLU A N 7
ATOM 12057 C CA . GLU A 1 69 ? -9.144 4.128 10.049 1.00 0.00 69 GLU A CA 7
ATOM 12058 C C . GLU A 1 69 ? -8.819 5.604 9.815 1.00 0.00 69 GLU A C 7
ATOM 12059 O O . GLU A 1 69 ? -7.729 5.941 9.411 1.00 0.00 69 GLU A O 7
ATOM 12071 N N . LYS A 1 70 ? -9.802 6.443 10.073 1.00 0.00 70 LYS A N 7
ATOM 12072 C CA . LYS A 1 70 ? -9.735 7.952 9.912 1.00 0.00 70 LYS A CA 7
ATOM 12073 C C . LYS A 1 70 ? -10.562 8.358 8.669 1.00 0.00 70 LYS A C 7
ATOM 12074 O O . LYS A 1 70 ? -10.114 8.256 7.544 1.00 0.00 70 LYS A O 7
ATOM 12093 N N . ARG A 1 71 ? -11.792 8.784 8.855 1.00 0.00 71 ARG A N 7
ATOM 12094 C CA . ARG A 1 71 ? -12.633 9.150 7.680 1.00 0.00 71 ARG A CA 7
ATOM 12095 C C . ARG A 1 71 ? -12.757 10.669 7.551 1.00 0.00 71 ARG A C 7
ATOM 12096 O O . ARG A 1 71 ? -12.181 11.420 8.313 1.00 0.00 71 ARG A O 7
ATOM 12117 N N . GLY A 1 72 ? -13.499 11.122 6.580 1.00 0.00 72 GLY A N 7
ATOM 12118 C CA . GLY A 1 72 ? -13.659 12.587 6.379 1.00 0.00 72 GLY A CA 7
ATOM 12119 C C . GLY A 1 72 ? -12.599 13.060 5.389 1.00 0.00 72 GLY A C 7
ATOM 12120 O O . GLY A 1 72 ? -12.903 13.618 4.354 1.00 0.00 72 GLY A O 7
ATOM 12124 N N . THR A 1 73 ? -11.353 12.828 5.695 1.00 0.00 73 THR A N 7
ATOM 12125 C CA . THR A 1 73 ? -10.269 13.251 4.764 1.00 0.00 73 THR A CA 7
ATOM 12126 C C . THR A 1 73 ? -9.868 12.089 3.850 1.00 0.00 73 THR A C 7
ATOM 12127 O O . THR A 1 73 ? -9.796 10.952 4.273 1.00 0.00 73 THR A O 7
ATOM 12138 N N . LYS A 1 74 ? -9.603 12.365 2.603 1.00 0.00 74 LYS A N 7
ATOM 12139 C CA . LYS A 1 74 ? -9.201 11.273 1.669 1.00 0.00 74 LYS A CA 7
ATOM 12140 C C . LYS A 1 74 ? -7.676 11.204 1.520 1.00 0.00 74 LYS A C 7
ATOM 12141 O O . LYS A 1 74 ? -7.038 10.275 1.976 1.00 0.00 74 LYS A O 7
ATOM 12160 N N . THR A 1 75 ? -7.097 12.164 0.856 1.00 0.00 75 THR A N 7
ATOM 12161 C CA . THR A 1 75 ? -5.620 12.149 0.636 1.00 0.00 75 THR A CA 7
ATOM 12162 C C . THR A 1 75 ? -4.838 12.155 1.950 1.00 0.00 75 THR A C 7
ATOM 12163 O O . THR A 1 75 ? -3.860 11.454 2.082 1.00 0.00 75 THR A O 7
ATOM 12174 N N . LYS A 1 76 ? -5.223 12.950 2.912 1.00 0.00 76 LYS A N 7
ATOM 12175 C CA . LYS A 1 76 ? -4.434 12.994 4.184 1.00 0.00 76 LYS A CA 7
ATOM 12176 C C . LYS A 1 76 ? -4.213 11.587 4.722 1.00 0.00 76 LYS A C 7
ATOM 12177 O O . LYS A 1 76 ? -3.124 11.244 5.143 1.00 0.00 76 LYS A O 7
ATOM 12196 N N . LEU A 1 77 ? -5.212 10.752 4.686 1.00 0.00 77 LEU A N 7
ATOM 12197 C CA . LEU A 1 77 ? -5.009 9.365 5.165 1.00 0.00 77 LEU A CA 7
ATOM 12198 C C . LEU A 1 77 ? -4.006 8.702 4.232 1.00 0.00 77 LEU A C 7
ATOM 12199 O O . LEU A 1 77 ? -3.098 8.012 4.652 1.00 0.00 77 LEU A O 7
ATOM 12215 N N . MET A 1 78 ? -4.173 8.924 2.964 1.00 0.00 78 MET A N 7
ATOM 12216 C CA . MET A 1 78 ? -3.241 8.329 1.975 1.00 0.00 78 MET A CA 7
ATOM 12217 C C . MET A 1 78 ? -1.844 8.898 2.206 1.00 0.00 78 MET A C 7
ATOM 12218 O O . MET A 1 78 ? -0.860 8.185 2.175 1.00 0.00 78 MET A O 7
ATOM 12232 N N . ILE A 1 79 ? -1.748 10.172 2.486 1.00 0.00 79 ILE A N 7
ATOM 12233 C CA . ILE A 1 79 ? -0.404 10.751 2.771 1.00 0.00 79 ILE A CA 7
ATOM 12234 C C . ILE A 1 79 ? 0.186 9.989 3.957 1.00 0.00 79 ILE A C 7
ATOM 12235 O O . ILE A 1 79 ? 1.311 9.532 3.923 1.00 0.00 79 ILE A O 7
ATOM 12251 N N . GLU A 1 80 ? -0.589 9.820 5.000 1.00 0.00 80 GLU A N 7
ATOM 12252 C CA . GLU A 1 80 ? -0.095 9.054 6.177 1.00 0.00 80 GLU A CA 7
ATOM 12253 C C . GLU A 1 80 ? 0.141 7.606 5.762 1.00 0.00 80 GLU A C 7
ATOM 12254 O O . GLU A 1 80 ? 1.128 7.004 6.125 1.00 0.00 80 GLU A O 7
ATOM 12266 N N . LEU A 1 81 ? -0.739 7.036 4.980 1.00 0.00 81 LEU A N 7
ATOM 12267 C CA . LEU A 1 81 ? -0.505 5.631 4.539 1.00 0.00 81 LEU A CA 7
ATOM 12268 C C . LEU A 1 81 ? 0.844 5.571 3.823 1.00 0.00 81 LEU A C 7
ATOM 12269 O O . LEU A 1 81 ? 1.643 4.688 4.045 1.00 0.00 81 LEU A O 7
ATOM 12285 N N . ALA A 1 82 ? 1.126 6.546 3.008 1.00 0.00 82 ALA A N 7
ATOM 12286 C CA . ALA A 1 82 ? 2.444 6.587 2.323 1.00 0.00 82 ALA A CA 7
ATOM 12287 C C . ALA A 1 82 ? 3.535 6.774 3.379 1.00 0.00 82 ALA A C 7
ATOM 12288 O O . ALA A 1 82 ? 4.644 6.308 3.242 1.00 0.00 82 ALA A O 7
ATOM 12295 N N . ARG A 1 83 ? 3.203 7.455 4.443 1.00 0.00 83 ARG A N 7
ATOM 12296 C CA . ARG A 1 83 ? 4.207 7.674 5.520 1.00 0.00 83 ARG A CA 7
ATOM 12297 C C . ARG A 1 83 ? 4.726 6.315 6.004 1.00 0.00 83 ARG A C 7
ATOM 12298 O O . ARG A 1 83 ? 5.917 6.076 6.046 1.00 0.00 83 ARG A O 7
ATOM 12319 N N . LYS A 1 84 ? 3.842 5.405 6.330 1.00 0.00 84 LYS A N 7
ATOM 12320 C CA . LYS A 1 84 ? 4.294 4.045 6.762 1.00 0.00 84 LYS A CA 7
ATOM 12321 C C . LYS A 1 84 ? 4.709 3.203 5.549 1.00 0.00 84 LYS A C 7
ATOM 12322 O O . LYS A 1 84 ? 5.754 2.583 5.532 1.00 0.00 84 LYS A O 7
ATOM 12341 N N . ILE A 1 85 ? 3.878 3.172 4.536 1.00 0.00 85 ILE A N 7
ATOM 12342 C CA . ILE A 1 85 ? 4.187 2.365 3.314 1.00 0.00 85 ILE A CA 7
ATOM 12343 C C . ILE A 1 85 ? 5.526 2.803 2.712 1.00 0.00 85 ILE A C 7
ATOM 12344 O O . ILE A 1 85 ? 6.317 1.987 2.280 1.00 0.00 85 ILE A O 7
ATOM 12360 N N . ALA A 1 86 ? 5.788 4.077 2.679 1.00 0.00 86 ALA A N 7
ATOM 12361 C CA . ALA A 1 86 ? 7.076 4.544 2.101 1.00 0.00 86 ALA A CA 7
ATOM 12362 C C . ALA A 1 86 ? 8.228 3.891 2.848 1.00 0.00 86 ALA A C 7
ATOM 12363 O O . ALA A 1 86 ? 9.256 3.609 2.277 1.00 0.00 86 ALA A O 7
ATOM 12370 N N . GLU A 1 87 ? 8.048 3.591 4.109 1.00 0.00 87 GLU A N 7
ATOM 12371 C CA . GLU A 1 87 ? 9.152 2.903 4.828 1.00 0.00 87 GLU A CA 7
ATOM 12372 C C . GLU A 1 87 ? 9.312 1.537 4.172 1.00 0.00 87 GLU A C 7
ATOM 12373 O O . GLU A 1 87 ? 10.390 1.127 3.806 1.00 0.00 87 GLU A O 7
ATOM 12385 N N . ILE A 1 88 ? 8.232 0.809 4.098 1.00 0.00 88 ILE A N 7
ATOM 12386 C CA . ILE A 1 88 ? 8.350 -0.579 3.542 1.00 0.00 88 ILE A CA 7
ATOM 12387 C C . ILE A 1 88 ? 9.071 -0.504 2.184 1.00 0.00 88 ILE A C 7
ATOM 12388 O O . ILE A 1 88 ? 10.102 -1.123 2.008 1.00 0.00 88 ILE A O 7
ATOM 12404 N N . ARG A 1 89 ? 8.592 0.257 1.229 1.00 0.00 89 ARG A N 7
ATOM 12405 C CA . ARG A 1 89 ? 9.336 0.350 -0.071 1.00 0.00 89 ARG A CA 7
ATOM 12406 C C . ARG A 1 89 ? 10.769 0.801 0.238 1.00 0.00 89 ARG A C 7
ATOM 12407 O O . ARG A 1 89 ? 11.740 0.299 -0.292 1.00 0.00 89 ARG A O 7
ATOM 12428 N N . GLU A 1 90 ? 10.865 1.745 1.121 1.00 0.00 90 GLU A N 7
ATOM 12429 C CA . GLU A 1 90 ? 12.202 2.263 1.530 1.00 0.00 90 GLU A CA 7
ATOM 12430 C C . GLU A 1 90 ? 13.037 1.108 2.090 1.00 0.00 90 GLU A C 7
ATOM 12431 O O . GLU A 1 90 ? 14.243 1.084 1.950 1.00 0.00 90 GLU A O 7
ATOM 12443 N N . GLN A 1 91 ? 12.408 0.127 2.691 1.00 0.00 91 GLN A N 7
ATOM 12444 C CA . GLN A 1 91 ? 13.196 -1.033 3.208 1.00 0.00 91 GLN A CA 7
ATOM 12445 C C . GLN A 1 91 ? 13.718 -1.854 2.026 1.00 0.00 91 GLN A C 7
ATOM 12446 O O . GLN A 1 91 ? 14.809 -2.387 2.052 1.00 0.00 91 GLN A O 7
ATOM 12460 N N . LYS A 1 92 ? 12.944 -1.958 0.984 1.00 0.00 92 LYS A N 7
ATOM 12461 C CA . LYS A 1 92 ? 13.398 -2.733 -0.205 1.00 0.00 92 LYS A CA 7
ATOM 12462 C C . LYS A 1 92 ? 14.609 -2.050 -0.846 1.00 0.00 92 LYS A C 7
ATOM 12463 O O . LYS A 1 92 ? 15.531 -2.692 -1.308 1.00 0.00 92 LYS A O 7
ATOM 12482 N N . ARG A 1 93 ? 14.598 -0.747 -0.883 1.00 0.00 93 ARG A N 7
ATOM 12483 C CA . ARG A 1 93 ? 15.726 0.011 -1.499 1.00 0.00 93 ARG A CA 7
ATOM 12484 C C . ARG A 1 93 ? 17.051 -0.221 -0.762 1.00 0.00 93 ARG A C 7
ATOM 12485 O O . ARG A 1 93 ? 18.097 -0.301 -1.373 1.00 0.00 93 ARG A O 7
ATOM 12506 N N . GLU A 1 94 ? 17.028 -0.307 0.542 1.00 0.00 94 GLU A N 7
ATOM 12507 C CA . GLU A 1 94 ? 18.313 -0.507 1.280 1.00 0.00 94 GLU A CA 7
ATOM 12508 C C . GLU A 1 94 ? 18.872 -1.922 1.065 1.00 0.00 94 GLU A C 7
ATOM 12509 O O . GLU A 1 94 ? 20.062 -2.091 0.899 1.00 0.00 94 GLU A O 7
ATOM 12521 N N . GLN A 1 95 ? 18.038 -2.938 1.049 1.00 0.00 95 GLN A N 7
ATOM 12522 C CA . GLN A 1 95 ? 18.553 -4.336 0.830 1.00 0.00 95 GLN A CA 7
ATOM 12523 C C . GLN A 1 95 ? 17.437 -5.373 1.002 1.00 0.00 95 GLN A C 7
ATOM 12524 O O . GLN A 1 95 ? 17.089 -5.741 2.105 1.00 0.00 95 GLN A O 7
ATOM 12538 N N . LYS A 1 96 ? 16.885 -5.868 -0.076 1.00 0.00 96 LYS A N 7
ATOM 12539 C CA . LYS A 1 96 ? 15.813 -6.897 0.055 1.00 0.00 96 LYS A CA 7
ATOM 12540 C C . LYS A 1 96 ? 15.393 -7.420 -1.322 1.00 0.00 96 LYS A C 7
ATOM 12541 O O . LYS A 1 96 ? 15.023 -6.663 -2.194 1.00 0.00 96 LYS A O 7
ATOM 12560 N N . LYS A 1 97 ? 15.428 -8.712 -1.509 1.00 0.00 97 LYS A N 7
ATOM 12561 C CA . LYS A 1 97 ? 15.013 -9.306 -2.818 1.00 0.00 97 LYS A CA 7
ATOM 12562 C C . LYS A 1 97 ? 15.777 -8.677 -3.995 1.00 0.00 97 LYS A C 7
ATOM 12563 O O . LYS A 1 97 ? 16.772 -9.207 -4.449 1.00 0.00 97 LYS A O 7
ATOM 12582 N N . ASP A 1 98 ? 15.318 -7.561 -4.500 1.00 0.00 98 ASP A N 7
ATOM 12583 C CA . ASP A 1 98 ? 16.017 -6.917 -5.652 1.00 0.00 98 ASP A CA 7
ATOM 12584 C C . ASP A 1 98 ? 17.510 -6.754 -5.351 1.00 0.00 98 ASP A C 7
ATOM 12585 O O . ASP A 1 98 ? 18.349 -6.932 -6.212 1.00 0.00 98 ASP A O 7
ATOM 12594 N N . LYS A 1 99 ? 17.850 -6.425 -4.136 1.00 0.00 99 LYS A N 7
ATOM 12595 C CA . LYS A 1 99 ? 19.291 -6.262 -3.785 1.00 0.00 99 LYS A CA 7
ATOM 12596 C C . LYS A 1 99 ? 19.876 -7.598 -3.303 1.00 0.00 99 LYS A C 7
ATOM 12597 O O . LYS A 1 99 ? 21.003 -7.665 -2.858 1.00 0.00 99 LYS A O 7
ATOM 12616 N N . LYS A 1 100 ? 19.118 -8.663 -3.387 1.00 0.00 100 LYS A N 7
ATOM 12617 C CA . LYS A 1 100 ? 19.635 -9.985 -2.930 1.00 0.00 100 LYS A CA 7
ATOM 12618 C C . LYS A 1 100 ? 20.824 -10.419 -3.787 1.00 0.00 100 LYS A C 7
ATOM 12619 O O . LYS A 1 100 ? 20.753 -10.448 -4.999 1.00 0.00 100 LYS A O 7
ATOM 12638 N N . LYS A 1 101 ? 21.914 -10.756 -3.162 1.00 0.00 101 LYS A N 7
ATOM 12639 C CA . LYS A 1 101 ? 23.113 -11.190 -3.930 1.00 0.00 101 LYS A CA 7
ATOM 12640 C C . LYS A 1 101 ? 23.800 -12.354 -3.211 1.00 0.00 101 LYS A C 7
ATOM 12641 O O . LYS A 1 101 ? 23.497 -12.655 -2.074 1.00 0.00 101 LYS A O 7
ATOM 12660 N N . LYS A 1 102 ? 24.726 -13.007 -3.858 1.00 0.00 102 LYS A N 7
ATOM 12661 C CA . LYS A 1 102 ? 25.427 -14.145 -3.197 1.00 0.00 102 LYS A CA 7
ATOM 12662 C C . LYS A 1 102 ? 26.508 -13.613 -2.254 1.00 0.00 102 LYS A C 7
ATOM 12663 O O . LYS A 1 102 ? 27.285 -12.749 -2.609 1.00 0.00 102 LYS A O 7
ATOM 12682 N N . LYS A 1 103 ? 26.561 -14.117 -1.050 1.00 0.00 103 LYS A N 7
ATOM 12683 C CA . LYS A 1 103 ? 27.589 -13.634 -0.085 1.00 0.00 103 LYS A CA 7
ATOM 12684 C C . LYS A 1 103 ? 28.863 -14.475 -0.196 1.00 0.00 103 LYS A C 7
ATOM 12685 O O . LYS A 1 103 ? 28.820 -15.689 -0.199 1.00 0.00 103 LYS A O 7
ATOM 12704 N N . LYS A 1 104 ? 30.000 -13.837 -0.283 1.00 0.00 104 LYS A N 7
ATOM 12705 C CA . LYS A 1 104 ? 31.280 -14.598 -0.392 1.00 0.00 104 LYS A CA 7
ATOM 12706 C C . LYS A 1 104 ? 31.192 -15.624 -1.525 1.00 0.00 104 LYS A C 7
ATOM 12707 O O . LYS A 1 104 ? 31.285 -15.222 -2.671 1.00 0.00 104 LYS A O 7
ATOM 12727 N N . MET A 1 1 ? -10.426 7.094 14.236 1.00 0.00 1 MET A N 8
ATOM 12728 C CA . MET A 1 1 ? -10.794 5.658 14.420 1.00 0.00 1 MET A CA 8
ATOM 12729 C C . MET A 1 1 ? -12.101 5.348 13.686 1.00 0.00 1 MET A C 8
ATOM 12730 O O . MET A 1 1 ? -12.902 4.555 14.137 1.00 0.00 1 MET A O 8
ATOM 12746 N N . LYS A 1 2 ? -12.327 5.970 12.561 1.00 0.00 2 LYS A N 8
ATOM 12747 C CA . LYS A 1 2 ? -13.584 5.715 11.801 1.00 0.00 2 LYS A CA 8
ATOM 12748 C C . LYS A 1 2 ? -13.295 4.762 10.630 1.00 0.00 2 LYS A C 8
ATOM 12749 O O . LYS A 1 2 ? -12.561 3.810 10.780 1.00 0.00 2 LYS A O 8
ATOM 12768 N N . GLU A 1 3 ? -13.865 4.988 9.474 1.00 0.00 3 GLU A N 8
ATOM 12769 C CA . GLU A 1 3 ? -13.594 4.061 8.333 1.00 0.00 3 GLU A CA 8
ATOM 12770 C C . GLU A 1 3 ? -13.333 4.839 7.036 1.00 0.00 3 GLU A C 8
ATOM 12771 O O . GLU A 1 3 ? -14.038 5.770 6.704 1.00 0.00 3 GLU A O 8
ATOM 12783 N N . SER A 1 4 ? -12.338 4.437 6.285 1.00 0.00 4 SER A N 8
ATOM 12784 C CA . SER A 1 4 ? -12.044 5.121 4.990 1.00 0.00 4 SER A CA 8
ATOM 12785 C C . SER A 1 4 ? -11.586 4.082 3.965 1.00 0.00 4 SER A C 8
ATOM 12786 O O . SER A 1 4 ? -10.819 3.195 4.281 1.00 0.00 4 SER A O 8
ATOM 12794 N N . VAL A 1 5 ? -12.047 4.165 2.749 1.00 0.00 5 VAL A N 8
ATOM 12795 C CA . VAL A 1 5 ? -11.620 3.152 1.742 1.00 0.00 5 VAL A CA 8
ATOM 12796 C C . VAL A 1 5 ? -10.496 3.699 0.857 1.00 0.00 5 VAL A C 8
ATOM 12797 O O . VAL A 1 5 ? -10.694 4.595 0.061 1.00 0.00 5 VAL A O 8
ATOM 12810 N N . VAL A 1 6 ? -9.319 3.148 0.980 1.00 0.00 6 VAL A N 8
ATOM 12811 C CA . VAL A 1 6 ? -8.177 3.602 0.143 1.00 0.00 6 VAL A CA 8
ATOM 12812 C C . VAL A 1 6 ? -7.787 2.469 -0.796 1.00 0.00 6 VAL A C 8
ATOM 12813 O O . VAL A 1 6 ? -7.540 1.359 -0.373 1.00 0.00 6 VAL A O 8
ATOM 12826 N N . TRP A 1 7 ? -7.775 2.716 -2.065 1.00 0.00 7 TRP A N 8
ATOM 12827 C CA . TRP A 1 7 ? -7.456 1.619 -3.014 1.00 0.00 7 TRP A CA 8
ATOM 12828 C C . TRP A 1 7 ? -5.947 1.388 -3.201 1.00 0.00 7 TRP A C 8
ATOM 12829 O O . TRP A 1 7 ? -5.099 2.095 -2.694 1.00 0.00 7 TRP A O 8
ATOM 12850 N N . THR A 1 8 ? -5.664 0.397 -3.993 1.00 0.00 8 THR A N 8
ATOM 12851 C CA . THR A 1 8 ? -4.242 0.068 -4.327 1.00 0.00 8 THR A CA 8
ATOM 12852 C C . THR A 1 8 ? -3.658 1.152 -5.241 1.00 0.00 8 THR A C 8
ATOM 12853 O O . THR A 1 8 ? -2.523 1.553 -5.097 1.00 0.00 8 THR A O 8
ATOM 12864 N N . VAL A 1 9 ? -4.426 1.615 -6.192 1.00 0.00 9 VAL A N 8
ATOM 12865 C CA . VAL A 1 9 ? -3.919 2.659 -7.138 1.00 0.00 9 VAL A CA 8
ATOM 12866 C C . VAL A 1 9 ? -4.008 4.074 -6.542 1.00 0.00 9 VAL A C 8
ATOM 12867 O O . VAL A 1 9 ? -3.296 4.969 -6.953 1.00 0.00 9 VAL A O 8
ATOM 12880 N N . ASN A 1 10 ? -4.871 4.289 -5.587 1.00 0.00 10 ASN A N 8
ATOM 12881 C CA . ASN A 1 10 ? -4.992 5.650 -4.987 1.00 0.00 10 ASN A CA 8
ATOM 12882 C C . ASN A 1 10 ? -3.670 6.084 -4.372 1.00 0.00 10 ASN A C 8
ATOM 12883 O O . ASN A 1 10 ? -3.328 7.250 -4.383 1.00 0.00 10 ASN A O 8
ATOM 12894 N N . LEU A 1 11 ? -2.916 5.168 -3.837 1.00 0.00 11 LEU A N 8
ATOM 12895 C CA . LEU A 1 11 ? -1.616 5.546 -3.231 1.00 0.00 11 LEU A CA 8
ATOM 12896 C C . LEU A 1 11 ? -0.498 5.280 -4.237 1.00 0.00 11 LEU A C 8
ATOM 12897 O O . LEU A 1 11 ? 0.604 4.918 -3.875 1.00 0.00 11 LEU A O 8
ATOM 12913 N N . ASP A 1 12 ? -0.770 5.460 -5.503 1.00 0.00 12 ASP A N 8
ATOM 12914 C CA . ASP A 1 12 ? 0.290 5.215 -6.528 1.00 0.00 12 ASP A CA 8
ATOM 12915 C C . ASP A 1 12 ? 0.453 6.432 -7.445 1.00 0.00 12 ASP A C 8
ATOM 12916 O O . ASP A 1 12 ? -0.504 6.936 -8.001 1.00 0.00 12 ASP A O 8
ATOM 12925 N N . SER A 1 13 ? 1.661 6.899 -7.617 1.00 0.00 13 SER A N 8
ATOM 12926 C CA . SER A 1 13 ? 1.890 8.072 -8.510 1.00 0.00 13 SER A CA 8
ATOM 12927 C C . SER A 1 13 ? 2.120 7.603 -9.953 1.00 0.00 13 SER A C 8
ATOM 12928 O O . SER A 1 13 ? 1.814 8.301 -10.899 1.00 0.00 13 SER A O 8
ATOM 12936 N N . LYS A 1 14 ? 2.649 6.419 -10.127 1.00 0.00 14 LYS A N 8
ATOM 12937 C CA . LYS A 1 14 ? 2.890 5.901 -11.509 1.00 0.00 14 LYS A CA 8
ATOM 12938 C C . LYS A 1 14 ? 1.565 5.837 -12.272 1.00 0.00 14 LYS A C 8
ATOM 12939 O O . LYS A 1 14 ? 1.520 5.929 -13.484 1.00 0.00 14 LYS A O 8
ATOM 12958 N N . LYS A 1 15 ? 0.486 5.681 -11.559 1.00 0.00 15 LYS A N 8
ATOM 12959 C CA . LYS A 1 15 ? -0.848 5.611 -12.210 1.00 0.00 15 LYS A CA 8
ATOM 12960 C C . LYS A 1 15 ? -1.415 7.021 -12.389 1.00 0.00 15 LYS A C 8
ATOM 12961 O O . LYS A 1 15 ? -1.105 7.923 -11.638 1.00 0.00 15 LYS A O 8
ATOM 12980 N N . SER A 1 16 ? -2.243 7.215 -13.380 1.00 0.00 16 SER A N 8
ATOM 12981 C CA . SER A 1 16 ? -2.842 8.559 -13.630 1.00 0.00 16 SER A CA 8
ATOM 12982 C C . SER A 1 16 ? -4.267 8.599 -13.068 1.00 0.00 16 SER A C 8
ATOM 12983 O O . SER A 1 16 ? -4.770 7.612 -12.572 1.00 0.00 16 SER A O 8
ATOM 12991 N N . ARG A 1 17 ? -4.929 9.724 -13.140 1.00 0.00 17 ARG A N 8
ATOM 12992 C CA . ARG A 1 17 ? -6.322 9.796 -12.605 1.00 0.00 17 ARG A CA 8
ATOM 12993 C C . ARG A 1 17 ? -7.175 8.674 -13.204 1.00 0.00 17 ARG A C 8
ATOM 12994 O O . ARG A 1 17 ? -7.962 8.051 -12.519 1.00 0.00 17 ARG A O 8
ATOM 13015 N N . ALA A 1 18 ? -7.017 8.400 -14.471 1.00 0.00 18 ALA A N 8
ATOM 13016 C CA . ALA A 1 18 ? -7.815 7.306 -15.092 1.00 0.00 18 ALA A CA 8
ATOM 13017 C C . ALA A 1 18 ? -7.460 5.983 -14.414 1.00 0.00 18 ALA A C 8
ATOM 13018 O O . ALA A 1 18 ? -8.312 5.167 -14.124 1.00 0.00 18 ALA A O 8
ATOM 13025 N N . GLU A 1 19 ? -6.200 5.780 -14.144 1.00 0.00 19 GLU A N 8
ATOM 13026 C CA . GLU A 1 19 ? -5.778 4.524 -13.466 1.00 0.00 19 GLU A CA 8
ATOM 13027 C C . GLU A 1 19 ? -6.325 4.508 -12.037 1.00 0.00 19 GLU A C 8
ATOM 13028 O O . GLU A 1 19 ? -6.654 3.470 -11.499 1.00 0.00 19 GLU A O 8
ATOM 13040 N N . GLY A 1 20 ? -6.451 5.658 -11.425 1.00 0.00 20 GLY A N 8
ATOM 13041 C CA . GLY A 1 20 ? -7.006 5.706 -10.043 1.00 0.00 20 GLY A CA 8
ATOM 13042 C C . GLY A 1 20 ? -5.972 6.247 -9.049 1.00 0.00 20 GLY A C 8
ATOM 13043 O O . GLY A 1 20 ? -5.755 5.669 -8.002 1.00 0.00 20 GLY A O 8
ATOM 13047 N N . ARG A 1 21 ? -5.344 7.355 -9.344 1.00 0.00 21 ARG A N 8
ATOM 13048 C CA . ARG A 1 21 ? -4.349 7.914 -8.380 1.00 0.00 21 ARG A CA 8
ATOM 13049 C C . ARG A 1 21 ? -5.027 8.963 -7.494 1.00 0.00 21 ARG A C 8
ATOM 13050 O O . ARG A 1 21 ? -5.800 9.773 -7.966 1.00 0.00 21 ARG A O 8
ATOM 13071 N N . ARG A 1 22 ? -4.762 8.952 -6.217 1.00 0.00 22 ARG A N 8
ATOM 13072 C CA . ARG A 1 22 ? -5.417 9.954 -5.331 1.00 0.00 22 ARG A CA 8
ATOM 13073 C C . ARG A 1 22 ? -4.429 10.534 -4.313 1.00 0.00 22 ARG A C 8
ATOM 13074 O O . ARG A 1 22 ? -4.823 11.188 -3.370 1.00 0.00 22 ARG A O 8
ATOM 13095 N N . ILE A 1 23 ? -3.149 10.313 -4.485 1.00 0.00 23 ILE A N 8
ATOM 13096 C CA . ILE A 1 23 ? -2.159 10.871 -3.514 1.00 0.00 23 ILE A CA 8
ATOM 13097 C C . ILE A 1 23 ? -1.186 11.799 -4.258 1.00 0.00 23 ILE A C 8
ATOM 13098 O O . ILE A 1 23 ? -0.855 11.547 -5.398 1.00 0.00 23 ILE A O 8
ATOM 13114 N N . PRO A 1 24 ? -0.756 12.844 -3.595 1.00 0.00 24 PRO A N 8
ATOM 13115 C CA . PRO A 1 24 ? 0.188 13.801 -4.225 1.00 0.00 24 PRO A CA 8
ATOM 13116 C C . PRO A 1 24 ? 1.527 13.125 -4.525 1.00 0.00 24 PRO A C 8
ATOM 13117 O O . PRO A 1 24 ? 2.066 12.391 -3.722 1.00 0.00 24 PRO A O 8
ATOM 13128 N N . ARG A 1 25 ? 2.057 13.378 -5.684 1.00 0.00 25 ARG A N 8
ATOM 13129 C CA . ARG A 1 25 ? 3.360 12.773 -6.083 1.00 0.00 25 ARG A CA 8
ATOM 13130 C C . ARG A 1 25 ? 4.457 13.113 -5.069 1.00 0.00 25 ARG A C 8
ATOM 13131 O O . ARG A 1 25 ? 5.407 12.374 -4.895 1.00 0.00 25 ARG A O 8
ATOM 13152 N N . ARG A 1 26 ? 4.349 14.238 -4.416 1.00 0.00 26 ARG A N 8
ATOM 13153 C CA . ARG A 1 26 ? 5.400 14.641 -3.436 1.00 0.00 26 ARG A CA 8
ATOM 13154 C C . ARG A 1 26 ? 5.561 13.589 -2.335 1.00 0.00 26 ARG A C 8
ATOM 13155 O O . ARG A 1 26 ? 6.653 13.343 -1.862 1.00 0.00 26 ARG A O 8
ATOM 13176 N N . PHE A 1 27 ? 4.496 12.964 -1.919 1.00 0.00 27 PHE A N 8
ATOM 13177 C CA . PHE A 1 27 ? 4.617 11.936 -0.847 1.00 0.00 27 PHE A CA 8
ATOM 13178 C C . PHE A 1 27 ? 3.850 10.670 -1.238 1.00 0.00 27 PHE A C 8
ATOM 13179 O O . PHE A 1 27 ? 3.251 10.016 -0.407 1.00 0.00 27 PHE A O 8
ATOM 13196 N N . ALA A 1 28 ? 3.860 10.320 -2.495 1.00 0.00 28 ALA A N 8
ATOM 13197 C CA . ALA A 1 28 ? 3.129 9.092 -2.928 1.00 0.00 28 ALA A CA 8
ATOM 13198 C C . ALA A 1 28 ? 4.111 8.006 -3.379 1.00 0.00 28 ALA A C 8
ATOM 13199 O O . ALA A 1 28 ? 5.146 8.286 -3.951 1.00 0.00 28 ALA A O 8
ATOM 13206 N N . VAL A 1 29 ? 3.801 6.766 -3.105 1.00 0.00 29 VAL A N 8
ATOM 13207 C CA . VAL A 1 29 ? 4.722 5.654 -3.493 1.00 0.00 29 VAL A CA 8
ATOM 13208 C C . VAL A 1 29 ? 4.259 5.002 -4.805 1.00 0.00 29 VAL A C 8
ATOM 13209 O O . VAL A 1 29 ? 3.222 4.372 -4.849 1.00 0.00 29 VAL A O 8
ATOM 13222 N N . PRO A 1 30 ? 5.050 5.166 -5.840 1.00 0.00 30 PRO A N 8
ATOM 13223 C CA . PRO A 1 30 ? 4.704 4.571 -7.155 1.00 0.00 30 PRO A CA 8
ATOM 13224 C C . PRO A 1 30 ? 4.777 3.047 -7.062 1.00 0.00 30 PRO A C 8
ATOM 13225 O O . PRO A 1 30 ? 5.500 2.504 -6.252 1.00 0.00 30 PRO A O 8
ATOM 13236 N N . ASN A 1 31 ? 4.030 2.347 -7.873 1.00 0.00 31 ASN A N 8
ATOM 13237 C CA . ASN A 1 31 ? 4.060 0.853 -7.806 1.00 0.00 31 ASN A CA 8
ATOM 13238 C C . ASN A 1 31 ? 3.583 0.394 -6.425 1.00 0.00 31 ASN A C 8
ATOM 13239 O O . ASN A 1 31 ? 4.317 -0.210 -5.669 1.00 0.00 31 ASN A O 8
ATOM 13250 N N . VAL A 1 32 ? 2.361 0.706 -6.085 1.00 0.00 32 VAL A N 8
ATOM 13251 C CA . VAL A 1 32 ? 1.836 0.319 -4.736 1.00 0.00 32 VAL A CA 8
ATOM 13252 C C . VAL A 1 32 ? 1.918 -1.193 -4.544 1.00 0.00 32 VAL A C 8
ATOM 13253 O O . VAL A 1 32 ? 1.269 -1.958 -5.229 1.00 0.00 32 VAL A O 8
ATOM 13266 N N . LYS A 1 33 ? 2.726 -1.627 -3.613 1.00 0.00 33 LYS A N 8
ATOM 13267 C CA . LYS A 1 33 ? 2.872 -3.094 -3.366 1.00 0.00 33 LYS A CA 8
ATOM 13268 C C . LYS A 1 33 ? 2.148 -3.468 -2.068 1.00 0.00 33 LYS A C 8
ATOM 13269 O O . LYS A 1 33 ? 2.215 -2.762 -1.082 1.00 0.00 33 LYS A O 8
ATOM 13288 N N . LEU A 1 34 ? 1.444 -4.571 -2.070 1.00 0.00 34 LEU A N 8
ATOM 13289 C CA . LEU A 1 34 ? 0.698 -4.988 -0.843 1.00 0.00 34 LEU A CA 8
ATOM 13290 C C . LEU A 1 34 ? 1.649 -5.250 0.321 1.00 0.00 34 LEU A C 8
ATOM 13291 O O . LEU A 1 34 ? 1.360 -4.923 1.455 1.00 0.00 34 LEU A O 8
ATOM 13307 N N . HIS A 1 35 ? 2.772 -5.853 0.060 1.00 0.00 35 HIS A N 8
ATOM 13308 C CA . HIS A 1 35 ? 3.724 -6.151 1.164 1.00 0.00 35 HIS A CA 8
ATOM 13309 C C . HIS A 1 35 ? 4.007 -4.880 1.960 1.00 0.00 35 HIS A C 8
ATOM 13310 O O . HIS A 1 35 ? 3.995 -4.873 3.169 1.00 0.00 35 HIS A O 8
ATOM 13324 N N . GLU A 1 36 ? 4.228 -3.798 1.280 1.00 0.00 36 GLU A N 8
ATOM 13325 C CA . GLU A 1 36 ? 4.477 -2.511 1.975 1.00 0.00 36 GLU A CA 8
ATOM 13326 C C . GLU A 1 36 ? 3.173 -1.965 2.550 1.00 0.00 36 GLU A C 8
ATOM 13327 O O . GLU A 1 36 ? 3.137 -1.401 3.626 1.00 0.00 36 GLU A O 8
ATOM 13339 N N . LEU A 1 37 ? 2.104 -2.104 1.814 1.00 0.00 37 LEU A N 8
ATOM 13340 C CA . LEU A 1 37 ? 0.798 -1.570 2.281 1.00 0.00 37 LEU A CA 8
ATOM 13341 C C . LEU A 1 37 ? 0.272 -2.337 3.498 1.00 0.00 37 LEU A C 8
ATOM 13342 O O . LEU A 1 37 ? -0.070 -1.753 4.505 1.00 0.00 37 LEU A O 8
ATOM 13358 N N . VAL A 1 38 ? 0.191 -3.635 3.413 1.00 0.00 38 VAL A N 8
ATOM 13359 C CA . VAL A 1 38 ? -0.331 -4.424 4.568 1.00 0.00 38 VAL A CA 8
ATOM 13360 C C . VAL A 1 38 ? 0.676 -4.428 5.727 1.00 0.00 38 VAL A C 8
ATOM 13361 O O . VAL A 1 38 ? 0.315 -4.274 6.877 1.00 0.00 38 VAL A O 8
ATOM 13374 N N . GLU A 1 39 ? 1.932 -4.611 5.431 1.00 0.00 39 GLU A N 8
ATOM 13375 C CA . GLU A 1 39 ? 2.981 -4.639 6.504 1.00 0.00 39 GLU A CA 8
ATOM 13376 C C . GLU A 1 39 ? 3.013 -3.337 7.322 1.00 0.00 39 GLU A C 8
ATOM 13377 O O . GLU A 1 39 ? 3.373 -3.342 8.480 1.00 0.00 39 GLU A O 8
ATOM 13389 N N . ALA A 1 40 ? 2.646 -2.229 6.741 1.00 0.00 40 ALA A N 8
ATOM 13390 C CA . ALA A 1 40 ? 2.664 -0.938 7.502 1.00 0.00 40 ALA A CA 8
ATOM 13391 C C . ALA A 1 40 ? 1.738 -1.020 8.724 1.00 0.00 40 ALA A C 8
ATOM 13392 O O . ALA A 1 40 ? 2.025 -0.482 9.774 1.00 0.00 40 ALA A O 8
ATOM 13399 N N . SER A 1 41 ? 0.628 -1.685 8.582 1.00 0.00 41 SER A N 8
ATOM 13400 C CA . SER A 1 41 ? -0.336 -1.806 9.719 1.00 0.00 41 SER A CA 8
ATOM 13401 C C . SER A 1 41 ? 0.337 -2.430 10.943 1.00 0.00 41 SER A C 8
ATOM 13402 O O . SER A 1 41 ? 0.024 -2.099 12.066 1.00 0.00 41 SER A O 8
ATOM 13410 N N . LYS A 1 42 ? 1.250 -3.335 10.738 1.00 0.00 42 LYS A N 8
ATOM 13411 C CA . LYS A 1 42 ? 1.926 -3.985 11.895 1.00 0.00 42 LYS A CA 8
ATOM 13412 C C . LYS A 1 42 ? 2.632 -2.929 12.753 1.00 0.00 42 LYS A C 8
ATOM 13413 O O . LYS A 1 42 ? 2.739 -3.059 13.957 1.00 0.00 42 LYS A O 8
ATOM 13432 N N . GLU A 1 43 ? 3.118 -1.888 12.137 1.00 0.00 43 GLU A N 8
ATOM 13433 C CA . GLU A 1 43 ? 3.821 -0.827 12.908 1.00 0.00 43 GLU A CA 8
ATOM 13434 C C . GLU A 1 43 ? 2.897 -0.254 13.991 1.00 0.00 43 GLU A C 8
ATOM 13435 O O . GLU A 1 43 ? 3.300 -0.056 15.120 1.00 0.00 43 GLU A O 8
ATOM 13447 N N . LEU A 1 44 ? 1.661 0.003 13.657 1.00 0.00 44 LEU A N 8
ATOM 13448 C CA . LEU A 1 44 ? 0.710 0.551 14.673 1.00 0.00 44 LEU A CA 8
ATOM 13449 C C . LEU A 1 44 ? -0.257 -0.539 15.159 1.00 0.00 44 LEU A C 8
ATOM 13450 O O . LEU A 1 44 ? -1.001 -0.343 16.100 1.00 0.00 44 LEU A O 8
ATOM 13466 N N . GLY A 1 45 ? -0.254 -1.683 14.526 1.00 0.00 45 GLY A N 8
ATOM 13467 C CA . GLY A 1 45 ? -1.172 -2.784 14.950 1.00 0.00 45 GLY A CA 8
ATOM 13468 C C . GLY A 1 45 ? -2.636 -2.406 14.671 1.00 0.00 45 GLY A C 8
ATOM 13469 O O . GLY A 1 45 ? -3.544 -3.123 15.043 1.00 0.00 45 GLY A O 8
ATOM 13473 N N . LEU A 1 46 ? -2.879 -1.295 14.019 1.00 0.00 46 LEU A N 8
ATOM 13474 C CA . LEU A 1 46 ? -4.287 -0.887 13.725 1.00 0.00 46 LEU A CA 8
ATOM 13475 C C . LEU A 1 46 ? -4.284 0.394 12.887 1.00 0.00 46 LEU A C 8
ATOM 13476 O O . LEU A 1 46 ? -3.736 1.400 13.287 1.00 0.00 46 LEU A O 8
ATOM 13492 N N . LYS A 1 47 ? -4.892 0.368 11.733 1.00 0.00 47 LYS A N 8
ATOM 13493 C CA . LYS A 1 47 ? -4.920 1.582 10.873 1.00 0.00 47 LYS A CA 8
ATOM 13494 C C . LYS A 1 47 ? -5.801 1.317 9.657 1.00 0.00 47 LYS A C 8
ATOM 13495 O O . LYS A 1 47 ? -6.608 2.137 9.270 1.00 0.00 47 LYS A O 8
ATOM 13514 N N . PHE A 1 48 ? -5.652 0.170 9.048 1.00 0.00 48 PHE A N 8
ATOM 13515 C CA . PHE A 1 48 ? -6.484 -0.142 7.858 1.00 0.00 48 PHE A CA 8
ATOM 13516 C C . PHE A 1 48 ? -6.760 -1.643 7.717 1.00 0.00 48 PHE A C 8
ATOM 13517 O O . PHE A 1 48 ? -6.263 -2.465 8.460 1.00 0.00 48 PHE A O 8
ATOM 13534 N N . ARG A 1 49 ? -7.549 -1.981 6.736 1.00 0.00 49 ARG A N 8
ATOM 13535 C CA . ARG A 1 49 ? -7.891 -3.401 6.468 1.00 0.00 49 ARG A CA 8
ATOM 13536 C C . ARG A 1 49 ? -7.846 -3.613 4.960 1.00 0.00 49 ARG A C 8
ATOM 13537 O O . ARG A 1 49 ? -8.141 -2.710 4.202 1.00 0.00 49 ARG A O 8
ATOM 13558 N N . ALA A 1 50 ? -7.473 -4.771 4.503 1.00 0.00 50 ALA A N 8
ATOM 13559 C CA . ALA A 1 50 ? -7.415 -4.975 3.032 1.00 0.00 50 ALA A CA 8
ATOM 13560 C C . ALA A 1 50 ? -8.622 -5.784 2.554 1.00 0.00 50 ALA A C 8
ATOM 13561 O O . ALA A 1 50 ? -9.105 -6.664 3.238 1.00 0.00 50 ALA A O 8
ATOM 13568 N N . GLU A 1 51 ? -9.108 -5.489 1.381 1.00 0.00 51 GLU A N 8
ATOM 13569 C CA . GLU A 1 51 ? -10.282 -6.235 0.849 1.00 0.00 51 GLU A CA 8
ATOM 13570 C C . GLU A 1 51 ? -9.977 -6.756 -0.557 1.00 0.00 51 GLU A C 8
ATOM 13571 O O . GLU A 1 51 ? -9.221 -6.160 -1.299 1.00 0.00 51 GLU A O 8
ATOM 13583 N N . GLU A 1 52 ? -10.565 -7.858 -0.933 1.00 0.00 52 GLU A N 8
ATOM 13584 C CA . GLU A 1 52 ? -10.310 -8.404 -2.295 1.00 0.00 52 GLU A CA 8
ATOM 13585 C C . GLU A 1 52 ? -11.627 -8.851 -2.937 1.00 0.00 52 GLU A C 8
ATOM 13586 O O . GLU A 1 52 ? -12.480 -9.427 -2.293 1.00 0.00 52 GLU A O 8
ATOM 13598 N N . LYS A 1 53 ? -11.798 -8.586 -4.202 1.00 0.00 53 LYS A N 8
ATOM 13599 C CA . LYS A 1 53 ? -13.058 -8.993 -4.885 1.00 0.00 53 LYS A CA 8
ATOM 13600 C C . LYS A 1 53 ? -12.918 -10.385 -5.507 1.00 0.00 53 LYS A C 8
ATOM 13601 O O . LYS A 1 53 ? -13.548 -11.333 -5.083 1.00 0.00 53 LYS A O 8
ATOM 13620 N N . LYS A 1 54 ? -12.112 -10.509 -6.526 1.00 0.00 54 LYS A N 8
ATOM 13621 C CA . LYS A 1 54 ? -11.949 -11.831 -7.195 1.00 0.00 54 LYS A CA 8
ATOM 13622 C C . LYS A 1 54 ? -10.645 -12.514 -6.764 1.00 0.00 54 LYS A C 8
ATOM 13623 O O . LYS A 1 54 ? -9.674 -11.870 -6.423 1.00 0.00 54 LYS A O 8
ATOM 13642 N N . TYR A 1 55 ? -10.620 -13.822 -6.797 1.00 0.00 55 TYR A N 8
ATOM 13643 C CA . TYR A 1 55 ? -9.383 -14.571 -6.414 1.00 0.00 55 TYR A CA 8
ATOM 13644 C C . TYR A 1 55 ? -8.893 -14.163 -5.019 1.00 0.00 55 TYR A C 8
ATOM 13645 O O . TYR A 1 55 ? -7.845 -13.564 -4.887 1.00 0.00 55 TYR A O 8
ATOM 13663 N N . PRO A 1 56 ? -9.660 -14.509 -4.016 1.00 0.00 56 PRO A N 8
ATOM 13664 C CA . PRO A 1 56 ? -9.273 -14.173 -2.623 1.00 0.00 56 PRO A CA 8
ATOM 13665 C C . PRO A 1 56 ? -8.105 -15.053 -2.164 1.00 0.00 56 PRO A C 8
ATOM 13666 O O . PRO A 1 56 ? -7.328 -14.673 -1.310 1.00 0.00 56 PRO A O 8
ATOM 13677 N N . LYS A 1 57 ? -7.985 -16.232 -2.713 1.00 0.00 57 LYS A N 8
ATOM 13678 C CA . LYS A 1 57 ? -6.877 -17.141 -2.294 1.00 0.00 57 LYS A CA 8
ATOM 13679 C C . LYS A 1 57 ? -6.321 -17.921 -3.492 1.00 0.00 57 LYS A C 8
ATOM 13680 O O . LYS A 1 57 ? -6.945 -18.012 -4.530 1.00 0.00 57 LYS A O 8
ATOM 13699 N N . SER A 1 58 ? -5.153 -18.495 -3.338 1.00 0.00 58 SER A N 8
ATOM 13700 C CA . SER A 1 58 ? -4.526 -19.294 -4.442 1.00 0.00 58 SER A CA 8
ATOM 13701 C C . SER A 1 58 ? -4.223 -18.415 -5.661 1.00 0.00 58 SER A C 8
ATOM 13702 O O . SER A 1 58 ? -3.078 -18.143 -5.965 1.00 0.00 58 SER A O 8
ATOM 13710 N N . TRP A 1 59 ? -5.227 -17.968 -6.364 1.00 0.00 59 TRP A N 8
ATOM 13711 C CA . TRP A 1 59 ? -4.967 -17.112 -7.557 1.00 0.00 59 TRP A CA 8
ATOM 13712 C C . TRP A 1 59 ? -4.424 -15.754 -7.115 1.00 0.00 59 TRP A C 8
ATOM 13713 O O . TRP A 1 59 ? -4.883 -15.176 -6.149 1.00 0.00 59 TRP A O 8
ATOM 13734 N N . TRP A 1 60 ? -3.448 -15.240 -7.808 1.00 0.00 60 TRP A N 8
ATOM 13735 C CA . TRP A 1 60 ? -2.876 -13.921 -7.417 1.00 0.00 60 TRP A CA 8
ATOM 13736 C C . TRP A 1 60 ? -3.855 -12.793 -7.757 1.00 0.00 60 TRP A C 8
ATOM 13737 O O . TRP A 1 60 ? -4.434 -12.757 -8.825 1.00 0.00 60 TRP A O 8
ATOM 13758 N N . GLU A 1 61 ? -4.038 -11.872 -6.852 1.00 0.00 61 GLU A N 8
ATOM 13759 C CA . GLU A 1 61 ? -4.972 -10.738 -7.110 1.00 0.00 61 GLU A CA 8
ATOM 13760 C C . GLU A 1 61 ? -4.274 -9.673 -7.964 1.00 0.00 61 GLU A C 8
ATOM 13761 O O . GLU A 1 61 ? -3.086 -9.450 -7.836 1.00 0.00 61 GLU A O 8
ATOM 13773 N N . GLU A 1 62 ? -4.993 -9.016 -8.832 1.00 0.00 62 GLU A N 8
ATOM 13774 C CA . GLU A 1 62 ? -4.345 -7.976 -9.679 1.00 0.00 62 GLU A CA 8
ATOM 13775 C C . GLU A 1 62 ? -3.930 -6.784 -8.811 1.00 0.00 62 GLU A C 8
ATOM 13776 O O . GLU A 1 62 ? -3.022 -6.049 -9.142 1.00 0.00 62 GLU A O 8
ATOM 13788 N N . GLY A 1 63 ? -4.592 -6.586 -7.702 1.00 0.00 63 GLY A N 8
ATOM 13789 C CA . GLY A 1 63 ? -4.234 -5.440 -6.819 1.00 0.00 63 GLY A CA 8
ATOM 13790 C C . GLY A 1 63 ? -5.136 -5.437 -5.581 1.00 0.00 63 GLY A C 8
ATOM 13791 O O . GLY A 1 63 ? -4.687 -5.661 -4.474 1.00 0.00 63 GLY A O 8
ATOM 13795 N N . GLY A 1 64 ? -6.403 -5.181 -5.758 1.00 0.00 64 GLY A N 8
ATOM 13796 C CA . GLY A 1 64 ? -7.331 -5.158 -4.590 1.00 0.00 64 GLY A CA 8
ATOM 13797 C C . GLY A 1 64 ? -7.365 -3.749 -3.996 1.00 0.00 64 GLY A C 8
ATOM 13798 O O . GLY A 1 64 ? -6.844 -2.814 -4.570 1.00 0.00 64 GLY A O 8
ATOM 13802 N N . ARG A 1 65 ? -7.982 -3.585 -2.859 1.00 0.00 65 ARG A N 8
ATOM 13803 C CA . ARG A 1 65 ? -8.054 -2.231 -2.241 1.00 0.00 65 ARG A CA 8
ATOM 13804 C C . ARG A 1 65 ? -7.996 -2.343 -0.717 1.00 0.00 65 ARG A C 8
ATOM 13805 O O . ARG A 1 65 ? -8.178 -3.407 -0.158 1.00 0.00 65 ARG A O 8
ATOM 13826 N N . VAL A 1 66 ? -7.728 -1.261 -0.041 1.00 0.00 66 VAL A N 8
ATOM 13827 C CA . VAL A 1 66 ? -7.640 -1.322 1.453 1.00 0.00 66 VAL A CA 8
ATOM 13828 C C . VAL A 1 66 ? -8.513 -0.252 2.111 1.00 0.00 66 VAL A C 8
ATOM 13829 O O . VAL A 1 66 ? -8.871 0.737 1.511 1.00 0.00 66 VAL A O 8
ATOM 13842 N N . VAL A 1 67 ? -8.845 -0.448 3.354 1.00 0.00 67 VAL A N 8
ATOM 13843 C CA . VAL A 1 67 ? -9.678 0.552 4.076 1.00 0.00 67 VAL A CA 8
ATOM 13844 C C . VAL A 1 67 ? -8.924 1.033 5.318 1.00 0.00 67 VAL A C 8
ATOM 13845 O O . VAL A 1 67 ? -8.448 0.245 6.099 1.00 0.00 67 VAL A O 8
ATOM 13858 N N . VAL A 1 68 ? -8.810 2.316 5.503 1.00 0.00 68 VAL A N 8
ATOM 13859 C CA . VAL A 1 68 ? -8.082 2.850 6.693 1.00 0.00 68 VAL A CA 8
ATOM 13860 C C . VAL A 1 68 ? -9.086 3.510 7.628 1.00 0.00 68 VAL A C 8
ATOM 13861 O O . VAL A 1 68 ? -10.001 4.168 7.178 1.00 0.00 68 VAL A O 8
ATOM 13874 N N . GLU A 1 69 ? -8.963 3.334 8.921 1.00 0.00 69 GLU A N 8
ATOM 13875 C CA . GLU A 1 69 ? -9.982 3.967 9.807 1.00 0.00 69 GLU A CA 8
ATOM 13876 C C . GLU A 1 69 ? -9.589 5.390 10.218 1.00 0.00 69 GLU A C 8
ATOM 13877 O O . GLU A 1 69 ? -8.730 5.605 11.049 1.00 0.00 69 GLU A O 8
ATOM 13889 N N . LYS A 1 70 ? -10.250 6.354 9.632 1.00 0.00 70 LYS A N 8
ATOM 13890 C CA . LYS A 1 70 ? -9.986 7.789 9.940 1.00 0.00 70 LYS A CA 8
ATOM 13891 C C . LYS A 1 70 ? -11.227 8.575 9.528 1.00 0.00 70 LYS A C 8
ATOM 13892 O O . LYS A 1 70 ? -11.809 9.311 10.299 1.00 0.00 70 LYS A O 8
ATOM 13911 N N . ARG A 1 71 ? -11.642 8.374 8.305 1.00 0.00 71 ARG A N 8
ATOM 13912 C CA . ARG A 1 71 ? -12.861 9.045 7.775 1.00 0.00 71 ARG A CA 8
ATOM 13913 C C . ARG A 1 71 ? -12.753 10.567 7.898 1.00 0.00 71 ARG A C 8
ATOM 13914 O O . ARG A 1 71 ? -12.002 11.089 8.697 1.00 0.00 71 ARG A O 8
ATOM 13935 N N . GLY A 1 72 ? -13.487 11.284 7.091 1.00 0.00 72 GLY A N 8
ATOM 13936 C CA . GLY A 1 72 ? -13.418 12.772 7.139 1.00 0.00 72 GLY A CA 8
ATOM 13937 C C . GLY A 1 72 ? -12.287 13.243 6.224 1.00 0.00 72 GLY A C 8
ATOM 13938 O O . GLY A 1 72 ? -12.459 14.127 5.408 1.00 0.00 72 GLY A O 8
ATOM 13942 N N . THR A 1 73 ? -11.133 12.649 6.351 1.00 0.00 73 THR A N 8
ATOM 13943 C CA . THR A 1 73 ? -9.985 13.044 5.489 1.00 0.00 73 THR A CA 8
ATOM 13944 C C . THR A 1 73 ? -9.938 12.128 4.265 1.00 0.00 73 THR A C 8
ATOM 13945 O O . THR A 1 73 ? -10.504 11.052 4.267 1.00 0.00 73 THR A O 8
ATOM 13956 N N . LYS A 1 74 ? -9.262 12.531 3.228 1.00 0.00 74 LYS A N 8
ATOM 13957 C CA . LYS A 1 74 ? -9.181 11.659 2.022 1.00 0.00 74 LYS A CA 8
ATOM 13958 C C . LYS A 1 74 ? -7.713 11.467 1.627 1.00 0.00 74 LYS A C 8
ATOM 13959 O O . LYS A 1 74 ? -7.117 10.449 1.915 1.00 0.00 74 LYS A O 8
ATOM 13978 N N . THR A 1 75 ? -7.117 12.438 0.992 1.00 0.00 75 THR A N 8
ATOM 13979 C CA . THR A 1 75 ? -5.686 12.302 0.609 1.00 0.00 75 THR A CA 8
ATOM 13980 C C . THR A 1 75 ? -4.820 12.319 1.859 1.00 0.00 75 THR A C 8
ATOM 13981 O O . THR A 1 75 ? -3.843 11.604 1.960 1.00 0.00 75 THR A O 8
ATOM 13992 N N . LYS A 1 76 ? -5.155 13.139 2.815 1.00 0.00 76 LYS A N 8
ATOM 13993 C CA . LYS A 1 76 ? -4.331 13.204 4.051 1.00 0.00 76 LYS A CA 8
ATOM 13994 C C . LYS A 1 76 ? -4.138 11.802 4.611 1.00 0.00 76 LYS A C 8
ATOM 13995 O O . LYS A 1 76 ? -3.049 11.429 4.993 1.00 0.00 76 LYS A O 8
ATOM 14014 N N . LEU A 1 77 ? -5.165 10.999 4.633 1.00 0.00 77 LEU A N 8
ATOM 14015 C CA . LEU A 1 77 ? -4.979 9.616 5.132 1.00 0.00 77 LEU A CA 8
ATOM 14016 C C . LEU A 1 77 ? -3.988 8.917 4.210 1.00 0.00 77 LEU A C 8
ATOM 14017 O O . LEU A 1 77 ? -3.098 8.213 4.647 1.00 0.00 77 LEU A O 8
ATOM 14033 N N . MET A 1 78 ? -4.145 9.109 2.926 1.00 0.00 78 MET A N 8
ATOM 14034 C CA . MET A 1 78 ? -3.217 8.455 1.962 1.00 0.00 78 MET A CA 8
ATOM 14035 C C . MET A 1 78 ? -1.802 8.937 2.229 1.00 0.00 78 MET A C 8
ATOM 14036 O O . MET A 1 78 ? -0.866 8.163 2.235 1.00 0.00 78 MET A O 8
ATOM 14050 N N . ILE A 1 79 ? -1.636 10.207 2.491 1.00 0.00 79 ILE A N 8
ATOM 14051 C CA . ILE A 1 79 ? -0.262 10.694 2.800 1.00 0.00 79 ILE A CA 8
ATOM 14052 C C . ILE A 1 79 ? 0.223 9.927 4.043 1.00 0.00 79 ILE A C 8
ATOM 14053 O O . ILE A 1 79 ? 1.327 9.420 4.084 1.00 0.00 79 ILE A O 8
ATOM 14069 N N . GLU A 1 80 ? -0.616 9.825 5.049 1.00 0.00 80 GLU A N 8
ATOM 14070 C CA . GLU A 1 80 ? -0.218 9.071 6.272 1.00 0.00 80 GLU A CA 8
ATOM 14071 C C . GLU A 1 80 ? -0.018 7.594 5.926 1.00 0.00 80 GLU A C 8
ATOM 14072 O O . GLU A 1 80 ? 0.980 7.003 6.282 1.00 0.00 80 GLU A O 8
ATOM 14084 N N . LEU A 1 81 ? -0.939 6.987 5.221 1.00 0.00 81 LEU A N 8
ATOM 14085 C CA . LEU A 1 81 ? -0.738 5.553 4.860 1.00 0.00 81 LEU A CA 8
ATOM 14086 C C . LEU A 1 81 ? 0.530 5.430 4.013 1.00 0.00 81 LEU A C 8
ATOM 14087 O O . LEU A 1 81 ? 1.338 4.549 4.210 1.00 0.00 81 LEU A O 8
ATOM 14103 N N . ALA A 1 82 ? 0.733 6.344 3.103 1.00 0.00 82 ALA A N 8
ATOM 14104 C CA . ALA A 1 82 ? 1.974 6.317 2.279 1.00 0.00 82 ALA A CA 8
ATOM 14105 C C . ALA A 1 82 ? 3.169 6.594 3.192 1.00 0.00 82 ALA A C 8
ATOM 14106 O O . ALA A 1 82 ? 4.259 6.103 2.989 1.00 0.00 82 ALA A O 8
ATOM 14113 N N . ARG A 1 83 ? 2.945 7.377 4.210 1.00 0.00 83 ARG A N 8
ATOM 14114 C CA . ARG A 1 83 ? 4.050 7.688 5.158 1.00 0.00 83 ARG A CA 8
ATOM 14115 C C . ARG A 1 83 ? 4.600 6.371 5.721 1.00 0.00 83 ARG A C 8
ATOM 14116 O O . ARG A 1 83 ? 5.793 6.142 5.731 1.00 0.00 83 ARG A O 8
ATOM 14137 N N . LYS A 1 84 ? 3.735 5.487 6.157 1.00 0.00 84 LYS A N 8
ATOM 14138 C CA . LYS A 1 84 ? 4.209 4.167 6.679 1.00 0.00 84 LYS A CA 8
ATOM 14139 C C . LYS A 1 84 ? 4.602 3.238 5.521 1.00 0.00 84 LYS A C 8
ATOM 14140 O O . LYS A 1 84 ? 5.636 2.603 5.544 1.00 0.00 84 LYS A O 8
ATOM 14159 N N . ILE A 1 85 ? 3.765 3.144 4.515 1.00 0.00 85 ILE A N 8
ATOM 14160 C CA . ILE A 1 85 ? 4.069 2.239 3.357 1.00 0.00 85 ILE A CA 8
ATOM 14161 C C . ILE A 1 85 ? 5.300 2.701 2.572 1.00 0.00 85 ILE A C 8
ATOM 14162 O O . ILE A 1 85 ? 6.107 1.900 2.146 1.00 0.00 85 ILE A O 8
ATOM 14178 N N . ALA A 1 86 ? 5.449 3.976 2.362 1.00 0.00 86 ALA A N 8
ATOM 14179 C CA . ALA A 1 86 ? 6.624 4.465 1.586 1.00 0.00 86 ALA A CA 8
ATOM 14180 C C . ALA A 1 86 ? 7.910 4.004 2.253 1.00 0.00 86 ALA A C 8
ATOM 14181 O O . ALA A 1 86 ? 8.899 3.738 1.595 1.00 0.00 86 ALA A O 8
ATOM 14188 N N . GLU A 1 87 ? 7.895 3.859 3.546 1.00 0.00 87 GLU A N 8
ATOM 14189 C CA . GLU A 1 87 ? 9.125 3.357 4.201 1.00 0.00 87 GLU A CA 8
ATOM 14190 C C . GLU A 1 87 ? 9.282 1.901 3.777 1.00 0.00 87 GLU A C 8
ATOM 14191 O O . GLU A 1 87 ? 10.336 1.470 3.370 1.00 0.00 87 GLU A O 8
ATOM 14203 N N . ILE A 1 88 ? 8.254 1.123 3.981 1.00 0.00 88 ILE A N 8
ATOM 14204 C CA . ILE A 1 88 ? 8.408 -0.339 3.694 1.00 0.00 88 ILE A CA 8
ATOM 14205 C C . ILE A 1 88 ? 8.975 -0.523 2.270 1.00 0.00 88 ILE A C 8
ATOM 14206 O O . ILE A 1 88 ? 9.998 -1.163 2.117 1.00 0.00 88 ILE A O 8
ATOM 14222 N N . ARG A 1 89 ? 8.387 0.026 1.222 1.00 0.00 89 ARG A N 8
ATOM 14223 C CA . ARG A 1 89 ? 9.028 -0.169 -0.126 1.00 0.00 89 ARG A CA 8
ATOM 14224 C C . ARG A 1 89 ? 10.464 0.379 -0.053 1.00 0.00 89 ARG A C 8
ATOM 14225 O O . ARG A 1 89 ? 11.407 -0.207 -0.547 1.00 0.00 89 ARG A O 8
ATOM 14246 N N . GLU A 1 90 ? 10.601 1.508 0.577 1.00 0.00 90 GLU A N 8
ATOM 14247 C CA . GLU A 1 90 ? 11.940 2.141 0.725 1.00 0.00 90 GLU A CA 8
ATOM 14248 C C . GLU A 1 90 ? 12.871 1.175 1.458 1.00 0.00 90 GLU A C 8
ATOM 14249 O O . GLU A 1 90 ? 14.060 1.136 1.215 1.00 0.00 90 GLU A O 8
ATOM 14261 N N . GLN A 1 91 ? 12.329 0.376 2.335 1.00 0.00 91 GLN A N 8
ATOM 14262 C CA . GLN A 1 91 ? 13.180 -0.613 3.060 1.00 0.00 91 GLN A CA 8
ATOM 14263 C C . GLN A 1 91 ? 13.614 -1.717 2.097 1.00 0.00 91 GLN A C 8
ATOM 14264 O O . GLN A 1 91 ? 14.697 -2.258 2.199 1.00 0.00 91 GLN A O 8
ATOM 14278 N N . LYS A 1 92 ? 12.772 -2.048 1.158 1.00 0.00 92 LYS A N 8
ATOM 14279 C CA . LYS A 1 92 ? 13.128 -3.114 0.177 1.00 0.00 92 LYS A CA 8
ATOM 14280 C C . LYS A 1 92 ? 14.323 -2.670 -0.661 1.00 0.00 92 LYS A C 8
ATOM 14281 O O . LYS A 1 92 ? 15.187 -3.456 -1.000 1.00 0.00 92 LYS A O 8
ATOM 14300 N N . ARG A 1 93 ? 14.366 -1.416 -1.011 1.00 0.00 93 ARG A N 8
ATOM 14301 C CA . ARG A 1 93 ? 15.489 -0.910 -1.845 1.00 0.00 93 ARG A CA 8
ATOM 14302 C C . ARG A 1 93 ? 16.824 -1.042 -1.113 1.00 0.00 93 ARG A C 8
ATOM 14303 O O . ARG A 1 93 ? 17.826 -1.406 -1.696 1.00 0.00 93 ARG A O 8
ATOM 14324 N N . GLU A 1 94 ? 16.856 -0.744 0.156 1.00 0.00 94 GLU A N 8
ATOM 14325 C CA . GLU A 1 94 ? 18.142 -0.849 0.904 1.00 0.00 94 GLU A CA 8
ATOM 14326 C C . GLU A 1 94 ? 18.547 -2.317 1.073 1.00 0.00 94 GLU A C 8
ATOM 14327 O O . GLU A 1 94 ? 19.680 -2.686 0.831 1.00 0.00 94 GLU A O 8
ATOM 14339 N N . GLN A 1 95 ? 17.632 -3.159 1.478 1.00 0.00 95 GLN A N 8
ATOM 14340 C CA . GLN A 1 95 ? 17.966 -4.606 1.657 1.00 0.00 95 GLN A CA 8
ATOM 14341 C C . GLN A 1 95 ? 16.723 -5.396 2.072 1.00 0.00 95 GLN A C 8
ATOM 14342 O O . GLN A 1 95 ? 15.842 -4.878 2.731 1.00 0.00 95 GLN A O 8
ATOM 14356 N N . LYS A 1 96 ? 16.641 -6.650 1.704 1.00 0.00 96 LYS A N 8
ATOM 14357 C CA . LYS A 1 96 ? 15.445 -7.451 2.103 1.00 0.00 96 LYS A CA 8
ATOM 14358 C C . LYS A 1 96 ? 15.626 -8.929 1.741 1.00 0.00 96 LYS A C 8
ATOM 14359 O O . LYS A 1 96 ? 15.115 -9.402 0.745 1.00 0.00 96 LYS A O 8
ATOM 14378 N N . LYS A 1 97 ? 16.341 -9.663 2.552 1.00 0.00 97 LYS A N 8
ATOM 14379 C CA . LYS A 1 97 ? 16.551 -11.117 2.273 1.00 0.00 97 LYS A CA 8
ATOM 14380 C C . LYS A 1 97 ? 16.994 -11.322 0.819 1.00 0.00 97 LYS A C 8
ATOM 14381 O O . LYS A 1 97 ? 16.796 -12.370 0.238 1.00 0.00 97 LYS A O 8
ATOM 14400 N N . ASP A 1 98 ? 17.597 -10.328 0.232 1.00 0.00 98 ASP A N 8
ATOM 14401 C CA . ASP A 1 98 ? 18.056 -10.461 -1.178 1.00 0.00 98 ASP A CA 8
ATOM 14402 C C . ASP A 1 98 ? 19.328 -9.638 -1.381 1.00 0.00 98 ASP A C 8
ATOM 14403 O O . ASP A 1 98 ? 20.347 -10.145 -1.804 1.00 0.00 98 ASP A O 8
ATOM 14412 N N . LYS A 1 99 ? 19.276 -8.371 -1.071 1.00 0.00 99 LYS A N 8
ATOM 14413 C CA . LYS A 1 99 ? 20.485 -7.517 -1.235 1.00 0.00 99 LYS A CA 8
ATOM 14414 C C . LYS A 1 99 ? 21.333 -7.527 0.044 1.00 0.00 99 LYS A C 8
ATOM 14415 O O . LYS A 1 99 ? 22.299 -6.799 0.160 1.00 0.00 99 LYS A O 8
ATOM 14434 N N . LYS A 1 100 ? 20.990 -8.349 1.000 1.00 0.00 100 LYS A N 8
ATOM 14435 C CA . LYS A 1 100 ? 21.785 -8.404 2.259 1.00 0.00 100 LYS A CA 8
ATOM 14436 C C . LYS A 1 100 ? 23.220 -8.804 1.930 1.00 0.00 100 LYS A C 8
ATOM 14437 O O . LYS A 1 100 ? 24.167 -8.316 2.516 1.00 0.00 100 LYS A O 8
ATOM 14456 N N . LYS A 1 101 ? 23.383 -9.684 0.982 1.00 0.00 101 LYS A N 8
ATOM 14457 C CA . LYS A 1 101 ? 24.749 -10.121 0.581 1.00 0.00 101 LYS A CA 8
ATOM 14458 C C . LYS A 1 101 ? 25.510 -10.675 1.790 1.00 0.00 101 LYS A C 8
ATOM 14459 O O . LYS A 1 101 ? 26.620 -10.273 2.075 1.00 0.00 101 LYS A O 8
ATOM 14478 N N . LYS A 1 102 ? 24.922 -11.597 2.502 1.00 0.00 102 LYS A N 8
ATOM 14479 C CA . LYS A 1 102 ? 25.612 -12.174 3.691 1.00 0.00 102 LYS A CA 8
ATOM 14480 C C . LYS A 1 102 ? 25.902 -13.663 3.470 1.00 0.00 102 LYS A C 8
ATOM 14481 O O . LYS A 1 102 ? 25.041 -14.420 3.069 1.00 0.00 102 LYS A O 8
ATOM 14500 N N . LYS A 1 103 ? 27.107 -14.091 3.737 1.00 0.00 103 LYS A N 8
ATOM 14501 C CA . LYS A 1 103 ? 27.446 -15.532 3.550 1.00 0.00 103 LYS A CA 8
ATOM 14502 C C . LYS A 1 103 ? 27.180 -16.312 4.841 1.00 0.00 103 LYS A C 8
ATOM 14503 O O . LYS A 1 103 ? 27.444 -15.839 5.929 1.00 0.00 103 LYS A O 8
ATOM 14522 N N . LYS A 1 104 ? 26.658 -17.503 4.727 1.00 0.00 104 LYS A N 8
ATOM 14523 C CA . LYS A 1 104 ? 26.375 -18.312 5.948 1.00 0.00 104 LYS A CA 8
ATOM 14524 C C . LYS A 1 104 ? 26.379 -19.807 5.608 1.00 0.00 104 LYS A C 8
ATOM 14525 O O . LYS A 1 104 ? 25.804 -20.568 6.367 1.00 0.00 104 LYS A O 8
ATOM 14545 N N . MET A 1 1 ? -11.596 7.527 15.801 1.00 0.00 1 MET A N 9
ATOM 14546 C CA . MET A 1 1 ? -12.757 6.936 15.071 1.00 0.00 1 MET A CA 9
ATOM 14547 C C . MET A 1 1 ? -12.984 7.680 13.753 1.00 0.00 1 MET A C 9
ATOM 14548 O O . MET A 1 1 ? -13.662 8.686 13.703 1.00 0.00 1 MET A O 9
ATOM 14564 N N . LYS A 1 2 ? -12.425 7.190 12.682 1.00 0.00 2 LYS A N 9
ATOM 14565 C CA . LYS A 1 2 ? -12.605 7.862 11.366 1.00 0.00 2 LYS A CA 9
ATOM 14566 C C . LYS A 1 2 ? -12.229 6.880 10.261 1.00 0.00 2 LYS A C 9
ATOM 14567 O O . LYS A 1 2 ? -11.527 5.925 10.507 1.00 0.00 2 LYS A O 9
ATOM 14586 N N . GLU A 1 3 ? -12.691 7.083 9.054 1.00 0.00 3 GLU A N 9
ATOM 14587 C CA . GLU A 1 3 ? -12.337 6.117 7.973 1.00 0.00 3 GLU A CA 9
ATOM 14588 C C . GLU A 1 3 ? -12.056 6.817 6.644 1.00 0.00 3 GLU A C 9
ATOM 14589 O O . GLU A 1 3 ? -12.727 7.753 6.264 1.00 0.00 3 GLU A O 9
ATOM 14601 N N . SER A 1 4 ? -11.084 6.327 5.916 1.00 0.00 4 SER A N 9
ATOM 14602 C CA . SER A 1 4 ? -10.772 6.916 4.582 1.00 0.00 4 SER A CA 9
ATOM 14603 C C . SER A 1 4 ? -10.558 5.787 3.574 1.00 0.00 4 SER A C 9
ATOM 14604 O O . SER A 1 4 ? -9.939 4.789 3.890 1.00 0.00 4 SER A O 9
ATOM 14612 N N . VAL A 1 5 ? -11.085 5.899 2.384 1.00 0.00 5 VAL A N 9
ATOM 14613 C CA . VAL A 1 5 ? -10.916 4.780 1.411 1.00 0.00 5 VAL A CA 9
ATOM 14614 C C . VAL A 1 5 ? -9.610 4.928 0.626 1.00 0.00 5 VAL A C 9
ATOM 14615 O O . VAL A 1 5 ? -9.263 5.980 0.128 1.00 0.00 5 VAL A O 9
ATOM 14628 N N . VAL A 1 6 ? -8.890 3.847 0.530 1.00 0.00 6 VAL A N 9
ATOM 14629 C CA . VAL A 1 6 ? -7.603 3.838 -0.203 1.00 0.00 6 VAL A CA 9
ATOM 14630 C C . VAL A 1 6 ? -7.580 2.643 -1.145 1.00 0.00 6 VAL A C 9
ATOM 14631 O O . VAL A 1 6 ? -8.178 1.621 -0.879 1.00 0.00 6 VAL A O 9
ATOM 14644 N N . TRP A 1 7 ? -6.908 2.754 -2.243 1.00 0.00 7 TRP A N 9
ATOM 14645 C CA . TRP A 1 7 ? -6.865 1.606 -3.184 1.00 0.00 7 TRP A CA 9
ATOM 14646 C C . TRP A 1 7 ? -5.423 1.134 -3.418 1.00 0.00 7 TRP A C 9
ATOM 14647 O O . TRP A 1 7 ? -4.462 1.748 -2.998 1.00 0.00 7 TRP A O 9
ATOM 14668 N N . THR A 1 8 ? -5.299 0.060 -4.131 1.00 0.00 8 THR A N 9
ATOM 14669 C CA . THR A 1 8 ? -3.936 -0.465 -4.464 1.00 0.00 8 THR A CA 9
ATOM 14670 C C . THR A 1 8 ? -3.265 0.480 -5.468 1.00 0.00 8 THR A C 9
ATOM 14671 O O . THR A 1 8 ? -2.080 0.742 -5.402 1.00 0.00 8 THR A O 9
ATOM 14682 N N . VAL A 1 9 ? -4.023 0.967 -6.415 1.00 0.00 9 VAL A N 9
ATOM 14683 C CA . VAL A 1 9 ? -3.461 1.874 -7.464 1.00 0.00 9 VAL A CA 9
ATOM 14684 C C . VAL A 1 9 ? -3.355 3.339 -7.001 1.00 0.00 9 VAL A C 9
ATOM 14685 O O . VAL A 1 9 ? -2.591 4.106 -7.556 1.00 0.00 9 VAL A O 9
ATOM 14698 N N . ASN A 1 10 ? -4.120 3.753 -6.027 1.00 0.00 10 ASN A N 9
ATOM 14699 C CA . ASN A 1 10 ? -4.051 5.185 -5.597 1.00 0.00 10 ASN A CA 9
ATOM 14700 C C . ASN A 1 10 ? -2.615 5.643 -5.359 1.00 0.00 10 ASN A C 9
ATOM 14701 O O . ASN A 1 10 ? -2.192 6.648 -5.885 1.00 0.00 10 ASN A O 9
ATOM 14712 N N . LEU A 1 11 ? -1.863 4.931 -4.565 1.00 0.00 11 LEU A N 9
ATOM 14713 C CA . LEU A 1 11 ? -0.464 5.368 -4.286 1.00 0.00 11 LEU A CA 9
ATOM 14714 C C . LEU A 1 11 ? 0.450 5.082 -5.475 1.00 0.00 11 LEU A C 9
ATOM 14715 O O . LEU A 1 11 ? 1.627 5.384 -5.447 1.00 0.00 11 LEU A O 9
ATOM 14731 N N . ASP A 1 12 ? -0.070 4.502 -6.518 1.00 0.00 12 ASP A N 9
ATOM 14732 C CA . ASP A 1 12 ? 0.788 4.204 -7.693 1.00 0.00 12 ASP A CA 9
ATOM 14733 C C . ASP A 1 12 ? 0.736 5.367 -8.682 1.00 0.00 12 ASP A C 9
ATOM 14734 O O . ASP A 1 12 ? -0.316 5.772 -9.128 1.00 0.00 12 ASP A O 9
ATOM 14743 N N . SER A 1 13 ? 1.870 5.907 -9.026 1.00 0.00 13 SER A N 9
ATOM 14744 C CA . SER A 1 13 ? 1.894 7.044 -9.987 1.00 0.00 13 SER A CA 9
ATOM 14745 C C . SER A 1 13 ? 1.922 6.517 -11.430 1.00 0.00 13 SER A C 9
ATOM 14746 O O . SER A 1 13 ? 1.706 7.250 -12.374 1.00 0.00 13 SER A O 9
ATOM 14754 N N . LYS A 1 14 ? 2.202 5.249 -11.603 1.00 0.00 14 LYS A N 9
ATOM 14755 C CA . LYS A 1 14 ? 2.259 4.664 -12.975 1.00 0.00 14 LYS A CA 9
ATOM 14756 C C . LYS A 1 14 ? 0.889 4.734 -13.654 1.00 0.00 14 LYS A C 9
ATOM 14757 O O . LYS A 1 14 ? 0.789 4.880 -14.856 1.00 0.00 14 LYS A O 9
ATOM 14776 N N . LYS A 1 15 ? -0.166 4.631 -12.894 1.00 0.00 15 LYS A N 9
ATOM 14777 C CA . LYS A 1 15 ? -1.528 4.693 -13.513 1.00 0.00 15 LYS A CA 9
ATOM 14778 C C . LYS A 1 15 ? -2.010 6.146 -13.595 1.00 0.00 15 LYS A C 9
ATOM 14779 O O . LYS A 1 15 ? -1.613 6.993 -12.819 1.00 0.00 15 LYS A O 9
ATOM 14798 N N . SER A 1 16 ? -2.841 6.444 -14.559 1.00 0.00 16 SER A N 9
ATOM 14799 C CA . SER A 1 16 ? -3.339 7.844 -14.738 1.00 0.00 16 SER A CA 9
ATOM 14800 C C . SER A 1 16 ? -4.516 8.150 -13.805 1.00 0.00 16 SER A C 9
ATOM 14801 O O . SER A 1 16 ? -5.056 7.278 -13.156 1.00 0.00 16 SER A O 9
ATOM 14809 N N . ARG A 1 17 ? -4.915 9.391 -13.743 1.00 0.00 17 ARG A N 9
ATOM 14810 C CA . ARG A 1 17 ? -6.053 9.777 -12.859 1.00 0.00 17 ARG A CA 9
ATOM 14811 C C . ARG A 1 17 ? -7.304 8.971 -13.209 1.00 0.00 17 ARG A C 9
ATOM 14812 O O . ARG A 1 17 ? -8.050 8.563 -12.340 1.00 0.00 17 ARG A O 9
ATOM 14833 N N . ALA A 1 18 ? -7.544 8.728 -14.468 1.00 0.00 18 ALA A N 9
ATOM 14834 C CA . ALA A 1 18 ? -8.749 7.937 -14.845 1.00 0.00 18 ALA A CA 9
ATOM 14835 C C . ALA A 1 18 ? -8.670 6.566 -14.179 1.00 0.00 18 ALA A C 9
ATOM 14836 O O . ALA A 1 18 ? -9.651 6.035 -13.695 1.00 0.00 18 ALA A O 9
ATOM 14843 N N . GLU A 1 19 ? -7.502 5.993 -14.156 1.00 0.00 19 GLU A N 9
ATOM 14844 C CA . GLU A 1 19 ? -7.344 4.653 -13.527 1.00 0.00 19 GLU A CA 9
ATOM 14845 C C . GLU A 1 19 ? -7.814 4.711 -12.070 1.00 0.00 19 GLU A C 9
ATOM 14846 O O . GLU A 1 19 ? -8.304 3.738 -11.530 1.00 0.00 19 GLU A O 9
ATOM 14858 N N . GLY A 1 20 ? -7.696 5.848 -11.432 1.00 0.00 20 GLY A N 9
ATOM 14859 C CA . GLY A 1 20 ? -8.169 5.956 -10.020 1.00 0.00 20 GLY A CA 9
ATOM 14860 C C . GLY A 1 20 ? -7.087 6.569 -9.126 1.00 0.00 20 GLY A C 9
ATOM 14861 O O . GLY A 1 20 ? -6.908 6.158 -7.997 1.00 0.00 20 GLY A O 9
ATOM 14865 N N . ARG A 1 21 ? -6.357 7.539 -9.608 1.00 0.00 21 ARG A N 9
ATOM 14866 C CA . ARG A 1 21 ? -5.290 8.148 -8.762 1.00 0.00 21 ARG A CA 9
ATOM 14867 C C . ARG A 1 21 ? -5.894 8.956 -7.607 1.00 0.00 21 ARG A C 9
ATOM 14868 O O . ARG A 1 21 ? -6.673 9.867 -7.805 1.00 0.00 21 ARG A O 9
ATOM 14889 N N . ARG A 1 22 ? -5.518 8.630 -6.402 1.00 0.00 22 ARG A N 9
ATOM 14890 C CA . ARG A 1 22 ? -6.029 9.367 -5.209 1.00 0.00 22 ARG A CA 9
ATOM 14891 C C . ARG A 1 22 ? -4.847 9.745 -4.309 1.00 0.00 22 ARG A C 9
ATOM 14892 O O . ARG A 1 22 ? -4.981 9.912 -3.113 1.00 0.00 22 ARG A O 9
ATOM 14913 N N . ILE A 1 23 ? -3.691 9.880 -4.897 1.00 0.00 23 ILE A N 9
ATOM 14914 C CA . ILE A 1 23 ? -2.484 10.248 -4.104 1.00 0.00 23 ILE A CA 9
ATOM 14915 C C . ILE A 1 23 ? -1.547 11.140 -4.932 1.00 0.00 23 ILE A C 9
ATOM 14916 O O . ILE A 1 23 ? -1.312 10.877 -6.095 1.00 0.00 23 ILE A O 9
ATOM 14932 N N . PRO A 1 24 ? -1.017 12.154 -4.292 1.00 0.00 24 PRO A N 9
ATOM 14933 C CA . PRO A 1 24 ? -0.074 13.062 -4.974 1.00 0.00 24 PRO A CA 9
ATOM 14934 C C . PRO A 1 24 ? 1.240 12.328 -5.229 1.00 0.00 24 PRO A C 9
ATOM 14935 O O . PRO A 1 24 ? 1.709 11.565 -4.409 1.00 0.00 24 PRO A O 9
ATOM 14946 N N . ARG A 1 25 ? 1.829 12.549 -6.360 1.00 0.00 25 ARG A N 9
ATOM 14947 C CA . ARG A 1 25 ? 3.108 11.864 -6.692 1.00 0.00 25 ARG A CA 9
ATOM 14948 C C . ARG A 1 25 ? 4.154 12.104 -5.598 1.00 0.00 25 ARG A C 9
ATOM 14949 O O . ARG A 1 25 ? 5.050 11.308 -5.401 1.00 0.00 25 ARG A O 9
ATOM 14970 N N . ARG A 1 26 ? 4.060 13.201 -4.903 1.00 0.00 26 ARG A N 9
ATOM 14971 C CA . ARG A 1 26 ? 5.062 13.500 -3.839 1.00 0.00 26 ARG A CA 9
ATOM 14972 C C . ARG A 1 26 ? 5.095 12.385 -2.784 1.00 0.00 26 ARG A C 9
ATOM 14973 O O . ARG A 1 26 ? 6.144 12.039 -2.277 1.00 0.00 26 ARG A O 9
ATOM 14994 N N . PHE A 1 27 ? 3.968 11.813 -2.446 1.00 0.00 27 PHE A N 9
ATOM 14995 C CA . PHE A 1 27 ? 3.965 10.721 -1.424 1.00 0.00 27 PHE A CA 9
ATOM 14996 C C . PHE A 1 27 ? 3.345 9.443 -2.001 1.00 0.00 27 PHE A C 9
ATOM 14997 O O . PHE A 1 27 ? 2.706 8.685 -1.298 1.00 0.00 27 PHE A O 9
ATOM 15014 N N . ALA A 1 28 ? 3.514 9.194 -3.271 1.00 0.00 28 ALA A N 9
ATOM 15015 C CA . ALA A 1 28 ? 2.916 7.960 -3.866 1.00 0.00 28 ALA A CA 9
ATOM 15016 C C . ALA A 1 28 ? 4.001 6.955 -4.264 1.00 0.00 28 ALA A C 9
ATOM 15017 O O . ALA A 1 28 ? 5.053 7.325 -4.745 1.00 0.00 28 ALA A O 9
ATOM 15024 N N . VAL A 1 29 ? 3.751 5.686 -4.072 1.00 0.00 29 VAL A N 9
ATOM 15025 C CA . VAL A 1 29 ? 4.769 4.657 -4.446 1.00 0.00 29 VAL A CA 9
ATOM 15026 C C . VAL A 1 29 ? 4.395 4.086 -5.819 1.00 0.00 29 VAL A C 9
ATOM 15027 O O . VAL A 1 29 ? 3.336 3.513 -5.971 1.00 0.00 29 VAL A O 9
ATOM 15040 N N . PRO A 1 30 ? 5.263 4.271 -6.782 1.00 0.00 30 PRO A N 9
ATOM 15041 C CA . PRO A 1 30 ? 4.986 3.779 -8.156 1.00 0.00 30 PRO A CA 9
ATOM 15042 C C . PRO A 1 30 ? 4.897 2.256 -8.170 1.00 0.00 30 PRO A C 9
ATOM 15043 O O . PRO A 1 30 ? 5.579 1.582 -7.425 1.00 0.00 30 PRO A O 9
ATOM 15054 N N . ASN A 1 31 ? 4.042 1.706 -9.000 1.00 0.00 31 ASN A N 9
ATOM 15055 C CA . ASN A 1 31 ? 3.886 0.221 -9.055 1.00 0.00 31 ASN A CA 9
ATOM 15056 C C . ASN A 1 31 ? 3.301 -0.280 -7.734 1.00 0.00 31 ASN A C 9
ATOM 15057 O O . ASN A 1 31 ? 3.811 -0.003 -6.666 1.00 0.00 31 ASN A O 9
ATOM 15068 N N . VAL A 1 32 ? 2.217 -0.994 -7.805 1.00 0.00 32 VAL A N 9
ATOM 15069 C CA . VAL A 1 32 ? 1.559 -1.505 -6.565 1.00 0.00 32 VAL A CA 9
ATOM 15070 C C . VAL A 1 32 ? 2.523 -2.395 -5.766 1.00 0.00 32 VAL A C 9
ATOM 15071 O O . VAL A 1 32 ? 3.326 -3.121 -6.318 1.00 0.00 32 VAL A O 9
ATOM 15084 N N . LYS A 1 33 ? 2.419 -2.354 -4.462 1.00 0.00 33 LYS A N 9
ATOM 15085 C CA . LYS A 1 33 ? 3.285 -3.204 -3.609 1.00 0.00 33 LYS A CA 9
ATOM 15086 C C . LYS A 1 33 ? 2.461 -3.680 -2.417 1.00 0.00 33 LYS A C 9
ATOM 15087 O O . LYS A 1 33 ? 2.372 -3.013 -1.409 1.00 0.00 33 LYS A O 9
ATOM 15106 N N . LEU A 1 34 ? 1.852 -4.830 -2.514 1.00 0.00 34 LEU A N 9
ATOM 15107 C CA . LEU A 1 34 ? 1.037 -5.320 -1.368 1.00 0.00 34 LEU A CA 9
ATOM 15108 C C . LEU A 1 34 ? 1.913 -5.338 -0.127 1.00 0.00 34 LEU A C 9
ATOM 15109 O O . LEU A 1 34 ? 1.482 -5.048 0.972 1.00 0.00 34 LEU A O 9
ATOM 15125 N N . HIS A 1 35 ? 3.152 -5.667 -0.312 1.00 0.00 35 HIS A N 9
ATOM 15126 C CA . HIS A 1 35 ? 4.090 -5.695 0.829 1.00 0.00 35 HIS A CA 9
ATOM 15127 C C . HIS A 1 35 ? 4.145 -4.318 1.492 1.00 0.00 35 HIS A C 9
ATOM 15128 O O . HIS A 1 35 ? 4.176 -4.218 2.695 1.00 0.00 35 HIS A O 9
ATOM 15142 N N . GLU A 1 36 ? 4.142 -3.244 0.732 1.00 0.00 36 GLU A N 9
ATOM 15143 C CA . GLU A 1 36 ? 4.176 -1.901 1.389 1.00 0.00 36 GLU A CA 9
ATOM 15144 C C . GLU A 1 36 ? 2.808 -1.535 1.977 1.00 0.00 36 GLU A C 9
ATOM 15145 O O . GLU A 1 36 ? 2.704 -1.037 3.081 1.00 0.00 36 GLU A O 9
ATOM 15157 N N . LEU A 1 37 ? 1.771 -1.745 1.223 1.00 0.00 37 LEU A N 9
ATOM 15158 C CA . LEU A 1 37 ? 0.409 -1.372 1.693 1.00 0.00 37 LEU A CA 9
ATOM 15159 C C . LEU A 1 37 ? -0.067 -2.238 2.869 1.00 0.00 37 LEU A C 9
ATOM 15160 O O . LEU A 1 37 ? -0.499 -1.726 3.874 1.00 0.00 37 LEU A O 9
ATOM 15176 N N . VAL A 1 38 ? -0.019 -3.535 2.750 1.00 0.00 38 VAL A N 9
ATOM 15177 C CA . VAL A 1 38 ? -0.502 -4.400 3.874 1.00 0.00 38 VAL A CA 9
ATOM 15178 C C . VAL A 1 38 ? 0.465 -4.394 5.077 1.00 0.00 38 VAL A C 9
ATOM 15179 O O . VAL A 1 38 ? 0.046 -4.333 6.216 1.00 0.00 38 VAL A O 9
ATOM 15192 N N . GLU A 1 39 ? 1.743 -4.497 4.833 1.00 0.00 39 GLU A N 9
ATOM 15193 C CA . GLU A 1 39 ? 2.745 -4.545 5.958 1.00 0.00 39 GLU A CA 9
ATOM 15194 C C . GLU A 1 39 ? 2.728 -3.291 6.851 1.00 0.00 39 GLU A C 9
ATOM 15195 O O . GLU A 1 39 ? 3.041 -3.362 8.023 1.00 0.00 39 GLU A O 9
ATOM 15207 N N . ALA A 1 40 ? 2.384 -2.148 6.326 1.00 0.00 40 ALA A N 9
ATOM 15208 C CA . ALA A 1 40 ? 2.377 -0.913 7.173 1.00 0.00 40 ALA A CA 9
ATOM 15209 C C . ALA A 1 40 ? 1.403 -1.062 8.350 1.00 0.00 40 ALA A C 9
ATOM 15210 O O . ALA A 1 40 ? 1.670 -0.628 9.453 1.00 0.00 40 ALA A O 9
ATOM 15217 N N . SER A 1 41 ? 0.285 -1.681 8.116 1.00 0.00 41 SER A N 9
ATOM 15218 C CA . SER A 1 41 ? -0.716 -1.880 9.207 1.00 0.00 41 SER A CA 9
ATOM 15219 C C . SER A 1 41 ? -0.127 -2.755 10.315 1.00 0.00 41 SER A C 9
ATOM 15220 O O . SER A 1 41 ? -0.430 -2.589 11.480 1.00 0.00 41 SER A O 9
ATOM 15228 N N . LYS A 1 42 ? 0.706 -3.692 9.959 1.00 0.00 42 LYS A N 9
ATOM 15229 C CA . LYS A 1 42 ? 1.313 -4.588 10.984 1.00 0.00 42 LYS A CA 9
ATOM 15230 C C . LYS A 1 42 ? 2.050 -3.757 12.033 1.00 0.00 42 LYS A C 9
ATOM 15231 O O . LYS A 1 42 ? 2.076 -4.087 13.202 1.00 0.00 42 LYS A O 9
ATOM 15250 N N . GLU A 1 43 ? 2.647 -2.679 11.614 1.00 0.00 43 GLU A N 9
ATOM 15251 C CA . GLU A 1 43 ? 3.390 -1.811 12.570 1.00 0.00 43 GLU A CA 9
ATOM 15252 C C . GLU A 1 43 ? 2.458 -1.321 13.686 1.00 0.00 43 GLU A C 9
ATOM 15253 O O . GLU A 1 43 ? 2.826 -1.283 14.844 1.00 0.00 43 GLU A O 9
ATOM 15265 N N . LEU A 1 44 ? 1.257 -0.948 13.344 1.00 0.00 44 LEU A N 9
ATOM 15266 C CA . LEU A 1 44 ? 0.297 -0.461 14.382 1.00 0.00 44 LEU A CA 9
ATOM 15267 C C . LEU A 1 44 ? -0.719 -1.550 14.749 1.00 0.00 44 LEU A C 9
ATOM 15268 O O . LEU A 1 44 ? -1.460 -1.420 15.703 1.00 0.00 44 LEU A O 9
ATOM 15284 N N . GLY A 1 45 ? -0.757 -2.625 14.007 1.00 0.00 45 GLY A N 9
ATOM 15285 C CA . GLY A 1 45 ? -1.720 -3.721 14.322 1.00 0.00 45 GLY A CA 9
ATOM 15286 C C . GLY A 1 45 ? -3.168 -3.243 14.122 1.00 0.00 45 GLY A C 9
ATOM 15287 O O . GLY A 1 45 ? -4.104 -3.948 14.444 1.00 0.00 45 GLY A O 9
ATOM 15291 N N . LEU A 1 46 ? -3.366 -2.059 13.599 1.00 0.00 46 LEU A N 9
ATOM 15292 C CA . LEU A 1 46 ? -4.754 -1.551 13.392 1.00 0.00 46 LEU A CA 9
ATOM 15293 C C . LEU A 1 46 ? -4.715 -0.177 12.720 1.00 0.00 46 LEU A C 9
ATOM 15294 O O . LEU A 1 46 ? -4.212 0.778 13.274 1.00 0.00 46 LEU A O 9
ATOM 15310 N N . LYS A 1 47 ? -5.254 -0.067 11.540 1.00 0.00 47 LYS A N 9
ATOM 15311 C CA . LYS A 1 47 ? -5.259 1.244 10.840 1.00 0.00 47 LYS A CA 9
ATOM 15312 C C . LYS A 1 47 ? -6.039 1.108 9.535 1.00 0.00 47 LYS A C 9
ATOM 15313 O O . LYS A 1 47 ? -6.823 1.962 9.178 1.00 0.00 47 LYS A O 9
ATOM 15332 N N . PHE A 1 48 ? -5.843 0.027 8.830 1.00 0.00 48 PHE A N 9
ATOM 15333 C CA . PHE A 1 48 ? -6.593 -0.174 7.564 1.00 0.00 48 PHE A CA 9
ATOM 15334 C C . PHE A 1 48 ? -6.832 -1.661 7.283 1.00 0.00 48 PHE A C 9
ATOM 15335 O O . PHE A 1 48 ? -6.387 -2.528 8.009 1.00 0.00 48 PHE A O 9
ATOM 15352 N N . ARG A 1 49 ? -7.537 -1.943 6.227 1.00 0.00 49 ARG A N 9
ATOM 15353 C CA . ARG A 1 49 ? -7.828 -3.354 5.863 1.00 0.00 49 ARG A CA 9
ATOM 15354 C C . ARG A 1 49 ? -7.885 -3.485 4.348 1.00 0.00 49 ARG A C 9
ATOM 15355 O O . ARG A 1 49 ? -8.170 -2.532 3.649 1.00 0.00 49 ARG A O 9
ATOM 15376 N N . ALA A 1 50 ? -7.625 -4.648 3.827 1.00 0.00 50 ALA A N 9
ATOM 15377 C CA . ALA A 1 50 ? -7.679 -4.804 2.353 1.00 0.00 50 ALA A CA 9
ATOM 15378 C C . ALA A 1 50 ? -8.515 -6.032 1.972 1.00 0.00 50 ALA A C 9
ATOM 15379 O O . ALA A 1 50 ? -8.224 -7.141 2.378 1.00 0.00 50 ALA A O 9
ATOM 15386 N N . GLU A 1 51 ? -9.547 -5.847 1.194 1.00 0.00 51 GLU A N 9
ATOM 15387 C CA . GLU A 1 51 ? -10.394 -7.008 0.788 1.00 0.00 51 GLU A CA 9
ATOM 15388 C C . GLU A 1 51 ? -10.781 -6.897 -0.691 1.00 0.00 51 GLU A C 9
ATOM 15389 O O . GLU A 1 51 ? -11.253 -5.874 -1.144 1.00 0.00 51 GLU A O 9
ATOM 15401 N N . GLU A 1 52 ? -10.581 -7.944 -1.449 1.00 0.00 52 GLU A N 9
ATOM 15402 C CA . GLU A 1 52 ? -10.935 -7.892 -2.898 1.00 0.00 52 GLU A CA 9
ATOM 15403 C C . GLU A 1 52 ? -12.259 -8.623 -3.148 1.00 0.00 52 GLU A C 9
ATOM 15404 O O . GLU A 1 52 ? -12.511 -9.666 -2.583 1.00 0.00 52 GLU A O 9
ATOM 15416 N N . LYS A 1 53 ? -13.095 -8.076 -3.995 1.00 0.00 53 LYS A N 9
ATOM 15417 C CA . LYS A 1 53 ? -14.415 -8.716 -4.304 1.00 0.00 53 LYS A CA 9
ATOM 15418 C C . LYS A 1 53 ? -15.259 -8.884 -3.035 1.00 0.00 53 LYS A C 9
ATOM 15419 O O . LYS A 1 53 ? -14.778 -9.281 -1.993 1.00 0.00 53 LYS A O 9
ATOM 15438 N N . LYS A 1 54 ? -16.526 -8.586 -3.119 1.00 0.00 54 LYS A N 9
ATOM 15439 C CA . LYS A 1 54 ? -17.409 -8.728 -1.926 1.00 0.00 54 LYS A CA 9
ATOM 15440 C C . LYS A 1 54 ? -17.337 -10.158 -1.386 1.00 0.00 54 LYS A C 9
ATOM 15441 O O . LYS A 1 54 ? -17.365 -10.383 -0.192 1.00 0.00 54 LYS A O 9
ATOM 15460 N N . TYR A 1 55 ? -17.244 -11.125 -2.256 1.00 0.00 55 TYR A N 9
ATOM 15461 C CA . TYR A 1 55 ? -17.171 -12.540 -1.792 1.00 0.00 55 TYR A CA 9
ATOM 15462 C C . TYR A 1 55 ? -15.718 -13.041 -1.840 1.00 0.00 55 TYR A C 9
ATOM 15463 O O . TYR A 1 55 ? -15.050 -12.889 -2.844 1.00 0.00 55 TYR A O 9
ATOM 15481 N N . PRO A 1 56 ? -15.268 -13.619 -0.750 1.00 0.00 56 PRO A N 9
ATOM 15482 C CA . PRO A 1 56 ? -13.876 -14.135 -0.684 1.00 0.00 56 PRO A CA 9
ATOM 15483 C C . PRO A 1 56 ? -13.735 -15.414 -1.523 1.00 0.00 56 PRO A C 9
ATOM 15484 O O . PRO A 1 56 ? -14.534 -15.680 -2.396 1.00 0.00 56 PRO A O 9
ATOM 15495 N N . LYS A 1 57 ? -12.716 -16.200 -1.263 1.00 0.00 57 LYS A N 9
ATOM 15496 C CA . LYS A 1 57 ? -12.502 -17.469 -2.034 1.00 0.00 57 LYS A CA 9
ATOM 15497 C C . LYS A 1 57 ? -12.193 -17.164 -3.503 1.00 0.00 57 LYS A C 9
ATOM 15498 O O . LYS A 1 57 ? -12.873 -17.621 -4.399 1.00 0.00 57 LYS A O 9
ATOM 15517 N N . SER A 1 58 ? -11.163 -16.402 -3.757 1.00 0.00 58 SER A N 9
ATOM 15518 C CA . SER A 1 58 ? -10.803 -16.078 -5.166 1.00 0.00 58 SER A CA 9
ATOM 15519 C C . SER A 1 58 ? -9.403 -16.616 -5.477 1.00 0.00 58 SER A C 9
ATOM 15520 O O . SER A 1 58 ? -8.553 -16.693 -4.614 1.00 0.00 58 SER A O 9
ATOM 15528 N N . TRP A 1 59 ? -9.157 -16.999 -6.702 1.00 0.00 59 TRP A N 9
ATOM 15529 C CA . TRP A 1 59 ? -7.811 -17.542 -7.050 1.00 0.00 59 TRP A CA 9
ATOM 15530 C C . TRP A 1 59 ? -7.347 -17.017 -8.411 1.00 0.00 59 TRP A C 9
ATOM 15531 O O . TRP A 1 59 ? -6.786 -17.745 -9.206 1.00 0.00 59 TRP A O 9
ATOM 15552 N N . TRP A 1 60 ? -7.568 -15.761 -8.692 1.00 0.00 60 TRP A N 9
ATOM 15553 C CA . TRP A 1 60 ? -7.126 -15.211 -10.008 1.00 0.00 60 TRP A CA 9
ATOM 15554 C C . TRP A 1 60 ? -7.395 -13.707 -10.090 1.00 0.00 60 TRP A C 9
ATOM 15555 O O . TRP A 1 60 ? -7.651 -13.174 -11.152 1.00 0.00 60 TRP A O 9
ATOM 15576 N N . GLU A 1 61 ? -7.338 -13.013 -8.987 1.00 0.00 61 GLU A N 9
ATOM 15577 C CA . GLU A 1 61 ? -7.591 -11.542 -9.029 1.00 0.00 61 GLU A CA 9
ATOM 15578 C C . GLU A 1 61 ? -6.325 -10.765 -8.658 1.00 0.00 61 GLU A C 9
ATOM 15579 O O . GLU A 1 61 ? -5.764 -10.940 -7.593 1.00 0.00 61 GLU A O 9
ATOM 15591 N N . GLU A 1 62 ? -5.880 -9.896 -9.523 1.00 0.00 62 GLU A N 9
ATOM 15592 C CA . GLU A 1 62 ? -4.661 -9.092 -9.219 1.00 0.00 62 GLU A CA 9
ATOM 15593 C C . GLU A 1 62 ? -5.056 -7.706 -8.684 1.00 0.00 62 GLU A C 9
ATOM 15594 O O . GLU A 1 62 ? -4.236 -6.971 -8.172 1.00 0.00 62 GLU A O 9
ATOM 15606 N N . GLY A 1 63 ? -6.308 -7.348 -8.805 1.00 0.00 63 GLY A N 9
ATOM 15607 C CA . GLY A 1 63 ? -6.759 -6.015 -8.310 1.00 0.00 63 GLY A CA 9
ATOM 15608 C C . GLY A 1 63 ? -6.994 -6.080 -6.801 1.00 0.00 63 GLY A C 9
ATOM 15609 O O . GLY A 1 63 ? -6.533 -6.981 -6.129 1.00 0.00 63 GLY A O 9
ATOM 15613 N N . GLY A 1 64 ? -7.713 -5.133 -6.263 1.00 0.00 64 GLY A N 9
ATOM 15614 C CA . GLY A 1 64 ? -7.981 -5.146 -4.799 1.00 0.00 64 GLY A CA 9
ATOM 15615 C C . GLY A 1 64 ? -8.038 -3.712 -4.274 1.00 0.00 64 GLY A C 9
ATOM 15616 O O . GLY A 1 64 ? -7.649 -2.778 -4.945 1.00 0.00 64 GLY A O 9
ATOM 15620 N N . ARG A 1 65 ? -8.552 -3.529 -3.091 1.00 0.00 65 ARG A N 9
ATOM 15621 C CA . ARG A 1 65 ? -8.665 -2.156 -2.522 1.00 0.00 65 ARG A CA 9
ATOM 15622 C C . ARG A 1 65 ? -8.514 -2.210 -1.001 1.00 0.00 65 ARG A C 9
ATOM 15623 O O . ARG A 1 65 ? -8.720 -3.241 -0.392 1.00 0.00 65 ARG A O 9
ATOM 15644 N N . VAL A 1 66 ? -8.149 -1.119 -0.375 1.00 0.00 66 VAL A N 9
ATOM 15645 C CA . VAL A 1 66 ? -7.991 -1.162 1.109 1.00 0.00 66 VAL A CA 9
ATOM 15646 C C . VAL A 1 66 ? -8.804 -0.065 1.800 1.00 0.00 66 VAL A C 9
ATOM 15647 O O . VAL A 1 66 ? -9.113 0.960 1.228 1.00 0.00 66 VAL A O 9
ATOM 15660 N N . VAL A 1 67 ? -9.136 -0.280 3.043 1.00 0.00 67 VAL A N 9
ATOM 15661 C CA . VAL A 1 67 ? -9.912 0.737 3.806 1.00 0.00 67 VAL A CA 9
ATOM 15662 C C . VAL A 1 67 ? -9.133 1.130 5.061 1.00 0.00 67 VAL A C 9
ATOM 15663 O O . VAL A 1 67 ? -8.671 0.285 5.801 1.00 0.00 67 VAL A O 9
ATOM 15676 N N . VAL A 1 68 ? -8.969 2.400 5.302 1.00 0.00 68 VAL A N 9
ATOM 15677 C CA . VAL A 1 68 ? -8.201 2.835 6.500 1.00 0.00 68 VAL A CA 9
ATOM 15678 C C . VAL A 1 68 ? -9.124 3.506 7.511 1.00 0.00 68 VAL A C 9
ATOM 15679 O O . VAL A 1 68 ? -9.959 4.317 7.160 1.00 0.00 68 VAL A O 9
ATOM 15692 N N . GLU A 1 69 ? -8.956 3.207 8.769 1.00 0.00 69 GLU A N 9
ATOM 15693 C CA . GLU A 1 69 ? -9.804 3.873 9.791 1.00 0.00 69 GLU A CA 9
ATOM 15694 C C . GLU A 1 69 ? -8.923 4.704 10.717 1.00 0.00 69 GLU A C 9
ATOM 15695 O O . GLU A 1 69 ? -8.173 4.177 11.514 1.00 0.00 69 GLU A O 9
ATOM 15707 N N . LYS A 1 70 ? -9.004 6.007 10.611 1.00 0.00 70 LYS A N 9
ATOM 15708 C CA . LYS A 1 70 ? -8.165 6.900 11.471 1.00 0.00 70 LYS A CA 9
ATOM 15709 C C . LYS A 1 70 ? -8.440 8.368 11.090 1.00 0.00 70 LYS A C 9
ATOM 15710 O O . LYS A 1 70 ? -8.413 9.256 11.917 1.00 0.00 70 LYS A O 9
ATOM 15729 N N . ARG A 1 71 ? -8.690 8.611 9.827 1.00 0.00 71 ARG A N 9
ATOM 15730 C CA . ARG A 1 71 ? -8.953 10.000 9.349 1.00 0.00 71 ARG A CA 9
ATOM 15731 C C . ARG A 1 71 ? -10.199 10.048 8.468 1.00 0.00 71 ARG A C 9
ATOM 15732 O O . ARG A 1 71 ? -10.667 9.040 7.981 1.00 0.00 71 ARG A O 9
ATOM 15753 N N . GLY A 1 72 ? -10.722 11.220 8.229 1.00 0.00 72 GLY A N 9
ATOM 15754 C CA . GLY A 1 72 ? -11.909 11.322 7.340 1.00 0.00 72 GLY A CA 9
ATOM 15755 C C . GLY A 1 72 ? -11.446 10.944 5.937 1.00 0.00 72 GLY A C 9
ATOM 15756 O O . GLY A 1 72 ? -10.263 10.927 5.662 1.00 0.00 72 GLY A O 9
ATOM 15760 N N . THR A 1 73 ? -12.343 10.634 5.043 1.00 0.00 73 THR A N 9
ATOM 15761 C CA . THR A 1 73 ? -11.889 10.248 3.676 1.00 0.00 73 THR A CA 9
ATOM 15762 C C . THR A 1 73 ? -11.240 11.447 2.989 1.00 0.00 73 THR A C 9
ATOM 15763 O O . THR A 1 73 ? -11.875 12.451 2.733 1.00 0.00 73 THR A O 9
ATOM 15774 N N . LYS A 1 74 ? -9.973 11.349 2.690 1.00 0.00 74 LYS A N 9
ATOM 15775 C CA . LYS A 1 74 ? -9.272 12.476 2.026 1.00 0.00 74 LYS A CA 9
ATOM 15776 C C . LYS A 1 74 ? -7.847 12.068 1.655 1.00 0.00 74 LYS A C 9
ATOM 15777 O O . LYS A 1 74 ? -7.297 11.126 2.192 1.00 0.00 74 LYS A O 9
ATOM 15796 N N . THR A 1 75 ? -7.247 12.772 0.741 1.00 0.00 75 THR A N 9
ATOM 15797 C CA . THR A 1 75 ? -5.855 12.441 0.323 1.00 0.00 75 THR A CA 9
ATOM 15798 C C . THR A 1 75 ? -4.915 12.515 1.519 1.00 0.00 75 THR A C 9
ATOM 15799 O O . THR A 1 75 ? -4.004 11.723 1.646 1.00 0.00 75 THR A O 9
ATOM 15810 N N . LYS A 1 76 ? -5.115 13.455 2.403 1.00 0.00 76 LYS A N 9
ATOM 15811 C CA . LYS A 1 76 ? -4.210 13.555 3.581 1.00 0.00 76 LYS A CA 9
ATOM 15812 C C . LYS A 1 76 ? -4.105 12.204 4.277 1.00 0.00 76 LYS A C 9
ATOM 15813 O O . LYS A 1 76 ? -3.030 11.773 4.641 1.00 0.00 76 LYS A O 9
ATOM 15832 N N . LEU A 1 77 ? -5.198 11.508 4.446 1.00 0.00 77 LEU A N 9
ATOM 15833 C CA . LEU A 1 77 ? -5.103 10.178 5.092 1.00 0.00 77 LEU A CA 9
ATOM 15834 C C . LEU A 1 77 ? -4.253 9.286 4.197 1.00 0.00 77 LEU A C 9
ATOM 15835 O O . LEU A 1 77 ? -3.362 8.596 4.649 1.00 0.00 77 LEU A O 9
ATOM 15851 N N . MET A 1 78 ? -4.508 9.323 2.919 1.00 0.00 78 MET A N 9
ATOM 15852 C CA . MET A 1 78 ? -3.695 8.505 1.982 1.00 0.00 78 MET A CA 9
ATOM 15853 C C . MET A 1 78 ? -2.248 8.964 2.098 1.00 0.00 78 MET A C 9
ATOM 15854 O O . MET A 1 78 ? -1.332 8.167 2.140 1.00 0.00 78 MET A O 9
ATOM 15868 N N . ILE A 1 79 ? -2.038 10.252 2.212 1.00 0.00 79 ILE A N 9
ATOM 15869 C CA . ILE A 1 79 ? -0.643 10.744 2.397 1.00 0.00 79 ILE A CA 9
ATOM 15870 C C . ILE A 1 79 ? -0.091 10.065 3.650 1.00 0.00 79 ILE A C 9
ATOM 15871 O O . ILE A 1 79 ? 1.003 9.535 3.649 1.00 0.00 79 ILE A O 9
ATOM 15887 N N . GLU A 1 80 ? -0.860 10.038 4.714 1.00 0.00 80 GLU A N 9
ATOM 15888 C CA . GLU A 1 80 ? -0.376 9.344 5.938 1.00 0.00 80 GLU A CA 9
ATOM 15889 C C . GLU A 1 80 ? -0.161 7.858 5.616 1.00 0.00 80 GLU A C 9
ATOM 15890 O O . GLU A 1 80 ? 0.818 7.264 6.019 1.00 0.00 80 GLU A O 9
ATOM 15902 N N . LEU A 1 81 ? -1.051 7.253 4.868 1.00 0.00 81 LEU A N 9
ATOM 15903 C CA . LEU A 1 81 ? -0.846 5.819 4.507 1.00 0.00 81 LEU A CA 9
ATOM 15904 C C . LEU A 1 81 ? 0.446 5.702 3.697 1.00 0.00 81 LEU A C 9
ATOM 15905 O O . LEU A 1 81 ? 1.233 4.797 3.885 1.00 0.00 81 LEU A O 9
ATOM 15921 N N . ALA A 1 82 ? 0.689 6.647 2.832 1.00 0.00 82 ALA A N 9
ATOM 15922 C CA . ALA A 1 82 ? 1.952 6.637 2.041 1.00 0.00 82 ALA A CA 9
ATOM 15923 C C . ALA A 1 82 ? 3.121 6.868 2.997 1.00 0.00 82 ALA A C 9
ATOM 15924 O O . ALA A 1 82 ? 4.206 6.363 2.815 1.00 0.00 82 ALA A O 9
ATOM 15931 N N . ARG A 1 83 ? 2.878 7.620 4.031 1.00 0.00 83 ARG A N 9
ATOM 15932 C CA . ARG A 1 83 ? 3.956 7.870 5.024 1.00 0.00 83 ARG A CA 9
ATOM 15933 C C . ARG A 1 83 ? 4.430 6.522 5.584 1.00 0.00 83 ARG A C 9
ATOM 15934 O O . ARG A 1 83 ? 5.611 6.240 5.624 1.00 0.00 83 ARG A O 9
ATOM 15955 N N . LYS A 1 84 ? 3.515 5.667 5.974 1.00 0.00 84 LYS A N 9
ATOM 15956 C CA . LYS A 1 84 ? 3.920 4.318 6.478 1.00 0.00 84 LYS A CA 9
ATOM 15957 C C . LYS A 1 84 ? 4.346 3.422 5.307 1.00 0.00 84 LYS A C 9
ATOM 15958 O O . LYS A 1 84 ? 5.364 2.760 5.351 1.00 0.00 84 LYS A O 9
ATOM 15977 N N . ILE A 1 85 ? 3.559 3.403 4.261 1.00 0.00 85 ILE A N 9
ATOM 15978 C CA . ILE A 1 85 ? 3.885 2.557 3.070 1.00 0.00 85 ILE A CA 9
ATOM 15979 C C . ILE A 1 85 ? 5.230 2.985 2.460 1.00 0.00 85 ILE A C 9
ATOM 15980 O O . ILE A 1 85 ? 6.025 2.163 2.044 1.00 0.00 85 ILE A O 9
ATOM 15996 N N . ALA A 1 86 ? 5.476 4.259 2.389 1.00 0.00 86 ALA A N 9
ATOM 15997 C CA . ALA A 1 86 ? 6.751 4.743 1.791 1.00 0.00 86 ALA A CA 9
ATOM 15998 C C . ALA A 1 86 ? 7.936 4.166 2.545 1.00 0.00 86 ALA A C 9
ATOM 15999 O O . ALA A 1 86 ? 8.971 3.897 1.966 1.00 0.00 86 ALA A O 9
ATOM 16006 N N . GLU A 1 87 ? 7.791 3.930 3.820 1.00 0.00 87 GLU A N 9
ATOM 16007 C CA . GLU A 1 87 ? 8.932 3.321 4.546 1.00 0.00 87 GLU A CA 9
ATOM 16008 C C . GLU A 1 87 ? 9.080 1.903 4.008 1.00 0.00 87 GLU A C 9
ATOM 16009 O O . GLU A 1 87 ? 10.150 1.468 3.654 1.00 0.00 87 GLU A O 9
ATOM 16021 N N . ILE A 1 88 ? 8.007 1.156 4.041 1.00 0.00 88 ILE A N 9
ATOM 16022 C CA . ILE A 1 88 ? 8.129 -0.277 3.624 1.00 0.00 88 ILE A CA 9
ATOM 16023 C C . ILE A 1 88 ? 8.828 -0.336 2.252 1.00 0.00 88 ILE A C 9
ATOM 16024 O O . ILE A 1 88 ? 9.842 -0.993 2.117 1.00 0.00 88 ILE A O 9
ATOM 16040 N N . ARG A 1 89 ? 8.351 0.355 1.241 1.00 0.00 89 ARG A N 9
ATOM 16041 C CA . ARG A 1 89 ? 9.083 0.314 -0.068 1.00 0.00 89 ARG A CA 9
ATOM 16042 C C . ARG A 1 89 ? 10.529 0.764 0.186 1.00 0.00 89 ARG A C 9
ATOM 16043 O O . ARG A 1 89 ? 11.484 0.190 -0.299 1.00 0.00 89 ARG A O 9
ATOM 16064 N N . GLU A 1 90 ? 10.658 1.796 0.964 1.00 0.00 90 GLU A N 9
ATOM 16065 C CA . GLU A 1 90 ? 12.006 2.337 1.306 1.00 0.00 90 GLU A CA 9
ATOM 16066 C C . GLU A 1 90 ? 12.839 1.259 2.011 1.00 0.00 90 GLU A C 9
ATOM 16067 O O . GLU A 1 90 ? 14.043 1.199 1.864 1.00 0.00 90 GLU A O 9
ATOM 16079 N N . GLN A 1 91 ? 12.206 0.393 2.757 1.00 0.00 91 GLN A N 9
ATOM 16080 C CA . GLN A 1 91 ? 12.973 -0.691 3.445 1.00 0.00 91 GLN A CA 9
ATOM 16081 C C . GLN A 1 91 ? 13.558 -1.648 2.406 1.00 0.00 91 GLN A C 9
ATOM 16082 O O . GLN A 1 91 ? 14.615 -2.218 2.594 1.00 0.00 91 GLN A O 9
ATOM 16096 N N . LYS A 1 92 ? 12.879 -1.819 1.306 1.00 0.00 92 LYS A N 9
ATOM 16097 C CA . LYS A 1 92 ? 13.397 -2.731 0.248 1.00 0.00 92 LYS A CA 9
ATOM 16098 C C . LYS A 1 92 ? 14.763 -2.246 -0.234 1.00 0.00 92 LYS A C 9
ATOM 16099 O O . LYS A 1 92 ? 15.628 -3.031 -0.569 1.00 0.00 92 LYS A O 9
ATOM 16118 N N . ARG A 1 93 ? 14.968 -0.956 -0.276 1.00 0.00 93 ARG A N 9
ATOM 16119 C CA . ARG A 1 93 ? 16.283 -0.433 -0.742 1.00 0.00 93 ARG A CA 9
ATOM 16120 C C . ARG A 1 93 ? 17.410 -0.979 0.139 1.00 0.00 93 ARG A C 9
ATOM 16121 O O . ARG A 1 93 ? 18.460 -1.354 -0.343 1.00 0.00 93 ARG A O 9
ATOM 16142 N N . GLU A 1 94 ? 17.203 -1.017 1.428 1.00 0.00 94 GLU A N 9
ATOM 16143 C CA . GLU A 1 94 ? 18.261 -1.529 2.350 1.00 0.00 94 GLU A CA 9
ATOM 16144 C C . GLU A 1 94 ? 18.669 -2.956 1.977 1.00 0.00 94 GLU A C 9
ATOM 16145 O O . GLU A 1 94 ? 19.706 -3.437 2.386 1.00 0.00 94 GLU A O 9
ATOM 16157 N N . GLN A 1 95 ? 17.862 -3.643 1.220 1.00 0.00 95 GLN A N 9
ATOM 16158 C CA . GLN A 1 95 ? 18.217 -5.040 0.840 1.00 0.00 95 GLN A CA 9
ATOM 16159 C C . GLN A 1 95 ? 19.621 -5.090 0.223 1.00 0.00 95 GLN A C 9
ATOM 16160 O O . GLN A 1 95 ? 19.823 -4.729 -0.918 1.00 0.00 95 GLN A O 9
ATOM 16174 N N . LYS A 1 96 ? 20.587 -5.549 0.972 1.00 0.00 96 LYS A N 9
ATOM 16175 C CA . LYS A 1 96 ? 21.980 -5.643 0.438 1.00 0.00 96 LYS A CA 9
ATOM 16176 C C . LYS A 1 96 ? 22.505 -7.071 0.604 1.00 0.00 96 LYS A C 9
ATOM 16177 O O . LYS A 1 96 ? 21.798 -7.948 1.060 1.00 0.00 96 LYS A O 9
ATOM 16196 N N . LYS A 1 97 ? 23.737 -7.311 0.228 1.00 0.00 97 LYS A N 9
ATOM 16197 C CA . LYS A 1 97 ? 24.318 -8.685 0.350 1.00 0.00 97 LYS A CA 9
ATOM 16198 C C . LYS A 1 97 ? 23.983 -9.306 1.706 1.00 0.00 97 LYS A C 9
ATOM 16199 O O . LYS A 1 97 ? 23.717 -10.488 1.806 1.00 0.00 97 LYS A O 9
ATOM 16218 N N . ASP A 1 98 ? 23.975 -8.524 2.746 1.00 0.00 98 ASP A N 9
ATOM 16219 C CA . ASP A 1 98 ? 23.636 -9.082 4.081 1.00 0.00 98 ASP A CA 9
ATOM 16220 C C . ASP A 1 98 ? 22.204 -9.628 4.059 1.00 0.00 98 ASP A C 9
ATOM 16221 O O . ASP A 1 98 ? 21.888 -10.600 4.717 1.00 0.00 98 ASP A O 9
ATOM 16230 N N . LYS A 1 99 ? 21.339 -9.008 3.303 1.00 0.00 99 LYS A N 9
ATOM 16231 C CA . LYS A 1 99 ? 19.928 -9.482 3.231 1.00 0.00 99 LYS A CA 9
ATOM 16232 C C . LYS A 1 99 ? 19.700 -10.340 1.976 1.00 0.00 99 LYS A C 9
ATOM 16233 O O . LYS A 1 99 ? 18.670 -10.969 1.831 1.00 0.00 99 LYS A O 9
ATOM 16252 N N . LYS A 1 100 ? 20.641 -10.376 1.067 1.00 0.00 100 LYS A N 9
ATOM 16253 C CA . LYS A 1 100 ? 20.442 -11.201 -0.163 1.00 0.00 100 LYS A CA 9
ATOM 16254 C C . LYS A 1 100 ? 20.186 -12.665 0.204 1.00 0.00 100 LYS A C 9
ATOM 16255 O O . LYS A 1 100 ? 19.466 -13.364 -0.481 1.00 0.00 100 LYS A O 9
ATOM 16274 N N . LYS A 1 101 ? 20.759 -13.139 1.277 1.00 0.00 101 LYS A N 9
ATOM 16275 C CA . LYS A 1 101 ? 20.527 -14.560 1.664 1.00 0.00 101 LYS A CA 9
ATOM 16276 C C . LYS A 1 101 ? 19.151 -14.716 2.317 1.00 0.00 101 LYS A C 9
ATOM 16277 O O . LYS A 1 101 ? 18.877 -14.156 3.360 1.00 0.00 101 LYS A O 9
ATOM 16296 N N . LYS A 1 102 ? 18.286 -15.477 1.706 1.00 0.00 102 LYS A N 9
ATOM 16297 C CA . LYS A 1 102 ? 16.927 -15.680 2.283 1.00 0.00 102 LYS A CA 9
ATOM 16298 C C . LYS A 1 102 ? 16.738 -17.151 2.667 1.00 0.00 102 LYS A C 9
ATOM 16299 O O . LYS A 1 102 ? 17.081 -18.043 1.918 1.00 0.00 102 LYS A O 9
ATOM 16318 N N . LYS A 1 103 ? 16.197 -17.414 3.824 1.00 0.00 103 LYS A N 9
ATOM 16319 C CA . LYS A 1 103 ? 15.994 -18.831 4.242 1.00 0.00 103 LYS A CA 9
ATOM 16320 C C . LYS A 1 103 ? 14.973 -19.515 3.323 1.00 0.00 103 LYS A C 9
ATOM 16321 O O . LYS A 1 103 ? 13.956 -18.945 2.978 1.00 0.00 103 LYS A O 9
ATOM 16340 N N . LYS A 1 104 ? 15.234 -20.730 2.926 1.00 0.00 104 LYS A N 9
ATOM 16341 C CA . LYS A 1 104 ? 14.273 -21.441 2.032 1.00 0.00 104 LYS A CA 9
ATOM 16342 C C . LYS A 1 104 ? 13.105 -22.007 2.848 1.00 0.00 104 LYS A C 9
ATOM 16343 O O . LYS A 1 104 ? 13.200 -21.999 4.065 1.00 0.00 104 LYS A O 9
ATOM 16363 N N . MET A 1 1 ? -10.465 7.049 14.036 1.00 0.00 1 MET A N 10
ATOM 16364 C CA . MET A 1 1 ? -11.849 7.435 14.436 1.00 0.00 1 MET A CA 10
ATOM 16365 C C . MET A 1 1 ? -12.856 6.394 13.936 1.00 0.00 1 MET A C 10
ATOM 16366 O O . MET A 1 1 ? -13.664 5.886 14.688 1.00 0.00 1 MET A O 10
ATOM 16382 N N . LYS A 1 2 ? -12.810 6.065 12.672 1.00 0.00 2 LYS A N 10
ATOM 16383 C CA . LYS A 1 2 ? -13.759 5.049 12.128 1.00 0.00 2 LYS A CA 10
ATOM 16384 C C . LYS A 1 2 ? -13.116 4.301 10.946 1.00 0.00 2 LYS A C 10
ATOM 16385 O O . LYS A 1 2 ? -12.098 3.661 11.108 1.00 0.00 2 LYS A O 10
ATOM 16404 N N . GLU A 1 3 ? -13.691 4.350 9.767 1.00 0.00 3 GLU A N 10
ATOM 16405 C CA . GLU A 1 3 ? -13.077 3.613 8.625 1.00 0.00 3 GLU A CA 10
ATOM 16406 C C . GLU A 1 3 ? -12.893 4.517 7.400 1.00 0.00 3 GLU A C 10
ATOM 16407 O O . GLU A 1 3 ? -13.642 5.447 7.177 1.00 0.00 3 GLU A O 10
ATOM 16419 N N . SER A 1 4 ? -11.918 4.209 6.589 1.00 0.00 4 SER A N 10
ATOM 16420 C CA . SER A 1 4 ? -11.682 4.990 5.344 1.00 0.00 4 SER A CA 10
ATOM 16421 C C . SER A 1 4 ? -11.237 4.016 4.264 1.00 0.00 4 SER A C 10
ATOM 16422 O O . SER A 1 4 ? -10.452 3.128 4.526 1.00 0.00 4 SER A O 10
ATOM 16430 N N . VAL A 1 5 ? -11.726 4.142 3.066 1.00 0.00 5 VAL A N 10
ATOM 16431 C CA . VAL A 1 5 ? -11.306 3.172 2.017 1.00 0.00 5 VAL A CA 10
ATOM 16432 C C . VAL A 1 5 ? -10.316 3.800 1.038 1.00 0.00 5 VAL A C 10
ATOM 16433 O O . VAL A 1 5 ? -10.616 4.757 0.353 1.00 0.00 5 VAL A O 10
ATOM 16446 N N . VAL A 1 6 ? -9.140 3.243 0.954 1.00 0.00 6 VAL A N 10
ATOM 16447 C CA . VAL A 1 6 ? -8.127 3.769 0.009 1.00 0.00 6 VAL A CA 10
ATOM 16448 C C . VAL A 1 6 ? -7.776 2.669 -0.989 1.00 0.00 6 VAL A C 10
ATOM 16449 O O . VAL A 1 6 ? -7.488 1.548 -0.624 1.00 0.00 6 VAL A O 10
ATOM 16462 N N . TRP A 1 7 ? -7.842 2.974 -2.240 1.00 0.00 7 TRP A N 10
ATOM 16463 C CA . TRP A 1 7 ? -7.560 1.954 -3.284 1.00 0.00 7 TRP A CA 10
ATOM 16464 C C . TRP A 1 7 ? -6.066 1.602 -3.416 1.00 0.00 7 TRP A C 10
ATOM 16465 O O . TRP A 1 7 ? -5.173 2.331 -3.033 1.00 0.00 7 TRP A O 10
ATOM 16486 N N . THR A 1 8 ? -5.847 0.480 -4.035 1.00 0.00 8 THR A N 10
ATOM 16487 C CA . THR A 1 8 ? -4.452 0.012 -4.314 1.00 0.00 8 THR A CA 10
ATOM 16488 C C . THR A 1 8 ? -3.814 0.892 -5.401 1.00 0.00 8 THR A C 10
ATOM 16489 O O . THR A 1 8 ? -2.650 1.222 -5.345 1.00 0.00 8 THR A O 10
ATOM 16500 N N . VAL A 1 9 ? -4.572 1.233 -6.409 1.00 0.00 9 VAL A N 10
ATOM 16501 C CA . VAL A 1 9 ? -4.029 2.047 -7.544 1.00 0.00 9 VAL A CA 10
ATOM 16502 C C . VAL A 1 9 ? -3.973 3.556 -7.253 1.00 0.00 9 VAL A C 10
ATOM 16503 O O . VAL A 1 9 ? -3.308 4.290 -7.954 1.00 0.00 9 VAL A O 10
ATOM 16516 N N . ASN A 1 10 ? -4.680 4.044 -6.272 1.00 0.00 10 ASN A N 10
ATOM 16517 C CA . ASN A 1 10 ? -4.656 5.519 -6.022 1.00 0.00 10 ASN A CA 10
ATOM 16518 C C . ASN A 1 10 ? -3.423 5.935 -5.211 1.00 0.00 10 ASN A C 10
ATOM 16519 O O . ASN A 1 10 ? -3.235 7.098 -4.919 1.00 0.00 10 ASN A O 10
ATOM 16530 N N . LEU A 1 11 ? -2.585 5.009 -4.843 1.00 0.00 11 LEU A N 10
ATOM 16531 C CA . LEU A 1 11 ? -1.379 5.385 -4.056 1.00 0.00 11 LEU A CA 10
ATOM 16532 C C . LEU A 1 11 ? -0.142 5.404 -4.957 1.00 0.00 11 LEU A C 10
ATOM 16533 O O . LEU A 1 11 ? 0.912 5.860 -4.563 1.00 0.00 11 LEU A O 10
ATOM 16549 N N . ASP A 1 12 ? -0.253 4.908 -6.162 1.00 0.00 12 ASP A N 10
ATOM 16550 C CA . ASP A 1 12 ? 0.934 4.904 -7.065 1.00 0.00 12 ASP A CA 10
ATOM 16551 C C . ASP A 1 12 ? 0.802 5.959 -8.165 1.00 0.00 12 ASP A C 10
ATOM 16552 O O . ASP A 1 12 ? -0.281 6.374 -8.528 1.00 0.00 12 ASP A O 10
ATOM 16561 N N . SER A 1 13 ? 1.910 6.390 -8.696 1.00 0.00 13 SER A N 10
ATOM 16562 C CA . SER A 1 13 ? 1.883 7.411 -9.780 1.00 0.00 13 SER A CA 10
ATOM 16563 C C . SER A 1 13 ? 1.973 6.729 -11.152 1.00 0.00 13 SER A C 10
ATOM 16564 O O . SER A 1 13 ? 1.674 7.321 -12.170 1.00 0.00 13 SER A O 10
ATOM 16572 N N . LYS A 1 14 ? 2.373 5.483 -11.186 1.00 0.00 14 LYS A N 10
ATOM 16573 C CA . LYS A 1 14 ? 2.473 4.759 -12.488 1.00 0.00 14 LYS A CA 10
ATOM 16574 C C . LYS A 1 14 ? 1.104 4.718 -13.174 1.00 0.00 14 LYS A C 10
ATOM 16575 O O . LYS A 1 14 ? 0.997 4.664 -14.383 1.00 0.00 14 LYS A O 10
ATOM 16594 N N . LYS A 1 15 ? 0.059 4.733 -12.397 1.00 0.00 15 LYS A N 10
ATOM 16595 C CA . LYS A 1 15 ? -1.315 4.681 -12.970 1.00 0.00 15 LYS A CA 10
ATOM 16596 C C . LYS A 1 15 ? -1.811 6.097 -13.295 1.00 0.00 15 LYS A C 10
ATOM 16597 O O . LYS A 1 15 ? -1.397 7.065 -12.689 1.00 0.00 15 LYS A O 10
ATOM 16616 N N . SER A 1 16 ? -2.684 6.222 -14.262 1.00 0.00 16 SER A N 10
ATOM 16617 C CA . SER A 1 16 ? -3.205 7.571 -14.654 1.00 0.00 16 SER A CA 10
ATOM 16618 C C . SER A 1 16 ? -4.426 7.961 -13.810 1.00 0.00 16 SER A C 10
ATOM 16619 O O . SER A 1 16 ? -4.914 7.192 -13.013 1.00 0.00 16 SER A O 10
ATOM 16627 N N . ARG A 1 17 ? -4.917 9.161 -13.984 1.00 0.00 17 ARG A N 10
ATOM 16628 C CA . ARG A 1 17 ? -6.099 9.620 -13.192 1.00 0.00 17 ARG A CA 10
ATOM 16629 C C . ARG A 1 17 ? -7.284 8.663 -13.354 1.00 0.00 17 ARG A C 10
ATOM 16630 O O . ARG A 1 17 ? -7.984 8.372 -12.404 1.00 0.00 17 ARG A O 10
ATOM 16651 N N . ALA A 1 18 ? -7.523 8.169 -14.539 1.00 0.00 18 ALA A N 10
ATOM 16652 C CA . ALA A 1 18 ? -8.671 7.234 -14.724 1.00 0.00 18 ALA A CA 10
ATOM 16653 C C . ALA A 1 18 ? -8.503 6.041 -13.783 1.00 0.00 18 ALA A C 10
ATOM 16654 O O . ALA A 1 18 ? -9.452 5.534 -13.219 1.00 0.00 18 ALA A O 10
ATOM 16661 N N . GLU A 1 19 ? -7.291 5.600 -13.614 1.00 0.00 19 GLU A N 10
ATOM 16662 C CA . GLU A 1 19 ? -7.042 4.443 -12.707 1.00 0.00 19 GLU A CA 10
ATOM 16663 C C . GLU A 1 19 ? -7.600 4.764 -11.317 1.00 0.00 19 GLU A C 10
ATOM 16664 O O . GLU A 1 19 ? -8.012 3.888 -10.583 1.00 0.00 19 GLU A O 10
ATOM 16676 N N . GLY A 1 20 ? -7.621 6.019 -10.956 1.00 0.00 20 GLY A N 10
ATOM 16677 C CA . GLY A 1 20 ? -8.159 6.403 -9.620 1.00 0.00 20 GLY A CA 10
ATOM 16678 C C . GLY A 1 20 ? -7.047 7.012 -8.767 1.00 0.00 20 GLY A C 10
ATOM 16679 O O . GLY A 1 20 ? -6.850 6.633 -7.630 1.00 0.00 20 GLY A O 10
ATOM 16683 N N . ARG A 1 21 ? -6.312 7.950 -9.301 1.00 0.00 21 ARG A N 10
ATOM 16684 C CA . ARG A 1 21 ? -5.213 8.569 -8.506 1.00 0.00 21 ARG A CA 10
ATOM 16685 C C . ARG A 1 21 ? -5.777 9.425 -7.371 1.00 0.00 21 ARG A C 10
ATOM 16686 O O . ARG A 1 21 ? -6.588 10.306 -7.582 1.00 0.00 21 ARG A O 10
ATOM 16707 N N . ARG A 1 22 ? -5.339 9.175 -6.172 1.00 0.00 22 ARG A N 10
ATOM 16708 C CA . ARG A 1 22 ? -5.821 9.970 -5.008 1.00 0.00 22 ARG A CA 10
ATOM 16709 C C . ARG A 1 22 ? -4.631 10.356 -4.113 1.00 0.00 22 ARG A C 10
ATOM 16710 O O . ARG A 1 22 ? -4.799 10.843 -3.013 1.00 0.00 22 ARG A O 10
ATOM 16731 N N . ILE A 1 23 ? -3.427 10.132 -4.582 1.00 0.00 23 ILE A N 10
ATOM 16732 C CA . ILE A 1 23 ? -2.223 10.471 -3.769 1.00 0.00 23 ILE A CA 10
ATOM 16733 C C . ILE A 1 23 ? -1.364 11.513 -4.503 1.00 0.00 23 ILE A C 10
ATOM 16734 O O . ILE A 1 23 ? -1.213 11.447 -5.706 1.00 0.00 23 ILE A O 10
ATOM 16750 N N . PRO A 1 24 ? -0.825 12.446 -3.758 1.00 0.00 24 PRO A N 10
ATOM 16751 C CA . PRO A 1 24 ? 0.022 13.493 -4.370 1.00 0.00 24 PRO A CA 10
ATOM 16752 C C . PRO A 1 24 ? 1.407 12.935 -4.709 1.00 0.00 24 PRO A C 10
ATOM 16753 O O . PRO A 1 24 ? 1.965 12.128 -3.992 1.00 0.00 24 PRO A O 10
ATOM 16764 N N . ARG A 1 25 ? 1.952 13.365 -5.806 1.00 0.00 25 ARG A N 10
ATOM 16765 C CA . ARG A 1 25 ? 3.296 12.883 -6.237 1.00 0.00 25 ARG A CA 10
ATOM 16766 C C . ARG A 1 25 ? 4.359 13.151 -5.163 1.00 0.00 25 ARG A C 10
ATOM 16767 O O . ARG A 1 25 ? 5.360 12.468 -5.087 1.00 0.00 25 ARG A O 10
ATOM 16788 N N . ARG A 1 26 ? 4.166 14.158 -4.358 1.00 0.00 26 ARG A N 10
ATOM 16789 C CA . ARG A 1 26 ? 5.185 14.489 -3.319 1.00 0.00 26 ARG A CA 10
ATOM 16790 C C . ARG A 1 26 ? 5.430 13.297 -2.388 1.00 0.00 26 ARG A C 10
ATOM 16791 O O . ARG A 1 26 ? 6.542 13.057 -1.959 1.00 0.00 26 ARG A O 10
ATOM 16812 N N . PHE A 1 27 ? 4.414 12.545 -2.072 1.00 0.00 27 PHE A N 10
ATOM 16813 C CA . PHE A 1 27 ? 4.617 11.375 -1.171 1.00 0.00 27 PHE A CA 10
ATOM 16814 C C . PHE A 1 27 ? 3.849 10.161 -1.696 1.00 0.00 27 PHE A C 10
ATOM 16815 O O . PHE A 1 27 ? 3.280 9.401 -0.939 1.00 0.00 27 PHE A O 10
ATOM 16832 N N . ALA A 1 28 ? 3.837 9.966 -2.985 1.00 0.00 28 ALA A N 10
ATOM 16833 C CA . ALA A 1 28 ? 3.111 8.788 -3.543 1.00 0.00 28 ALA A CA 10
ATOM 16834 C C . ALA A 1 28 ? 4.108 7.716 -3.996 1.00 0.00 28 ALA A C 10
ATOM 16835 O O . ALA A 1 28 ? 5.105 8.007 -4.627 1.00 0.00 28 ALA A O 10
ATOM 16842 N N . VAL A 1 29 ? 3.844 6.478 -3.675 1.00 0.00 29 VAL A N 10
ATOM 16843 C CA . VAL A 1 29 ? 4.774 5.382 -4.081 1.00 0.00 29 VAL A CA 10
ATOM 16844 C C . VAL A 1 29 ? 4.201 4.618 -5.284 1.00 0.00 29 VAL A C 10
ATOM 16845 O O . VAL A 1 29 ? 3.168 3.987 -5.178 1.00 0.00 29 VAL A O 10
ATOM 16858 N N . PRO A 1 30 ? 4.891 4.696 -6.397 1.00 0.00 30 PRO A N 10
ATOM 16859 C CA . PRO A 1 30 ? 4.431 4.000 -7.626 1.00 0.00 30 PRO A CA 10
ATOM 16860 C C . PRO A 1 30 ? 4.493 2.485 -7.433 1.00 0.00 30 PRO A C 10
ATOM 16861 O O . PRO A 1 30 ? 5.218 1.987 -6.594 1.00 0.00 30 PRO A O 10
ATOM 16872 N N . ASN A 1 31 ? 3.726 1.744 -8.192 1.00 0.00 31 ASN A N 10
ATOM 16873 C CA . ASN A 1 31 ? 3.734 0.255 -8.039 1.00 0.00 31 ASN A CA 10
ATOM 16874 C C . ASN A 1 31 ? 3.247 -0.132 -6.638 1.00 0.00 31 ASN A C 10
ATOM 16875 O O . ASN A 1 31 ? 3.978 -0.693 -5.846 1.00 0.00 31 ASN A O 10
ATOM 16886 N N . VAL A 1 32 ? 2.020 0.186 -6.324 1.00 0.00 32 VAL A N 10
ATOM 16887 C CA . VAL A 1 32 ? 1.482 -0.142 -4.967 1.00 0.00 32 VAL A CA 10
ATOM 16888 C C . VAL A 1 32 ? 1.570 -1.646 -4.714 1.00 0.00 32 VAL A C 10
ATOM 16889 O O . VAL A 1 32 ? 0.944 -2.438 -5.390 1.00 0.00 32 VAL A O 10
ATOM 16902 N N . LYS A 1 33 ? 2.363 -2.045 -3.758 1.00 0.00 33 LYS A N 10
ATOM 16903 C CA . LYS A 1 33 ? 2.524 -3.500 -3.466 1.00 0.00 33 LYS A CA 10
ATOM 16904 C C . LYS A 1 33 ? 1.875 -3.851 -2.130 1.00 0.00 33 LYS A C 10
ATOM 16905 O O . LYS A 1 33 ? 1.889 -3.072 -1.205 1.00 0.00 33 LYS A O 10
ATOM 16924 N N . LEU A 1 34 ? 1.317 -5.021 -2.010 1.00 0.00 34 LEU A N 10
ATOM 16925 C CA . LEU A 1 34 ? 0.696 -5.400 -0.710 1.00 0.00 34 LEU A CA 10
ATOM 16926 C C . LEU A 1 34 ? 1.765 -5.434 0.374 1.00 0.00 34 LEU A C 10
ATOM 16927 O O . LEU A 1 34 ? 1.525 -5.076 1.509 1.00 0.00 34 LEU A O 10
ATOM 16943 N N . HIS A 1 35 ? 2.942 -5.881 0.034 1.00 0.00 35 HIS A N 10
ATOM 16944 C CA . HIS A 1 35 ? 4.031 -5.968 1.045 1.00 0.00 35 HIS A CA 10
ATOM 16945 C C . HIS A 1 35 ? 4.197 -4.635 1.772 1.00 0.00 35 HIS A C 10
ATOM 16946 O O . HIS A 1 35 ? 4.328 -4.597 2.974 1.00 0.00 35 HIS A O 10
ATOM 16960 N N . GLU A 1 36 ? 4.164 -3.538 1.067 1.00 0.00 36 GLU A N 10
ATOM 16961 C CA . GLU A 1 36 ? 4.294 -2.229 1.764 1.00 0.00 36 GLU A CA 10
ATOM 16962 C C . GLU A 1 36 ? 3.007 -1.939 2.541 1.00 0.00 36 GLU A C 10
ATOM 16963 O O . GLU A 1 36 ? 3.028 -1.417 3.639 1.00 0.00 36 GLU A O 10
ATOM 16975 N N . LEU A 1 37 ? 1.890 -2.266 1.958 1.00 0.00 37 LEU A N 10
ATOM 16976 C CA . LEU A 1 37 ? 0.588 -2.003 2.626 1.00 0.00 37 LEU A CA 10
ATOM 16977 C C . LEU A 1 37 ? 0.359 -2.893 3.861 1.00 0.00 37 LEU A C 10
ATOM 16978 O O . LEU A 1 37 ? 0.069 -2.398 4.924 1.00 0.00 37 LEU A O 10
ATOM 16994 N N . VAL A 1 38 ? 0.470 -4.190 3.750 1.00 0.00 38 VAL A N 10
ATOM 16995 C CA . VAL A 1 38 ? 0.214 -5.043 4.958 1.00 0.00 38 VAL A CA 10
ATOM 16996 C C . VAL A 1 38 ? 1.324 -4.881 6.000 1.00 0.00 38 VAL A C 10
ATOM 16997 O O . VAL A 1 38 ? 1.069 -4.823 7.184 1.00 0.00 38 VAL A O 10
ATOM 17010 N N . GLU A 1 39 ? 2.549 -4.814 5.573 1.00 0.00 39 GLU A N 10
ATOM 17011 C CA . GLU A 1 39 ? 3.678 -4.665 6.547 1.00 0.00 39 GLU A CA 10
ATOM 17012 C C . GLU A 1 39 ? 3.575 -3.361 7.356 1.00 0.00 39 GLU A C 10
ATOM 17013 O O . GLU A 1 39 ? 3.990 -3.305 8.496 1.00 0.00 39 GLU A O 10
ATOM 17025 N N . ALA A 1 40 ? 3.034 -2.312 6.790 1.00 0.00 40 ALA A N 10
ATOM 17026 C CA . ALA A 1 40 ? 2.928 -1.028 7.557 1.00 0.00 40 ALA A CA 10
ATOM 17027 C C . ALA A 1 40 ? 1.954 -1.178 8.733 1.00 0.00 40 ALA A C 10
ATOM 17028 O O . ALA A 1 40 ? 2.240 -0.788 9.847 1.00 0.00 40 ALA A O 10
ATOM 17035 N N . SER A 1 41 ? 0.808 -1.741 8.484 1.00 0.00 41 SER A N 10
ATOM 17036 C CA . SER A 1 41 ? -0.197 -1.926 9.571 1.00 0.00 41 SER A CA 10
ATOM 17037 C C . SER A 1 41 ? 0.388 -2.768 10.709 1.00 0.00 41 SER A C 10
ATOM 17038 O O . SER A 1 41 ? 0.079 -2.563 11.863 1.00 0.00 41 SER A O 10
ATOM 17046 N N . LYS A 1 42 ? 1.227 -3.716 10.393 1.00 0.00 42 LYS A N 10
ATOM 17047 C CA . LYS A 1 42 ? 1.826 -4.571 11.461 1.00 0.00 42 LYS A CA 10
ATOM 17048 C C . LYS A 1 42 ? 2.618 -3.714 12.443 1.00 0.00 42 LYS A C 10
ATOM 17049 O O . LYS A 1 42 ? 2.667 -3.988 13.626 1.00 0.00 42 LYS A O 10
ATOM 17068 N N . GLU A 1 43 ? 3.242 -2.678 11.962 1.00 0.00 43 GLU A N 10
ATOM 17069 C CA . GLU A 1 43 ? 4.033 -1.802 12.866 1.00 0.00 43 GLU A CA 10
ATOM 17070 C C . GLU A 1 43 ? 3.133 -1.236 13.972 1.00 0.00 43 GLU A C 10
ATOM 17071 O O . GLU A 1 43 ? 3.517 -1.171 15.124 1.00 0.00 43 GLU A O 10
ATOM 17083 N N . LEU A 1 44 ? 1.935 -0.836 13.637 1.00 0.00 44 LEU A N 10
ATOM 17084 C CA . LEU A 1 44 ? 1.012 -0.287 14.678 1.00 0.00 44 LEU A CA 10
ATOM 17085 C C . LEU A 1 44 ? -0.064 -1.316 15.060 1.00 0.00 44 LEU A C 10
ATOM 17086 O O . LEU A 1 44 ? -0.811 -1.122 15.998 1.00 0.00 44 LEU A O 10
ATOM 17102 N N . GLY A 1 45 ? -0.145 -2.410 14.350 1.00 0.00 45 GLY A N 10
ATOM 17103 C CA . GLY A 1 45 ? -1.166 -3.448 14.685 1.00 0.00 45 GLY A CA 10
ATOM 17104 C C . GLY A 1 45 ? -2.575 -2.912 14.411 1.00 0.00 45 GLY A C 10
ATOM 17105 O O . GLY A 1 45 ? -3.537 -3.358 15.004 1.00 0.00 45 GLY A O 10
ATOM 17109 N N . LEU A 1 46 ? -2.712 -1.965 13.517 1.00 0.00 46 LEU A N 10
ATOM 17110 C CA . LEU A 1 46 ? -4.065 -1.402 13.205 1.00 0.00 46 LEU A CA 10
ATOM 17111 C C . LEU A 1 46 ? -3.924 -0.308 12.133 1.00 0.00 46 LEU A C 10
ATOM 17112 O O . LEU A 1 46 ? -3.149 -0.451 11.208 1.00 0.00 46 LEU A O 10
ATOM 17128 N N . LYS A 1 47 ? -4.662 0.784 12.254 1.00 0.00 47 LYS A N 10
ATOM 17129 C CA . LYS A 1 47 ? -4.582 1.913 11.262 1.00 0.00 47 LYS A CA 10
ATOM 17130 C C . LYS A 1 47 ? -5.357 1.580 9.986 1.00 0.00 47 LYS A C 10
ATOM 17131 O O . LYS A 1 47 ? -6.191 2.350 9.550 1.00 0.00 47 LYS A O 10
ATOM 17150 N N . PHE A 1 48 ? -5.108 0.450 9.379 1.00 0.00 48 PHE A N 10
ATOM 17151 C CA . PHE A 1 48 ? -5.865 0.114 8.138 1.00 0.00 48 PHE A CA 10
ATOM 17152 C C . PHE A 1 48 ? -6.025 -1.397 7.938 1.00 0.00 48 PHE A C 10
ATOM 17153 O O . PHE A 1 48 ? -5.529 -2.204 8.699 1.00 0.00 48 PHE A O 10
ATOM 17170 N N . ARG A 1 49 ? -6.725 -1.764 6.900 1.00 0.00 49 ARG A N 10
ATOM 17171 C CA . ARG A 1 49 ? -6.952 -3.199 6.594 1.00 0.00 49 ARG A CA 10
ATOM 17172 C C . ARG A 1 49 ? -6.983 -3.384 5.083 1.00 0.00 49 ARG A C 10
ATOM 17173 O O . ARG A 1 49 ? -7.293 -2.466 4.349 1.00 0.00 49 ARG A O 10
ATOM 17194 N N . ALA A 1 50 ? -6.665 -4.548 4.600 1.00 0.00 50 ALA A N 10
ATOM 17195 C CA . ALA A 1 50 ? -6.682 -4.748 3.129 1.00 0.00 50 ALA A CA 10
ATOM 17196 C C . ALA A 1 50 ? -7.908 -5.566 2.715 1.00 0.00 50 ALA A C 10
ATOM 17197 O O . ALA A 1 50 ? -8.367 -6.430 3.437 1.00 0.00 50 ALA A O 10
ATOM 17204 N N . GLU A 1 51 ? -8.438 -5.298 1.555 1.00 0.00 51 GLU A N 10
ATOM 17205 C CA . GLU A 1 51 ? -9.632 -6.053 1.080 1.00 0.00 51 GLU A CA 10
ATOM 17206 C C . GLU A 1 51 ? -9.379 -6.613 -0.322 1.00 0.00 51 GLU A C 10
ATOM 17207 O O . GLU A 1 51 ? -8.606 -6.071 -1.087 1.00 0.00 51 GLU A O 10
ATOM 17219 N N . GLU A 1 52 ? -10.031 -7.688 -0.668 1.00 0.00 52 GLU A N 10
ATOM 17220 C CA . GLU A 1 52 ? -9.839 -8.277 -2.023 1.00 0.00 52 GLU A CA 10
ATOM 17221 C C . GLU A 1 52 ? -11.197 -8.357 -2.732 1.00 0.00 52 GLU A C 10
ATOM 17222 O O . GLU A 1 52 ? -12.208 -8.624 -2.112 1.00 0.00 52 GLU A O 10
ATOM 17234 N N . LYS A 1 53 ? -11.244 -8.105 -4.012 1.00 0.00 53 LYS A N 10
ATOM 17235 C CA . LYS A 1 53 ? -12.559 -8.148 -4.720 1.00 0.00 53 LYS A CA 10
ATOM 17236 C C . LYS A 1 53 ? -12.678 -9.369 -5.641 1.00 0.00 53 LYS A C 10
ATOM 17237 O O . LYS A 1 53 ? -11.790 -9.674 -6.410 1.00 0.00 53 LYS A O 10
ATOM 17256 N N . LYS A 1 54 ? -13.799 -10.054 -5.569 1.00 0.00 54 LYS A N 10
ATOM 17257 C CA . LYS A 1 54 ? -14.060 -11.258 -6.433 1.00 0.00 54 LYS A CA 10
ATOM 17258 C C . LYS A 1 54 ? -13.218 -12.477 -6.021 1.00 0.00 54 LYS A C 10
ATOM 17259 O O . LYS A 1 54 ? -13.415 -13.561 -6.534 1.00 0.00 54 LYS A O 10
ATOM 17278 N N . TYR A 1 55 ? -12.294 -12.331 -5.104 1.00 0.00 55 TYR A N 10
ATOM 17279 C CA . TYR A 1 55 ? -11.467 -13.505 -4.682 1.00 0.00 55 TYR A CA 10
ATOM 17280 C C . TYR A 1 55 ? -10.936 -14.268 -5.909 1.00 0.00 55 TYR A C 10
ATOM 17281 O O . TYR A 1 55 ? -11.399 -15.349 -6.212 1.00 0.00 55 TYR A O 10
ATOM 17299 N N . PRO A 1 56 ? -9.980 -13.676 -6.580 1.00 0.00 56 PRO A N 10
ATOM 17300 C CA . PRO A 1 56 ? -9.388 -14.312 -7.788 1.00 0.00 56 PRO A CA 10
ATOM 17301 C C . PRO A 1 56 ? -8.652 -15.604 -7.417 1.00 0.00 56 PRO A C 10
ATOM 17302 O O . PRO A 1 56 ? -8.182 -15.766 -6.308 1.00 0.00 56 PRO A O 10
ATOM 17313 N N . LYS A 1 57 ? -8.556 -16.527 -8.337 1.00 0.00 57 LYS A N 10
ATOM 17314 C CA . LYS A 1 57 ? -7.860 -17.817 -8.042 1.00 0.00 57 LYS A CA 10
ATOM 17315 C C . LYS A 1 57 ? -6.333 -17.637 -8.023 1.00 0.00 57 LYS A C 10
ATOM 17316 O O . LYS A 1 57 ? -5.608 -18.329 -8.708 1.00 0.00 57 LYS A O 10
ATOM 17335 N N . SER A 1 58 ? -5.838 -16.725 -7.228 1.00 0.00 58 SER A N 10
ATOM 17336 C CA . SER A 1 58 ? -4.361 -16.514 -7.154 1.00 0.00 58 SER A CA 10
ATOM 17337 C C . SER A 1 58 ? -3.747 -16.408 -8.555 1.00 0.00 58 SER A C 10
ATOM 17338 O O . SER A 1 58 ? -2.578 -16.676 -8.748 1.00 0.00 58 SER A O 10
ATOM 17346 N N . TRP A 1 59 ? -4.519 -16.019 -9.533 1.00 0.00 59 TRP A N 10
ATOM 17347 C CA . TRP A 1 59 ? -3.964 -15.898 -10.912 1.00 0.00 59 TRP A CA 10
ATOM 17348 C C . TRP A 1 59 ? -3.725 -14.427 -11.258 1.00 0.00 59 TRP A C 10
ATOM 17349 O O . TRP A 1 59 ? -4.575 -13.584 -11.046 1.00 0.00 59 TRP A O 10
ATOM 17370 N N . TRP A 1 60 ? -2.572 -14.112 -11.787 1.00 0.00 60 TRP A N 10
ATOM 17371 C CA . TRP A 1 60 ? -2.272 -12.694 -12.146 1.00 0.00 60 TRP A CA 10
ATOM 17372 C C . TRP A 1 60 ? -2.555 -11.779 -10.949 1.00 0.00 60 TRP A C 10
ATOM 17373 O O . TRP A 1 60 ? -2.937 -12.231 -9.888 1.00 0.00 60 TRP A O 10
ATOM 17394 N N . GLU A 1 61 ? -2.367 -10.498 -11.104 1.00 0.00 61 GLU A N 10
ATOM 17395 C CA . GLU A 1 61 ? -2.626 -9.575 -9.964 1.00 0.00 61 GLU A CA 10
ATOM 17396 C C . GLU A 1 61 ? -3.829 -8.675 -10.265 1.00 0.00 61 GLU A C 10
ATOM 17397 O O . GLU A 1 61 ? -3.831 -7.919 -11.216 1.00 0.00 61 GLU A O 10
ATOM 17409 N N . GLU A 1 62 ? -4.846 -8.747 -9.451 1.00 0.00 62 GLU A N 10
ATOM 17410 C CA . GLU A 1 62 ? -6.050 -7.892 -9.673 1.00 0.00 62 GLU A CA 10
ATOM 17411 C C . GLU A 1 62 ? -5.938 -6.598 -8.858 1.00 0.00 62 GLU A C 10
ATOM 17412 O O . GLU A 1 62 ? -6.886 -5.845 -8.743 1.00 0.00 62 GLU A O 10
ATOM 17424 N N . GLY A 1 63 ? -4.796 -6.339 -8.280 1.00 0.00 63 GLY A N 10
ATOM 17425 C CA . GLY A 1 63 ? -4.640 -5.104 -7.461 1.00 0.00 63 GLY A CA 10
ATOM 17426 C C . GLY A 1 63 ? -5.172 -5.370 -6.054 1.00 0.00 63 GLY A C 10
ATOM 17427 O O . GLY A 1 63 ? -4.636 -6.181 -5.324 1.00 0.00 63 GLY A O 10
ATOM 17431 N N . GLY A 1 64 ? -6.223 -4.703 -5.662 1.00 0.00 64 GLY A N 10
ATOM 17432 C CA . GLY A 1 64 ? -6.779 -4.937 -4.300 1.00 0.00 64 GLY A CA 10
ATOM 17433 C C . GLY A 1 64 ? -7.371 -3.639 -3.751 1.00 0.00 64 GLY A C 10
ATOM 17434 O O . GLY A 1 64 ? -7.583 -2.685 -4.470 1.00 0.00 64 GLY A O 10
ATOM 17438 N N . ARG A 1 65 ? -7.619 -3.593 -2.474 1.00 0.00 65 ARG A N 10
ATOM 17439 C CA . ARG A 1 65 ? -8.165 -2.348 -1.857 1.00 0.00 65 ARG A CA 10
ATOM 17440 C C . ARG A 1 65 ? -7.722 -2.267 -0.396 1.00 0.00 65 ARG A C 10
ATOM 17441 O O . ARG A 1 65 ? -7.680 -3.267 0.291 1.00 0.00 65 ARG A O 10
ATOM 17462 N N . VAL A 1 66 ? -7.410 -1.102 0.102 1.00 0.00 66 VAL A N 10
ATOM 17463 C CA . VAL A 1 66 ? -6.999 -1.017 1.538 1.00 0.00 66 VAL A CA 10
ATOM 17464 C C . VAL A 1 66 ? -7.882 -0.004 2.268 1.00 0.00 66 VAL A C 10
ATOM 17465 O O . VAL A 1 66 ? -8.302 0.989 1.709 1.00 0.00 66 VAL A O 10
ATOM 17478 N N . VAL A 1 67 ? -8.175 -0.256 3.514 1.00 0.00 67 VAL A N 10
ATOM 17479 C CA . VAL A 1 67 ? -9.041 0.682 4.280 1.00 0.00 67 VAL A CA 10
ATOM 17480 C C . VAL A 1 67 ? -8.321 1.171 5.539 1.00 0.00 67 VAL A C 10
ATOM 17481 O O . VAL A 1 67 ? -7.830 0.391 6.321 1.00 0.00 67 VAL A O 10
ATOM 17494 N N . VAL A 1 68 ? -8.268 2.457 5.742 1.00 0.00 68 VAL A N 10
ATOM 17495 C CA . VAL A 1 68 ? -7.584 3.005 6.954 1.00 0.00 68 VAL A CA 10
ATOM 17496 C C . VAL A 1 68 ? -8.621 3.629 7.880 1.00 0.00 68 VAL A C 10
ATOM 17497 O O . VAL A 1 68 ? -9.546 4.266 7.425 1.00 0.00 68 VAL A O 10
ATOM 17510 N N . GLU A 1 69 ? -8.509 3.442 9.171 1.00 0.00 69 GLU A N 10
ATOM 17511 C CA . GLU A 1 69 ? -9.550 4.033 10.057 1.00 0.00 69 GLU A CA 10
ATOM 17512 C C . GLU A 1 69 ? -9.287 5.518 10.325 1.00 0.00 69 GLU A C 10
ATOM 17513 O O . GLU A 1 69 ? -8.375 5.893 11.033 1.00 0.00 69 GLU A O 10
ATOM 17525 N N . LYS A 1 70 ? -10.100 6.350 9.740 1.00 0.00 70 LYS A N 10
ATOM 17526 C CA . LYS A 1 70 ? -9.952 7.827 9.904 1.00 0.00 70 LYS A CA 10
ATOM 17527 C C . LYS A 1 70 ? -11.282 8.493 9.558 1.00 0.00 70 LYS A C 10
ATOM 17528 O O . LYS A 1 70 ? -11.767 9.353 10.265 1.00 0.00 70 LYS A O 10
ATOM 17547 N N . ARG A 1 71 ? -11.876 8.063 8.478 1.00 0.00 71 ARG A N 10
ATOM 17548 C CA . ARG A 1 71 ? -13.194 8.602 8.035 1.00 0.00 71 ARG A CA 10
ATOM 17549 C C . ARG A 1 71 ? -13.277 10.121 8.226 1.00 0.00 71 ARG A C 10
ATOM 17550 O O . ARG A 1 71 ? -13.584 10.612 9.294 1.00 0.00 71 ARG A O 10
ATOM 17571 N N . GLY A 1 72 ? -13.011 10.862 7.188 1.00 0.00 72 GLY A N 10
ATOM 17572 C CA . GLY A 1 72 ? -13.072 12.346 7.290 1.00 0.00 72 GLY A CA 10
ATOM 17573 C C . GLY A 1 72 ? -12.285 12.957 6.133 1.00 0.00 72 GLY A C 10
ATOM 17574 O O . GLY A 1 72 ? -12.845 13.530 5.219 1.00 0.00 72 GLY A O 10
ATOM 17578 N N . THR A 1 73 ? -10.987 12.831 6.160 1.00 0.00 73 THR A N 10
ATOM 17579 C CA . THR A 1 73 ? -10.161 13.396 5.059 1.00 0.00 73 THR A CA 10
ATOM 17580 C C . THR A 1 73 ? -9.875 12.314 4.012 1.00 0.00 73 THR A C 10
ATOM 17581 O O . THR A 1 73 ? -9.861 11.137 4.313 1.00 0.00 73 THR A O 10
ATOM 17592 N N . LYS A 1 74 ? -9.657 12.697 2.784 1.00 0.00 74 LYS A N 10
ATOM 17593 C CA . LYS A 1 74 ? -9.385 11.677 1.731 1.00 0.00 74 LYS A CA 10
ATOM 17594 C C . LYS A 1 74 ? -7.878 11.517 1.484 1.00 0.00 74 LYS A C 10
ATOM 17595 O O . LYS A 1 74 ? -7.266 10.562 1.923 1.00 0.00 74 LYS A O 10
ATOM 17614 N N . THR A 1 75 ? -7.280 12.432 0.767 1.00 0.00 75 THR A N 10
ATOM 17615 C CA . THR A 1 75 ? -5.819 12.322 0.468 1.00 0.00 75 THR A CA 10
ATOM 17616 C C . THR A 1 75 ? -4.975 12.387 1.738 1.00 0.00 75 THR A C 10
ATOM 17617 O O . THR A 1 75 ? -3.997 11.676 1.863 1.00 0.00 75 THR A O 10
ATOM 17628 N N . LYS A 1 76 ? -5.305 13.238 2.674 1.00 0.00 76 LYS A N 10
ATOM 17629 C CA . LYS A 1 76 ? -4.464 13.324 3.907 1.00 0.00 76 LYS A CA 10
ATOM 17630 C C . LYS A 1 76 ? -4.279 11.933 4.496 1.00 0.00 76 LYS A C 10
ATOM 17631 O O . LYS A 1 76 ? -3.193 11.558 4.885 1.00 0.00 76 LYS A O 10
ATOM 17650 N N . LEU A 1 77 ? -5.314 11.140 4.535 1.00 0.00 77 LEU A N 10
ATOM 17651 C CA . LEU A 1 77 ? -5.148 9.764 5.061 1.00 0.00 77 LEU A CA 10
ATOM 17652 C C . LEU A 1 77 ? -4.167 9.031 4.160 1.00 0.00 77 LEU A C 10
ATOM 17653 O O . LEU A 1 77 ? -3.283 8.330 4.612 1.00 0.00 77 LEU A O 10
ATOM 17669 N N . MET A 1 78 ? -4.330 9.186 2.876 1.00 0.00 78 MET A N 10
ATOM 17670 C CA . MET A 1 78 ? -3.415 8.494 1.930 1.00 0.00 78 MET A CA 10
ATOM 17671 C C . MET A 1 78 ? -1.996 8.960 2.195 1.00 0.00 78 MET A C 10
ATOM 17672 O O . MET A 1 78 ? -1.066 8.178 2.209 1.00 0.00 78 MET A O 10
ATOM 17686 N N . ILE A 1 79 ? -1.823 10.228 2.454 1.00 0.00 79 ILE A N 10
ATOM 17687 C CA . ILE A 1 79 ? -0.450 10.710 2.772 1.00 0.00 79 ILE A CA 10
ATOM 17688 C C . ILE A 1 79 ? 0.033 9.922 4.003 1.00 0.00 79 ILE A C 10
ATOM 17689 O O . ILE A 1 79 ? 1.135 9.413 4.036 1.00 0.00 79 ILE A O 10
ATOM 17705 N N . GLU A 1 80 ? -0.805 9.800 5.005 1.00 0.00 80 GLU A N 10
ATOM 17706 C CA . GLU A 1 80 ? -0.404 9.024 6.211 1.00 0.00 80 GLU A CA 10
ATOM 17707 C C . GLU A 1 80 ? -0.203 7.553 5.835 1.00 0.00 80 GLU A C 10
ATOM 17708 O O . GLU A 1 80 ? 0.801 6.961 6.169 1.00 0.00 80 GLU A O 10
ATOM 17720 N N . LEU A 1 81 ? -1.125 6.950 5.128 1.00 0.00 81 LEU A N 10
ATOM 17721 C CA . LEU A 1 81 ? -0.908 5.522 4.741 1.00 0.00 81 LEU A CA 10
ATOM 17722 C C . LEU A 1 81 ? 0.378 5.420 3.922 1.00 0.00 81 LEU A C 10
ATOM 17723 O O . LEU A 1 81 ? 1.182 4.532 4.119 1.00 0.00 81 LEU A O 10
ATOM 17739 N N . ALA A 1 82 ? 0.598 6.352 3.038 1.00 0.00 82 ALA A N 10
ATOM 17740 C CA . ALA A 1 82 ? 1.854 6.346 2.236 1.00 0.00 82 ALA A CA 10
ATOM 17741 C C . ALA A 1 82 ? 3.036 6.588 3.177 1.00 0.00 82 ALA A C 10
ATOM 17742 O O . ALA A 1 82 ? 4.130 6.108 2.968 1.00 0.00 82 ALA A O 10
ATOM 17749 N N . ARG A 1 83 ? 2.799 7.327 4.223 1.00 0.00 83 ARG A N 10
ATOM 17750 C CA . ARG A 1 83 ? 3.890 7.599 5.199 1.00 0.00 83 ARG A CA 10
ATOM 17751 C C . ARG A 1 83 ? 4.439 6.262 5.715 1.00 0.00 83 ARG A C 10
ATOM 17752 O O . ARG A 1 83 ? 5.630 6.025 5.706 1.00 0.00 83 ARG A O 10
ATOM 17773 N N . LYS A 1 84 ? 3.574 5.371 6.136 1.00 0.00 84 LYS A N 10
ATOM 17774 C CA . LYS A 1 84 ? 4.047 4.033 6.615 1.00 0.00 84 LYS A CA 10
ATOM 17775 C C . LYS A 1 84 ? 4.442 3.148 5.425 1.00 0.00 84 LYS A C 10
ATOM 17776 O O . LYS A 1 84 ? 5.477 2.513 5.419 1.00 0.00 84 LYS A O 10
ATOM 17795 N N . ILE A 1 85 ? 3.600 3.098 4.425 1.00 0.00 85 ILE A N 10
ATOM 17796 C CA . ILE A 1 85 ? 3.887 2.250 3.225 1.00 0.00 85 ILE A CA 10
ATOM 17797 C C . ILE A 1 85 ? 5.172 2.715 2.519 1.00 0.00 85 ILE A C 10
ATOM 17798 O O . ILE A 1 85 ? 5.958 1.913 2.055 1.00 0.00 85 ILE A O 10
ATOM 17814 N N . ALA A 1 86 ? 5.377 3.994 2.416 1.00 0.00 86 ALA A N 10
ATOM 17815 C CA . ALA A 1 86 ? 6.595 4.496 1.718 1.00 0.00 86 ALA A CA 10
ATOM 17816 C C . ALA A 1 86 ? 7.850 3.974 2.401 1.00 0.00 86 ALA A C 10
ATOM 17817 O O . ALA A 1 86 ? 8.849 3.727 1.755 1.00 0.00 86 ALA A O 10
ATOM 17824 N N . GLU A 1 87 ? 7.805 3.762 3.687 1.00 0.00 87 GLU A N 10
ATOM 17825 C CA . GLU A 1 87 ? 9.019 3.209 4.337 1.00 0.00 87 GLU A CA 10
ATOM 17826 C C . GLU A 1 87 ? 9.173 1.782 3.827 1.00 0.00 87 GLU A C 10
ATOM 17827 O O . GLU A 1 87 ? 10.226 1.375 3.391 1.00 0.00 87 GLU A O 10
ATOM 17839 N N . ILE A 1 88 ? 8.140 0.998 3.972 1.00 0.00 88 ILE A N 10
ATOM 17840 C CA . ILE A 1 88 ? 8.286 -0.439 3.579 1.00 0.00 88 ILE A CA 10
ATOM 17841 C C . ILE A 1 88 ? 8.840 -0.516 2.144 1.00 0.00 88 ILE A C 10
ATOM 17842 O O . ILE A 1 88 ? 9.858 -1.139 1.922 1.00 0.00 88 ILE A O 10
ATOM 17858 N N . ARG A 1 89 ? 8.234 0.119 1.164 1.00 0.00 89 ARG A N 10
ATOM 17859 C CA . ARG A 1 89 ? 8.832 0.051 -0.213 1.00 0.00 89 ARG A CA 10
ATOM 17860 C C . ARG A 1 89 ? 10.283 0.544 -0.114 1.00 0.00 89 ARG A C 10
ATOM 17861 O O . ARG A 1 89 ? 11.203 -0.024 -0.666 1.00 0.00 89 ARG A O 10
ATOM 17882 N N . GLU A 1 90 ? 10.455 1.601 0.618 1.00 0.00 90 GLU A N 10
ATOM 17883 C CA . GLU A 1 90 ? 11.816 2.178 0.820 1.00 0.00 90 GLU A CA 10
ATOM 17884 C C . GLU A 1 90 ? 12.724 1.131 1.476 1.00 0.00 90 GLU A C 10
ATOM 17885 O O . GLU A 1 90 ? 13.916 1.099 1.239 1.00 0.00 90 GLU A O 10
ATOM 17897 N N . GLN A 1 91 ? 12.173 0.258 2.282 1.00 0.00 91 GLN A N 10
ATOM 17898 C CA . GLN A 1 91 ? 13.027 -0.794 2.918 1.00 0.00 91 GLN A CA 10
ATOM 17899 C C . GLN A 1 91 ? 13.531 -1.761 1.848 1.00 0.00 91 GLN A C 10
ATOM 17900 O O . GLN A 1 91 ? 14.604 -2.321 1.954 1.00 0.00 91 GLN A O 10
ATOM 17914 N N . LYS A 1 92 ? 12.758 -1.959 0.818 1.00 0.00 92 LYS A N 10
ATOM 17915 C CA . LYS A 1 92 ? 13.178 -2.888 -0.266 1.00 0.00 92 LYS A CA 10
ATOM 17916 C C . LYS A 1 92 ? 14.520 -2.442 -0.854 1.00 0.00 92 LYS A C 10
ATOM 17917 O O . LYS A 1 92 ? 15.346 -3.253 -1.222 1.00 0.00 92 LYS A O 10
ATOM 17936 N N . ARG A 1 93 ? 14.741 -1.159 -0.954 1.00 0.00 93 ARG A N 10
ATOM 17937 C CA . ARG A 1 93 ? 16.030 -0.680 -1.533 1.00 0.00 93 ARG A CA 10
ATOM 17938 C C . ARG A 1 93 ? 17.213 -1.267 -0.757 1.00 0.00 93 ARG A C 10
ATOM 17939 O O . ARG A 1 93 ? 18.185 -1.713 -1.335 1.00 0.00 93 ARG A O 10
ATOM 17960 N N . GLU A 1 94 ? 17.138 -1.274 0.544 1.00 0.00 94 GLU A N 10
ATOM 17961 C CA . GLU A 1 94 ? 18.260 -1.838 1.352 1.00 0.00 94 GLU A CA 10
ATOM 17962 C C . GLU A 1 94 ? 18.244 -3.371 1.306 1.00 0.00 94 GLU A C 10
ATOM 17963 O O . GLU A 1 94 ? 19.277 -4.012 1.294 1.00 0.00 94 GLU A O 10
ATOM 17975 N N . GLN A 1 95 ? 17.080 -3.964 1.291 1.00 0.00 95 GLN A N 10
ATOM 17976 C CA . GLN A 1 95 ? 16.999 -5.456 1.259 1.00 0.00 95 GLN A CA 10
ATOM 17977 C C . GLN A 1 95 ? 16.416 -5.935 -0.079 1.00 0.00 95 GLN A C 10
ATOM 17978 O O . GLN A 1 95 ? 15.329 -5.554 -0.461 1.00 0.00 95 GLN A O 10
ATOM 17992 N N . LYS A 1 96 ? 17.118 -6.784 -0.779 1.00 0.00 96 LYS A N 10
ATOM 17993 C CA . LYS A 1 96 ? 16.586 -7.301 -2.075 1.00 0.00 96 LYS A CA 10
ATOM 17994 C C . LYS A 1 96 ? 15.687 -8.511 -1.809 1.00 0.00 96 LYS A C 10
ATOM 17995 O O . LYS A 1 96 ? 14.478 -8.432 -1.885 1.00 0.00 96 LYS A O 10
ATOM 18014 N N . LYS A 1 97 ? 16.279 -9.625 -1.481 1.00 0.00 97 LYS A N 10
ATOM 18015 C CA . LYS A 1 97 ? 15.483 -10.850 -1.187 1.00 0.00 97 LYS A CA 10
ATOM 18016 C C . LYS A 1 97 ? 16.065 -11.548 0.045 1.00 0.00 97 LYS A C 10
ATOM 18017 O O . LYS A 1 97 ? 17.161 -12.071 0.016 1.00 0.00 97 LYS A O 10
ATOM 18036 N N . ASP A 1 98 ? 15.347 -11.540 1.135 1.00 0.00 98 ASP A N 10
ATOM 18037 C CA . ASP A 1 98 ? 15.867 -12.182 2.378 1.00 0.00 98 ASP A CA 10
ATOM 18038 C C . ASP A 1 98 ? 17.262 -11.636 2.699 1.00 0.00 98 ASP A C 10
ATOM 18039 O O . ASP A 1 98 ? 18.093 -12.329 3.254 1.00 0.00 98 ASP A O 10
ATOM 18048 N N . LYS A 1 99 ? 17.503 -10.386 2.358 1.00 0.00 99 LYS A N 10
ATOM 18049 C CA . LYS A 1 99 ? 18.829 -9.723 2.622 1.00 0.00 99 LYS A CA 10
ATOM 18050 C C . LYS A 1 99 ? 20.000 -10.715 2.585 1.00 0.00 99 LYS A C 10
ATOM 18051 O O . LYS A 1 99 ? 20.745 -10.844 3.536 1.00 0.00 99 LYS A O 10
ATOM 18070 N N . LYS A 1 100 ? 20.173 -11.408 1.493 1.00 0.00 100 LYS A N 10
ATOM 18071 C CA . LYS A 1 100 ? 21.301 -12.378 1.399 1.00 0.00 100 LYS A CA 10
ATOM 18072 C C . LYS A 1 100 ? 22.626 -11.648 1.627 1.00 0.00 100 LYS A C 10
ATOM 18073 O O . LYS A 1 100 ? 23.581 -12.207 2.130 1.00 0.00 100 LYS A O 10
ATOM 18092 N N . LYS A 1 101 ? 22.685 -10.394 1.263 1.00 0.00 101 LYS A N 10
ATOM 18093 C CA . LYS A 1 101 ? 23.938 -9.607 1.457 1.00 0.00 101 LYS A CA 10
ATOM 18094 C C . LYS A 1 101 ? 25.116 -10.309 0.772 1.00 0.00 101 LYS A C 10
ATOM 18095 O O . LYS A 1 101 ? 24.957 -10.962 -0.240 1.00 0.00 101 LYS A O 10
ATOM 18114 N N . LYS A 1 102 ? 26.300 -10.177 1.310 1.00 0.00 102 LYS A N 10
ATOM 18115 C CA . LYS A 1 102 ? 27.484 -10.832 0.680 1.00 0.00 102 LYS A CA 10
ATOM 18116 C C . LYS A 1 102 ? 27.644 -12.266 1.194 1.00 0.00 102 LYS A C 10
ATOM 18117 O O . LYS A 1 102 ? 27.580 -12.521 2.381 1.00 0.00 102 LYS A O 10
ATOM 18136 N N . LYS A 1 103 ? 27.858 -13.200 0.308 1.00 0.00 103 LYS A N 10
ATOM 18137 C CA . LYS A 1 103 ? 28.031 -14.618 0.741 1.00 0.00 103 LYS A CA 10
ATOM 18138 C C . LYS A 1 103 ? 29.481 -15.061 0.529 1.00 0.00 103 LYS A C 10
ATOM 18139 O O . LYS A 1 103 ? 30.104 -14.727 -0.459 1.00 0.00 103 LYS A O 10
ATOM 18158 N N . LYS A 1 104 ? 30.024 -15.815 1.447 1.00 0.00 104 LYS A N 10
ATOM 18159 C CA . LYS A 1 104 ? 31.433 -16.281 1.294 1.00 0.00 104 LYS A CA 10
ATOM 18160 C C . LYS A 1 104 ? 32.359 -15.092 1.017 1.00 0.00 104 LYS A C 10
ATOM 18161 O O . LYS A 1 104 ? 32.539 -14.765 -0.145 1.00 0.00 104 LYS A O 10
#

Nearest PDB structures (foldseek):
  1kvv-assembly1_A  TM=9.237E-01  e=3.301E-16  Archaeoglobus fulgidus
  3dlv-assembly1_B  TM=7.492E-01  e=3.080E-06  Pyrococcus furiosus
  2v3c-assembly1_A  TM=6.956E-01  e=2.347E-06  Methanocaldococcus jannaschii
  4xco-assembly2_B  TM=7.400E-01  e=3.319E-05  Methanocaldococcus jannaschii
  3dlv-assembly2_A  TM=7.225E-01  e=2.707E-05  Pyrococcus furiosus

Foldseek 3Di:
DFKFKAFQQLQAPVDDVVSPNLEDPVLGHHPRDVQLQVVLCVVVVAQKAWAAPPPDPPPDDPGTIMMGTDPDDGHVSSSVSSVSSVVRVVVCVCAPDPNPDDDD

InterPro domains:
  IPR002778 Signal recognition particle, SRP19 subunit [PF01922] (5-87)
  IPR002778 Signal recognition particle, SRP19 subunit [PTHR17453] (7-102)
  IPR022938 Signal recognition particle, SRP19 subunit, archaeal-type [MF_00305] (5-87)
  IPR036521 Signal recognition particle, subunit SRP19-like superfamily [G3DSA:3.30.56.30] (1-104)
  IPR036521 Signal recognition particle, subunit SRP19-like superfamily [SSF69695] (2-102)

Sequence (104 aa):
MKESVVWTVNLDSKKSRAEGRRIPRRFAVPNVKLHELVEASKELGLKFRAEEKKYPKSWWEEGGRVVVEKRGTKTKLMIELARKIAEIREQKREQKKDKKKKKKMKESVVWTVNLDSKKSRAEGRRIPRRFAVPNVKLHELVEASKELGLKFRAEEKKYPKSWWEEGGRVVVEKRGTKTKLMIELARKIAEIREQKREQKKDKKKKKKMKESVVWTVNLDSKKSRAEGRRIPRRFAVPNVKLHELVEASKELGLKFRAEEKKYPKSWWEEGGRVVVEKRGTKTKLMIELARKIAEIREQKREQKKDKKKKKKMKESVVWTVNLDSKKSRAEGRRIPRRFAVPNVKLHELVEASKELGLKFRAEEKKYPKSWWEEGGRVVVEKRGTKTKLMIELARKIAEIREQKREQKKDKKKKKKMKESVVWTVNLDSKKSRAEGRRIPRRFAVPNVKLHELVEASKELGLKFRAEEKKYPKSWWEEGGRVVVEKRGTKTKLMIELARKIAEIREQKREQKKDKKKKKKMKESVVWTVNLDSKKSRAEGRRIPRRFAVPNVKLHELVEASKELGLKFRAEEKKYPKSWWEEGGRVVVEKRGTKTKLMIELARKIAEIREQKREQKKDKKKKKKMKESVVWTVNLDSKKSRAEGRRIPRRFAVPNVKLHELVEASKELGLKFRAEEKKYPKSWWEEGGRVVVEKRGTKTKLMIELARKIAEIREQKREQKKDKKKKKKMKESVVWTVNLDSKKSRAEGRRIPRRFAVPNVKLHELVEASKELGLKFRAEEKKYPKSWWEEGGRVVVEKRGTKTKLMIELARKIAEIREQKREQKKDKKKKKKMKESVVWTVNLDSKKSRAEGRRIPRRFAVPNVKLHELVEASKELGLKFRAEEKKYPKSWWEEGGRVVVEKRGTKTKLMIELARKIAEIREQKREQKKDKKKKKKMKESVVWTVNLDSKKSRAEGRRIPRRFAVPNVKLHELVEASKELGLKFRAEEKKYPKSWWEEGGRVVVEKRGTKTKLMIELARKIAEIREQKREQKKDKKKKKK

CATH classification: 3.30.56.30

Solvent-accessible surface area: 8720 Å² total; per-residue (Å²): 202,102,132,12,98,0,118,14,21,0,0,1,20,146,62,65,199,101,104,29,53,126,4,46,177,218,108,16,4,67,94,30,33,99,127,0,2,34,59,1,10,142,128,116,62,131,26,16,170,35,101,88,122,174,199,43,146,89,187,181,129,130,49,14,87,2,56,2,47,28,156,78,50,159,52,134,3,15,47,57,0,0,147,56,0,35,90,11,86,105,99,128,186,135,99,108,173,66,130,121,188,170,161,238

Organism: Archaeoglobus fulgidus (strain ATCC 49558 / DSM 4304 / JCM 9628 / NBRC 100126 / VC-16) (NCBI:txid224325)